Protein AF-A0A811NBC3-F1 (afdb_monomer)

Foldseek 3Di:
DDDDDDDPPPDPVVLVDDLVVVLVVLVVVVALVVQCVCCVVDVSSNCSSLAHLEHAADADDDLQVLLVSLVSRDAAHQYYHEHHEQDAAVSVQNNQQSNLVRYQEEYHYHYDYPPCPDDDDNPVPDPQGEEDEHDANLRYAEYADADLAHEYEYDPDAAVARHAYYHYENYEYDDDDAVQVCCECVRYVRHAEYHYENYEDRQEHAHHYAHHAEYEYYNYPNHEEEHAHYANHAYYADANNQVPYDYAYHHDYDRHQYYEDAAQADCVRHHDHHCVNHQEYEYEDEQFDDPDPRPDPNVLVVQVVAQAHAEYEYEYDYDLDRDVTDGCLVVNPAGHAYAYYEYEYAQQQFQCLVSVVSVVLRHQQYAEYEYHYDHPDLPDRPHQPDPDCRCPPVCSVPDAAANARHAYYEYEDEDDPSVVVSVVRVVVRDPNYNYYHYHYDDRDDDDDDDDDDDDDDDDDDDDDDDDDDDPPDPPVVLLLDDPVVLVVCCPVDVVSVVVVVVCVVPLNDLPPQQWDWDADSPDFLRTDTGGPPPDPDDPFDSSLVLQCVDPQFPGWDFLDDDPQKTKTWGDGPNAIWIKIARRSVSDIDTQGDPPQPLDPDPDDDDDDPDPKDKDKRKDKFDDPNVDPKIKIWIFIWTGDPWTFGPWIWMAIPVVSDIDTPRVLQQDDPNDAHFTDWDCQQPWEQAPQWIWTWTHTDDDDDDQQFIWIFTAHRVRHTDHIHTDPPGDPQKHWRHWYDDPRWIKTKIFGWDDDDPDTDGQWIWIWIWPPDDVVVRDTDIDTPDIGGD

Organism: NCBI:txid422564

Mean predicted aligned error: 20.36 Å

Structure (mmCIF, N/CA/C/O backbone):
data_AF-A0A811NBC3-F1
#
_entry.id   AF-A0A811NBC3-F1
#
loop_
_atom_site.group_PDB
_atom_site.id
_atom_site.type_symbol
_atom_site.label_atom_id
_atom_site.label_alt_id
_atom_site.label_comp_id
_atom_site.label_asym_id
_atom_site.label_entity_id
_atom_site.label_seq_id
_atom_site.pdbx_PDB_ins_code
_atom_site.Cartn_x
_atom_site.Cartn_y
_atom_site.Cartn_z
_atom_site.occupancy
_atom_site.B_iso_or_equiv
_atom_site.auth_seq_id
_atom_site.auth_comp_id
_atom_site.auth_asym_id
_atom_site.auth_atom_id
_atom_site.pdbx_PDB_model_num
ATOM 1 N N . MET A 1 1 ? 21.131 -58.913 -43.761 1.00 38.38 1 MET A N 1
ATOM 2 C CA . MET A 1 1 ? 21.156 -57.611 -44.458 1.00 38.38 1 MET A CA 1
ATOM 3 C C . MET A 1 1 ? 20.025 -56.812 -43.836 1.00 38.38 1 MET A C 1
ATOM 5 O O . MET A 1 1 ? 18.894 -56.912 -44.283 1.00 38.38 1 MET A O 1
ATOM 9 N N . GLU A 1 2 ? 20.303 -56.205 -42.682 1.00 32.19 2 GLU A N 1
ATOM 10 C CA . GLU A 1 2 ? 19.302 -55.528 -41.852 1.00 32.19 2 GLU A CA 1
ATOM 11 C C . GLU A 1 2 ? 19.390 -54.017 -42.053 1.00 32.19 2 GLU A C 1
ATOM 13 O O . GLU A 1 2 ? 20.475 -53.438 -42.104 1.00 32.19 2 GLU A O 1
ATOM 18 N N . LEU A 1 3 ? 18.212 -53.421 -42.216 1.00 38.56 3 LEU A N 1
ATOM 19 C CA . LEU A 1 3 ? 17.951 -51.996 -42.337 1.00 38.56 3 LEU A CA 1
ATOM 20 C C . LEU A 1 3 ? 18.289 -51.289 -41.018 1.00 38.56 3 LEU A C 1
ATOM 22 O O . LEU A 1 3 ? 17.684 -51.574 -39.987 1.00 38.56 3 LEU A O 1
ATOM 26 N N . GLY A 1 4 ? 19.218 -50.334 -41.065 1.00 33.38 4 GLY A N 1
ATOM 27 C CA . GLY A 1 4 ? 19.446 -49.384 -39.979 1.00 33.38 4 GLY A CA 1
ATOM 28 C C . GLY A 1 4 ? 18.312 -48.363 -39.932 1.00 33.38 4 GLY A C 1
ATOM 29 O O . GLY A 1 4 ? 18.333 -47.375 -40.662 1.00 33.38 4 GLY A O 1
ATOM 30 N N . ALA A 1 5 ? 17.310 -48.628 -39.097 1.00 38.19 5 ALA A N 1
ATOM 31 C CA . ALA A 1 5 ? 16.264 -47.677 -38.753 1.00 38.19 5 ALA A CA 1
ATOM 32 C C . ALA A 1 5 ? 16.864 -46.514 -37.945 1.00 38.19 5 ALA A C 1
ATOM 34 O O . ALA A 1 5 ? 17.457 -46.721 -36.886 1.00 38.19 5 ALA A O 1
ATOM 35 N N . ALA A 1 6 ? 16.699 -45.288 -38.445 1.00 42.53 6 ALA A N 1
ATOM 36 C CA . ALA A 1 6 ? 16.875 -44.084 -37.646 1.00 42.53 6 ALA A CA 1
ATOM 37 C C . ALA A 1 6 ? 15.822 -44.075 -36.524 1.00 42.53 6 ALA A C 1
ATOM 39 O O . ALA A 1 6 ? 14.646 -44.349 -36.765 1.00 42.53 6 ALA A O 1
ATOM 40 N N . ASN A 1 7 ? 16.260 -43.803 -35.298 1.00 37.16 7 ASN A N 1
ATOM 41 C CA . ASN A 1 7 ? 15.437 -43.842 -34.095 1.00 37.16 7 ASN A CA 1
ATOM 42 C C . ASN A 1 7 ? 14.442 -42.650 -34.094 1.00 37.16 7 ASN A C 1
ATOM 44 O O . ASN A 1 7 ? 14.893 -41.508 -34.079 1.00 37.16 7 ASN A O 1
ATOM 48 N N . PRO A 1 8 ? 13.111 -42.858 -34.097 1.00 42.28 8 PRO A N 1
ATOM 49 C CA . PRO A 1 8 ? 12.107 -41.789 -34.231 1.00 42.28 8 PRO A CA 1
ATOM 50 C C . PRO A 1 8 ? 11.791 -41.046 -32.913 1.00 42.28 8 PRO A C 1
ATOM 52 O O . PRO A 1 8 ? 10.756 -40.393 -32.796 1.00 42.28 8 PRO A O 1
ATOM 55 N N . PHE A 1 9 ? 12.661 -41.153 -31.904 1.00 42.50 9 PHE A N 1
ATOM 56 C CA . PHE A 1 9 ? 12.475 -40.552 -30.575 1.00 42.50 9 PHE A CA 1
ATOM 57 C C . PHE A 1 9 ? 13.292 -39.269 -30.337 1.00 42.50 9 PHE A C 1
ATOM 59 O O . PHE A 1 9 ? 13.205 -38.708 -29.251 1.00 42.50 9 PHE A O 1
ATOM 66 N N . ASP A 1 10 ? 14.023 -38.779 -31.344 1.00 45.56 10 ASP A N 1
ATOM 67 C CA . ASP A 1 10 ? 14.885 -37.582 -31.256 1.00 45.56 10 ASP A CA 1
ATOM 68 C C . ASP A 1 10 ? 14.312 -36.344 -31.986 1.00 45.56 10 ASP A C 1
ATOM 70 O O . ASP A 1 10 ? 15.016 -35.364 -32.234 1.00 45.56 10 ASP A O 1
ATOM 74 N N . GLU A 1 11 ? 13.029 -36.358 -32.366 1.00 48.78 11 GLU A N 1
ATOM 75 C CA . GLU A 1 11 ? 12.394 -35.180 -32.967 1.00 48.78 11 GLU A CA 1
ATOM 76 C C . GLU A 1 11 ? 12.100 -34.117 -31.900 1.00 48.78 11 GLU A C 1
ATOM 78 O O . GLU A 1 11 ? 11.229 -34.288 -31.044 1.00 48.78 11 GLU A O 1
ATOM 83 N N . ASP A 1 12 ? 12.797 -32.982 -31.983 1.00 57.25 12 ASP A N 1
ATOM 84 C CA . ASP A 1 12 ? 12.510 -31.763 -31.224 1.00 57.25 12 ASP A CA 1
ATOM 85 C C . ASP A 1 12 ? 11.149 -31.172 -31.647 1.00 57.25 12 ASP A C 1
ATOM 87 O O . ASP A 1 12 ? 11.041 -30.275 -32.488 1.00 57.25 12 ASP A O 1
ATOM 91 N N . ARG A 1 13 ? 10.078 -31.715 -31.057 1.00 57.81 13 ARG A N 1
ATOM 92 C CA . ARG A 1 13 ? 8.687 -31.304 -31.308 1.00 57.81 13 ARG A CA 1
ATOM 93 C C . ARG A 1 13 ? 8.370 -29.909 -30.777 1.00 57.81 13 ARG A C 1
ATOM 95 O O . ARG A 1 13 ? 7.418 -29.293 -31.247 1.00 57.81 13 ARG A O 1
ATOM 102 N N . LEU A 1 14 ? 9.152 -29.404 -29.821 1.00 58.62 14 LEU A N 1
ATOM 103 C CA . LEU A 1 14 ? 9.005 -28.050 -29.290 1.00 58.62 14 LEU A CA 1
ATOM 104 C C . LEU A 1 14 ? 9.500 -27.028 -30.315 1.00 58.62 14 LEU A C 1
ATOM 106 O O . LEU A 1 14 ? 8.771 -26.098 -30.646 1.00 58.62 14 LEU A O 1
ATOM 110 N N . SER A 1 15 ? 10.666 -27.251 -30.923 1.00 66.25 15 SER A N 1
ATOM 111 C CA . SER A 1 15 ? 11.156 -26.420 -32.031 1.00 66.25 15 SER A CA 1
ATOM 112 C C . SER A 1 15 ? 10.377 -26.596 -33.336 1.00 66.25 15 SER A C 1
ATOM 114 O O . SER A 1 15 ? 10.728 -25.934 -34.307 1.00 66.25 15 SER A O 1
ATOM 116 N N . ALA A 1 16 ? 9.344 -27.442 -33.395 1.00 67.44 16 ALA A N 1
ATOM 117 C CA . ALA A 1 16 ? 8.428 -27.545 -34.534 1.00 67.44 16 ALA A CA 1
ATOM 118 C C . ALA A 1 16 ? 7.187 -26.637 -34.398 1.00 67.44 16 ALA A C 1
ATOM 120 O O . ALA A 1 16 ? 6.504 -26.388 -35.391 1.00 67.44 16 ALA A O 1
ATOM 121 N N . LEU A 1 17 ? 6.903 -26.102 -33.202 1.00 73.19 17 LEU A N 1
ATOM 122 C CA . LEU A 1 17 ? 5.743 -25.235 -32.957 1.00 73.19 17 LEU A CA 1
ATOM 123 C C . LEU A 1 17 ? 5.877 -23.875 -33.665 1.00 73.19 17 LEU A C 1
ATOM 125 O O . LEU A 1 17 ? 6.995 -23.397 -33.832 1.00 73.19 17 LEU A O 1
ATOM 129 N N . PRO A 1 18 ? 4.780 -23.223 -34.083 1.00 78.00 18 PRO A N 1
ATOM 130 C CA . PRO A 1 18 ? 4.794 -21.849 -34.596 1.00 78.00 18 PRO A CA 1
ATOM 131 C C . PRO A 1 18 ? 5.356 -20.817 -33.595 1.00 78.00 18 PRO A C 1
ATOM 133 O O . PRO A 1 18 ? 5.233 -20.996 -32.382 1.00 78.00 18 PRO A O 1
ATOM 136 N N . ASP A 1 19 ? 5.978 -19.738 -34.090 1.00 78.62 19 ASP A N 1
ATOM 137 C CA . ASP A 1 19 ? 6.652 -18.738 -33.239 1.00 78.62 19 ASP A CA 1
ATOM 138 C C . ASP A 1 19 ? 5.687 -18.036 -32.269 1.00 78.62 19 ASP A C 1
ATOM 140 O O . ASP A 1 19 ? 6.076 -17.720 -31.151 1.00 78.62 19 ASP A O 1
ATOM 144 N N . ASP A 1 20 ? 4.419 -17.854 -32.638 1.00 76.75 20 ASP A N 1
ATOM 145 C CA . ASP A 1 20 ? 3.362 -17.315 -31.773 1.00 76.75 20 ASP A CA 1
ATOM 146 C C . ASP A 1 20 ? 3.082 -18.213 -30.558 1.00 76.75 20 ASP A C 1
ATOM 148 O O . ASP A 1 20 ? 2.911 -17.712 -29.444 1.00 76.75 20 ASP A O 1
ATOM 152 N N . VAL A 1 21 ? 3.113 -19.537 -30.738 1.00 71.94 21 VAL A N 1
ATOM 153 C CA . VAL A 1 21 ? 2.971 -20.505 -29.639 1.00 71.94 21 VAL A CA 1
ATOM 154 C C . VAL A 1 21 ? 4.211 -20.487 -28.748 1.00 71.94 21 VAL A C 1
ATOM 156 O O . VAL A 1 21 ? 4.092 -20.517 -27.524 1.00 71.94 21 VAL A O 1
ATOM 159 N N . LEU A 1 22 ? 5.404 -20.391 -29.337 1.00 72.25 22 LEU A N 1
ATOM 160 C CA . LEU A 1 22 ? 6.653 -20.327 -28.577 1.00 72.25 22 LEU A CA 1
ATOM 161 C C . LEU A 1 22 ? 6.776 -19.023 -27.779 1.00 72.25 22 LEU A C 1
ATOM 163 O O . LEU A 1 22 ? 7.134 -19.058 -26.605 1.00 72.25 22 LEU A O 1
ATOM 167 N N . VAL A 1 23 ? 6.398 -17.887 -28.366 1.00 77.00 23 VAL A N 1
ATOM 168 C CA . VAL A 1 23 ? 6.292 -16.593 -27.674 1.00 77.00 23 VAL A CA 1
ATOM 169 C C . VAL A 1 23 ? 5.286 -16.681 -26.524 1.00 77.00 23 VAL A C 1
ATOM 171 O O . VAL A 1 23 ? 5.568 -16.180 -25.437 1.00 77.00 23 VAL A O 1
ATOM 174 N N . HIS A 1 24 ? 4.154 -17.370 -26.708 1.00 72.25 24 HIS A N 1
ATOM 175 C CA . HIS A 1 24 ? 3.185 -17.586 -25.632 1.00 72.25 24 HIS A CA 1
ATOM 176 C C . HIS A 1 24 ? 3.758 -18.420 -24.477 1.00 72.25 24 HIS A C 1
ATOM 178 O O . HIS A 1 24 ? 3.547 -18.077 -23.317 1.00 72.25 24 HIS A O 1
ATOM 184 N N . ILE A 1 25 ? 4.531 -19.469 -24.775 1.00 67.88 25 ILE A N 1
ATOM 185 C CA . ILE A 1 25 ? 5.226 -20.274 -23.758 1.00 67.88 25 ILE A CA 1
ATOM 186 C C . ILE A 1 25 ? 6.257 -19.423 -23.005 1.00 67.88 25 ILE A C 1
ATOM 188 O O . ILE A 1 25 ? 6.341 -19.499 -21.782 1.00 67.88 25 ILE A O 1
ATOM 192 N N . LEU A 1 26 ? 7.019 -18.582 -23.709 1.00 69.81 26 LEU A N 1
ATOM 193 C CA . LEU A 1 26 ? 8.023 -17.710 -23.094 1.00 69.81 26 LEU A CA 1
ATOM 194 C C . LEU A 1 26 ? 7.409 -16.621 -22.205 1.00 69.81 26 LEU A C 1
ATOM 196 O O . LEU A 1 26 ? 8.007 -16.270 -21.189 1.00 69.81 26 LEU A O 1
ATOM 200 N N . LEU A 1 27 ? 6.209 -16.128 -22.529 1.00 68.75 27 LEU A N 1
ATOM 201 C CA . LEU A 1 27 ? 5.469 -15.195 -21.672 1.00 68.75 27 LEU A CA 1
ATOM 202 C C . LEU A 1 27 ? 5.097 -15.805 -20.308 1.00 68.75 27 LEU A C 1
ATOM 204 O O . LEU A 1 27 ? 4.950 -15.058 -19.347 1.00 68.75 27 LEU A O 1
ATOM 208 N N . LEU A 1 28 ? 4.999 -17.137 -20.196 1.00 66.00 28 LEU A N 1
ATOM 209 C CA . LEU A 1 28 ? 4.737 -17.831 -18.925 1.00 66.00 28 LEU A CA 1
ATOM 210 C C . LEU A 1 28 ? 5.968 -17.919 -18.010 1.00 66.00 28 LEU A C 1
ATOM 212 O O . LEU A 1 28 ? 5.840 -18.333 -16.862 1.00 66.00 28 LEU A O 1
ATOM 216 N N . LEU A 1 29 ? 7.164 -17.569 -18.497 1.00 62.44 29 LEU A N 1
ATOM 217 C CA . LEU A 1 29 ? 8.398 -17.623 -17.704 1.00 62.44 29 LEU A CA 1
ATOM 218 C C . LEU A 1 29 ? 8.605 -16.369 -16.837 1.00 62.44 29 LEU A C 1
ATOM 220 O O . LEU A 1 29 ? 9.567 -16.324 -16.072 1.00 62.44 29 LEU A O 1
ATOM 224 N N . ASP A 1 30 ? 7.731 -15.363 -16.960 1.00 62.25 30 ASP A N 1
ATOM 225 C CA . ASP A 1 30 ? 7.645 -14.121 -16.169 1.00 62.25 30 ASP A CA 1
ATOM 226 C C . ASP A 1 30 ? 8.921 -13.254 -16.070 1.00 62.25 30 ASP A C 1
ATOM 228 O O . ASP A 1 30 ? 8.882 -12.173 -15.482 1.00 62.25 30 ASP A O 1
ATOM 232 N N . ASN A 1 31 ? 10.049 -13.663 -16.663 1.00 68.62 31 ASN A N 1
ATOM 233 C CA . ASN A 1 31 ? 11.319 -12.945 -16.586 1.00 68.62 31 ASN A CA 1
ATOM 234 C C . ASN A 1 31 ? 12.151 -13.042 -17.882 1.00 68.62 31 ASN A C 1
ATOM 236 O O . ASN A 1 31 ? 12.269 -14.105 -18.501 1.00 68.62 31 ASN A O 1
ATOM 240 N N . ALA A 1 32 ? 12.760 -11.918 -18.280 1.00 72.19 32 ALA A N 1
ATOM 241 C CA . ALA A 1 32 ? 13.500 -11.802 -19.541 1.00 72.19 32 ALA A CA 1
ATOM 242 C C . ALA A 1 32 ? 14.747 -12.707 -19.582 1.00 72.19 32 ALA A C 1
ATOM 244 O O . ALA A 1 32 ? 15.067 -13.284 -20.621 1.00 72.19 32 ALA A O 1
ATOM 245 N N . ALA A 1 33 ? 15.419 -12.900 -18.443 1.00 70.31 33 ALA A N 1
ATOM 246 C CA . ALA A 1 33 ? 16.606 -13.749 -18.344 1.00 70.31 33 ALA A CA 1
ATOM 247 C C . ALA A 1 33 ? 16.296 -15.247 -18.540 1.00 70.31 33 ALA A C 1
ATOM 249 O O . ALA A 1 33 ? 17.071 -15.968 -19.162 1.00 70.31 33 ALA A O 1
ATOM 250 N N . ALA A 1 34 ? 15.169 -15.753 -18.035 1.00 69.19 34 ALA A N 1
ATOM 251 C CA . ALA A 1 34 ? 14.713 -17.127 -18.251 1.00 69.19 34 ALA A CA 1
ATOM 252 C C . ALA A 1 34 ? 14.294 -17.332 -19.699 1.00 69.19 34 ALA A C 1
ATOM 254 O O . ALA A 1 34 ? 14.696 -18.333 -20.288 1.00 69.19 34 ALA A O 1
ATOM 255 N N . ALA A 1 35 ? 13.588 -16.365 -20.294 1.00 74.50 35 ALA A N 1
ATOM 256 C CA . ALA A 1 35 ? 13.295 -16.404 -21.720 1.00 74.50 35 ALA A CA 1
ATOM 257 C C . ALA A 1 35 ? 14.589 -16.451 -22.549 1.00 74.50 35 ALA A C 1
ATOM 259 O O . ALA A 1 35 ? 14.733 -17.320 -23.406 1.00 74.50 35 ALA A O 1
ATOM 260 N N . GLY A 1 36 ? 15.585 -15.621 -22.223 1.00 74.88 36 GLY A N 1
ATOM 261 C CA . GLY A 1 36 ? 16.914 -15.677 -22.835 1.00 74.88 36 GLY A CA 1
ATOM 262 C C . GLY A 1 36 ? 17.619 -17.025 -22.638 1.00 74.88 36 GLY A C 1
ATOM 263 O O . GLY A 1 36 ? 18.206 -17.549 -23.582 1.00 74.88 36 GLY A O 1
ATOM 264 N N . ARG A 1 37 ? 17.518 -17.655 -21.459 1.00 72.88 37 ARG A N 1
ATOM 265 C CA . ARG A 1 37 ? 18.114 -18.980 -21.175 1.00 72.88 37 ARG A CA 1
ATOM 266 C C . ARG A 1 37 ? 17.528 -20.110 -22.027 1.00 72.88 37 ARG A C 1
ATOM 268 O O . ARG A 1 37 ? 18.243 -21.065 -22.325 1.00 72.88 37 ARG A O 1
ATOM 275 N N . THR A 1 38 ? 16.284 -19.988 -22.499 1.00 69.62 38 THR A N 1
ATOM 276 C CA . THR A 1 38 ? 15.699 -20.968 -23.437 1.00 69.62 38 THR A CA 1
ATOM 277 C C . THR A 1 38 ? 16.396 -20.998 -24.805 1.00 69.62 38 THR A C 1
ATOM 279 O O . THR A 1 38 ? 16.261 -21.975 -25.538 1.00 69.62 38 THR A O 1
ATOM 282 N N . SER A 1 39 ? 17.226 -19.998 -25.127 1.00 72.44 39 SER A N 1
ATOM 283 C CA . SER A 1 39 ? 18.050 -19.964 -26.347 1.00 72.44 39 SER A CA 1
ATOM 284 C C . SER A 1 39 ? 19.028 -21.140 -26.490 1.00 72.44 39 SER A C 1
ATOM 286 O O . SER A 1 39 ? 19.522 -21.401 -27.591 1.00 72.44 39 SER A O 1
ATOM 288 N N . VAL A 1 40 ? 19.309 -21.853 -25.392 1.00 66.62 40 VAL A N 1
ATOM 289 C CA . VAL A 1 40 ? 20.169 -23.048 -25.362 1.00 66.62 40 VAL A CA 1
ATOM 290 C C . VAL A 1 40 ? 19.448 -24.285 -25.914 1.00 66.62 40 VAL A C 1
ATOM 292 O O . VAL A 1 40 ? 20.118 -25.198 -26.390 1.00 66.62 40 VAL A O 1
ATOM 295 N N . LEU A 1 41 ? 18.107 -24.303 -25.913 1.00 63.97 41 LEU A N 1
ATOM 296 C CA . LEU A 1 41 ? 17.308 -25.460 -26.332 1.00 63.97 41 LEU A CA 1
ATOM 297 C C . LEU A 1 41 ? 17.518 -25.804 -27.811 1.00 63.97 41 LEU A C 1
ATOM 299 O O . LEU A 1 41 ? 17.728 -26.964 -28.151 1.00 63.97 41 LEU A O 1
ATOM 303 N N . SER A 1 42 ? 17.516 -24.806 -28.700 1.00 71.50 42 SER A N 1
ATOM 304 C CA . SER A 1 42 ? 17.886 -24.998 -30.105 1.00 71.50 42 SER A CA 1
ATOM 305 C C . SER A 1 42 ? 18.253 -23.675 -30.783 1.00 71.50 42 SER A C 1
ATOM 307 O O . SER A 1 42 ? 17.984 -22.588 -30.268 1.00 71.50 42 SER A O 1
ATOM 309 N N . ARG A 1 43 ? 18.844 -23.738 -31.988 1.00 73.06 43 ARG A N 1
ATOM 310 C CA . ARG A 1 43 ? 19.170 -22.530 -32.777 1.00 73.06 43 ARG A CA 1
ATOM 311 C C . ARG A 1 43 ? 17.941 -21.656 -33.050 1.00 73.06 43 ARG A C 1
ATOM 313 O O . ARG A 1 43 ? 18.102 -20.444 -33.146 1.00 73.06 43 ARG A O 1
ATOM 320 N N . ARG A 1 44 ? 16.745 -22.254 -33.140 1.00 76.00 44 ARG A N 1
ATOM 321 C CA . ARG A 1 44 ? 15.484 -21.540 -33.387 1.00 76.00 44 ARG A CA 1
ATOM 322 C C . ARG A 1 44 ? 15.087 -20.645 -32.209 1.00 76.00 44 ARG A C 1
ATOM 324 O O . ARG A 1 44 ? 14.552 -19.568 -32.425 1.00 76.00 44 ARG A O 1
ATOM 331 N N . TRP A 1 45 ? 15.416 -21.037 -30.978 1.00 70.94 45 TRP A N 1
ATOM 332 C CA . TRP A 1 45 ? 15.023 -20.304 -29.769 1.00 70.94 45 TRP A CA 1
ATOM 333 C C . TRP A 1 45 ? 15.899 -19.082 -29.469 1.00 70.94 45 TRP A C 1
ATOM 335 O O . TRP A 1 45 ? 15.531 -18.243 -28.650 1.00 70.94 45 TRP A O 1
ATOM 345 N N . ARG A 1 46 ? 17.043 -18.932 -30.153 1.00 76.56 46 ARG A N 1
ATOM 346 C CA . ARG A 1 46 ? 18.020 -17.861 -29.885 1.00 76.56 46 ARG A CA 1
ATOM 347 C C . ARG A 1 46 ? 17.492 -16.442 -30.093 1.00 76.56 46 ARG A C 1
ATOM 349 O O . ARG A 1 46 ? 17.982 -15.539 -29.424 1.00 76.56 46 ARG A O 1
ATOM 356 N N . GLY A 1 47 ? 16.515 -16.258 -30.981 1.00 74.81 47 GLY A N 1
ATOM 357 C CA . GLY A 1 47 ? 15.911 -14.953 -31.279 1.00 74.81 47 GLY A CA 1
ATOM 358 C C . GLY A 1 47 ? 14.502 -14.748 -30.717 1.00 74.81 47 GLY A C 1
ATOM 359 O O . GLY A 1 47 ? 13.989 -13.639 -30.779 1.00 74.81 47 GLY A O 1
ATOM 360 N N . LEU A 1 48 ? 13.861 -15.779 -30.152 1.00 79.50 48 LEU A N 1
ATOM 361 C CA . LEU A 1 48 ? 12.439 -15.701 -29.778 1.00 79.50 48 LEU A CA 1
ATOM 362 C C . LEU A 1 48 ? 12.172 -14.730 -28.625 1.00 79.50 48 LEU A C 1
ATOM 364 O O . LEU A 1 48 ? 11.140 -14.065 -28.600 1.00 79.50 48 LEU A O 1
ATOM 368 N N . TRP A 1 49 ? 13.116 -14.598 -27.693 1.00 80.31 49 TRP A N 1
ATOM 369 C CA . TRP A 1 49 ? 13.008 -13.634 -26.597 1.00 80.31 49 TRP A CA 1
ATOM 370 C C . TRP A 1 49 ? 13.004 -12.174 -27.099 1.00 80.31 49 TRP A C 1
ATOM 372 O O . TRP A 1 49 ? 12.375 -11.322 -26.475 1.00 80.31 49 TRP A O 1
ATOM 382 N N . ALA A 1 50 ? 13.637 -11.884 -28.244 1.00 83.38 50 ALA A N 1
ATOM 383 C CA . ALA A 1 50 ? 13.673 -10.548 -28.851 1.00 83.38 50 ALA A CA 1
ATOM 384 C C . ALA A 1 50 ? 12.332 -10.141 -29.495 1.00 83.38 50 ALA A C 1
ATOM 386 O O . ALA A 1 50 ? 12.127 -8.970 -29.819 1.00 83.38 50 ALA A O 1
ATOM 387 N N . LEU A 1 51 ? 11.411 -11.101 -29.651 1.00 84.00 51 LEU A N 1
ATOM 388 C CA . LEU A 1 51 ? 10.053 -10.895 -30.160 1.00 84.00 51 LEU A CA 1
ATOM 389 C C . LEU A 1 51 ? 9.020 -10.689 -29.042 1.00 84.00 51 LEU A C 1
ATOM 391 O O . LEU A 1 51 ? 7.845 -10.453 -29.327 1.00 84.00 51 LEU A O 1
ATOM 395 N N . LEU A 1 52 ? 9.425 -10.792 -27.771 1.00 84.31 52 LEU A N 1
ATOM 396 C CA . LEU A 1 52 ? 8.492 -10.719 -26.653 1.00 84.31 52 LEU A CA 1
ATOM 397 C C . LEU A 1 52 ? 7.877 -9.318 -26.528 1.00 84.31 52 LEU A C 1
ATOM 399 O O . LEU A 1 52 ? 8.614 -8.337 -26.428 1.00 84.31 52 LEU A O 1
ATOM 403 N N . PRO A 1 53 ? 6.540 -9.199 -26.448 1.00 84.62 53 PRO A N 1
ATOM 404 C CA . PRO A 1 53 ? 5.884 -7.913 -26.226 1.00 84.62 53 PRO A CA 1
ATOM 405 C C . PRO A 1 53 ? 6.004 -7.435 -24.770 1.00 84.62 53 PRO A C 1
ATOM 407 O O . PRO A 1 53 ? 5.682 -6.283 -24.475 1.00 84.62 53 PRO A O 1
ATOM 410 N N . GLU A 1 54 ? 6.429 -8.302 -23.849 1.00 86.44 54 GLU A N 1
ATOM 411 C CA . GLU A 1 54 ? 6.572 -7.994 -22.428 1.00 86.44 54 GLU A CA 1
ATOM 412 C C . GLU A 1 54 ? 7.953 -8.416 -21.929 1.00 86.44 54 GLU A C 1
ATOM 414 O O . GLU A 1 54 ? 8.344 -9.573 -22.077 1.00 86.44 54 GLU A O 1
ATOM 419 N N . LEU A 1 55 ? 8.681 -7.479 -21.320 1.00 86.56 55 LEU A N 1
ATOM 420 C CA . LEU A 1 55 ? 9.982 -7.731 -20.707 1.00 86.56 55 LEU A CA 1
ATOM 421 C C . LEU A 1 55 ? 9.958 -7.319 -19.237 1.00 86.56 55 LEU A C 1
ATOM 423 O O . LEU A 1 55 ? 9.522 -6.217 -18.893 1.00 86.56 55 LEU A O 1
ATOM 427 N N . ARG A 1 56 ? 10.444 -8.211 -18.371 1.00 83.69 56 ARG A N 1
ATOM 428 C CA . ARG A 1 56 ? 10.569 -7.973 -16.930 1.00 83.69 56 ARG A CA 1
ATOM 429 C C . ARG A 1 56 ? 11.984 -8.288 -16.462 1.00 83.69 56 ARG A C 1
ATOM 431 O O . ARG A 1 56 ? 12.484 -9.392 -16.698 1.00 83.69 56 ARG A O 1
ATOM 438 N N . PHE A 1 57 ? 12.583 -7.319 -15.785 1.00 84.00 57 PHE A N 1
ATOM 439 C CA . PHE A 1 57 ? 13.904 -7.377 -15.174 1.00 84.00 57 PHE A CA 1
ATOM 440 C C . PHE A 1 57 ? 13.735 -7.230 -13.648 1.00 84.00 57 PHE A C 1
ATOM 442 O O . PHE A 1 57 ? 13.149 -6.233 -13.214 1.00 84.00 57 PHE A O 1
ATOM 449 N N . PRO A 1 58 ? 14.143 -8.229 -12.839 1.00 78.25 58 PRO A N 1
ATOM 450 C CA . PRO A 1 58 ? 13.957 -8.227 -11.386 1.00 78.25 58 PRO A CA 1
ATOM 451 C C . PRO A 1 58 ? 14.783 -7.143 -10.679 1.00 78.25 58 PRO A C 1
ATOM 453 O O . PRO A 1 58 ? 15.691 -6.558 -11.266 1.00 78.25 58 PRO A O 1
ATOM 456 N N . VAL A 1 59 ? 14.427 -6.869 -9.420 1.00 68.94 59 VAL A N 1
ATOM 457 C CA . VAL A 1 59 ? 15.049 -5.852 -8.557 1.00 68.94 59 VAL A CA 1
ATOM 458 C C . VAL A 1 59 ? 16.444 -6.305 -8.136 1.00 68.94 59 VAL A C 1
ATOM 460 O O . VAL A 1 59 ? 16.552 -7.044 -7.165 1.00 68.94 59 VAL A O 1
ATOM 463 N N . ASP A 1 60 ? 17.452 -5.840 -8.883 1.00 77.88 60 ASP A N 1
ATOM 464 C CA . ASP A 1 60 ? 18.900 -6.158 -8.812 1.00 77.88 60 ASP A CA 1
ATOM 465 C C . ASP A 1 60 ? 19.541 -6.257 -10.209 1.00 77.88 60 ASP A C 1
ATOM 467 O O . ASP A 1 60 ? 20.749 -6.458 -10.331 1.00 77.88 60 ASP A O 1
ATOM 471 N N . SER A 1 61 ? 18.750 -6.102 -11.274 1.00 82.12 61 SER A N 1
ATOM 472 C CA . SER A 1 61 ? 19.252 -6.180 -12.643 1.00 82.12 61 SER A CA 1
ATOM 473 C C . SER A 1 61 ? 20.315 -5.117 -12.916 1.00 82.12 61 SER A C 1
ATOM 475 O O . SER A 1 61 ? 20.122 -3.941 -12.608 1.00 82.12 61 SER A O 1
ATOM 477 N N . ASP A 1 62 ? 21.410 -5.527 -13.558 1.00 84.50 62 ASP A N 1
ATOM 478 C CA . ASP A 1 62 ? 22.450 -4.611 -14.026 1.00 84.50 62 ASP A CA 1
ATOM 479 C C . ASP A 1 62 ? 21.866 -3.660 -15.094 1.00 84.50 62 ASP A C 1
ATOM 481 O O . ASP A 1 62 ? 21.443 -4.123 -16.163 1.00 84.50 62 ASP A O 1
ATOM 485 N N . PRO A 1 63 ? 21.852 -2.335 -14.853 1.00 84.56 63 PRO A N 1
ATOM 486 C CA . PRO A 1 63 ? 21.355 -1.347 -15.807 1.00 84.56 63 PRO A CA 1
ATOM 487 C C . PRO A 1 63 ? 22.006 -1.427 -17.201 1.00 84.56 63 PRO A C 1
ATOM 489 O O . PRO A 1 63 ? 21.333 -1.197 -18.209 1.00 84.56 63 PRO A O 1
ATOM 492 N N . HIS A 1 64 ? 23.287 -1.801 -17.296 1.00 84.19 64 HIS A N 1
ATOM 493 C CA . HIS A 1 64 ? 23.975 -1.977 -18.581 1.00 84.19 64 HIS A CA 1
ATOM 494 C C . HIS A 1 64 ? 23.514 -3.245 -19.313 1.00 84.19 64 HIS A C 1
ATOM 496 O O . HIS A 1 64 ? 23.401 -3.261 -20.547 1.00 84.19 64 HIS A O 1
ATOM 502 N N . LEU A 1 65 ? 23.193 -4.308 -18.570 1.00 83.62 65 LEU A N 1
ATOM 503 C CA . LEU A 1 65 ? 22.591 -5.511 -19.139 1.00 83.62 65 LEU A CA 1
ATOM 504 C C . LEU A 1 65 ? 21.183 -5.218 -19.666 1.00 83.62 65 LEU A C 1
ATOM 506 O O . LEU A 1 65 ? 20.825 -5.684 -20.746 1.00 83.62 65 LEU A O 1
ATOM 510 N N . VAL A 1 66 ? 20.398 -4.407 -18.952 1.00 86.75 66 VAL A N 1
ATOM 511 C CA . VAL A 1 66 ? 19.080 -3.957 -19.426 1.00 86.75 66 VAL A CA 1
ATOM 512 C C . VAL A 1 66 ? 19.228 -3.173 -20.729 1.00 86.75 66 VAL A C 1
ATOM 514 O O . VAL A 1 66 ? 18.557 -3.497 -21.708 1.00 86.75 66 VAL A O 1
ATOM 517 N N . ALA A 1 67 ? 20.150 -2.206 -20.783 1.00 86.06 67 ALA A N 1
ATOM 518 C CA . ALA A 1 67 ? 20.407 -1.411 -21.984 1.00 86.06 67 ALA A CA 1
ATOM 519 C C . ALA A 1 67 ? 20.793 -2.280 -23.193 1.00 86.06 67 ALA A C 1
ATOM 521 O O . ALA A 1 67 ? 20.211 -2.141 -24.268 1.00 86.06 67 ALA A O 1
ATOM 522 N N . SER A 1 68 ? 21.731 -3.213 -23.014 1.00 84.38 68 SER A N 1
ATOM 523 C CA . SER A 1 68 ? 22.168 -4.121 -24.086 1.00 84.38 68 SER A CA 1
ATOM 524 C C . SER A 1 68 ? 21.077 -5.108 -24.515 1.00 84.38 68 SER A C 1
ATOM 526 O O . SER A 1 68 ? 20.911 -5.358 -25.709 1.00 84.38 68 SER A O 1
ATOM 528 N N . THR A 1 69 ? 20.281 -5.616 -23.571 1.00 84.75 69 THR A N 1
ATOM 529 C CA . THR A 1 69 ? 19.147 -6.508 -23.860 1.00 84.75 69 THR A CA 1
ATOM 530 C C . THR A 1 69 ? 18.059 -5.777 -24.640 1.00 84.75 69 THR A C 1
ATOM 532 O O . THR A 1 69 ? 17.550 -6.310 -25.622 1.00 84.75 69 THR A O 1
ATOM 535 N N . LEU A 1 70 ? 17.725 -4.544 -24.246 1.00 86.75 70 LEU A N 1
ATOM 536 C CA . LEU A 1 70 ? 16.783 -3.716 -24.993 1.00 86.75 70 LEU A CA 1
ATOM 537 C C . LEU A 1 70 ? 17.340 -3.359 -26.370 1.00 86.75 70 LEU A C 1
ATOM 539 O O . LEU A 1 70 ? 16.601 -3.440 -27.339 1.00 86.75 70 LEU A O 1
ATOM 543 N N . ALA A 1 71 ? 18.630 -3.049 -26.506 1.00 85.88 71 ALA A N 1
ATOM 544 C CA . ALA A 1 71 ? 19.227 -2.777 -27.814 1.00 85.88 71 ALA A CA 1
ATOM 545 C C . ALA A 1 71 ? 19.088 -3.967 -28.786 1.00 85.88 71 ALA A C 1
ATOM 547 O O . ALA A 1 71 ? 18.799 -3.753 -29.962 1.00 85.88 71 ALA A O 1
ATOM 548 N N . ALA A 1 72 ? 19.237 -5.198 -28.285 1.00 82.69 72 ALA A N 1
ATOM 549 C CA . ALA A 1 72 ? 19.099 -6.437 -29.054 1.00 82.69 72 ALA A CA 1
ATOM 550 C C . ALA A 1 72 ? 17.648 -6.944 -29.205 1.00 82.69 72 ALA A C 1
ATOM 552 O O . ALA A 1 72 ? 17.401 -7.893 -29.946 1.00 82.69 72 ALA A O 1
ATOM 553 N N . HIS A 1 73 ? 16.688 -6.334 -28.511 1.00 85.06 73 HIS A N 1
ATOM 554 C CA . HIS A 1 73 ? 15.260 -6.581 -28.711 1.00 85.06 73 HIS A CA 1
ATOM 555 C C . HIS A 1 73 ? 14.774 -5.864 -29.982 1.00 85.06 73 HIS A C 1
ATOM 557 O O . HIS A 1 73 ? 15.298 -4.805 -30.317 1.00 85.06 73 HIS A O 1
ATOM 563 N N . GLU A 1 74 ? 13.797 -6.414 -30.707 1.00 78.44 74 GLU A N 1
ATOM 564 C CA . GLU A 1 74 ? 13.352 -5.848 -32.000 1.00 78.44 74 GLU A CA 1
ATOM 565 C C . GLU A 1 74 ? 11.850 -5.522 -32.049 1.00 78.44 74 GLU A C 1
ATOM 567 O O . GLU A 1 74 ? 11.415 -4.720 -32.877 1.00 78.44 74 GLU A O 1
ATOM 572 N N . ALA A 1 75 ? 11.040 -6.112 -31.166 1.00 82.69 75 ALA A N 1
ATOM 573 C CA . ALA A 1 75 ? 9.587 -5.969 -31.202 1.00 82.69 75 ALA A CA 1
ATOM 574 C C . ALA A 1 75 ? 9.059 -4.706 -30.493 1.00 82.69 75 ALA A C 1
ATOM 576 O O . ALA A 1 75 ? 9.726 -4.062 -29.683 1.00 82.69 75 ALA A O 1
ATOM 577 N N . ALA A 1 76 ? 7.796 -4.366 -30.765 1.00 86.44 76 ALA A N 1
ATOM 578 C CA . ALA A 1 76 ? 7.082 -3.350 -29.999 1.00 86.44 76 ALA A CA 1
ATOM 579 C C . ALA A 1 76 ? 6.817 -3.844 -28.566 1.00 86.44 76 ALA A C 1
ATOM 581 O O . ALA A 1 76 ? 6.303 -4.945 -28.358 1.00 86.44 76 ALA A O 1
ATOM 582 N N . LEU A 1 77 ? 7.119 -3.004 -27.576 1.00 89.81 77 LEU A N 1
ATOM 583 C CA . LEU A 1 77 ? 6.942 -3.321 -26.163 1.00 89.81 77 LEU A CA 1
ATOM 584 C C . LEU A 1 77 ? 5.559 -2.875 -25.691 1.00 89.81 77 LEU A C 1
ATOM 586 O O . LEU A 1 77 ? 5.222 -1.690 -25.694 1.00 89.81 77 LEU A O 1
ATOM 590 N N . ARG A 1 78 ? 4.744 -3.826 -25.245 1.00 89.69 78 ARG A N 1
ATOM 591 C CA . ARG A 1 78 ? 3.483 -3.571 -24.542 1.00 89.69 78 ARG A CA 1
ATOM 592 C C . ARG A 1 78 ? 3.716 -3.365 -23.046 1.00 89.69 78 ARG A C 1
ATOM 594 O O . ARG A 1 78 ? 3.004 -2.573 -22.432 1.00 89.69 78 ARG A O 1
ATOM 601 N N . CYS A 1 79 ? 4.686 -4.052 -22.452 1.00 89.88 79 CYS A N 1
ATOM 602 C CA . CYS A 1 79 ? 5.025 -3.874 -21.044 1.00 89.88 79 CYS A CA 1
ATOM 603 C C . CYS A 1 79 ? 6.536 -3.966 -20.830 1.00 89.88 79 CYS A C 1
ATOM 605 O O . CYS A 1 79 ? 7.169 -4.914 -21.287 1.00 89.88 79 CYS A O 1
ATOM 607 N N . LEU A 1 80 ? 7.093 -3.007 -20.097 1.00 92.38 80 LEU A N 1
ATOM 608 C CA . LEU A 1 80 ? 8.477 -3.028 -19.645 1.00 92.38 80 LEU A CA 1
ATOM 609 C C . LEU A 1 80 ? 8.507 -2.795 -18.135 1.00 92.38 80 LEU A C 1
ATOM 611 O O . LEU A 1 80 ? 8.031 -1.765 -17.658 1.00 92.38 80 LEU A O 1
ATOM 615 N N . HIS A 1 81 ? 9.043 -3.761 -17.394 1.00 90.44 81 HIS A N 1
ATOM 616 C CA . HIS A 1 81 ? 9.295 -3.641 -15.962 1.00 90.44 81 HIS A CA 1
ATOM 617 C C . HIS A 1 81 ? 10.790 -3.777 -15.693 1.00 90.44 81 HIS A C 1
ATOM 619 O O . HIS A 1 81 ? 11.383 -4.784 -16.079 1.00 90.44 81 HIS A O 1
ATOM 625 N N . VAL A 1 82 ? 11.386 -2.781 -15.044 1.00 91.56 82 VAL A N 1
ATOM 626 C CA . VAL A 1 82 ? 12.815 -2.755 -14.726 1.00 91.56 82 VAL A CA 1
ATOM 627 C C . VAL A 1 82 ? 13.001 -2.459 -13.244 1.00 91.56 82 VAL A C 1
ATOM 629 O O . VAL A 1 82 ? 12.561 -1.417 -12.766 1.00 91.56 82 VAL A O 1
ATOM 632 N N . GLY A 1 83 ? 13.651 -3.368 -12.520 1.00 88.88 83 GLY A N 1
ATOM 633 C CA . GLY A 1 83 ? 14.101 -3.151 -11.149 1.00 88.88 83 GLY A CA 1
ATOM 634 C C . GLY A 1 83 ? 15.621 -3.023 -11.080 1.00 88.88 83 GLY A C 1
ATOM 635 O O . GLY A 1 83 ? 16.336 -3.863 -11.617 1.00 88.88 83 GLY A O 1
ATOM 636 N N . THR A 1 84 ? 16.130 -2.002 -10.401 1.00 87.25 84 THR A N 1
ATOM 637 C CA . THR A 1 84 ? 17.569 -1.794 -10.191 1.00 87.25 84 THR A CA 1
ATOM 638 C C . THR A 1 84 ? 17.866 -1.504 -8.725 1.00 87.25 84 THR A C 1
ATOM 640 O O . THR A 1 84 ? 16.999 -1.040 -7.978 1.00 87.25 84 THR A O 1
ATOM 643 N N . LEU A 1 85 ? 19.101 -1.783 -8.310 1.00 85.94 85 LEU A N 1
ATOM 644 C CA . LEU A 1 85 ? 19.634 -1.392 -7.009 1.00 85.94 85 LEU A CA 1
ATOM 645 C C . LEU A 1 85 ? 20.617 -0.249 -7.223 1.00 85.94 85 LEU A C 1
ATOM 647 O O . LEU A 1 85 ? 21.645 -0.439 -7.864 1.00 85.94 85 LEU A O 1
ATOM 651 N N . ASP A 1 86 ? 20.266 0.920 -6.704 1.00 84.69 86 ASP A N 1
ATOM 652 C CA . ASP A 1 86 ? 21.094 2.121 -6.700 1.00 84.69 86 ASP A CA 1
ATOM 653 C C . ASP A 1 86 ? 21.749 2.463 -8.055 1.00 84.69 86 ASP A C 1
ATOM 655 O O . ASP A 1 86 ? 22.949 2.719 -8.159 1.00 84.69 86 ASP A O 1
ATOM 659 N N . ALA A 1 87 ? 20.959 2.420 -9.130 1.00 86.25 87 ALA A N 1
ATOM 660 C CA . ALA A 1 87 ? 21.460 2.639 -10.479 1.00 86.25 87 ALA A CA 1
ATOM 661 C C . ALA A 1 87 ? 21.953 4.076 -10.684 1.00 86.25 87 ALA A C 1
ATOM 663 O O . ALA A 1 87 ? 21.282 5.039 -10.312 1.00 86.25 87 ALA A O 1
ATOM 664 N N . ALA A 1 88 ? 23.094 4.209 -11.362 1.00 88.06 88 ALA A N 1
ATOM 665 C CA . ALA A 1 88 ? 23.595 5.484 -11.860 1.00 88.06 88 ALA A CA 1
ATOM 666 C C . ALA A 1 88 ? 22.673 6.059 -12.963 1.00 88.06 88 ALA A C 1
ATOM 668 O O . ALA A 1 88 ? 22.007 5.297 -13.669 1.00 88.06 88 ALA A O 1
ATOM 669 N N . PRO A 1 89 ? 22.651 7.390 -13.167 1.00 89.56 89 PRO A N 1
ATOM 670 C CA . PRO A 1 89 ? 21.778 8.036 -14.152 1.00 89.56 89 PRO A CA 1
ATOM 671 C C . PRO A 1 89 ? 22.109 7.659 -15.604 1.00 89.56 89 PRO A C 1
ATOM 673 O O . PRO A 1 89 ? 21.194 7.444 -16.391 1.00 89.56 89 PRO A O 1
ATOM 676 N N . GLU A 1 90 ? 23.391 7.524 -15.958 1.00 90.38 90 GLU A N 1
ATOM 677 C CA . GLU A 1 90 ? 23.837 7.248 -17.335 1.00 90.38 90 GLU A CA 1
ATOM 678 C C . GLU A 1 90 ? 23.253 5.953 -17.934 1.00 90.38 90 GLU A C 1
ATOM 680 O O . GLU A 1 90 ? 22.667 6.004 -19.020 1.00 90.38 90 GLU A O 1
ATOM 685 N N . PRO A 1 91 ? 23.347 4.776 -17.280 1.00 89.62 91 PRO A N 1
ATOM 686 C CA . PRO A 1 91 ? 22.750 3.575 -17.846 1.00 89.62 91 PRO A CA 1
ATOM 687 C C . PRO A 1 91 ? 21.221 3.623 -17.826 1.00 89.62 91 PRO A C 1
ATOM 689 O O . PRO A 1 91 ? 20.598 3.043 -18.716 1.00 89.62 91 PRO A O 1
ATOM 692 N N . VAL A 1 92 ? 20.618 4.323 -16.854 1.00 91.50 92 VAL A N 1
ATOM 693 C CA . VAL A 1 92 ? 19.165 4.528 -16.789 1.00 91.50 92 VAL A CA 1
ATOM 694 C C . VAL A 1 92 ? 18.673 5.318 -17.997 1.00 91.50 92 VAL A C 1
ATOM 696 O O . VAL A 1 92 ? 17.740 4.891 -18.676 1.00 91.50 92 VAL A O 1
ATOM 699 N N . GLU A 1 93 ? 19.350 6.416 -18.320 1.00 92.19 93 GLU A N 1
ATOM 700 C CA . GLU A 1 93 ? 19.083 7.218 -19.511 1.00 92.19 93 GLU A CA 1
ATOM 701 C C . GLU A 1 93 ? 19.219 6.391 -20.791 1.00 92.19 93 GLU A C 1
ATOM 703 O O . GLU A 1 93 ? 18.328 6.411 -21.644 1.00 92.19 93 GLU A O 1
ATOM 708 N N . ALA A 1 94 ? 20.298 5.610 -20.900 1.00 91.00 94 ALA A N 1
ATOM 709 C CA . ALA A 1 94 ? 20.588 4.817 -22.086 1.00 91.00 94 ALA A CA 1
ATOM 710 C C . ALA A 1 94 ? 19.466 3.820 -22.411 1.00 91.00 94 ALA A C 1
ATOM 712 O O . ALA A 1 94 ? 19.005 3.752 -23.553 1.00 91.00 94 ALA A O 1
ATOM 713 N N . TRP A 1 95 ? 18.992 3.051 -21.425 1.00 92.81 95 TRP A N 1
ATOM 714 C CA . TRP A 1 95 ? 17.947 2.058 -21.681 1.00 92.81 95 TRP A CA 1
ATOM 715 C C . TRP A 1 95 ? 16.557 2.699 -21.826 1.00 92.81 95 TRP A C 1
ATOM 717 O O . TRP A 1 95 ? 15.757 2.220 -22.635 1.00 92.81 95 TRP A O 1
ATOM 727 N N . LEU A 1 96 ? 16.274 3.804 -21.120 1.00 93.75 96 LEU A N 1
ATOM 728 C CA . LEU A 1 96 ? 15.029 4.566 -21.287 1.00 93.75 96 LEU A CA 1
ATOM 729 C C . LEU A 1 96 ? 14.914 5.147 -22.700 1.00 93.75 96 LEU A C 1
ATOM 731 O O . LEU A 1 96 ? 13.831 5.099 -23.286 1.00 93.75 96 LEU A O 1
ATOM 735 N N . ALA A 1 97 ? 16.015 5.656 -23.261 1.00 91.25 97 ALA A N 1
ATOM 736 C CA . ALA A 1 97 ? 16.054 6.174 -24.625 1.00 91.25 97 ALA A CA 1
ATOM 737 C C . ALA A 1 97 ? 15.704 5.086 -25.653 1.00 91.25 97 ALA A C 1
ATOM 739 O O . ALA A 1 97 ? 14.861 5.308 -26.517 1.00 91.25 97 ALA A O 1
ATOM 740 N N . VAL A 1 98 ? 16.267 3.878 -25.511 1.00 89.62 98 VAL A N 1
ATOM 741 C CA . VAL A 1 98 ? 15.939 2.733 -26.384 1.00 89.62 98 VAL A CA 1
ATOM 742 C C . VAL A 1 98 ? 14.478 2.298 -26.220 1.00 89.62 98 VAL A C 1
ATOM 744 O O . VAL A 1 98 ? 13.811 1.944 -27.194 1.00 89.62 98 VAL A O 1
ATOM 747 N N . ALA A 1 99 ? 13.954 2.326 -24.992 1.00 91.69 99 ALA A N 1
ATOM 748 C CA . ALA A 1 99 ? 12.570 1.956 -24.716 1.00 91.69 99 ALA A CA 1
ATOM 749 C C . ALA A 1 99 ? 11.557 2.957 -25.298 1.00 91.69 99 ALA A C 1
ATOM 751 O O . ALA A 1 99 ? 10.455 2.551 -25.674 1.00 91.69 99 ALA A O 1
ATOM 752 N N . ALA A 1 100 ? 11.908 4.244 -25.380 1.00 90.88 100 ALA A N 1
ATOM 753 C CA . ALA A 1 100 ? 10.994 5.319 -25.762 1.00 90.88 100 ALA A CA 1
ATOM 754 C C . ALA A 1 100 ? 10.349 5.126 -27.140 1.00 90.88 100 ALA A C 1
ATOM 756 O O . ALA A 1 100 ? 9.138 5.315 -27.279 1.00 90.88 100 ALA A O 1
ATOM 757 N N . ASP A 1 101 ? 11.127 4.666 -28.120 1.00 85.44 101 ASP A N 1
ATOM 758 C CA . ASP A 1 101 ? 10.652 4.459 -29.492 1.00 85.44 101 ASP A CA 1
ATOM 759 C C . ASP A 1 101 ? 9.753 3.223 -29.639 1.00 85.44 101 ASP A C 1
ATOM 761 O O . ASP A 1 101 ? 8.928 3.139 -30.551 1.00 85.44 101 ASP A O 1
ATOM 765 N N . ARG A 1 102 ? 9.897 2.246 -28.739 1.00 89.06 102 ARG A N 1
ATOM 766 C CA . ARG A 1 102 ? 9.289 0.912 -28.881 1.00 89.06 102 ARG A CA 1
ATOM 767 C C . ARG A 1 102 ? 8.116 0.680 -27.946 1.00 89.06 102 ARG A C 1
ATOM 769 O O . ARG A 1 102 ? 7.312 -0.225 -28.179 1.00 89.06 102 ARG A O 1
ATOM 776 N N . LEU A 1 103 ? 8.010 1.467 -26.882 1.00 92.44 103 LEU A N 1
ATOM 777 C CA . LEU A 1 103 ? 6.986 1.304 -25.866 1.00 92.44 103 LEU A CA 1
ATOM 778 C C . LEU A 1 103 ? 5.626 1.832 -26.341 1.00 92.44 103 LEU A C 1
ATOM 780 O O . LEU A 1 103 ? 5.438 3.019 -26.594 1.00 92.44 103 LEU A O 1
ATOM 784 N N . SER A 1 104 ? 4.645 0.935 -26.386 1.00 91.94 104 SER A N 1
ATOM 785 C CA . SER A 1 104 ? 3.249 1.204 -26.756 1.00 91.94 104 SER A CA 1
ATOM 786 C C . SER A 1 104 ? 2.255 1.025 -25.602 1.00 91.94 104 SER A C 1
ATOM 788 O O . SER A 1 104 ? 1.082 1.369 -25.735 1.00 91.94 104 SER A O 1
ATOM 790 N N . GLY A 1 105 ? 2.702 0.477 -24.466 1.00 91.88 105 GLY A N 1
ATOM 791 C CA . GLY A 1 105 ? 1.849 0.197 -23.310 1.00 91.88 105 GLY A CA 1
ATOM 792 C C . GLY A 1 105 ? 2.390 0.789 -22.013 1.00 91.88 105 GLY A C 1
ATOM 793 O O . GLY A 1 105 ? 2.349 2.010 -21.853 1.00 91.88 105 GLY A O 1
ATOM 794 N N . ARG A 1 106 ? 2.806 -0.056 -21.064 1.00 93.62 106 ARG A N 1
ATOM 795 C CA . ARG A 1 106 ? 3.159 0.350 -19.694 1.00 93.62 106 ARG A CA 1
ATOM 796 C C . ARG A 1 106 ? 4.656 0.223 -19.414 1.00 93.62 106 ARG A C 1
ATOM 798 O O . ARG A 1 106 ? 5.232 -0.833 -19.655 1.00 93.62 106 ARG A O 1
ATOM 805 N N . LEU A 1 107 ? 5.237 1.267 -18.831 1.00 95.88 107 LEU A N 1
ATOM 806 C CA . LEU A 1 107 ? 6.573 1.263 -18.237 1.00 95.88 107 LEU A CA 1
ATOM 807 C C . LEU A 1 107 ? 6.473 1.342 -16.718 1.00 95.88 107 LEU A C 1
ATOM 809 O O . LEU A 1 107 ? 5.778 2.211 -16.189 1.00 95.88 107 LEU A O 1
ATOM 813 N N . VAL A 1 108 ? 7.189 0.456 -16.035 1.00 93.62 108 VAL A N 1
ATOM 814 C CA . VAL A 1 108 ? 7.413 0.511 -14.592 1.00 93.62 108 VAL A CA 1
ATOM 815 C C . VAL A 1 108 ? 8.913 0.404 -14.338 1.00 93.62 108 VAL A C 1
ATOM 817 O O . VAL A 1 108 ? 9.540 -0.573 -14.742 1.00 93.62 108 VAL A O 1
ATOM 820 N N . PHE A 1 109 ? 9.479 1.402 -13.674 1.00 94.38 109 PHE A N 1
ATOM 821 C CA . PHE A 1 109 ? 10.872 1.417 -13.244 1.00 94.38 109 PHE A CA 1
ATOM 822 C C . PHE A 1 109 ? 10.942 1.584 -11.728 1.00 94.38 109 PHE A C 1
ATOM 824 O O . PHE A 1 109 ? 10.243 2.438 -11.185 1.00 94.38 109 PHE A O 1
ATOM 831 N N . GLN A 1 110 ? 11.753 0.758 -11.067 1.00 91.62 110 GLN A N 1
ATOM 832 C CA . GLN A 1 110 ? 11.985 0.796 -9.626 1.00 91.62 110 GLN A CA 1
ATOM 833 C C . GLN A 1 110 ? 13.480 0.810 -9.329 1.00 91.62 110 GLN A C 1
ATOM 835 O O . GLN A 1 110 ? 14.140 -0.218 -9.466 1.00 91.62 110 GLN A O 1
ATOM 840 N N . ASN A 1 111 ? 13.999 1.952 -8.885 1.00 88.94 111 ASN A N 1
ATOM 841 C CA . ASN A 1 111 ? 15.377 2.088 -8.436 1.00 88.94 111 ASN A CA 1
ATOM 842 C C . ASN A 1 111 ? 15.447 2.115 -6.906 1.00 88.94 111 ASN A C 1
ATOM 844 O O . ASN A 1 111 ? 15.227 3.152 -6.284 1.00 88.94 111 ASN A O 1
ATOM 848 N N . ARG A 1 112 ? 15.750 0.977 -6.279 1.00 81.69 112 ARG A N 1
ATOM 849 C CA . ARG A 1 112 ? 15.826 0.903 -4.814 1.00 81.69 112 ARG A CA 1
ATOM 850 C C . ARG A 1 112 ? 17.190 1.355 -4.316 1.00 81.69 112 ARG A C 1
ATOM 852 O O . ARG A 1 112 ? 18.208 0.819 -4.745 1.00 81.69 112 ARG A O 1
ATOM 859 N N . VAL A 1 113 ? 17.197 2.267 -3.351 1.00 75.88 113 VAL A N 1
ATOM 860 C CA . VAL A 1 113 ? 18.415 2.715 -2.666 1.00 75.88 113 VAL A CA 1
ATOM 861 C C . VAL A 1 113 ? 18.511 2.014 -1.307 1.00 75.88 113 VAL A C 1
ATOM 863 O O . VAL A 1 113 ? 17.592 2.152 -0.493 1.00 75.88 113 VAL A O 1
ATOM 866 N N . PRO A 1 114 ? 19.582 1.246 -1.030 1.00 58.88 114 PRO A N 1
ATOM 867 C CA . PRO A 1 114 ? 19.804 0.662 0.289 1.00 58.88 114 PRO A CA 1
ATOM 868 C C . PRO A 1 114 ? 19.853 1.759 1.364 1.00 58.88 114 PRO A C 1
ATOM 870 O O . PRO A 1 114 ? 20.647 2.687 1.260 1.00 58.88 114 PRO A O 1
ATOM 873 N N . GLY A 1 115 ? 19.000 1.661 2.387 1.00 56.12 115 GLY A N 1
ATOM 874 C CA . GLY A 1 115 ? 18.970 2.602 3.519 1.00 56.12 115 GLY A CA 1
ATOM 875 C C . GLY A 1 115 ? 17.910 3.711 3.458 1.00 56.12 115 GLY A C 1
ATOM 876 O O . GLY A 1 115 ? 17.641 4.312 4.489 1.00 56.12 115 GLY A O 1
ATOM 877 N N . ALA A 1 116 ? 17.223 3.928 2.330 1.00 50.84 116 ALA A N 1
ATOM 878 C CA . ALA A 1 116 ? 16.205 4.988 2.208 1.00 50.84 116 ALA A CA 1
ATOM 879 C C . ALA A 1 116 ? 14.867 4.697 2.936 1.00 50.84 116 ALA A C 1
ATOM 881 O O . ALA A 1 116 ? 13.997 5.557 2.993 1.00 50.84 116 ALA A O 1
ATOM 882 N N . ASN A 1 117 ? 14.697 3.496 3.507 1.00 36.28 117 ASN A N 1
ATOM 883 C CA . ASN A 1 117 ? 13.466 3.076 4.196 1.00 36.28 117 ASN A CA 1
ATOM 884 C C . ASN A 1 117 ? 13.515 3.227 5.733 1.00 36.28 117 ASN A C 1
ATOM 886 O O . ASN A 1 117 ? 12.596 2.762 6.409 1.00 36.28 117 ASN A O 1
ATOM 890 N N . ALA A 1 118 ? 14.561 3.839 6.300 1.00 34.06 118 ALA A N 1
ATOM 891 C CA . ALA A 1 118 ? 14.562 4.267 7.701 1.00 34.06 118 ALA A CA 1
ATOM 892 C C . ALA A 1 118 ? 13.958 5.681 7.777 1.00 34.06 118 ALA A C 1
ATOM 894 O O . ALA A 1 118 ? 14.281 6.532 6.957 1.00 34.06 118 ALA A O 1
ATOM 895 N N . GLY A 1 119 ? 13.002 5.889 8.681 1.00 34.12 119 GLY A N 1
ATOM 896 C CA . GLY A 1 119 ? 12.054 7.001 8.625 1.00 34.12 119 GLY A CA 1
ATOM 897 C C . GLY A 1 119 ? 12.649 8.414 8.585 1.00 34.12 119 GLY A C 1
ATOM 898 O O . GLY A 1 119 ? 13.730 8.672 9.096 1.00 34.12 119 GLY A O 1
ATOM 899 N N . GLY A 1 120 ? 11.853 9.331 8.030 1.00 38.66 120 GLY A N 1
ATOM 900 C CA . GLY A 1 120 ? 11.886 10.772 8.305 1.00 38.66 120 GLY A CA 1
ATOM 901 C C . GLY A 1 120 ? 13.003 11.585 7.659 1.00 38.66 120 GLY A C 1
ATOM 902 O O . GLY A 1 120 ? 12.697 12.595 7.041 1.00 38.66 120 GLY A O 1
ATOM 903 N N . ASP A 1 121 ? 14.252 11.131 7.733 1.00 37.78 121 ASP A N 1
ATOM 904 C CA . ASP A 1 121 ? 15.418 12.012 7.559 1.00 37.78 121 ASP A CA 1
ATOM 905 C C . ASP A 1 121 ? 16.374 11.510 6.453 1.00 37.78 121 ASP A C 1
ATOM 907 O O . ASP A 1 121 ? 17.598 11.578 6.555 1.00 37.78 121 ASP A O 1
ATOM 911 N N . GLY A 1 122 ? 15.814 10.975 5.362 1.00 39.47 122 GLY A N 1
ATOM 912 C CA . GLY A 1 122 ? 16.573 10.391 4.245 1.00 39.47 122 GLY A CA 1
ATOM 913 C C . GLY A 1 122 ? 17.361 11.384 3.375 1.00 39.47 122 GLY A C 1
ATOM 914 O O . GLY A 1 122 ? 18.106 10.950 2.493 1.00 39.47 122 GLY A O 1
ATOM 915 N N . GLU A 1 123 ? 17.228 12.697 3.592 1.00 45.12 123 GLU A N 1
ATOM 916 C CA . GLU A 1 123 ? 17.954 13.703 2.803 1.00 45.12 123 GLU A CA 1
ATOM 917 C C . GLU A 1 123 ? 19.439 13.824 3.185 1.00 45.12 123 GLU A C 1
ATOM 919 O O . GLU A 1 123 ? 20.254 14.153 2.323 1.00 45.12 123 GLU A O 1
ATOM 924 N N . GLU A 1 124 ? 19.843 13.494 4.418 1.00 41.50 124 GLU A N 1
ATOM 925 C CA . GLU A 1 124 ? 21.231 13.733 4.861 1.00 41.50 124 GLU A CA 1
ATOM 926 C C . GLU A 1 124 ? 22.263 12.744 4.277 1.00 41.50 124 GLU A C 1
ATOM 928 O O . GLU A 1 124 ? 23.469 12.985 4.356 1.00 41.50 124 GLU A O 1
ATOM 933 N N . GLY A 1 125 ? 21.820 11.656 3.632 1.00 41.34 125 GLY A N 1
ATOM 934 C CA . GLY A 1 125 ? 22.702 10.641 3.031 1.00 41.34 125 GLY A CA 1
ATOM 935 C C . GLY A 1 125 ? 22.777 10.644 1.499 1.00 41.34 125 GLY A C 1
ATOM 936 O O . GLY A 1 125 ? 23.677 10.025 0.922 1.00 41.34 125 GLY A O 1
ATOM 937 N N . ALA A 1 126 ? 21.855 11.319 0.806 1.00 47.97 126 ALA A N 1
ATOM 938 C CA . ALA A 1 126 ? 21.803 11.318 -0.653 1.00 47.97 126 ALA A CA 1
ATOM 939 C C . ALA A 1 126 ? 22.654 12.466 -1.219 1.00 47.97 126 ALA A C 1
ATOM 941 O O . ALA A 1 126 ? 22.139 13.512 -1.609 1.00 47.97 126 ALA A O 1
ATOM 942 N N . GLY A 1 127 ? 23.976 12.261 -1.290 1.00 50.44 127 GLY A N 1
ATOM 943 C CA . GLY A 1 127 ? 24.881 13.151 -2.033 1.00 50.44 127 GLY A CA 1
ATOM 944 C C . GLY A 1 127 ? 24.375 13.434 -3.456 1.00 50.44 127 GLY A C 1
ATOM 945 O O . GLY A 1 127 ? 23.514 12.715 -3.960 1.00 50.44 127 GLY A O 1
ATOM 946 N N . GLU A 1 128 ? 24.881 14.482 -4.115 1.00 56.78 128 GLU A N 1
ATOM 947 C CA . GLU A 1 128 ? 24.487 14.896 -5.473 1.00 56.78 128 GLU A CA 1
ATOM 948 C C . GLU A 1 128 ? 24.567 13.744 -6.501 1.00 56.78 128 GLU A C 1
ATOM 950 O O . GLU A 1 128 ? 25.542 13.579 -7.227 1.00 56.78 128 GLU A O 1
ATOM 955 N N . ARG A 1 129 ? 23.511 12.927 -6.590 1.00 67.81 129 ARG A N 1
ATOM 956 C CA . ARG A 1 129 ? 23.337 11.924 -7.643 1.00 67.81 129 ARG A CA 1
ATOM 957 C C . ARG A 1 129 ? 23.114 12.661 -8.961 1.00 67.81 129 ARG A C 1
ATOM 959 O O . ARG A 1 129 ? 22.373 13.647 -8.989 1.00 67.81 129 ARG A O 1
ATOM 966 N N . GLY A 1 130 ? 23.760 12.208 -10.032 1.00 77.94 130 GLY A N 1
ATOM 967 C CA . GLY A 1 130 ? 23.643 12.857 -11.337 1.00 77.94 130 GLY A CA 1
ATOM 968 C C . GLY A 1 130 ? 22.208 12.842 -11.883 1.00 77.94 130 GLY A C 1
ATOM 969 O O . GLY A 1 130 ? 21.321 12.163 -11.353 1.00 77.94 130 GLY A O 1
ATOM 970 N N . ALA A 1 131 ? 21.991 13.610 -12.948 1.00 86.69 131 ALA A N 1
ATOM 971 C CA . ALA A 1 131 ? 20.691 13.773 -13.583 1.00 86.69 131 ALA A CA 1
ATOM 972 C C . ALA A 1 131 ? 20.697 13.305 -15.034 1.00 86.69 131 ALA A C 1
ATOM 974 O O . ALA A 1 131 ? 21.736 13.327 -15.689 1.00 86.69 131 ALA A O 1
ATOM 975 N N . PHE A 1 132 ? 19.522 12.934 -15.531 1.00 90.00 132 PHE A N 1
ATOM 976 C CA . PHE A 1 132 ? 19.307 12.586 -16.932 1.00 90.00 132 PHE A CA 1
ATOM 977 C C . PHE A 1 132 ? 18.025 13.222 -17.470 1.00 90.00 132 PHE A C 1
ATOM 979 O O . PHE A 1 132 ? 17.154 13.647 -16.702 1.00 90.00 132 PHE A O 1
ATOM 986 N N . GLN A 1 133 ? 17.893 13.293 -18.796 1.00 90.75 133 GLN A N 1
ATOM 987 C CA . GLN A 1 133 ? 16.680 13.807 -19.424 1.00 90.75 133 GLN A CA 1
ATOM 988 C C . GLN A 1 133 ? 15.656 12.689 -19.645 1.00 90.75 133 GLN A C 1
ATOM 990 O O . GLN A 1 133 ? 15.958 11.649 -20.224 1.00 90.75 133 GLN A O 1
ATOM 995 N N . LEU A 1 134 ? 14.408 12.917 -19.231 1.00 91.19 134 LEU A N 1
ATOM 996 C CA . LEU A 1 134 ? 13.319 11.978 -19.489 1.00 91.19 134 LEU A CA 1
ATOM 997 C C . LEU A 1 134 ? 12.986 11.952 -20.996 1.00 91.19 134 LEU A C 1
ATOM 999 O O . LEU A 1 134 ? 12.604 12.990 -21.547 1.00 91.19 134 LEU A O 1
ATOM 1003 N N . PRO A 1 135 ? 13.057 10.794 -21.678 1.00 90.44 135 PRO A N 1
ATOM 1004 C CA . PRO A 1 135 ? 12.690 10.714 -23.084 1.00 90.44 135 PRO A CA 1
ATOM 1005 C C . PRO A 1 135 ? 11.170 10.804 -23.287 1.00 90.44 135 PRO A C 1
ATOM 1007 O O . PRO A 1 135 ? 10.363 10.526 -22.394 1.00 90.44 135 PRO A O 1
ATOM 1010 N N . CYS A 1 136 ? 10.754 11.205 -24.490 1.00 88.88 136 CYS A N 1
ATOM 1011 C CA . CYS A 1 136 ? 9.339 11.350 -24.816 1.00 88.88 136 CYS A CA 1
ATOM 1012 C C . CYS A 1 136 ? 8.727 10.012 -25.254 1.00 88.88 136 CYS A C 1
ATOM 1014 O O . CYS A 1 136 ? 8.899 9.570 -26.387 1.00 88.88 136 CYS A O 1
ATOM 1016 N N . PHE A 1 137 ? 7.953 9.390 -24.367 1.00 89.38 137 PHE A N 1
ATOM 1017 C CA . PHE A 1 137 ? 7.222 8.153 -24.643 1.00 89.38 137 PHE A CA 1
ATOM 1018 C C . PHE A 1 137 ? 5.920 8.423 -25.417 1.00 89.38 137 PHE A C 1
ATOM 1020 O O . PHE A 1 137 ? 4.823 8.334 -24.864 1.00 89.38 137 PHE A O 1
ATOM 1027 N N . ALA A 1 138 ? 6.024 8.770 -26.704 1.00 85.94 138 ALA A N 1
ATOM 1028 C CA . ALA A 1 138 ? 4.883 9.215 -27.515 1.00 85.94 138 ALA A CA 1
ATOM 1029 C C . ALA A 1 138 ? 3.729 8.192 -27.589 1.00 85.94 138 ALA A C 1
ATOM 1031 O O . ALA A 1 138 ? 2.552 8.570 -27.600 1.00 85.94 138 ALA A O 1
ATOM 1032 N N . ASN A 1 139 ? 4.067 6.898 -27.615 1.00 89.88 139 ASN A N 1
ATOM 1033 C CA . ASN A 1 139 ? 3.113 5.799 -27.768 1.00 89.88 139 ASN A CA 1
ATOM 1034 C C . ASN A 1 139 ? 2.720 5.118 -26.451 1.00 89.88 139 ASN A C 1
ATOM 1036 O O . ASN A 1 139 ? 1.794 4.305 -26.463 1.00 89.88 139 ASN A O 1
ATOM 1040 N N . ALA A 1 140 ? 3.378 5.436 -25.333 1.00 93.75 140 ALA A N 1
ATOM 1041 C CA . ALA A 1 140 ? 3.086 4.803 -24.054 1.00 93.75 140 ALA A CA 1
ATOM 1042 C C . ALA A 1 140 ? 1.758 5.289 -23.470 1.00 93.75 140 ALA A C 1
ATOM 1044 O O . ALA A 1 140 ? 1.358 6.438 -23.637 1.00 93.75 140 ALA A O 1
ATOM 1045 N N . THR A 1 141 ? 1.092 4.395 -22.742 1.00 94.12 141 THR A N 1
ATOM 1046 C CA . THR A 1 141 ? -0.195 4.661 -22.081 1.00 94.12 141 THR A CA 1
ATOM 1047 C C . THR A 1 141 ? -0.043 4.906 -20.586 1.00 94.12 141 THR A C 1
ATOM 1049 O O . THR A 1 141 ? -0.832 5.648 -20.007 1.00 94.12 141 THR A O 1
ATOM 1052 N N . ALA A 1 142 ? 0.974 4.317 -19.956 1.00 95.69 142 ALA A N 1
ATOM 1053 C CA . ALA A 1 142 ? 1.252 4.499 -18.539 1.00 95.69 142 ALA A CA 1
ATOM 1054 C C . ALA A 1 142 ? 2.759 4.456 -18.275 1.00 95.69 142 ALA A C 1
ATOM 1056 O O . ALA A 1 142 ? 3.433 3.524 -18.715 1.00 95.69 142 ALA A O 1
ATOM 1057 N N . VAL A 1 143 ? 3.270 5.434 -17.534 1.00 96.00 143 VAL A N 1
ATOM 1058 C CA . VAL A 1 143 ? 4.678 5.517 -17.131 1.00 96.00 143 VAL A CA 1
ATOM 1059 C C . VAL A 1 143 ? 4.740 5.697 -15.618 1.00 96.00 143 VAL A C 1
ATOM 1061 O O . VAL A 1 143 ? 4.190 6.658 -15.085 1.00 96.00 143 VAL A O 1
ATOM 1064 N N . SER A 1 144 ? 5.391 4.760 -14.930 1.00 96.25 144 SER A N 1
ATOM 1065 C CA . SER A 1 144 ? 5.638 4.806 -13.489 1.00 96.25 144 SER A CA 1
ATOM 1066 C C . SER A 1 144 ? 7.133 4.698 -13.231 1.00 96.25 144 SER A C 1
ATOM 1068 O O . SER A 1 144 ? 7.721 3.661 -13.530 1.00 96.25 144 SER A O 1
ATOM 1070 N N . LEU A 1 145 ? 7.737 5.749 -12.686 1.00 95.31 145 LEU A N 1
ATOM 1071 C CA . LEU A 1 145 ? 9.170 5.817 -12.415 1.00 95.31 145 LEU A CA 1
ATOM 1072 C C . LEU A 1 145 ? 9.392 6.098 -10.934 1.00 95.31 145 LEU A C 1
ATOM 1074 O O . LEU A 1 145 ? 9.047 7.176 -10.459 1.00 95.31 145 LEU A O 1
ATOM 1078 N N . ASP A 1 146 ? 9.978 5.132 -10.241 1.00 92.44 146 ASP A N 1
ATOM 1079 C CA . ASP A 1 146 ? 10.585 5.314 -8.930 1.00 92.44 146 ASP A CA 1
ATOM 1080 C C . ASP A 1 146 ? 12.097 5.431 -9.128 1.00 92.44 146 ASP A C 1
ATOM 1082 O O . ASP A 1 146 ? 12.755 4.476 -9.554 1.00 92.44 146 ASP A O 1
ATOM 1086 N N . LEU A 1 147 ? 12.620 6.639 -8.922 1.00 90.75 147 LEU A N 1
ATOM 1087 C CA . LEU A 1 147 ? 13.966 7.015 -9.339 1.00 90.75 147 LEU A CA 1
ATOM 1088 C C . LEU A 1 147 ? 15.011 6.913 -8.226 1.00 90.75 147 LEU A C 1
ATOM 1090 O O . LEU A 1 147 ? 16.187 7.136 -8.514 1.00 90.75 147 LEU A O 1
ATOM 1094 N N . GLY A 1 148 ? 14.647 6.558 -6.989 1.00 88.19 148 GLY A N 1
ATOM 1095 C CA . GLY A 1 148 ? 15.622 6.462 -5.894 1.00 88.19 148 GLY A CA 1
ATOM 1096 C C . GLY A 1 148 ? 16.419 7.761 -5.687 1.00 88.19 148 GLY A C 1
ATOM 1097 O O . GLY A 1 148 ? 17.641 7.746 -5.517 1.00 88.19 148 GLY A O 1
ATOM 1098 N N . PHE A 1 149 ? 15.729 8.894 -5.803 1.00 87.31 149 PHE A N 1
ATOM 1099 C CA . PHE A 1 149 ? 16.231 10.269 -5.729 1.00 87.31 149 PHE A CA 1
ATOM 1100 C C . PHE A 1 149 ? 17.254 10.659 -6.816 1.00 87.31 149 PHE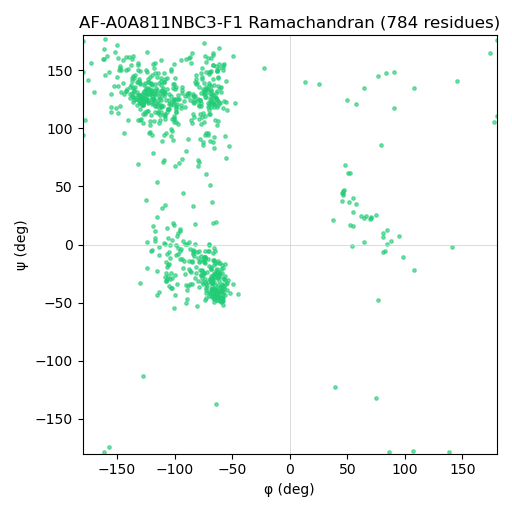 A C 1
ATOM 1102 O O . PHE A 1 149 ? 18.031 11.606 -6.639 1.00 87.31 149 PHE A O 1
ATOM 1109 N N . LEU A 1 150 ? 17.254 9.984 -7.975 1.00 89.44 150 LEU A N 1
ATOM 1110 C CA . LEU A 1 150 ? 18.006 10.446 -9.150 1.00 89.44 150 LEU A CA 1
ATOM 1111 C C . LEU A 1 150 ? 17.489 11.800 -9.657 1.00 89.44 150 LEU A C 1
ATOM 1113 O O . LEU A 1 150 ? 16.307 12.138 -9.526 1.00 89.44 150 LEU A O 1
ATOM 1117 N N . GLY A 1 151 ? 18.402 12.573 -10.252 1.00 90.06 151 GLY A N 1
ATOM 1118 C CA . GLY A 1 151 ? 18.060 13.830 -10.900 1.00 90.06 151 GLY A CA 1
ATOM 1119 C C . GLY A 1 151 ? 17.290 13.597 -12.203 1.00 90.06 151 GLY A C 1
ATOM 1120 O O . GLY A 1 151 ? 17.689 12.772 -13.025 1.00 90.06 151 GLY A O 1
ATOM 1121 N N . LEU A 1 152 ? 16.204 14.336 -12.416 1.00 91.31 152 LEU A N 1
ATOM 1122 C CA . LEU A 1 152 ? 15.375 14.234 -13.613 1.00 91.31 152 LEU A CA 1
ATOM 1123 C C . LEU A 1 152 ? 15.178 15.604 -14.255 1.00 91.31 152 LEU A C 1
ATOM 1125 O O . LEU A 1 152 ? 14.582 16.503 -13.659 1.00 91.31 152 LEU A O 1
ATOM 1129 N N . ALA A 1 153 ? 15.614 15.729 -15.505 1.00 90.94 153 ALA A N 1
ATOM 1130 C CA . ALA A 1 153 ? 15.275 16.848 -16.366 1.00 90.94 153 ALA A CA 1
ATOM 1131 C C . ALA A 1 153 ? 14.099 16.484 -17.273 1.00 90.94 153 ALA A C 1
ATOM 1133 O O . ALA A 1 153 ? 14.092 15.466 -17.967 1.00 90.94 153 ALA A O 1
ATOM 1134 N N . VAL A 1 154 ? 13.083 17.338 -17.285 1.00 88.19 154 VAL A N 1
ATOM 1135 C CA . VAL A 1 154 ? 11.879 17.131 -18.091 1.00 88.19 154 VAL A CA 1
ATOM 1136 C C . VAL A 1 154 ? 12.139 17.595 -19.538 1.00 88.19 154 VAL A C 1
ATOM 1138 O O . VAL A 1 154 ? 12.795 18.621 -19.741 1.00 88.19 154 VAL A O 1
ATOM 1141 N N . PRO A 1 155 ? 11.666 16.874 -20.574 1.00 84.06 155 PRO A N 1
ATOM 1142 C CA . PRO A 1 155 ? 11.984 17.191 -21.962 1.00 84.06 155 PRO A CA 1
ATOM 1143 C C . PRO A 1 155 ? 11.352 18.512 -22.410 1.00 84.06 155 PRO A C 1
ATOM 1145 O O . PRO A 1 155 ? 10.134 18.704 -22.332 1.00 84.06 155 PRO A O 1
ATOM 1148 N N . THR A 1 156 ? 12.164 19.393 -22.995 1.00 79.81 156 THR A N 1
ATOM 1149 C CA . THR A 1 156 ? 11.742 20.721 -23.482 1.00 79.81 156 THR A CA 1
ATOM 1150 C C . THR A 1 156 ? 10.839 20.659 -24.721 1.00 79.81 156 THR A C 1
ATOM 1152 O O . THR A 1 156 ? 10.101 21.605 -24.985 1.00 79.81 156 THR A O 1
ATOM 1155 N N . ALA A 1 157 ? 10.821 19.532 -25.444 1.00 79.69 157 ALA A N 1
ATOM 1156 C CA . ALA A 1 157 ? 9.967 19.286 -26.609 1.00 79.69 157 ALA A CA 1
ATOM 1157 C C . ALA A 1 157 ? 9.459 17.826 -26.667 1.00 79.69 157 ALA A C 1
ATOM 1159 O O . ALA A 1 157 ? 10.018 16.944 -26.019 1.00 79.69 157 ALA A O 1
ATOM 1160 N N . GLY A 1 158 ? 8.389 17.569 -27.434 1.00 83.31 158 GLY A N 1
ATOM 1161 C CA . GLY A 1 158 ? 7.835 16.223 -27.689 1.00 83.31 158 GLY A CA 1
ATOM 1162 C C . GLY A 1 158 ? 6.502 15.925 -26.986 1.00 83.31 158 GLY A C 1
ATOM 1163 O O . GLY A 1 158 ? 6.332 16.223 -25.810 1.00 83.31 158 GLY A O 1
ATOM 1164 N N . VAL A 1 159 ? 5.530 15.340 -27.687 1.00 87.81 159 VAL A N 1
ATOM 1165 C CA . VAL A 1 159 ? 4.164 15.133 -27.169 1.00 87.81 159 VAL A CA 1
ATOM 1166 C C . VAL A 1 159 ? 3.973 13.692 -26.689 1.00 87.81 159 VAL A C 1
ATOM 1168 O O . VAL A 1 159 ? 4.108 12.747 -27.464 1.00 87.81 159 VAL A O 1
ATOM 1171 N N . PHE A 1 160 ? 3.565 13.523 -25.433 1.00 88.19 160 PHE A N 1
ATOM 1172 C CA . PHE A 1 160 ? 3.130 12.252 -24.852 1.00 88.19 160 PHE A CA 1
ATOM 1173 C C . PHE A 1 160 ? 1.676 11.964 -25.263 1.00 88.19 160 PHE A C 1
ATOM 1175 O O . PHE A 1 160 ? 0.741 12.027 -24.462 1.00 88.19 160 PHE A O 1
ATOM 1182 N N . GLY A 1 161 ? 1.466 11.711 -26.557 1.00 87.12 161 GLY A N 1
ATOM 1183 C CA . GLY A 1 161 ? 0.138 11.742 -27.180 1.00 87.12 161 GLY A CA 1
ATOM 1184 C C . GLY A 1 161 ? -0.857 10.704 -26.655 1.00 87.12 161 GLY A C 1
ATOM 1185 O O . GLY A 1 161 ? -2.060 10.961 -26.673 1.00 87.12 161 GLY A O 1
ATOM 1186 N N . ARG A 1 162 ? -0.378 9.546 -26.182 1.00 93.44 162 ARG A N 1
ATOM 1187 C CA . ARG A 1 162 ? -1.218 8.439 -25.682 1.00 93.44 162 ARG A CA 1
ATOM 1188 C C . ARG A 1 162 ? -1.160 8.234 -24.171 1.00 93.44 162 ARG A C 1
ATOM 1190 O O . ARG A 1 162 ? -1.815 7.321 -23.670 1.00 93.44 162 ARG A O 1
ATOM 1197 N N . LEU A 1 163 ? -0.402 9.061 -23.455 1.00 95.56 163 LEU A N 1
ATOM 1198 C CA . LEU A 1 163 ? -0.159 8.874 -22.032 1.00 95.56 163 LEU A CA 1
ATOM 1199 C C . LEU A 1 163 ? -1.428 9.180 -21.232 1.00 95.56 163 LEU A C 1
ATOM 1201 O O . LEU A 1 163 ? -1.962 10.283 -21.307 1.00 95.56 163 LEU A O 1
ATOM 1205 N N . ILE A 1 164 ? -1.900 8.194 -20.470 1.00 95.94 164 ILE A N 1
ATOM 1206 C CA . ILE A 1 164 ? -3.096 8.260 -19.617 1.00 95.94 164 ILE A CA 1
ATOM 1207 C C . ILE A 1 164 ? -2.692 8.413 -18.149 1.00 95.94 164 ILE A C 1
ATOM 1209 O O . ILE A 1 164 ? -3.353 9.142 -17.406 1.00 95.94 164 ILE A O 1
ATOM 1213 N N . GLU A 1 165 ? -1.612 7.750 -17.731 1.00 96.38 165 GLU A N 1
ATOM 1214 C CA . GLU A 1 165 ? -1.124 7.751 -16.350 1.00 96.38 165 GLU A CA 1
ATOM 1215 C C . GLU A 1 165 ? 0.374 8.061 -16.284 1.00 96.38 165 GLU A C 1
ATOM 1217 O O . GLU A 1 165 ? 1.181 7.401 -16.939 1.00 96.38 165 GLU A O 1
ATOM 1222 N N . LEU A 1 166 ? 0.735 9.043 -15.459 1.00 96.38 166 LEU A N 1
ATOM 1223 C CA . LEU A 1 166 ? 2.116 9.368 -15.116 1.00 96.38 166 LEU A CA 1
ATOM 1224 C C . LEU A 1 166 ? 2.282 9.315 -13.597 1.00 96.38 166 LEU A C 1
ATOM 1226 O O . LEU A 1 166 ? 1.569 10.009 -12.870 1.00 96.38 166 LEU A O 1
ATOM 1230 N N . SER A 1 167 ? 3.224 8.502 -13.128 1.00 96.38 167 SER A N 1
ATOM 1231 C CA . SER A 1 167 ? 3.613 8.411 -11.722 1.00 96.38 167 SER A CA 1
ATOM 1232 C C . SER A 1 167 ? 5.117 8.610 -11.595 1.00 96.38 167 SER A C 1
ATOM 1234 O O . SER A 1 167 ? 5.882 7.868 -12.205 1.00 96.38 167 SER A O 1
ATOM 1236 N N . LEU A 1 168 ? 5.530 9.599 -10.810 1.00 94.75 168 LEU A N 1
ATOM 1237 C CA . LEU A 1 168 ? 6.928 9.894 -10.507 1.00 94.75 168 LEU A CA 1
ATOM 1238 C C . LEU A 1 168 ? 7.113 9.831 -8.989 1.00 94.75 168 LEU A C 1
ATOM 1240 O O . LEU A 1 168 ? 6.405 10.535 -8.268 1.00 94.75 168 LEU A O 1
ATOM 1244 N N . SER A 1 169 ? 8.020 8.987 -8.506 1.00 91.69 169 SER A N 1
ATOM 1245 C CA . SER A 1 169 ? 8.338 8.865 -7.083 1.00 91.69 169 SER A CA 1
ATOM 1246 C C . SER A 1 169 ? 9.837 8.943 -6.820 1.00 91.69 169 SER A C 1
ATOM 1248 O O . SER A 1 169 ? 10.626 8.547 -7.682 1.00 91.69 169 SER A O 1
ATOM 1250 N N . CYS A 1 170 ? 10.213 9.457 -5.645 1.00 90.06 170 CYS A N 1
ATOM 1251 C CA . CYS A 1 170 ? 11.603 9.563 -5.195 1.00 90.06 170 CYS A CA 1
ATOM 1252 C C . CYS A 1 170 ? 12.464 10.239 -6.279 1.00 90.06 170 CYS A C 1
ATOM 1254 O O . CYS A 1 170 ? 13.345 9.612 -6.863 1.00 90.06 170 CYS A O 1
ATOM 1256 N N . VAL A 1 171 ? 12.159 11.490 -6.641 1.00 90.12 171 VAL A N 1
ATOM 1257 C CA . VAL A 1 171 ? 12.755 12.188 -7.802 1.00 90.12 171 VAL A CA 1
ATOM 1258 C C . VAL A 1 171 ? 13.249 13.584 -7.438 1.00 90.12 171 VAL A C 1
ATOM 1260 O O . VAL A 1 171 ? 12.567 14.330 -6.744 1.00 90.12 171 VAL A O 1
ATOM 1263 N N . ARG A 1 172 ? 14.413 13.983 -7.964 1.00 90.69 172 ARG A N 1
ATOM 1264 C CA . ARG A 1 172 ? 14.917 15.358 -7.831 1.00 90.69 172 ARG A CA 1
ATOM 1265 C C . ARG A 1 172 ? 14.826 16.080 -9.167 1.00 90.69 172 ARG A C 1
ATOM 1267 O O . ARG A 1 172 ? 15.575 15.776 -10.091 1.00 90.69 172 ARG A O 1
ATOM 1274 N N . PHE A 1 173 ? 13.904 17.023 -9.299 1.00 89.25 173 PHE A N 1
ATOM 1275 C CA . PHE A 1 173 ? 13.736 17.768 -10.543 1.00 89.25 173 PHE A CA 1
ATOM 1276 C C . PHE A 1 173 ? 14.884 18.758 -10.742 1.00 89.25 173 PHE A C 1
ATOM 1278 O O . PHE A 1 173 ? 15.229 19.522 -9.843 1.00 89.25 173 PHE A O 1
ATOM 1285 N N . GLN A 1 174 ? 15.481 18.734 -11.933 1.00 83.31 174 GLN A N 1
ATOM 1286 C CA . GLN A 1 174 ? 16.578 19.620 -12.315 1.00 83.31 174 GLN A CA 1
ATOM 1287 C C . GLN A 1 174 ? 16.341 20.208 -13.709 1.00 83.31 174 GLN A C 1
ATOM 1289 O O . GLN A 1 174 ? 15.822 19.546 -14.605 1.00 83.31 174 GLN A O 1
ATOM 1294 N N . GLY A 1 175 ? 16.780 21.449 -13.916 1.00 67.94 175 GLY A N 1
ATOM 1295 C CA . GLY A 1 175 ? 16.780 22.096 -15.228 1.00 67.94 175 GLY A CA 1
ATOM 1296 C C . GLY A 1 175 ? 15.713 23.184 -15.417 1.00 67.94 175 GLY A C 1
ATOM 1297 O O . GLY A 1 175 ? 14.994 23.531 -14.485 1.00 67.94 175 GLY A O 1
ATOM 1298 N N . PRO A 1 176 ? 15.646 23.777 -16.625 1.00 55.06 176 PRO A N 1
ATOM 1299 C CA . PRO A 1 176 ? 14.898 25.011 -16.882 1.00 55.06 176 PRO A CA 1
ATOM 1300 C C . PRO A 1 176 ? 13.405 24.809 -17.183 1.00 55.06 176 PRO A C 1
ATOM 1302 O O . PRO A 1 176 ? 12.664 25.786 -17.209 1.00 55.06 176 PRO A O 1
ATOM 1305 N N . CYS A 1 177 ? 12.968 23.579 -17.477 1.00 58.94 177 CYS A N 1
ATOM 1306 C CA . CYS A 1 177 ? 11.576 23.275 -17.810 1.00 58.94 177 CYS A CA 1
ATOM 1307 C C . CYS A 1 177 ? 10.833 22.827 -16.553 1.00 58.94 177 CYS A C 1
ATOM 1309 O O . CYS A 1 177 ? 11.184 21.807 -15.959 1.00 58.94 177 CYS A O 1
ATOM 1311 N N . GLU A 1 178 ? 9.780 23.550 -16.180 1.00 78.38 178 GLU A N 1
ATOM 1312 C CA . GLU A 1 178 ? 8.922 23.156 -15.066 1.00 78.38 178 GLU A CA 1
ATOM 1313 C C . GLU A 1 178 ? 8.113 21.910 -15.463 1.00 78.38 178 GLU A C 1
ATOM 1315 O O . GLU A 1 178 ? 7.575 21.823 -16.571 1.00 78.38 178 GLU A O 1
ATOM 1320 N N . LEU A 1 179 ? 7.997 20.928 -14.559 1.00 88.00 179 LEU A N 1
ATOM 1321 C CA . LEU A 1 179 ? 7.197 19.710 -14.774 1.00 88.00 179 LEU A CA 1
ATOM 1322 C C . LEU A 1 179 ? 5.780 20.031 -15.278 1.00 88.00 179 LEU A C 1
ATOM 1324 O O . LEU A 1 179 ? 5.223 19.294 -16.094 1.00 88.00 179 LEU A O 1
ATOM 1328 N N . GLY A 1 180 ? 5.225 21.151 -14.810 1.00 86.62 180 GLY A N 1
ATOM 1329 C CA . GLY A 1 180 ? 3.911 21.658 -15.179 1.00 86.62 180 GLY A CA 1
ATOM 1330 C C . GLY A 1 180 ? 3.682 21.780 -16.687 1.00 86.62 180 GLY A C 1
ATOM 1331 O O . GLY A 1 180 ? 2.636 21.352 -17.186 1.00 86.62 180 GLY A O 1
ATOM 1332 N N . ASP A 1 181 ? 4.674 22.263 -17.434 1.00 86.75 181 ASP A N 1
ATOM 1333 C CA . ASP A 1 181 ? 4.572 22.432 -18.887 1.00 86.75 181 ASP A CA 1
ATOM 1334 C C . ASP A 1 181 ? 4.496 21.087 -19.614 1.00 86.75 181 ASP A C 1
ATOM 1336 O O . ASP A 1 181 ? 3.729 20.920 -20.567 1.00 86.75 181 ASP A O 1
ATOM 1340 N N . ALA A 1 182 ? 5.249 20.095 -19.140 1.00 87.81 182 ALA A N 1
ATOM 1341 C CA . ALA A 1 182 ? 5.292 18.777 -19.758 1.00 87.81 182 ALA A CA 1
ATOM 1342 C C . ALA A 1 182 ? 4.035 17.944 -19.507 1.00 87.81 182 ALA A C 1
ATOM 1344 O O . ALA A 1 182 ? 3.681 17.131 -20.357 1.00 87.81 182 ALA A O 1
ATOM 1345 N N . VAL A 1 183 ? 3.351 18.147 -18.377 1.00 91.25 183 VAL A N 1
ATOM 1346 C CA . VAL A 1 183 ? 2.120 17.412 -18.024 1.00 91.25 183 VAL A CA 1
ATOM 1347 C C . VAL A 1 183 ? 0.833 18.151 -18.414 1.00 91.25 183 VAL A C 1
ATOM 1349 O O . VAL A 1 183 ? -0.264 17.605 -18.288 1.00 91.25 183 VAL A O 1
ATOM 1352 N N . SER A 1 184 ? 0.944 19.385 -18.911 1.00 91.94 184 SER A N 1
ATOM 1353 C CA . SER A 1 184 ? -0.185 20.179 -19.407 1.00 91.94 184 SER A CA 1
ATOM 1354 C C . SER A 1 184 ? -0.705 19.679 -20.764 1.00 91.94 184 SER A C 1
ATOM 1356 O O . SER A 1 184 ? -0.008 18.980 -21.500 1.00 91.94 184 SER A O 1
ATOM 1358 N N . SER A 1 185 ? -1.930 20.073 -21.139 1.00 90.62 185 SER A N 1
ATOM 1359 C CA . SER A 1 185 ? -2.647 19.556 -22.331 1.00 90.62 185 SER A CA 1
ATOM 1360 C C . SER A 1 185 ? -1.858 19.661 -23.637 1.00 90.62 185 SER A C 1
ATOM 1362 O O . SER A 1 185 ? -2.050 18.849 -24.536 1.00 90.62 185 SER A O 1
ATOM 1364 N N . LEU A 1 186 ? -0.987 20.670 -23.753 1.00 88.38 186 LEU A N 1
ATOM 1365 C CA . LEU A 1 186 ? -0.164 20.899 -24.941 1.00 88.38 186 LEU A CA 1
ATOM 1366 C C . LEU A 1 186 ? 0.793 19.729 -25.213 1.00 88.38 186 LEU A C 1
ATOM 1368 O O . LEU A 1 186 ? 1.071 19.402 -26.363 1.00 88.38 186 LEU A O 1
ATOM 1372 N N . ARG A 1 187 ? 1.298 19.107 -24.146 1.00 90.62 187 ARG A N 1
ATOM 1373 C CA . ARG A 1 187 ? 2.304 18.042 -24.189 1.00 90.62 187 ARG A CA 1
ATOM 1374 C C . ARG A 1 187 ? 1.709 16.680 -23.828 1.00 90.62 187 ARG A C 1
ATOM 1376 O O . ARG A 1 187 ? 2.182 15.673 -24.341 1.00 90.62 187 ARG A O 1
ATOM 1383 N N . CYS A 1 188 ? 0.655 16.657 -23.016 1.00 93.00 188 CYS A N 1
ATOM 1384 C CA . CYS A 1 188 ? -0.036 15.465 -22.529 1.00 93.00 188 CYS A CA 1
ATOM 1385 C C . CYS A 1 188 ? -1.569 15.588 -22.707 1.00 93.00 188 CYS A C 1
ATOM 1387 O O . CYS A 1 188 ? -2.298 15.702 -21.719 1.00 93.00 188 CYS A O 1
ATOM 1389 N N . PRO A 1 189 ? -2.102 15.571 -23.945 1.00 93.44 189 PRO A N 1
ATOM 1390 C CA . PRO A 1 189 ? -3.529 15.816 -24.200 1.00 93.44 189 PRO A CA 1
ATOM 1391 C C . PRO A 1 189 ? -4.466 14.709 -23.684 1.00 93.44 189 PRO A C 1
ATOM 1393 O O . PRO A 1 189 ? -5.667 14.937 -23.557 1.00 93.44 189 PRO A O 1
ATOM 1396 N N . GLY A 1 190 ? -3.938 13.507 -23.431 1.00 94.00 190 GLY A N 1
ATOM 1397 C CA . GLY A 1 190 ? -4.695 12.340 -22.966 1.00 94.00 190 GLY A CA 1
ATOM 1398 C C . GLY A 1 190 ? -4.521 12.008 -21.483 1.00 94.00 190 GLY A C 1
ATOM 1399 O O . GLY A 1 190 ? -5.124 11.039 -21.020 1.00 94.00 190 GLY A O 1
ATOM 1400 N N . LEU A 1 191 ? -3.717 12.778 -20.738 1.00 96.81 191 LEU A N 1
ATOM 1401 C CA . LEU A 1 191 ? -3.339 12.435 -19.367 1.00 96.81 191 LEU A CA 1
ATOM 1402 C C . LEU A 1 191 ? -4.537 12.577 -18.433 1.00 96.81 191 LEU A C 1
ATOM 1404 O O . LEU A 1 191 ? -5.102 13.662 -18.298 1.00 96.81 191 LEU A O 1
ATOM 1408 N N . GLN A 1 192 ? -4.913 11.475 -17.787 1.00 97.19 192 GLN A N 1
ATOM 1409 C CA . GLN A 1 192 ? -6.049 11.393 -16.869 1.00 97.19 192 GLN A CA 1
ATOM 1410 C C . GLN A 1 192 ? -5.608 11.290 -15.412 1.00 97.19 192 GLN A C 1
ATOM 1412 O O . GLN A 1 192 ? -6.338 11.758 -14.540 1.00 97.19 192 GLN A O 1
ATOM 1417 N N . LYS A 1 193 ? -4.440 10.699 -15.135 1.00 97.31 193 LYS A N 1
ATOM 1418 C CA . LYS A 1 193 ? -3.944 10.486 -13.774 1.00 97.31 193 LYS A CA 1
ATOM 1419 C C . LYS A 1 193 ? -2.492 10.925 -13.634 1.00 97.31 193 LYS A C 1
ATOM 1421 O O . LYS A 1 193 ? -1.627 10.431 -14.352 1.00 97.31 193 LYS A O 1
ATOM 1426 N N . LEU A 1 194 ? -2.240 11.811 -12.676 1.00 97.50 194 LEU A N 1
ATOM 1427 C CA . LEU A 1 194 ? -0.904 12.275 -12.313 1.00 97.50 194 LEU A CA 1
ATOM 1428 C C . LEU A 1 194 ? -0.621 11.963 -10.841 1.00 97.50 194 LEU A C 1
ATOM 1430 O O . LEU A 1 194 ? -1.419 12.308 -9.967 1.00 97.50 194 LEU A O 1
ATOM 1434 N N . ARG A 1 195 ? 0.519 11.332 -10.563 1.00 96.44 195 ARG A N 1
ATOM 1435 C CA . ARG A 1 195 ? 1.048 11.133 -9.212 1.00 96.44 195 ARG A CA 1
ATOM 1436 C C . ARG A 1 195 ? 2.487 11.630 -9.145 1.00 96.44 195 ARG A C 1
ATOM 1438 O O . ARG A 1 195 ? 3.301 11.231 -9.970 1.00 96.44 195 ARG A O 1
ATOM 1445 N N . VAL A 1 196 ? 2.782 12.466 -8.158 1.00 94.75 196 VAL A N 1
ATOM 1446 C CA . VAL A 1 196 ? 4.148 12.873 -7.814 1.00 94.75 196 VAL A CA 1
ATOM 1447 C C . VAL A 1 196 ? 4.313 12.683 -6.311 1.00 94.75 196 VAL A C 1
ATOM 1449 O O . VAL A 1 196 ? 3.497 13.208 -5.552 1.00 94.75 196 VAL A O 1
ATOM 1452 N N . SER A 1 197 ? 5.297 11.892 -5.889 1.00 91.56 197 SER A N 1
ATOM 1453 C CA . SER A 1 197 ? 5.540 11.607 -4.471 1.00 91.56 197 SER A CA 1
ATOM 1454 C C . SER A 1 197 ? 7.020 11.644 -4.110 1.00 91.56 197 SER A C 1
ATOM 1456 O O . SER A 1 197 ? 7.822 11.156 -4.897 1.00 91.56 197 SER A O 1
ATOM 1458 N N . GLU A 1 198 ? 7.377 12.136 -2.923 1.00 87.12 198 GLU A N 1
ATOM 1459 C CA . GLU A 1 198 ? 8.777 12.188 -2.452 1.00 87.12 198 GLU A CA 1
ATOM 1460 C C . GLU A 1 198 ? 9.687 12.862 -3.483 1.00 87.12 198 GLU A C 1
ATOM 1462 O O . GLU A 1 198 ? 10.563 12.237 -4.087 1.00 87.12 198 GLU A O 1
ATOM 1467 N N . ALA A 1 199 ? 9.401 14.125 -3.780 1.00 89.56 199 ALA A N 1
ATOM 1468 C CA . ALA A 1 199 ? 10.112 14.846 -4.821 1.00 89.56 199 ALA A CA 1
ATOM 1469 C C . ALA A 1 199 ? 10.598 16.209 -4.356 1.00 89.56 199 ALA A C 1
ATOM 1471 O O . ALA A 1 199 ? 9.867 16.929 -3.689 1.00 89.56 199 ALA A O 1
ATOM 1472 N N . SER A 1 200 ? 11.786 16.602 -4.806 1.00 89.44 200 SER A N 1
ATOM 1473 C CA . SER A 1 200 ? 12.352 17.928 -4.546 1.00 89.44 200 SER A CA 1
ATOM 1474 C C . SER A 1 200 ? 12.710 18.653 -5.846 1.00 89.44 200 SER A C 1
ATOM 1476 O O . SER A 1 200 ? 12.707 18.069 -6.935 1.00 89.44 200 SER A O 1
ATOM 1478 N N . GLY A 1 201 ? 12.961 19.963 -5.761 1.00 86.06 201 GLY A N 1
ATOM 1479 C CA . GLY A 1 201 ? 13.290 20.800 -6.925 1.00 86.06 201 GLY A CA 1
ATOM 1480 C C . GLY A 1 201 ? 12.080 21.339 -7.704 1.00 86.06 201 GLY A C 1
ATOM 1481 O O . GLY A 1 201 ? 12.243 21.867 -8.801 1.00 86.06 201 GLY A O 1
ATOM 1482 N N . LEU A 1 202 ? 10.865 21.244 -7.148 1.00 87.06 202 LEU A N 1
ATOM 1483 C CA . LEU A 1 202 ? 9.631 21.797 -7.727 1.00 87.06 202 LEU A CA 1
ATOM 1484 C C . LEU A 1 202 ? 9.118 22.990 -6.915 1.00 87.06 202 LEU A C 1
ATOM 1486 O O . LEU A 1 202 ? 8.087 22.897 -6.260 1.00 87.06 202 LEU A O 1
ATOM 1490 N N . ALA A 1 203 ? 9.807 24.130 -6.971 1.00 88.19 203 ALA A N 1
ATOM 1491 C CA . ALA A 1 203 ? 9.356 25.325 -6.251 1.00 88.19 203 ALA A CA 1
ATOM 1492 C C . ALA A 1 203 ? 7.998 25.844 -6.766 1.00 88.19 203 ALA A C 1
ATOM 1494 O O . ALA A 1 203 ? 7.128 26.209 -5.976 1.00 88.19 203 ALA A O 1
ATOM 1495 N N . ASN A 1 204 ? 7.791 25.832 -8.085 1.00 89.31 204 ASN A N 1
ATOM 1496 C CA . ASN A 1 204 ? 6.551 26.263 -8.722 1.00 89.31 204 ASN A CA 1
ATOM 1497 C C . ASN A 1 204 ? 6.004 25.142 -9.604 1.00 89.31 204 ASN A C 1
ATOM 1499 O O . ASN A 1 204 ? 6.720 24.587 -10.437 1.00 89.31 204 ASN A O 1
ATOM 1503 N N . LEU A 1 205 ? 4.725 24.814 -9.430 1.00 92.06 205 LEU A N 1
ATOM 1504 C CA . LEU A 1 205 ? 4.046 23.805 -10.233 1.00 92.06 205 LEU A CA 1
ATOM 1505 C C . LEU A 1 205 ? 2.753 24.377 -10.814 1.00 92.06 205 LEU A C 1
ATOM 1507 O O . LEU A 1 205 ? 1.751 24.508 -10.111 1.00 92.06 205 LEU A O 1
ATOM 1511 N N . ALA A 1 206 ? 2.768 24.699 -12.108 1.00 93.44 206 ALA A N 1
ATOM 1512 C CA . ALA A 1 206 ? 1.608 25.195 -12.845 1.00 93.44 206 ALA A CA 1
ATOM 1513 C C . ALA A 1 206 ? 1.122 24.177 -13.890 1.00 93.44 206 ALA A C 1
ATOM 1515 O O . ALA A 1 206 ? 1.807 23.898 -14.867 1.00 93.44 206 ALA A O 1
ATOM 1516 N N . ILE A 1 207 ? -0.082 23.631 -13.717 1.00 94.50 207 ILE A N 1
ATOM 1517 C CA . ILE A 1 207 ? -0.653 22.604 -14.597 1.00 94.50 207 ILE A CA 1
ATOM 1518 C C . ILE A 1 207 ? -1.935 23.118 -15.241 1.00 94.50 207 ILE A C 1
ATOM 1520 O O . ILE A 1 207 ? -2.888 23.475 -14.549 1.00 94.50 207 ILE A O 1
ATOM 1524 N N . HIS A 1 208 ? -1.989 23.072 -16.570 1.00 95.31 208 HIS A N 1
ATOM 1525 C CA . HIS A 1 208 ? -3.158 23.431 -17.371 1.00 95.31 208 HIS A CA 1
ATOM 1526 C C . HIS A 1 208 ? -3.614 22.218 -18.189 1.00 95.31 208 HIS A C 1
ATOM 1528 O O . HIS A 1 208 ? -3.113 21.951 -19.288 1.00 95.31 208 HIS A O 1
ATOM 1534 N N . SER A 1 209 ? -4.572 21.453 -17.659 1.00 94.31 209 SER A N 1
ATOM 1535 C CA . SER A 1 209 ? -5.001 20.185 -18.260 1.00 94.31 209 SER A CA 1
ATOM 1536 C C . SER A 1 209 ? -6.512 20.088 -18.476 1.00 94.31 209 SER A C 1
ATOM 1538 O O . SER A 1 209 ? -7.296 20.180 -17.538 1.00 94.31 209 SER A O 1
ATOM 1540 N N . GLY A 1 210 ? -6.937 19.855 -19.720 1.00 93.56 210 GLY A N 1
ATOM 1541 C CA . GLY A 1 210 ? -8.337 19.590 -20.062 1.00 93.56 210 GLY A CA 1
ATOM 1542 C C . GLY A 1 210 ? -8.775 18.141 -19.819 1.00 93.56 210 GLY A C 1
ATOM 1543 O O . GLY A 1 210 ? -9.972 17.885 -19.712 1.00 93.56 210 GLY A O 1
ATOM 1544 N N . SER A 1 211 ? -7.827 17.204 -19.723 1.00 95.75 211 SER A N 1
ATOM 1545 C CA . SER A 1 211 ? -8.078 15.757 -19.635 1.00 95.75 211 SER A CA 1
ATOM 1546 C C . SER A 1 211 ? -7.884 15.170 -18.234 1.00 95.75 211 SER A C 1
ATOM 1548 O O . SER A 1 211 ? -8.352 14.060 -17.977 1.00 95.75 211 SER A O 1
ATOM 1550 N N . LEU A 1 212 ? -7.196 15.885 -17.336 1.00 97.31 212 LEU A N 1
ATOM 1551 C CA . LEU A 1 212 ? -6.804 15.370 -16.023 1.00 97.31 212 LEU A CA 1
ATOM 1552 C C . LEU A 1 212 ? -8.025 15.128 -15.124 1.00 97.31 212 LEU A C 1
ATOM 1554 O O . LEU A 1 212 ? -8.790 16.047 -14.835 1.00 97.31 212 LEU A O 1
ATOM 1558 N N . LEU A 1 213 ? -8.182 13.884 -14.665 1.00 96.88 213 LEU A N 1
ATOM 1559 C CA . LEU A 1 213 ? -9.280 13.419 -13.812 1.00 96.88 213 LEU A CA 1
ATOM 1560 C C . LEU A 1 213 ? -8.840 13.220 -12.360 1.00 96.88 213 LEU A C 1
ATOM 1562 O O . LEU A 1 213 ? -9.627 13.458 -11.440 1.00 96.88 213 LEU A O 1
ATOM 1566 N N . GLU A 1 214 ? -7.604 12.769 -12.152 1.00 97.25 214 GLU A N 1
ATOM 1567 C CA . GLU A 1 214 ? -7.052 12.442 -10.841 1.00 97.25 214 GLU A CA 1
ATOM 1568 C C . GLU A 1 214 ? -5.637 13.002 -10.683 1.00 97.25 214 GLU A C 1
ATOM 1570 O O . GLU A 1 214 ? -4.784 12.825 -11.553 1.00 97.25 214 GLU A O 1
ATOM 1575 N N . MET A 1 215 ? -5.374 13.646 -9.550 1.00 97.00 215 MET A N 1
ATOM 1576 C CA . MET A 1 215 ? -4.064 14.204 -9.237 1.00 97.00 215 MET A CA 1
ATOM 1577 C C . MET A 1 215 ? -3.709 13.953 -7.772 1.00 97.00 215 MET A C 1
ATOM 1579 O O . MET A 1 215 ? -4.509 14.233 -6.877 1.00 97.00 215 MET A O 1
ATOM 1583 N N . PHE A 1 216 ? -2.514 13.410 -7.541 1.00 95.06 216 PHE A N 1
ATOM 1584 C CA . PHE A 1 216 ? -1.999 13.064 -6.219 1.00 95.06 216 PHE A CA 1
ATOM 1585 C C . PHE A 1 216 ? -0.593 13.635 -6.045 1.00 95.06 216 PHE A C 1
ATOM 1587 O O . PHE A 1 216 ? 0.319 13.231 -6.763 1.00 95.06 216 PHE A O 1
ATOM 1594 N N . LEU A 1 217 ? -0.435 14.549 -5.095 1.00 94.19 217 LEU A N 1
ATOM 1595 C CA . LEU A 1 217 ? 0.843 15.120 -4.686 1.00 94.19 217 LEU A CA 1
ATOM 1596 C C . LEU A 1 217 ? 1.113 14.742 -3.223 1.00 94.19 217 LEU A C 1
ATOM 1598 O O . LEU A 1 217 ? 0.218 14.879 -2.384 1.00 94.19 217 LEU A O 1
ATOM 1602 N N . ASP A 1 218 ? 2.307 14.232 -2.938 1.00 89.94 218 ASP A N 1
ATOM 1603 C CA . ASP A 1 218 ? 2.710 13.739 -1.615 1.00 89.94 218 ASP A CA 1
ATOM 1604 C C . ASP A 1 218 ? 4.190 14.061 -1.347 1.00 89.94 218 ASP A C 1
ATOM 1606 O O . ASP A 1 218 ? 5.018 13.733 -2.187 1.00 89.94 218 ASP A O 1
ATOM 1610 N N . ARG A 1 219 ? 4.539 14.669 -0.205 1.00 85.62 219 ARG A N 1
ATOM 1611 C CA . ARG A 1 219 ? 5.934 14.979 0.190 1.00 85.62 219 ARG A CA 1
ATOM 1612 C C . ARG A 1 219 ? 6.732 15.662 -0.933 1.00 85.62 219 ARG A C 1
ATOM 1614 O O . ARG A 1 219 ? 7.594 15.048 -1.561 1.00 85.62 219 ARG A O 1
ATOM 1621 N N . LEU A 1 220 ? 6.353 16.903 -1.253 1.00 89.25 220 LEU A N 1
ATOM 1622 C CA . LEU A 1 220 ? 7.036 17.730 -2.254 1.00 89.25 220 LEU A CA 1
ATOM 1623 C C . LEU A 1 220 ? 7.902 18.789 -1.574 1.00 89.25 220 LEU A C 1
ATOM 1625 O O . LEU A 1 220 ? 7.421 19.878 -1.258 1.00 89.25 220 LEU A O 1
ATOM 1629 N N . ASP A 1 221 ? 9.173 18.477 -1.371 1.00 85.94 221 ASP A N 1
ATOM 1630 C CA . ASP A 1 221 ? 10.075 19.305 -0.581 1.00 85.94 221 ASP A CA 1
ATOM 1631 C C . ASP A 1 221 ? 10.468 20.576 -1.351 1.00 85.94 221 ASP A C 1
ATOM 1633 O O . ASP A 1 221 ? 10.895 20.550 -2.515 1.00 85.94 221 ASP A O 1
ATOM 1637 N N . GLY A 1 222 ? 10.277 21.726 -0.700 1.00 84.19 222 GLY A N 1
ATOM 1638 C CA . GLY A 1 222 ? 10.555 23.045 -1.268 1.00 84.19 222 GLY A CA 1
ATOM 1639 C C . GLY A 1 222 ? 9.474 23.626 -2.193 1.00 84.19 222 GLY A C 1
ATOM 1640 O O . GLY A 1 222 ? 9.732 24.656 -2.822 1.00 84.19 222 GLY A O 1
ATOM 1641 N N . LEU A 1 223 ? 8.273 23.034 -2.284 1.00 89.19 223 LEU A N 1
ATOM 1642 C CA . LEU A 1 223 ? 7.160 23.616 -3.050 1.00 89.19 223 LEU A CA 1
ATOM 1643 C C . LEU A 1 223 ? 6.714 24.955 -2.437 1.00 89.19 223 LEU A C 1
ATOM 1645 O O . LEU A 1 223 ? 6.447 25.055 -1.242 1.00 89.19 223 LEU A O 1
ATOM 1649 N N . GLN A 1 224 ? 6.597 25.994 -3.262 1.00 88.69 224 GLN A N 1
ATOM 1650 C CA . GLN A 1 224 ? 6.184 27.345 -2.860 1.00 88.69 224 GLN A CA 1
ATOM 1651 C C . GLN A 1 224 ? 4.836 27.733 -3.467 1.00 88.69 224 GLN A C 1
ATOM 1653 O O . GLN A 1 224 ? 3.996 28.318 -2.783 1.00 88.69 224 GLN A O 1
ATOM 1658 N N . GLN A 1 225 ? 4.608 27.391 -4.740 1.00 91.12 225 GLN A N 1
ATOM 1659 C CA . GLN A 1 225 ? 3.383 27.745 -5.448 1.00 91.12 225 GLN A CA 1
ATOM 1660 C C . GLN A 1 225 ? 2.812 26.578 -6.255 1.00 91.12 225 GLN A C 1
ATOM 1662 O O . GLN A 1 225 ? 3.494 25.968 -7.077 1.00 91.12 225 GLN A O 1
ATOM 1667 N N . LEU A 1 226 ? 1.509 26.339 -6.097 1.00 94.69 226 LEU A N 1
ATOM 1668 C CA . LEU A 1 226 ? 0.751 25.351 -6.862 1.00 94.69 226 LEU A CA 1
ATOM 1669 C C . LEU A 1 226 ? -0.387 26.018 -7.642 1.00 94.69 226 LEU A C 1
ATOM 1671 O O . LEU A 1 226 ? -1.291 26.611 -7.063 1.00 94.69 226 LEU A O 1
ATOM 1675 N N . THR A 1 227 ? -0.402 25.889 -8.963 1.00 95.44 227 THR A N 1
ATOM 1676 C CA . THR A 1 227 ? -1.518 26.338 -9.807 1.00 95.44 227 THR A CA 1
ATOM 1677 C C . THR A 1 227 ? -2.038 25.166 -10.623 1.00 95.44 227 THR A C 1
ATOM 1679 O O . THR A 1 227 ? -1.298 24.569 -11.393 1.00 95.44 227 THR A O 1
ATOM 1682 N N . VAL A 1 228 ? -3.317 24.830 -10.479 1.00 95.81 228 VAL A N 1
ATOM 1683 C CA . VAL A 1 228 ? -3.949 23.731 -11.217 1.00 95.81 228 VAL A CA 1
ATOM 1684 C C . VAL A 1 228 ? -5.204 24.253 -11.894 1.00 95.81 228 VAL A C 1
ATOM 1686 O O . VAL A 1 228 ? -6.187 24.582 -11.237 1.00 95.81 228 VAL A O 1
ATOM 1689 N N . VAL A 1 229 ? -5.192 24.307 -13.220 1.00 96.00 229 VAL A N 1
ATOM 1690 C CA . VAL A 1 229 ? -6.353 24.623 -14.052 1.00 96.00 229 VAL A CA 1
ATOM 1691 C C . VAL A 1 229 ? -6.774 23.343 -14.761 1.00 96.00 229 VAL A C 1
ATOM 1693 O O . VAL A 1 229 ? -6.232 22.989 -15.809 1.00 96.00 229 VAL A O 1
ATOM 1696 N N . ALA A 1 230 ? -7.732 22.631 -14.165 1.00 95.00 230 ALA A N 1
ATOM 1697 C CA . ALA A 1 230 ? -8.200 21.346 -14.669 1.00 95.00 230 ALA A CA 1
ATOM 1698 C C . ALA A 1 230 ? -9.705 21.160 -14.446 1.00 95.00 230 ALA A C 1
ATOM 1700 O O . ALA A 1 230 ? -10.158 20.736 -13.386 1.00 95.00 230 ALA A O 1
ATOM 1701 N N . GLN A 1 231 ? -10.504 21.466 -15.472 1.00 93.00 231 GLN A N 1
ATOM 1702 C CA . GLN A 1 231 ? -11.970 21.495 -15.362 1.00 93.00 231 GLN A CA 1
ATOM 1703 C C . GLN A 1 231 ? -12.611 20.104 -15.236 1.00 93.00 231 GLN A C 1
ATOM 1705 O O . GLN A 1 231 ? -13.710 19.989 -14.696 1.00 93.00 231 GLN A O 1
ATOM 1710 N N . ALA A 1 232 ? -11.925 19.059 -15.710 1.00 93.56 232 ALA A N 1
ATOM 1711 C CA . ALA A 1 232 ? -12.364 17.667 -15.617 1.00 93.56 232 ALA A CA 1
ATOM 1712 C C . ALA A 1 232 ? -11.902 16.964 -14.322 1.00 93.56 232 ALA A C 1
ATOM 1714 O O . ALA A 1 232 ? -12.209 15.786 -14.122 1.00 93.56 232 ALA A O 1
ATOM 1715 N N . LEU A 1 233 ? -11.174 17.667 -13.441 1.00 96.31 233 LEU A N 1
ATOM 1716 C CA . LEU A 1 233 ? -10.558 17.080 -12.254 1.00 96.31 233 LEU A CA 1
ATOM 1717 C C . LEU A 1 233 ? -11.621 16.650 -11.240 1.00 96.31 233 LEU A C 1
ATOM 1719 O O . LEU A 1 233 ? -12.356 17.480 -10.703 1.00 96.31 233 LEU A O 1
ATOM 1723 N N . LYS A 1 234 ? -11.655 15.346 -10.952 1.00 95.38 234 LYS A N 1
ATOM 1724 C CA . LYS A 1 234 ? -12.607 14.687 -10.047 1.00 95.38 234 LYS A CA 1
ATOM 1725 C C . LYS A 1 234 ? -12.000 14.367 -8.688 1.00 95.38 234 LYS A C 1
ATOM 1727 O O . LYS A 1 234 ? -12.701 14.464 -7.679 1.00 95.38 234 LYS A O 1
ATOM 1732 N N . LYS A 1 235 ? -10.725 13.971 -8.653 1.00 95.56 235 LYS A N 1
ATOM 1733 C CA . LYS A 1 235 ? -10.016 13.594 -7.424 1.00 95.56 235 LYS A CA 1
ATOM 1734 C C . LYS A 1 235 ? -8.727 14.390 -7.283 1.00 95.56 235 LYS A C 1
ATOM 1736 O O . LYS A 1 235 ? -7.893 14.356 -8.183 1.00 95.56 235 LYS A O 1
ATOM 1741 N N . PHE A 1 236 ? -8.556 15.046 -6.143 1.00 96.38 236 PHE A N 1
ATOM 1742 C CA . PHE A 1 236 ? -7.340 15.785 -5.822 1.00 96.38 236 PHE A CA 1
ATOM 1743 C C . PHE A 1 236 ? -6.843 15.423 -4.421 1.00 96.38 236 PHE A C 1
ATOM 1745 O O . PHE A 1 236 ? -7.625 15.459 -3.470 1.00 96.38 236 PHE A O 1
ATOM 1752 N N . SER A 1 237 ? -5.563 15.068 -4.305 1.00 93.62 237 SER A N 1
ATOM 1753 C CA . SER A 1 237 ? -4.877 14.816 -3.035 1.00 93.62 237 SER A CA 1
ATOM 1754 C C . SER A 1 237 ? -3.616 15.659 -2.937 1.00 93.62 237 SER A C 1
ATOM 1756 O O . SER A 1 237 ? -2.803 15.634 -3.859 1.00 93.62 237 SER A O 1
ATOM 1758 N N . LEU A 1 238 ? -3.443 16.315 -1.796 1.00 91.56 238 LEU A N 1
ATOM 1759 C CA . LEU A 1 238 ? -2.240 17.035 -1.396 1.00 91.56 238 LEU A CA 1
ATOM 1760 C C . LEU A 1 238 ? -1.865 16.590 0.025 1.00 91.56 238 LEU A C 1
ATOM 1762 O O . LEU A 1 238 ? -2.713 16.649 0.921 1.00 91.56 238 LEU A O 1
ATOM 1766 N N . LEU A 1 239 ? -0.638 16.106 0.215 1.00 87.50 239 LEU A N 1
ATOM 1767 C CA . LEU A 1 239 ? -0.122 15.612 1.495 1.00 87.50 239 LEU A CA 1
ATOM 1768 C C . LEU A 1 239 ? 1.304 16.130 1.714 1.00 87.50 239 LEU A C 1
ATOM 1770 O O . LEU A 1 239 ? 2.167 15.868 0.884 1.00 87.50 239 LEU A O 1
ATOM 1774 N N . ASN A 1 240 ? 1.543 16.837 2.823 1.00 84.12 240 ASN A N 1
ATOM 1775 C CA . ASN A 1 240 ? 2.873 17.289 3.262 1.00 84.12 240 ASN A CA 1
ATOM 1776 C C . ASN A 1 240 ? 3.734 17.930 2.148 1.00 84.12 240 ASN A C 1
ATOM 1778 O O . ASN A 1 240 ? 4.893 17.578 1.977 1.00 84.12 240 ASN A O 1
ATOM 1782 N N . CYS A 1 241 ? 3.170 18.827 1.345 1.00 85.69 241 CYS A N 1
ATOM 1783 C CA . CYS A 1 241 ? 3.866 19.527 0.262 1.00 85.69 241 CYS A CA 1
ATOM 1784 C C . CYS A 1 241 ? 4.301 20.953 0.652 1.00 85.69 241 CYS A C 1
ATOM 1786 O O . CYS A 1 241 ? 5.260 21.460 0.091 1.00 85.69 241 CYS A O 1
ATOM 1788 N N . PHE A 1 242 ? 3.627 21.620 1.595 1.00 84.56 242 PHE A N 1
ATOM 1789 C CA . PHE A 1 242 ? 3.966 22.982 2.046 1.00 84.56 242 PHE A CA 1
ATOM 1790 C C . PHE A 1 242 ? 4.576 23.006 3.460 1.00 84.56 242 PHE A C 1
ATOM 1792 O O . PHE A 1 242 ? 4.329 23.933 4.228 1.00 84.56 242 PHE A O 1
ATOM 1799 N N . VAL A 1 243 ? 5.353 21.982 3.836 1.00 72.50 243 VAL A N 1
ATOM 1800 C CA . VAL A 1 243 ? 5.876 21.824 5.210 1.00 72.50 243 VAL A CA 1
ATOM 1801 C C . VAL A 1 243 ? 6.777 22.998 5.627 1.00 72.50 243 VAL A C 1
ATOM 1803 O O . VAL A 1 243 ? 6.620 23.508 6.736 1.00 72.50 243 VAL A O 1
ATOM 1806 N N . ASP A 1 244 ? 7.632 23.487 4.722 1.00 70.06 244 ASP A N 1
ATOM 1807 C CA . ASP A 1 2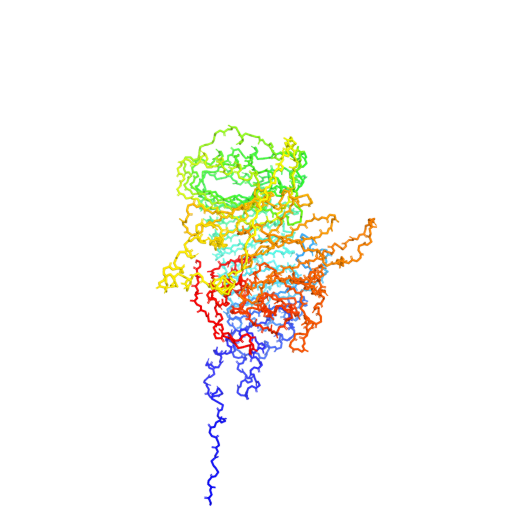44 ? 8.622 24.544 5.001 1.00 70.06 244 ASP A CA 1
ATOM 1808 C C . ASP A 1 244 ? 8.266 25.920 4.415 1.00 70.06 244 ASP A C 1
ATOM 1810 O O . ASP A 1 244 ? 9.060 26.864 4.467 1.00 70.06 244 ASP A O 1
ATOM 1814 N N . SER A 1 245 ? 7.080 26.067 3.824 1.00 75.31 245 SER A N 1
ATOM 1815 C CA . SER A 1 245 ? 6.709 27.260 3.061 1.00 75.31 245 SER A CA 1
ATOM 1816 C C . SER A 1 245 ? 5.288 27.728 3.374 1.00 75.31 245 SER A C 1
ATOM 1818 O O . SER A 1 245 ? 4.441 27.001 3.890 1.00 75.31 245 SER A O 1
ATOM 1820 N N . ARG A 1 246 ? 4.996 28.999 3.077 1.00 81.12 246 ARG A N 1
ATOM 1821 C CA . ARG A 1 246 ? 3.620 29.496 3.170 1.00 81.12 246 ARG A CA 1
ATOM 1822 C C . ARG A 1 246 ? 2.815 28.916 1.998 1.00 81.12 246 ARG A C 1
ATOM 1824 O O . ARG A 1 246 ? 3.225 29.136 0.859 1.00 81.12 246 ARG A O 1
ATOM 1831 N N . PRO A 1 247 ? 1.656 28.269 2.226 1.00 83.44 247 PRO A N 1
ATOM 1832 C CA . PRO A 1 247 ? 0.928 27.606 1.152 1.00 83.44 247 PRO A CA 1
ATOM 1833 C C . PRO A 1 247 ? 0.318 28.631 0.193 1.00 83.44 247 PRO A C 1
ATOM 1835 O O . PRO A 1 247 ? -0.611 29.355 0.556 1.00 83.44 247 PRO A O 1
ATOM 1838 N N . VAL A 1 248 ? 0.809 28.691 -1.045 1.00 90.50 248 VAL A N 1
ATOM 1839 C CA . VAL A 1 248 ? 0.197 29.473 -2.128 1.00 90.50 248 VAL A CA 1
ATOM 1840 C C . VAL A 1 248 ? -0.344 28.504 -3.167 1.00 90.50 248 VAL A C 1
ATOM 1842 O O . VAL A 1 248 ? 0.412 27.889 -3.916 1.00 90.50 248 VAL A O 1
ATOM 1845 N N . ALA A 1 249 ? -1.667 28.357 -3.223 1.00 92.94 249 ALA A N 1
ATOM 1846 C CA . ALA A 1 249 ? -2.295 27.404 -4.129 1.00 92.94 249 ALA A CA 1
ATOM 1847 C C . ALA A 1 249 ? -3.538 27.978 -4.815 1.00 92.94 249 ALA A C 1
ATOM 1849 O O . ALA A 1 249 ? -4.378 28.610 -4.181 1.00 92.94 249 ALA A O 1
ATOM 1850 N N . ASN A 1 250 ? -3.687 27.731 -6.114 1.00 94.50 250 ASN A N 1
ATOM 1851 C CA . ASN A 1 250 ? -4.864 28.104 -6.891 1.00 94.50 250 ASN A CA 1
ATOM 1852 C C . ASN A 1 250 ? -5.345 26.917 -7.729 1.00 94.50 250 ASN A C 1
ATOM 1854 O O . ASN A 1 250 ? -4.721 26.558 -8.726 1.00 94.50 250 ASN A O 1
ATOM 1858 N N . ILE A 1 251 ? -6.461 26.316 -7.325 1.00 94.06 251 ILE A N 1
ATOM 1859 C CA . ILE A 1 251 ? -7.034 25.126 -7.953 1.00 94.06 251 ILE A CA 1
ATOM 1860 C C . ILE A 1 251 ? -8.364 25.498 -8.602 1.00 94.06 251 ILE A C 1
ATOM 1862 O O . ILE A 1 251 ? -9.384 25.639 -7.933 1.00 94.06 251 ILE A O 1
ATOM 1866 N N . SER A 1 252 ? -8.373 25.620 -9.924 1.00 93.56 252 SER A N 1
ATOM 1867 C CA . SER A 1 252 ? -9.565 25.871 -10.729 1.00 93.56 252 SER A CA 1
ATOM 1868 C C . SER A 1 252 ? -10.111 24.564 -11.308 1.00 93.56 252 SER A C 1
ATOM 1870 O O . SER A 1 252 ? -9.582 24.017 -12.278 1.00 93.56 252 SER A O 1
ATOM 1872 N N . THR A 1 253 ? -11.196 24.076 -10.706 1.00 91.75 253 THR A N 1
ATOM 1873 C CA . THR A 1 253 ? -11.988 22.924 -11.160 1.00 91.75 253 THR A CA 1
ATOM 1874 C C . THR A 1 253 ? -13.462 23.127 -10.796 1.00 91.75 253 THR A C 1
ATOM 1876 O O . THR A 1 253 ? -13.769 23.831 -9.831 1.00 91.75 253 THR A O 1
ATOM 1879 N N . ASN A 1 254 ? -14.361 22.500 -11.562 1.00 86.44 254 ASN A N 1
ATOM 1880 C CA . ASN A 1 254 ? -15.813 22.527 -11.354 1.00 86.44 254 ASN A CA 1
ATOM 1881 C C . ASN A 1 254 ? -16.427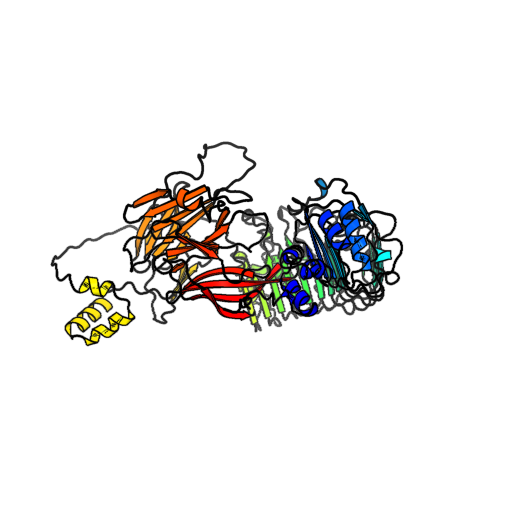 21.133 -11.117 1.00 86.44 254 ASN A C 1
ATOM 1883 O O . ASN A 1 254 ? -17.632 21.034 -10.885 1.00 86.44 254 ASN A O 1
ATOM 1887 N N . GLN A 1 255 ? -15.632 20.061 -11.214 1.00 90.94 255 GLN A N 1
ATOM 1888 C CA . GLN A 1 255 ? -16.108 18.667 -11.172 1.00 90.94 255 GLN A CA 1
ATOM 1889 C C . GLN A 1 255 ? -15.525 17.863 -10.002 1.00 90.94 255 GLN A C 1
ATOM 1891 O O . GLN A 1 255 ? -15.578 16.629 -9.998 1.00 90.94 255 GLN A O 1
ATOM 1896 N N . LEU A 1 256 ? -14.952 18.547 -9.007 1.00 94.38 256 LEU A N 1
ATOM 1897 C CA . LEU A 1 256 ? -14.268 17.893 -7.900 1.00 94.38 256 LEU A CA 1
ATOM 1898 C C . LEU A 1 256 ? -15.273 17.175 -6.992 1.00 94.38 256 LEU A C 1
ATOM 1900 O O . LEU A 1 256 ? -16.107 17.804 -6.346 1.00 94.38 256 LEU A O 1
ATOM 1904 N N . ILE A 1 257 ? -15.166 15.847 -6.928 1.00 94.12 257 ILE A N 1
ATOM 1905 C CA . ILE A 1 257 ? -16.017 14.979 -6.097 1.00 94.12 257 ILE A CA 1
ATOM 1906 C C . ILE A 1 257 ? -15.297 14.503 -4.835 1.00 94.12 257 ILE A C 1
ATOM 1908 O O . ILE A 1 257 ? -15.947 14.168 -3.842 1.00 94.12 257 ILE A O 1
ATOM 1912 N N . TRP A 1 258 ? -13.964 14.466 -4.870 1.00 94.50 258 TRP A N 1
ATOM 1913 C CA . TRP A 1 258 ? -13.123 13.976 -3.789 1.00 94.50 258 TRP A CA 1
ATOM 1914 C C . TRP A 1 258 ? -11.904 14.880 -3.607 1.00 94.50 258 TRP A C 1
ATOM 1916 O O . TRP A 1 258 ? -11.151 15.112 -4.555 1.00 94.50 258 TRP A O 1
ATOM 1926 N N . LEU A 1 259 ? -11.717 15.356 -2.380 1.00 94.56 259 LEU A N 1
ATOM 1927 C CA . LEU A 1 259 ? -10.618 16.224 -1.979 1.00 94.56 259 LEU A CA 1
ATOM 1928 C C . LEU A 1 259 ? -9.946 15.643 -0.736 1.00 94.56 259 LEU A C 1
ATOM 1930 O O . LEU A 1 259 ? -10.612 15.405 0.271 1.00 94.56 259 LEU A O 1
ATOM 1934 N N . GLN A 1 260 ? -8.636 15.441 -0.801 1.00 91.75 260 GLN A N 1
ATOM 1935 C CA . GLN A 1 260 ? -7.788 15.152 0.347 1.00 91.75 260 GLN A CA 1
ATOM 1936 C C . GLN A 1 260 ? -6.783 16.285 0.511 1.00 91.75 260 GLN A C 1
ATOM 1938 O O . GLN A 1 260 ? -5.944 16.497 -0.357 1.00 91.75 260 GLN A O 1
ATOM 1943 N N . TRP A 1 261 ? -6.908 17.024 1.611 1.00 90.19 261 TRP A N 1
ATOM 1944 C CA . TRP A 1 261 ? -6.031 18.141 1.943 1.00 90.19 261 TRP A CA 1
ATOM 1945 C C . TRP A 1 261 ? -5.394 17.883 3.303 1.00 90.19 261 TRP A C 1
ATOM 1947 O O . TRP A 1 261 ? -6.010 18.117 4.344 1.00 90.19 261 TRP A O 1
ATOM 1957 N N . LEU A 1 262 ? -4.183 17.338 3.283 1.00 84.25 262 LEU A N 1
ATOM 1958 C CA . LEU A 1 262 ? -3.398 16.972 4.461 1.00 84.25 262 LEU A CA 1
ATOM 1959 C C . LEU A 1 262 ? -2.140 17.835 4.523 1.00 84.25 262 LEU A C 1
ATOM 1961 O O . LEU A 1 262 ? -1.020 17.336 4.532 1.00 84.25 262 LEU A O 1
ATOM 1965 N N . ASP A 1 263 ? -2.356 19.142 4.467 1.00 81.94 263 ASP A N 1
ATOM 1966 C CA . ASP A 1 263 ? -1.307 20.145 4.388 1.00 81.94 263 ASP A CA 1
ATOM 1967 C C . ASP A 1 263 ? -1.769 21.438 5.066 1.00 81.94 263 ASP A C 1
ATOM 1969 O O . ASP A 1 263 ? -2.955 21.587 5.398 1.00 81.94 263 ASP A O 1
ATOM 1973 N N . VAL A 1 264 ? -0.857 22.393 5.234 1.00 79.12 264 VAL A N 1
ATOM 1974 C CA . VAL A 1 264 ? -1.183 23.718 5.766 1.00 79.12 264 VAL A CA 1
ATOM 1975 C C . VAL A 1 264 ? -2.219 24.392 4.857 1.00 79.12 264 VAL A C 1
ATOM 1977 O O . VAL A 1 264 ? -2.139 24.342 3.628 1.00 79.12 264 VAL A O 1
ATOM 1980 N N . TYR A 1 265 ? -3.236 25.011 5.458 1.00 83.19 265 TYR A N 1
ATOM 1981 C CA . TYR A 1 265 ? -4.306 25.697 4.733 1.00 83.19 265 TYR A CA 1
ATOM 1982 C C . TYR A 1 265 ? -4.473 27.127 5.247 1.00 83.19 265 TYR A C 1
ATOM 1984 O O . TYR A 1 265 ? -4.772 27.337 6.420 1.00 83.19 265 TYR A O 1
ATOM 1992 N N . ASP A 1 266 ? -4.325 28.102 4.354 1.00 84.50 266 ASP A N 1
ATOM 1993 C CA . ASP A 1 266 ? -4.598 29.519 4.607 1.00 84.50 266 ASP A CA 1
ATOM 1994 C C . ASP A 1 266 ? -5.583 30.010 3.530 1.00 84.50 266 ASP A C 1
ATOM 1996 O O . ASP A 1 266 ? -5.210 30.075 2.359 1.00 84.50 266 ASP A O 1
ATOM 2000 N N . PRO A 1 267 ? -6.839 30.361 3.865 1.00 84.62 267 PRO A N 1
ATOM 2001 C CA . PRO A 1 267 ? -7.837 30.771 2.875 1.00 84.62 267 PRO A CA 1
ATOM 2002 C C . PRO A 1 267 ? -7.498 32.099 2.183 1.00 84.62 267 PRO A C 1
ATOM 2004 O O . PRO A 1 267 ? -8.120 32.436 1.175 1.00 84.62 267 PRO A O 1
ATOM 2007 N N . THR A 1 268 ? -6.539 32.878 2.701 1.00 85.62 268 THR A N 1
ATOM 2008 C CA . THR A 1 268 ? -6.097 34.119 2.048 1.00 85.62 268 THR A CA 1
ATOM 2009 C C . THR A 1 268 ? -5.199 33.846 0.840 1.00 85.62 268 THR A C 1
ATOM 2011 O O . THR A 1 268 ? -5.212 34.620 -0.121 1.00 85.62 268 THR A O 1
ATOM 2014 N N . THR A 1 269 ? -4.464 32.730 0.851 1.00 88.25 269 THR A N 1
ATOM 2015 C CA . THR A 1 269 ? -3.490 32.349 -0.186 1.00 88.25 269 THR A CA 1
ATOM 2016 C C . THR A 1 269 ? -3.872 31.081 -0.948 1.00 88.25 269 THR A C 1
ATOM 2018 O O . THR A 1 269 ? -3.437 30.906 -2.086 1.00 88.25 269 THR A O 1
ATOM 2021 N N . VAL A 1 270 ? -4.711 30.222 -0.365 1.00 90.69 270 VAL A N 1
ATOM 2022 C CA . VAL A 1 270 ? -5.210 28.982 -0.963 1.00 90.69 270 VAL A CA 1
ATOM 2023 C C . VAL A 1 270 ? -6.621 29.189 -1.505 1.00 90.69 270 VAL A C 1
ATOM 2025 O O . VAL A 1 270 ? -7.604 29.259 -0.768 1.00 90.69 270 VAL A O 1
ATOM 2028 N N . LYS A 1 271 ? -6.729 29.227 -2.832 1.00 90.81 271 LYS A N 1
ATOM 2029 C CA . LYS A 1 271 ? -7.991 29.306 -3.567 1.00 90.81 271 LYS A CA 1
ATOM 2030 C C . LYS A 1 271 ? -8.336 27.937 -4.127 1.00 90.81 271 LYS A C 1
ATOM 2032 O O . LYS A 1 271 ? -7.724 27.464 -5.079 1.00 90.81 271 LYS A O 1
ATOM 2037 N N . LEU A 1 272 ? -9.348 27.317 -3.542 1.00 86.56 272 LEU A N 1
ATOM 2038 C CA . LEU A 1 272 ? -9.988 26.127 -4.083 1.00 86.56 272 LEU A CA 1
ATOM 2039 C C . LEU A 1 272 ? -11.220 26.617 -4.841 1.00 86.56 272 LEU A C 1
ATOM 2041 O O . LEU A 1 272 ? -11.986 27.391 -4.281 1.00 86.56 272 LEU A O 1
ATOM 2045 N N . GLY A 1 273 ? -11.353 26.262 -6.118 1.00 82.69 273 GLY A N 1
ATOM 2046 C CA . GLY A 1 273 ? -12.388 26.758 -7.027 1.00 82.69 273 GLY A CA 1
ATOM 2047 C C . GLY A 1 273 ? -13.815 26.376 -6.617 1.00 82.69 273 GLY A C 1
ATOM 2048 O O . GLY A 1 273 ? -14.212 26.468 -5.461 1.00 82.69 273 GLY A O 1
ATOM 2049 N N . ASN A 1 274 ? -14.652 25.957 -7.565 1.00 84.38 274 ASN A N 1
ATOM 2050 C CA . ASN A 1 274 ? -16.027 25.613 -7.220 1.00 84.38 274 ASN A CA 1
ATOM 2051 C C . ASN A 1 274 ? -16.106 24.213 -6.583 1.00 84.38 274 ASN A C 1
ATOM 2053 O O . ASN A 1 274 ? -16.000 23.199 -7.271 1.00 84.38 274 ASN A O 1
ATOM 2057 N N . LEU A 1 275 ? -16.351 24.161 -5.271 1.00 87.56 275 LEU A N 1
ATOM 2058 C CA . LEU A 1 275 ? -16.470 22.918 -4.497 1.00 87.56 275 LEU A CA 1
ATOM 2059 C C . LEU A 1 275 ? -17.921 22.431 -4.321 1.00 87.56 275 LEU A C 1
ATOM 2061 O O . LEU A 1 275 ? -18.173 21.534 -3.519 1.00 87.56 275 LEU A O 1
ATOM 2065 N N . ALA A 1 276 ? -18.891 22.977 -5.065 1.00 86.19 276 ALA A N 1
ATOM 2066 C CA . ALA A 1 276 ? -20.309 22.633 -4.908 1.00 86.19 276 ALA A CA 1
ATOM 2067 C C . ALA A 1 276 ? -20.638 21.147 -5.164 1.00 86.19 276 ALA A C 1
ATOM 2069 O O . ALA A 1 276 ? -21.626 20.641 -4.637 1.00 86.19 276 ALA A O 1
ATOM 2070 N N . GLN A 1 277 ? -19.830 20.443 -5.967 1.00 89.31 277 GLN A N 1
ATOM 2071 C CA . GLN A 1 277 ? -20.012 19.014 -6.264 1.00 89.31 277 GLN A CA 1
ATOM 2072 C C . GLN A 1 277 ? -19.269 18.079 -5.297 1.00 89.31 277 GLN A C 1
ATOM 2074 O O . GLN A 1 277 ? -19.346 16.857 -5.454 1.00 89.31 277 GLN A O 1
ATOM 2079 N N . LEU A 1 278 ? -18.561 18.622 -4.300 1.00 93.06 278 LEU A N 1
ATOM 2080 C CA . LEU A 1 278 ? -17.714 17.827 -3.423 1.00 93.06 278 LEU A CA 1
ATOM 2081 C C . LEU A 1 278 ? -18.553 16.866 -2.570 1.00 93.06 278 LEU A C 1
ATOM 2083 O O . LEU A 1 278 ? -19.375 17.272 -1.750 1.00 93.06 278 LEU A O 1
ATOM 2087 N N . GLN A 1 279 ? -18.319 15.565 -2.740 1.00 92.12 279 GLN A N 1
ATOM 2088 C CA . GLN A 1 279 ? -19.013 14.518 -1.985 1.00 92.12 279 GLN A CA 1
ATOM 2089 C C . GLN A 1 279 ? -18.182 14.018 -0.809 1.00 92.12 279 GLN A C 1
ATOM 2091 O O . GLN A 1 279 ? -18.740 13.642 0.228 1.00 92.12 279 GLN A O 1
ATOM 2096 N N . GLN A 1 280 ? -16.857 13.987 -0.975 1.00 92.12 280 GLN A N 1
ATOM 2097 C CA . GLN A 1 280 ? -15.943 13.487 0.035 1.00 92.12 280 GLN A CA 1
ATOM 2098 C C . GLN A 1 280 ? -14.781 14.447 0.293 1.00 92.12 280 GLN A C 1
ATOM 2100 O O . GLN A 1 280 ? -14.050 14.803 -0.627 1.00 92.12 280 GLN A O 1
ATOM 2105 N N . LEU A 1 281 ? -14.576 14.769 1.569 1.00 93.56 281 LEU A N 1
ATOM 2106 C CA . LEU A 1 281 ? -13.437 15.539 2.064 1.00 93.56 281 LEU A CA 1
ATOM 2107 C C . LEU A 1 281 ? -12.618 14.671 3.018 1.00 93.56 281 LEU A C 1
ATOM 2109 O O . LEU A 1 281 ? -13.179 13.921 3.824 1.00 93.56 281 LEU A O 1
ATOM 2113 N N . VAL A 1 282 ? -11.300 14.758 2.903 1.00 88.69 282 VAL A N 1
ATOM 2114 C CA . VAL A 1 282 ? -10.329 14.115 3.786 1.00 88.69 282 VAL A CA 1
ATOM 2115 C C . VAL A 1 282 ? -9.406 15.194 4.338 1.00 88.69 282 VAL A C 1
ATOM 2117 O O . VAL A 1 282 ? -8.863 15.977 3.560 1.00 88.69 282 VAL A O 1
ATOM 2120 N N . GLY A 1 283 ? -9.242 15.230 5.656 1.00 86.12 283 GLY A N 1
ATOM 2121 C CA . GLY A 1 283 ? -8.400 16.211 6.335 1.00 86.12 283 GLY A CA 1
ATOM 2122 C C . GLY A 1 283 ? -7.826 15.692 7.642 1.00 86.12 283 GLY A C 1
ATOM 2123 O O . GLY A 1 283 ? -8.315 14.693 8.181 1.00 86.12 283 GLY A O 1
ATOM 2124 N N . THR A 1 284 ? -6.826 16.400 8.157 1.00 84.38 284 THR A N 1
ATOM 2125 C CA . THR A 1 284 ? -6.228 16.145 9.472 1.00 84.38 284 THR A CA 1
ATOM 2126 C C . THR A 1 284 ? -6.659 17.216 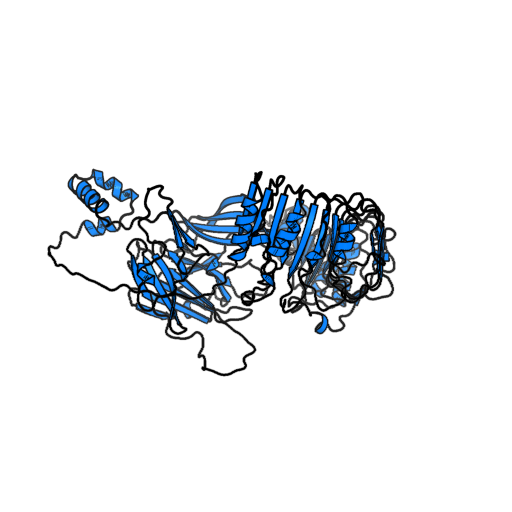10.465 1.00 84.38 284 THR A C 1
ATOM 2128 O O . THR A 1 284 ? -6.783 18.390 10.118 1.00 84.38 284 THR A O 1
ATOM 2131 N N . ILE A 1 285 ? -6.878 16.807 11.712 1.00 82.69 285 ILE A N 1
ATOM 2132 C CA . ILE A 1 285 ? -7.022 17.697 12.860 1.00 82.69 285 ILE A CA 1
ATOM 2133 C C . ILE A 1 285 ? -6.004 17.251 13.905 1.00 82.69 285 ILE A C 1
ATOM 2135 O O . ILE A 1 285 ? -5.986 16.086 14.316 1.00 82.69 285 ILE A O 1
ATOM 2139 N N . HIS A 1 286 ? -5.165 18.184 14.342 1.00 80.19 286 HIS A N 1
ATOM 2140 C CA . HIS A 1 286 ? -4.295 17.965 15.488 1.00 80.19 286 HIS A CA 1
ATOM 2141 C C . HIS A 1 286 ? -5.123 18.157 16.755 1.00 80.19 286 HIS A C 1
ATOM 2143 O O . HIS A 1 286 ? -5.777 19.186 16.916 1.00 80.19 286 HIS A O 1
ATOM 2149 N N . VAL A 1 287 ? -5.127 17.162 17.643 1.00 82.44 287 VAL A N 1
ATOM 2150 C CA . VAL A 1 287 ? -5.934 17.215 18.876 1.00 82.44 287 VAL A CA 1
ATOM 2151 C C . VAL A 1 287 ? -5.330 18.181 19.898 1.00 82.44 287 VAL A C 1
ATOM 2153 O O . VAL A 1 287 ? -6.058 18.855 20.632 1.00 82.44 287 VAL A O 1
ATOM 2156 N N . TYR A 1 288 ? -4.002 18.288 19.897 1.00 79.38 288 TYR A N 1
ATOM 2157 C CA . TYR A 1 288 ? -3.225 19.195 20.735 1.00 79.38 288 TYR A CA 1
ATOM 2158 C C . TYR A 1 288 ? -2.388 20.131 19.865 1.00 79.38 288 TYR A C 1
ATOM 2160 O O . TYR A 1 288 ? -1.886 19.729 18.813 1.00 79.38 288 TYR A O 1
ATOM 2168 N N . ARG A 1 289 ? -2.237 21.385 20.305 1.00 72.31 289 ARG A N 1
ATOM 2169 C CA . ARG A 1 289 ? -1.439 22.396 19.601 1.00 72.31 289 ARG A CA 1
ATOM 2170 C C . ARG A 1 289 ? 0.034 21.981 19.567 1.00 72.31 289 ARG A C 1
ATOM 2172 O O . ARG A 1 289 ? 0.628 21.741 20.614 1.00 72.31 289 ARG A O 1
ATOM 2179 N N . LEU A 1 290 ? 0.622 21.944 18.375 1.00 64.88 290 LEU A N 1
ATOM 2180 C CA . LEU A 1 290 ? 2.065 21.782 18.193 1.00 64.88 290 LEU A CA 1
ATOM 2181 C C . LEU A 1 290 ? 2.762 23.138 18.383 1.00 64.88 290 LEU A C 1
ATOM 2183 O O . LEU A 1 290 ? 2.215 24.176 18.012 1.00 64.88 290 LEU A O 1
ATOM 2187 N N . HIS A 1 291 ? 3.979 23.141 18.931 1.00 55.72 291 HIS A N 1
ATOM 2188 C CA . HIS A 1 291 ? 4.775 24.364 19.117 1.00 55.72 291 HIS A CA 1
ATOM 2189 C C . HIS A 1 291 ? 5.225 25.018 17.795 1.00 55.72 291 HIS A C 1
ATOM 2191 O O . HIS A 1 291 ? 5.739 26.136 17.820 1.00 55.72 291 HIS A O 1
ATOM 2197 N N . HIS A 1 292 ? 5.003 24.370 16.645 1.00 52.34 292 HIS A N 1
ATOM 2198 C CA . HIS A 1 292 ? 5.315 24.939 15.338 1.00 52.34 292 HIS A CA 1
ATOM 2199 C C . HIS A 1 292 ? 4.153 25.802 14.799 1.00 52.34 292 HIS A C 1
ATOM 2201 O O . HIS A 1 292 ? 3.041 25.295 14.629 1.00 52.34 292 HIS A O 1
ATOM 2207 N N . PRO A 1 293 ? 4.391 27.084 14.460 1.00 44.41 293 PRO A N 1
ATOM 2208 C CA . PRO A 1 293 ? 3.353 28.024 14.017 1.00 44.41 293 PRO A CA 1
ATOM 2209 C C . PRO A 1 293 ? 2.697 27.673 12.669 1.00 44.41 293 PRO A C 1
ATOM 2211 O O . PRO A 1 293 ? 1.648 28.228 12.347 1.00 44.41 293 PRO A O 1
ATOM 2214 N N . LEU A 1 294 ? 3.279 26.751 11.892 1.00 46.12 294 LEU A N 1
ATOM 2215 C CA . LEU A 1 294 ? 2.765 26.329 10.583 1.00 46.12 294 LEU A CA 1
ATOM 2216 C C . LEU A 1 294 ? 1.583 25.345 10.683 1.00 46.12 294 LEU A C 1
ATOM 2218 O O . LEU A 1 294 ? 0.748 25.311 9.787 1.00 46.12 294 LEU A O 1
ATOM 2222 N N . PHE A 1 295 ? 1.416 24.634 11.804 1.00 51.69 295 PHE A N 1
ATOM 2223 C CA . PHE A 1 295 ? 0.302 23.694 12.021 1.00 51.69 295 PHE A CA 1
ATOM 2224 C C . PHE A 1 295 ? -0.891 24.350 12.724 1.00 51.69 295 PHE A C 1
ATOM 2226 O O . PHE A 1 295 ? -1.481 23.802 13.658 1.00 51.69 295 PHE A O 1
ATOM 2233 N N . SER A 1 296 ? -1.260 25.558 12.294 1.00 53.84 296 SER A N 1
ATOM 2234 C CA . SER A 1 296 ? -2.586 26.074 12.637 1.00 53.84 296 SER A CA 1
ATOM 2235 C C . SER A 1 296 ? -3.645 25.151 12.018 1.00 53.84 296 SER A C 1
ATOM 2237 O O . SER A 1 296 ? -3.445 24.624 10.924 1.00 53.84 296 SER A O 1
ATOM 2239 N N . ASN A 1 297 ? -4.764 24.922 12.711 1.00 62.88 297 ASN A N 1
ATOM 2240 C CA . ASN A 1 297 ? -5.870 24.071 12.256 1.00 62.88 297 ASN A CA 1
ATOM 2241 C C . ASN A 1 297 ? -6.628 24.703 11.056 1.00 62.88 297 ASN A C 1
ATOM 2243 O O . ASN A 1 297 ? -7.850 24.837 11.077 1.00 62.88 297 ASN A O 1
ATOM 2247 N N . GLY A 1 298 ? -5.925 25.112 9.996 1.00 69.19 298 GLY A N 1
ATOM 2248 C CA . GLY A 1 298 ? -6.480 25.717 8.785 1.00 69.19 298 GLY A CA 1
ATOM 2249 C C . GLY A 1 298 ? -7.536 24.839 8.115 1.00 69.19 298 GLY A C 1
ATOM 2250 O O . GLY A 1 298 ? -8.495 25.346 7.538 1.00 69.19 298 GLY A O 1
ATOM 2251 N N . PHE A 1 299 ? -7.454 23.519 8.298 1.00 80.94 299 PHE A N 1
ATOM 2252 C CA . PHE A 1 299 ? -8.500 22.594 7.871 1.00 80.94 299 PHE A CA 1
ATOM 2253 C C . PHE A 1 299 ? -9.888 22.915 8.466 1.00 80.94 299 PHE A C 1
ATOM 2255 O O . PHE A 1 299 ? -10.897 22.705 7.794 1.00 80.94 299 PHE A O 1
ATOM 2262 N N . LEU A 1 300 ? -9.975 23.490 9.674 1.00 83.62 300 LEU A N 1
ATOM 2263 C CA . LEU A 1 300 ? -11.249 23.952 10.246 1.00 83.62 300 LEU A CA 1
ATOM 2264 C C . LEU A 1 300 ? -11.871 25.073 9.402 1.00 83.62 300 LEU A C 1
ATOM 2266 O O . LEU A 1 300 ? -13.072 25.067 9.150 1.00 83.62 300 LEU A O 1
ATOM 2270 N N . GLN A 1 301 ? -11.052 25.995 8.891 1.00 84.88 301 GLN A N 1
ATOM 2271 C CA . GLN A 1 301 ? -11.519 27.077 8.018 1.00 84.88 301 GLN A CA 1
ATOM 2272 C C . GLN A 1 301 ? -11.972 26.552 6.650 1.00 84.88 301 GLN A C 1
ATOM 2274 O O . GLN A 1 301 ? -12.874 27.120 6.035 1.00 84.88 301 GLN A O 1
ATOM 2279 N N . LEU A 1 302 ? -11.381 25.449 6.179 1.00 87.06 302 LEU A N 1
ATOM 2280 C CA . LEU A 1 302 ? -11.854 24.744 4.990 1.00 87.06 302 LEU A CA 1
ATOM 2281 C C . LEU A 1 302 ? -13.197 24.042 5.249 1.00 87.06 302 LEU A C 1
ATOM 2283 O O . LEU A 1 302 ? -14.108 24.147 4.430 1.00 87.06 302 LEU A O 1
ATOM 2287 N N . LEU A 1 303 ? -13.350 23.360 6.390 1.00 87.81 303 LEU A N 1
ATOM 2288 C CA . LEU A 1 303 ? -14.612 22.723 6.789 1.00 87.81 303 LEU A CA 1
ATOM 2289 C C . LEU A 1 303 ? -15.770 23.725 6.859 1.00 87.81 303 LEU A C 1
ATOM 2291 O O . LEU A 1 303 ? -16.879 23.408 6.427 1.00 87.81 303 LEU A O 1
ATOM 2295 N N . ASP A 1 304 ? -15.498 24.935 7.344 1.00 85.50 304 ASP A N 1
ATOM 2296 C CA . ASP A 1 304 ? -16.461 26.028 7.486 1.00 85.50 304 ASP A CA 1
ATOM 2297 C C . ASP A 1 304 ? -17.118 26.475 6.171 1.00 85.50 304 ASP A C 1
ATOM 2299 O O . ASP A 1 304 ? -18.208 27.055 6.197 1.00 85.50 304 ASP A O 1
ATOM 2303 N N . GLN A 1 305 ? -16.495 26.185 5.025 1.00 85.94 305 GLN A N 1
ATOM 2304 C CA . GLN A 1 305 ? -17.034 26.506 3.699 1.00 85.94 305 GLN A CA 1
ATOM 2305 C C . GLN A 1 305 ? -18.181 25.575 3.285 1.00 85.94 305 GLN A C 1
ATOM 2307 O O . GLN A 1 305 ? -18.933 25.888 2.360 1.00 85.94 305 GLN A O 1
ATOM 2312 N N . PHE A 1 306 ? -18.354 24.441 3.971 1.00 87.31 306 PHE A N 1
ATOM 2313 C CA . PHE A 1 306 ? -19.349 23.434 3.627 1.00 87.31 306 PHE A CA 1
ATOM 2314 C C . PHE A 1 306 ? -20.538 23.460 4.586 1.00 87.31 306 PHE A C 1
ATOM 2316 O O . PHE A 1 306 ? -20.398 23.367 5.801 1.00 87.31 306 PHE A O 1
ATOM 2323 N N . GLN A 1 307 ? -21.747 23.503 4.026 1.00 86.88 307 GLN A N 1
ATOM 2324 C CA . GLN A 1 307 ? -22.985 23.305 4.792 1.00 86.88 307 GLN A CA 1
ATOM 2325 C C . GLN A 1 307 ? -23.382 21.824 4.862 1.00 86.88 307 GLN A C 1
ATOM 2327 O O . GLN A 1 307 ? -23.896 21.346 5.876 1.00 86.88 307 GLN A O 1
ATOM 2332 N N . VAL A 1 308 ? -23.137 21.084 3.777 1.00 88.81 308 VAL A N 1
ATOM 2333 C CA . VAL A 1 308 ? -23.478 19.666 3.628 1.00 88.81 308 VAL A CA 1
ATOM 2334 C C . VAL A 1 308 ? -22.322 18.954 2.941 1.00 88.81 308 VAL A C 1
ATOM 2336 O O . VAL A 1 308 ? -21.810 19.442 1.938 1.00 88.81 308 VAL A O 1
ATOM 2339 N N . ILE A 1 309 ? -21.945 17.783 3.451 1.00 91.81 309 ILE A N 1
ATOM 2340 C CA . ILE A 1 309 ? -20.995 16.884 2.801 1.00 91.81 309 ILE A CA 1
ATOM 2341 C C . ILE A 1 309 ? -21.427 15.434 2.991 1.00 91.81 309 ILE A C 1
ATOM 2343 O O . ILE A 1 309 ? -21.779 15.016 4.088 1.00 91.81 309 ILE A O 1
ATOM 2347 N N . GLN A 1 310 ? -21.416 14.621 1.936 1.00 92.06 310 GLN A N 1
ATOM 2348 C CA . GLN A 1 310 ? -21.914 13.249 2.056 1.00 92.06 310 GLN A CA 1
ATOM 2349 C C . GLN A 1 310 ? -21.031 12.407 2.984 1.00 92.06 310 GLN A C 1
ATOM 2351 O O . GLN A 1 310 ? -21.551 11.691 3.854 1.00 92.06 310 GLN A O 1
ATOM 2356 N N . LYS A 1 311 ? -19.710 12.488 2.784 1.00 92.62 311 LYS A N 1
ATOM 2357 C CA . LYS A 1 311 ? -18.712 11.684 3.482 1.00 92.62 311 LYS A CA 1
ATOM 2358 C C . LYS A 1 311 ? -17.533 12.530 3.945 1.00 92.62 311 LYS A C 1
ATOM 2360 O O . LYS A 1 311 ? -16.839 13.131 3.136 1.00 92.62 311 LYS A O 1
ATOM 2365 N N . LEU A 1 312 ? -17.246 12.486 5.235 1.00 94.12 312 LEU A N 1
ATOM 2366 C CA . LEU A 1 312 ? -16.071 13.125 5.813 1.00 94.12 312 LEU A CA 1
ATOM 2367 C C . LEU A 1 312 ? -15.113 12.047 6.321 1.00 94.12 312 LEU A C 1
ATOM 2369 O O . LEU A 1 312 ? -15.532 11.113 7.010 1.00 94.12 312 LEU A O 1
ATOM 2373 N N . LYS A 1 313 ? -13.836 12.148 5.951 1.00 91.19 313 LYS A N 1
ATOM 2374 C CA . LYS A 1 313 ? -12.762 11.369 6.564 1.00 91.19 313 LYS A CA 1
ATOM 2375 C C . LYS A 1 313 ? -11.879 12.313 7.379 1.00 91.19 313 LYS A C 1
ATOM 2377 O O . LYS A 1 313 ? -11.300 13.232 6.813 1.00 91.19 313 LYS A O 1
ATOM 2382 N N . LEU A 1 314 ? -11.782 12.084 8.680 1.00 89.88 314 LEU A N 1
ATOM 2383 C CA . LEU A 1 314 ? -10.929 12.858 9.575 1.00 89.88 314 LEU A CA 1
ATOM 2384 C C . LEU A 1 314 ? -9.769 11.994 10.036 1.00 89.88 314 LEU A C 1
ATOM 2386 O O . LEU A 1 314 ? -9.976 10.845 10.419 1.00 89.88 314 LEU A O 1
ATOM 2390 N N . MET A 1 315 ? -8.570 12.549 10.012 1.00 85.44 315 MET A N 1
ATOM 2391 C CA . MET A 1 315 ? -7.409 11.966 10.664 1.00 85.44 315 MET A CA 1
ATOM 2392 C C . MET A 1 315 ? -7.137 12.774 11.925 1.00 85.44 315 MET A C 1
ATOM 2394 O O . MET A 1 315 ? -6.911 13.978 11.854 1.00 85.44 315 MET A O 1
ATOM 2398 N N . LEU A 1 316 ? -7.253 12.134 13.080 1.00 85.94 316 LEU A N 1
ATOM 2399 C CA . LEU A 1 316 ? -6.994 12.748 14.373 1.00 85.94 316 LEU A CA 1
ATOM 2400 C C . LEU A 1 316 ? -5.584 12.360 14.801 1.00 85.94 316 LEU A C 1
ATOM 2402 O O . LEU A 1 316 ? -5.308 11.179 15.024 1.00 85.94 316 LEU A O 1
ATOM 2406 N N . PHE A 1 317 ? -4.712 13.361 14.881 1.00 80.69 317 PHE A N 1
ATOM 2407 C CA . PHE A 1 317 ? -3.305 13.177 15.208 1.00 80.69 317 PHE A CA 1
ATOM 2408 C C . PHE A 1 317 ? -3.021 13.611 16.647 1.00 80.69 317 PHE A C 1
ATOM 2410 O O . PHE A 1 317 ? -3.289 14.758 17.027 1.00 80.69 317 PHE A O 1
ATOM 2417 N N . TYR A 1 318 ? -2.452 12.694 17.426 1.00 80.06 318 TYR A N 1
ATOM 2418 C CA . TYR A 1 318 ? -1.923 12.943 18.762 1.00 80.06 318 TYR A CA 1
ATOM 2419 C C . TYR A 1 318 ? -0.396 12.978 18.674 1.00 80.06 318 TYR A C 1
ATOM 2421 O O . TYR A 1 318 ? 0.192 11.987 18.248 1.00 80.06 318 TYR A O 1
ATOM 2429 N N . PRO A 1 319 ? 0.277 14.074 19.056 1.00 73.19 319 PRO A N 1
ATOM 2430 C CA . PRO A 1 319 ? 1.735 14.071 19.118 1.00 73.19 319 PRO A CA 1
ATOM 2431 C C . PRO A 1 319 ? 2.237 13.077 20.172 1.00 73.19 319 PRO A C 1
ATOM 2433 O O . PRO A 1 319 ? 1.525 12.786 21.133 1.00 73.19 319 PRO A O 1
ATOM 2436 N N . LYS A 1 320 ? 3.463 12.566 19.995 1.00 72.62 320 LYS A N 1
ATOM 2437 C CA . LYS A 1 320 ? 4.094 11.652 20.964 1.00 72.62 320 LYS A CA 1
ATOM 2438 C C . LYS A 1 320 ? 4.203 12.318 22.343 1.00 72.62 320 LYS A C 1
ATOM 2440 O O . LYS A 1 320 ? 3.707 11.775 23.328 1.00 72.62 320 LYS A O 1
ATOM 2445 N N . ASP A 1 321 ? 4.701 13.555 22.375 1.00 70.12 321 ASP A N 1
ATOM 2446 C CA . ASP A 1 321 ? 4.783 14.382 23.580 1.00 70.12 321 ASP A CA 1
ATOM 2447 C C . ASP A 1 321 ? 3.629 15.390 23.658 1.00 70.12 321 ASP A C 1
ATOM 2449 O O . ASP A 1 321 ? 3.603 16.404 22.958 1.00 70.12 321 ASP A O 1
ATOM 2453 N N . ILE A 1 322 ? 2.658 15.113 24.535 1.00 69.38 322 ILE A N 1
ATOM 2454 C CA . ILE A 1 322 ? 1.506 16.001 24.773 1.00 69.38 322 ILE A CA 1
ATOM 2455 C C . ILE A 1 322 ? 1.772 17.011 25.902 1.00 69.38 322 ILE A C 1
ATOM 2457 O O . ILE A 1 322 ? 1.193 18.090 25.878 1.00 69.38 322 ILE A O 1
ATOM 2461 N N . GLY A 1 323 ? 2.666 16.723 26.857 1.00 65.25 323 GLY A N 1
ATOM 2462 C CA . GLY A 1 323 ? 3.135 17.681 27.876 1.00 65.25 323 GLY A CA 1
ATOM 2463 C C . GLY A 1 323 ? 2.054 18.619 28.453 1.00 65.25 323 GLY A C 1
ATOM 2464 O O . GLY A 1 323 ? 1.047 18.161 28.990 1.00 65.25 323 GLY A O 1
ATOM 2465 N N . ILE A 1 324 ? 2.283 19.937 28.329 1.00 64.19 324 ILE A N 1
ATOM 2466 C CA . ILE A 1 324 ? 1.355 21.038 28.690 1.00 64.19 324 ILE A CA 1
ATOM 2467 C C . ILE A 1 324 ? 0.670 21.599 27.419 1.00 64.19 324 ILE A C 1
ATOM 2469 O O . ILE A 1 324 ? 0.179 22.727 27.396 1.00 64.19 324 ILE A O 1
ATOM 2473 N N . SER A 1 325 ? 0.670 20.851 26.313 1.00 69.81 325 SER A N 1
ATOM 2474 C CA . SER A 1 325 ? 0.093 21.313 25.053 1.00 69.81 325 SER A CA 1
ATOM 2475 C C . SER A 1 325 ? -1.402 21.571 25.210 1.00 69.81 325 SER A C 1
ATOM 2477 O O . SER A 1 325 ? -2.143 20.797 25.818 1.00 69.81 325 SER A O 1
ATOM 2479 N N . GLN A 1 326 ? -1.858 22.686 24.646 1.00 75.62 326 GLN A N 1
ATOM 2480 C CA . GLN A 1 326 ? -3.255 23.091 24.717 1.00 75.62 326 GLN A CA 1
ATOM 2481 C C . GLN A 1 326 ? -4.127 22.137 23.888 1.00 75.62 326 GLN A C 1
ATOM 2483 O O . GLN A 1 326 ? -3.830 21.886 22.718 1.00 75.62 326 GLN A O 1
ATOM 2488 N N . TYR A 1 327 ? -5.211 21.637 24.482 1.00 80.12 327 TYR A N 1
ATOM 2489 C CA . TYR A 1 327 ? -6.260 20.901 23.775 1.00 80.12 327 TYR A CA 1
ATOM 2490 C C . TYR A 1 327 ? -7.015 21.854 22.838 1.00 80.12 327 TYR A C 1
ATOM 2492 O O . TYR A 1 327 ? -7.505 22.889 23.284 1.00 80.12 327 TYR A O 1
ATOM 2500 N N . VAL A 1 328 ? -7.089 21.531 21.544 1.00 81.19 328 VAL A N 1
ATOM 2501 C CA . VAL A 1 328 ? -7.629 22.439 20.504 1.00 81.19 328 VAL A CA 1
ATOM 2502 C C . VAL A 1 328 ? -8.882 21.907 19.816 1.00 81.19 328 VAL A C 1
ATOM 2504 O O . VAL A 1 328 ? -9.423 22.552 18.924 1.00 81.19 328 VAL A O 1
ATOM 2507 N N . MET A 1 329 ? -9.402 20.748 20.230 1.00 84.12 329 MET A N 1
ATOM 2508 C CA . MET A 1 329 ? -10.655 20.246 19.655 1.00 84.12 329 MET A CA 1
ATOM 2509 C C . MET A 1 329 ? -11.838 21.174 19.945 1.00 84.12 329 MET A C 1
ATOM 2511 O O . MET A 1 329 ? -12.790 21.172 19.176 1.00 84.12 329 MET A O 1
ATOM 2515 N N . GLU A 1 330 ? -11.788 21.993 20.999 1.00 81.81 330 GLU A N 1
ATOM 2516 C CA . GLU A 1 330 ? -12.826 22.994 21.290 1.00 81.81 330 GLU A CA 1
ATOM 2517 C C . GLU A 1 330 ? -12.966 24.056 20.187 1.00 81.81 330 GLU A C 1
ATOM 2519 O O . GLU A 1 330 ? -14.072 24.554 19.969 1.00 81.81 330 GLU A O 1
ATOM 2524 N N . ASP A 1 331 ? -11.898 24.321 19.423 1.00 81.12 331 ASP A N 1
ATOM 2525 C CA . ASP A 1 331 ? -11.930 25.221 18.262 1.00 81.12 331 ASP A CA 1
ATOM 2526 C C . ASP A 1 331 ? -12.836 24.670 17.143 1.00 81.12 331 ASP A C 1
ATOM 2528 O O . ASP A 1 331 ? -13.401 25.426 16.346 1.00 81.12 331 ASP A O 1
ATOM 2532 N N . LEU A 1 332 ? -13.032 23.344 17.093 1.00 84.69 332 LEU A N 1
ATOM 2533 C CA . LEU A 1 332 ? -14.010 22.703 16.218 1.00 84.69 332 LEU A CA 1
ATOM 2534 C C . LEU A 1 332 ? -15.417 22.908 16.797 1.00 84.69 332 LEU A C 1
ATOM 2536 O O . LEU A 1 332 ? -15.948 22.074 17.529 1.00 84.69 332 LEU A O 1
ATOM 2540 N N . THR A 1 333 ? -16.028 24.040 16.460 1.00 84.31 333 THR A N 1
ATOM 2541 C CA . THR A 1 333 ? -17.351 24.438 16.974 1.00 84.31 333 THR A CA 1
ATOM 2542 C C . THR A 1 333 ? -18.522 23.894 16.154 1.00 84.31 333 THR A C 1
ATOM 2544 O O . THR A 1 333 ? -19.637 23.774 16.668 1.00 84.31 333 THR A O 1
ATOM 2547 N N . LYS A 1 334 ? -18.295 23.560 14.879 1.00 85.88 334 LYS A N 1
ATOM 2548 C CA . LYS A 1 334 ? -19.318 23.051 13.958 1.00 85.88 334 LYS A CA 1
ATOM 2549 C C . LYS A 1 334 ? -18.723 22.064 12.952 1.00 85.88 334 LYS A C 1
ATOM 2551 O O . LYS A 1 334 ? -17.563 22.171 12.569 1.00 85.88 334 LYS A O 1
ATOM 2556 N N . LEU A 1 335 ? -19.552 21.131 12.488 1.00 89.06 335 LEU A N 1
ATOM 2557 C CA . LEU A 1 335 ? -19.265 20.260 11.348 1.00 89.06 335 LEU A CA 1
ATOM 2558 C C . LEU A 1 335 ? -20.378 20.393 10.300 1.00 89.06 335 LEU A C 1
ATOM 2560 O O . LEU A 1 335 ? -21.538 20.601 10.677 1.00 89.06 335 LEU A O 1
ATOM 2564 N N . PRO A 1 336 ? -20.064 20.242 8.999 1.00 89.31 336 PRO A N 1
ATOM 2565 C CA . PRO A 1 336 ? -21.081 20.177 7.956 1.00 89.31 336 PRO A CA 1
ATOM 2566 C C . PRO A 1 336 ? -22.049 19.020 8.218 1.00 89.31 336 PRO A C 1
ATOM 2568 O O . PRO A 1 336 ? -21.683 17.997 8.805 1.00 89.31 336 PRO A O 1
ATOM 2571 N N . ARG A 1 337 ? -23.292 19.128 7.735 1.00 90.94 337 ARG A N 1
ATOM 2572 C CA . ARG A 1 337 ? -24.219 17.991 7.803 1.00 90.94 337 ARG A CA 1
ATOM 2573 C C . ARG A 1 337 ? -23.667 16.837 6.976 1.00 90.94 337 ARG A C 1
ATOM 2575 O O . ARG A 1 337 ? -23.411 17.010 5.786 1.00 90.94 337 ARG A O 1
ATOM 2582 N N . LEU A 1 338 ? -23.516 15.669 7.597 1.00 94.00 338 LEU A N 1
ATOM 2583 C CA . LEU A 1 338 ? -22.894 14.508 6.968 1.00 94.00 338 LEU A CA 1
ATOM 2584 C C . LEU A 1 338 ? -23.559 13.187 7.338 1.00 94.00 338 LEU A C 1
ATOM 2586 O O . LEU A 1 338 ? -24.105 13.023 8.425 1.00 94.00 338 LEU A O 1
ATOM 2590 N N . THR A 1 339 ? -23.490 12.227 6.411 1.00 93.31 339 THR A N 1
ATOM 2591 C CA . THR A 1 339 ? -24.122 10.903 6.572 1.00 93.31 339 THR A CA 1
ATOM 2592 C C . THR A 1 339 ? -23.116 9.785 6.826 1.00 93.31 339 THR A C 1
ATOM 2594 O O . THR A 1 339 ? -23.473 8.761 7.418 1.00 93.31 339 THR A O 1
ATOM 2597 N N . ILE A 1 340 ? -21.866 9.962 6.393 1.00 90.81 340 ILE A N 1
ATOM 2598 C CA . ILE A 1 340 ? -20.789 8.986 6.555 1.00 90.81 340 ILE A CA 1
ATOM 2599 C C . ILE A 1 340 ? -19.581 9.684 7.173 1.00 90.81 340 ILE A C 1
ATOM 2601 O O . ILE A 1 340 ? -19.041 10.618 6.586 1.00 90.81 340 ILE A O 1
ATOM 2605 N N . LEU A 1 341 ? -19.121 9.180 8.313 1.00 94.69 341 LEU A N 1
ATOM 2606 C CA . LEU A 1 341 ? -17.906 9.635 8.977 1.00 94.69 341 LEU A CA 1
ATOM 2607 C C . LEU A 1 341 ? -16.909 8.482 9.047 1.00 94.69 341 LEU A C 1
ATOM 2609 O O . LEU A 1 341 ? -17.253 7.373 9.457 1.00 94.69 341 LEU A O 1
ATOM 2613 N N . THR A 1 342 ? -15.680 8.726 8.613 1.00 90.50 342 THR A N 1
ATOM 2614 C CA . THR A 1 342 ? -14.544 7.831 8.861 1.00 90.50 342 THR A CA 1
ATOM 2615 C C . THR A 1 342 ? -13.525 8.587 9.690 1.00 90.50 342 THR A C 1
ATOM 2617 O O . THR A 1 342 ? -13.166 9.696 9.316 1.00 90.50 342 THR A O 1
ATOM 2620 N N . ILE A 1 343 ? -13.068 8.007 10.790 1.00 89.94 343 ILE A N 1
ATOM 2621 C CA . ILE A 1 343 ? -12.041 8.599 11.636 1.00 89.94 343 ILE A CA 1
ATOM 2622 C C . ILE A 1 343 ? -10.854 7.647 11.657 1.00 89.94 343 ILE A C 1
ATOM 2624 O O . ILE A 1 343 ? -11.008 6.485 12.028 1.00 89.94 343 ILE A O 1
ATOM 2628 N N . PHE A 1 344 ? -9.701 8.148 11.233 1.00 83.12 344 PHE A N 1
ATOM 2629 C CA . PHE A 1 344 ? -8.404 7.519 11.434 1.00 83.12 344 PHE A CA 1
ATOM 2630 C C . PHE A 1 344 ? -7.788 8.155 12.673 1.00 83.12 344 PHE A C 1
ATOM 2632 O O . PHE A 1 344 ? -7.713 9.378 12.760 1.00 83.12 344 PHE A O 1
ATOM 2639 N N . LEU A 1 345 ? -7.407 7.342 13.645 1.00 81.62 345 LEU A N 1
ATOM 2640 C CA . LEU A 1 345 ? -6.849 7.795 14.910 1.00 81.62 345 LEU A CA 1
ATOM 2641 C C . LEU A 1 345 ? -5.407 7.334 15.004 1.00 81.62 345 LEU A C 1
ATOM 2643 O O . LEU A 1 345 ? -5.163 6.138 15.135 1.00 81.62 345 LEU A O 1
ATOM 2647 N N . GLN A 1 346 ? -4.490 8.295 14.976 1.00 76.75 346 GLN A N 1
ATOM 2648 C CA . GLN A 1 346 ? -3.091 8.087 15.315 1.00 76.75 346 GLN A CA 1
ATOM 2649 C C . GLN A 1 346 ? -2.888 8.617 16.731 1.00 76.75 346 GLN A C 1
ATOM 2651 O O . GLN A 1 346 ? -2.674 9.813 16.933 1.00 76.75 346 GLN A O 1
ATOM 2656 N N . HIS A 1 347 ? -3.082 7.740 17.716 1.00 73.81 347 HIS A N 1
ATOM 2657 C CA . HIS A 1 347 ? -3.193 8.152 19.115 1.00 73.81 347 HIS A CA 1
ATOM 2658 C C . HIS A 1 347 ? -1.878 8.064 19.902 1.00 73.81 347 HIS A C 1
ATOM 2660 O O . HIS A 1 347 ? -1.820 8.625 20.990 1.00 73.81 347 HIS A O 1
ATOM 2666 N N . ASN A 1 348 ? -0.835 7.403 19.378 1.00 72.94 348 ASN A N 1
ATOM 2667 C CA . ASN A 1 348 ? 0.500 7.323 19.998 1.00 72.94 348 ASN A CA 1
ATOM 2668 C C . ASN A 1 348 ? 0.457 6.997 21.510 1.00 72.94 348 ASN A C 1
ATOM 2670 O O . ASN A 1 348 ? 1.101 7.657 22.316 1.00 72.94 348 ASN A O 1
ATOM 2674 N N . GLY A 1 349 ? -0.382 6.031 21.911 1.00 69.25 349 GLY A N 1
ATOM 2675 C CA . GLY A 1 349 ? -0.546 5.628 23.320 1.00 69.25 349 GLY A CA 1
ATOM 2676 C C . GLY A 1 349 ? -1.466 6.499 24.197 1.00 69.25 349 GLY A C 1
ATOM 2677 O O . GLY A 1 349 ? -1.782 6.111 25.325 1.00 69.25 349 GLY A O 1
ATOM 2678 N N . HIS A 1 350 ? -1.966 7.632 23.690 1.00 77.44 350 HIS A N 1
ATOM 2679 C CA . HIS A 1 350 ? -2.838 8.564 24.421 1.00 77.44 350 HIS A CA 1
ATOM 2680 C C . HIS A 1 350 ? -4.326 8.197 24.354 1.00 77.44 350 HIS A C 1
ATOM 2682 O O . HIS A 1 350 ? -4.796 7.550 23.415 1.00 77.44 350 HIS A O 1
ATOM 2688 N N . THR A 1 351 ? -5.111 8.648 25.340 1.00 78.44 351 THR A N 1
ATOM 2689 C CA . THR A 1 351 ? -6.570 8.466 25.334 1.00 78.44 351 THR A CA 1
ATOM 2690 C C . THR A 1 351 ? -7.249 9.402 24.335 1.00 78.44 351 THR A C 1
ATOM 2692 O O . THR A 1 351 ? -7.027 10.609 24.338 1.00 78.44 351 THR A O 1
ATOM 2695 N N . PHE A 1 352 ? -8.147 8.854 23.512 1.00 83.12 352 PHE A N 1
ATOM 2696 C CA . PHE A 1 352 ? -8.783 9.591 22.410 1.00 83.12 352 PHE A CA 1
ATOM 2697 C C . PHE A 1 352 ? -10.295 9.827 22.553 1.00 83.12 352 PHE A C 1
ATOM 2699 O O . PHE A 1 352 ? -10.931 10.455 21.703 1.00 83.12 352 PHE A O 1
ATOM 2706 N N . ALA A 1 353 ? -10.896 9.308 23.624 1.00 83.00 353 ALA A N 1
ATOM 2707 C CA . ALA A 1 353 ? -12.345 9.285 23.809 1.00 83.00 353 ALA A CA 1
ATOM 2708 C C . ALA A 1 353 ? -12.980 10.689 23.834 1.00 83.00 353 ALA A C 1
ATOM 2710 O O . ALA A 1 353 ? -14.058 10.878 23.270 1.00 83.00 353 ALA A O 1
ATOM 2711 N N . ALA A 1 354 ? -12.294 11.675 24.420 1.00 84.12 354 ALA A N 1
ATOM 2712 C CA . ALA A 1 354 ? -12.754 13.060 24.485 1.00 84.12 354 ALA A CA 1
ATOM 2713 C C . ALA A 1 354 ? -12.887 13.704 23.093 1.00 84.12 354 ALA A C 1
ATOM 2715 O O . ALA A 1 354 ? -13.937 14.256 22.759 1.00 84.12 354 ALA A O 1
ATOM 2716 N N . ALA A 1 355 ? -11.864 13.561 22.243 1.00 86.25 355 ALA A N 1
ATOM 2717 C CA . ALA A 1 355 ? -11.879 14.107 20.887 1.00 86.25 355 ALA A CA 1
ATOM 2718 C C . ALA A 1 355 ? -12.955 13.436 20.023 1.00 86.25 355 ALA A C 1
ATOM 2720 O O . ALA A 1 355 ? -13.696 14.115 19.309 1.00 86.25 355 ALA A O 1
ATOM 2721 N N . LEU A 1 356 ? -13.097 12.108 20.126 1.00 88.69 356 LEU A N 1
ATOM 2722 C CA . LEU A 1 356 ? -14.158 11.381 19.430 1.00 88.69 356 LEU A CA 1
ATOM 2723 C C . LEU A 1 356 ? -15.552 11.816 19.879 1.00 88.69 356 LEU A C 1
ATOM 2725 O O . LEU A 1 356 ? -16.422 12.031 19.037 1.00 88.69 356 LEU A O 1
ATOM 2729 N N . PHE A 1 357 ? -15.774 11.951 21.187 1.00 88.62 357 PHE A N 1
ATOM 2730 C CA . PHE A 1 357 ? -17.047 12.418 21.728 1.00 88.62 357 PHE A CA 1
ATOM 2731 C C . PHE A 1 357 ? -17.394 13.812 21.206 1.00 88.62 357 PHE A C 1
ATOM 2733 O O . PHE A 1 357 ? -18.499 14.029 20.705 1.00 88.62 357 PHE A O 1
ATOM 2740 N N . HIS A 1 358 ? -16.422 14.726 21.231 1.00 88.56 358 HIS A N 1
ATOM 2741 C CA . HIS A 1 358 ? -16.588 16.079 20.713 1.00 88.56 358 HIS A CA 1
ATOM 2742 C C . HIS A 1 358 ? -16.941 16.101 19.224 1.00 88.56 358 HIS A C 1
ATOM 2744 O O . HIS A 1 358 ? -17.822 16.852 18.821 1.00 88.56 358 HIS A O 1
ATOM 2750 N N . VAL A 1 359 ? -16.327 15.249 18.399 1.00 90.56 359 VAL A N 1
ATOM 2751 C CA . VAL A 1 359 ? -16.686 15.120 16.976 1.00 90.56 359 VAL A CA 1
ATOM 2752 C C . VAL A 1 359 ? -18.103 14.560 16.814 1.00 90.56 359 VAL A C 1
ATOM 2754 O O . VAL A 1 359 ? -18.924 15.129 16.092 1.00 90.56 359 VAL A O 1
ATOM 2757 N N . LEU A 1 360 ? -18.422 13.463 17.505 1.00 90.88 360 LEU A N 1
ATOM 2758 C CA . LEU A 1 360 ? -19.703 12.769 17.362 1.00 90.88 360 LEU A CA 1
ATOM 2759 C C . LEU A 1 360 ? -20.893 13.608 17.841 1.00 90.88 360 LEU A C 1
ATOM 2761 O O . LEU A 1 360 ? -21.960 13.520 17.230 1.00 90.88 360 LEU A O 1
ATOM 2765 N N . ARG A 1 361 ? -20.722 14.463 18.861 1.00 90.31 361 ARG A N 1
ATOM 2766 C CA . ARG A 1 361 ? -21.803 15.335 19.364 1.00 90.31 361 ARG A CA 1
ATOM 2767 C C . ARG A 1 361 ? -22.325 16.320 18.315 1.00 90.31 361 ARG A C 1
ATOM 2769 O O . ARG A 1 361 ? -23.475 16.750 18.382 1.00 90.31 361 ARG A O 1
ATOM 2776 N N . MET A 1 362 ? -21.506 16.647 17.314 1.00 90.19 362 MET A N 1
ATOM 2777 C CA . MET A 1 362 ? -21.883 17.526 16.204 1.00 90.19 362 MET A CA 1
ATOM 2778 C C . MET A 1 362 ? -22.540 16.770 15.033 1.00 90.19 362 MET A C 1
ATOM 2780 O O . MET A 1 362 ? -23.168 17.387 14.173 1.00 90.19 362 MET A O 1
ATOM 2784 N N . CYS A 1 363 ? -22.453 15.437 14.984 1.00 90.12 363 CYS A N 1
ATOM 2785 C CA . CYS A 1 363 ? -22.890 14.621 13.847 1.00 90.12 363 CYS A CA 1
ATOM 2786 C C . CYS A 1 363 ? -24.311 14.041 14.019 1.00 90.12 363 CYS A C 1
ATOM 2788 O O . CYS A 1 363 ? -24.492 12.831 14.156 1.00 90.12 363 CYS A O 1
ATOM 2790 N N . ARG A 1 364 ? -25.343 14.894 13.958 1.00 84.94 364 ARG A N 1
ATOM 2791 C CA . ARG A 1 364 ? -26.747 14.493 14.218 1.00 84.94 364 ARG A CA 1
ATOM 2792 C C . ARG A 1 364 ? -27.364 13.545 13.174 1.00 84.94 364 ARG A C 1
ATOM 2794 O O . ARG A 1 364 ? -28.123 12.648 13.534 1.00 84.94 364 ARG A O 1
ATOM 2801 N N . ASP A 1 365 ? -27.015 13.713 11.897 1.00 90.00 365 ASP A N 1
ATOM 2802 C CA . ASP A 1 365 ? -27.586 12.951 10.766 1.00 90.00 365 ASP A CA 1
ATOM 2803 C C . ASP A 1 365 ? -26.737 11.725 10.362 1.00 90.00 365 ASP A C 1
ATOM 2805 O O . ASP A 1 365 ? -26.948 11.111 9.308 1.00 90.00 365 ASP A O 1
ATOM 2809 N N . LEU A 1 366 ? -25.756 11.359 11.193 1.00 92.94 366 LEU A N 1
ATOM 2810 C CA . LEU A 1 366 ? -24.777 10.321 10.897 1.00 92.94 366 LEU A CA 1
ATOM 2811 C C . LEU A 1 366 ? -25.441 8.949 10.741 1.00 92.94 366 LEU A C 1
ATOM 2813 O O . LEU A 1 366 ? -26.097 8.465 11.657 1.00 92.94 366 LEU A O 1
ATOM 2817 N N . ARG A 1 367 ? -25.222 8.283 9.600 1.00 92.19 367 ARG A N 1
ATOM 2818 C CA . ARG A 1 367 ? -25.769 6.945 9.300 1.00 92.19 367 ARG A CA 1
ATOM 2819 C C . ARG A 1 367 ? -24.727 5.840 9.340 1.00 92.19 367 ARG A C 1
ATOM 2821 O O . ARG A 1 367 ? -25.065 4.696 9.660 1.00 92.19 367 ARG A O 1
ATOM 2828 N N . LYS A 1 368 ? -23.480 6.154 8.989 1.00 91.44 368 LYS A N 1
ATOM 2829 C CA . LYS A 1 368 ? -22.361 5.209 9.005 1.00 91.44 368 LYS A CA 1
ATOM 2830 C C . LYS A 1 368 ? -21.141 5.832 9.672 1.00 91.44 368 LYS A C 1
ATOM 2832 O O . LYS A 1 368 ? -20.658 6.857 9.203 1.00 91.44 368 LYS A O 1
ATOM 2837 N N . LEU A 1 369 ? -20.612 5.149 10.680 1.00 92.00 369 LEU A N 1
ATOM 2838 C CA . LEU A 1 369 ? -19.347 5.471 11.330 1.00 92.00 369 LEU A CA 1
ATOM 2839 C C . LEU A 1 369 ? -18.314 4.384 11.016 1.00 92.00 369 LEU A C 1
ATOM 2841 O O . LEU A 1 369 ? -18.626 3.191 11.012 1.00 92.00 369 LEU A O 1
ATOM 2845 N N . THR A 1 370 ? -17.087 4.786 10.715 1.00 88.50 370 THR A N 1
ATOM 2846 C CA . THR A 1 370 ? -15.938 3.886 10.601 1.00 88.50 370 THR A CA 1
ATOM 2847 C C . THR A 1 370 ? -14.793 4.447 11.432 1.00 88.50 370 THR A C 1
ATOM 2849 O O . THR A 1 370 ? -14.404 5.585 11.206 1.00 88.50 370 THR A O 1
ATOM 2852 N N . LEU A 1 371 ? -14.299 3.680 12.397 1.00 85.25 371 LEU A N 1
ATOM 2853 C CA . LEU A 1 371 ? -13.181 4.044 13.264 1.00 85.25 371 LEU A CA 1
ATOM 2854 C C . LEU A 1 371 ? -12.011 3.121 12.941 1.00 85.25 371 LEU A C 1
ATOM 2856 O O . LEU A 1 371 ? -12.190 1.906 12.929 1.00 85.25 371 LEU A O 1
ATOM 2860 N N . LEU A 1 372 ? -10.856 3.701 12.646 1.00 80.31 372 LEU A N 1
ATOM 2861 C CA . LEU A 1 372 ? -9.618 2.988 12.365 1.00 80.31 372 LEU A CA 1
ATOM 2862 C C . LEU A 1 372 ? -8.598 3.467 13.392 1.00 80.31 372 LEU A C 1
ATOM 2864 O O . LEU A 1 372 ? -8.144 4.609 13.316 1.00 80.31 372 LEU A O 1
ATOM 2868 N N . LEU A 1 373 ? -8.342 2.636 14.399 1.00 73.38 373 LEU A N 1
ATOM 2869 C CA . LEU A 1 373 ? -7.423 2.931 15.493 1.00 73.38 373 LEU A CA 1
ATOM 2870 C C . LEU A 1 373 ? -6.065 2.334 15.125 1.00 73.38 373 LEU A C 1
ATOM 2872 O O . LEU A 1 373 ? -5.977 1.126 14.933 1.00 73.38 373 LEU A O 1
ATOM 2876 N N . HIS A 1 374 ? -5.045 3.175 14.973 1.00 62.66 374 HIS A N 1
ATOM 2877 C CA . HIS A 1 374 ? -3.702 2.734 14.614 1.00 62.66 374 HIS A CA 1
ATOM 2878 C C . HIS A 1 374 ? -2.685 3.302 15.602 1.00 62.66 374 HIS A C 1
ATOM 2880 O O . HIS A 1 374 ? -2.668 4.515 15.849 1.00 62.66 374 HIS A O 1
ATOM 2886 N N . ASN A 1 375 ? -1.829 2.439 16.147 1.00 57.38 375 ASN A N 1
ATOM 2887 C CA . ASN A 1 375 ? -0.666 2.861 16.912 1.00 57.38 375 ASN A CA 1
ATOM 2888 C C . ASN A 1 375 ? 0.585 2.824 16.020 1.00 57.38 375 ASN A C 1
ATOM 2890 O O . ASN A 1 375 ? 0.952 1.775 15.500 1.00 57.38 375 ASN A O 1
ATOM 2894 N N . SER A 1 376 ? 1.221 3.979 15.806 1.00 45.06 376 SER A N 1
ATOM 2895 C CA . SER A 1 376 ? 2.348 4.118 14.868 1.00 45.06 376 SER A CA 1
ATOM 2896 C C . SER A 1 376 ? 3.698 3.630 15.402 1.00 45.06 376 SER A C 1
ATOM 2898 O O . SER A 1 376 ? 4.602 3.432 14.597 1.00 45.06 376 SER A O 1
ATOM 2900 N N . ASP A 1 377 ? 3.845 3.412 16.712 1.00 45.03 377 ASP A N 1
ATOM 2901 C CA . ASP A 1 377 ? 5.106 2.957 17.307 1.00 45.03 377 ASP A CA 1
ATOM 2902 C C . ASP A 1 377 ? 4.994 1.496 17.773 1.00 45.03 377 ASP A C 1
ATOM 2904 O O . ASP A 1 377 ? 4.288 1.172 18.728 1.00 45.03 377 ASP A O 1
ATOM 2908 N N . LEU A 1 378 ? 5.706 0.611 17.068 1.00 43.16 378 LEU A N 1
ATOM 2909 C CA . LEU A 1 378 ? 5.904 -0.802 17.424 1.00 43.16 378 LEU A CA 1
ATOM 2910 C C . LEU A 1 378 ? 7.051 -0.999 18.437 1.00 43.16 378 LEU A C 1
ATOM 2912 O O . LEU A 1 378 ? 7.254 -2.114 18.918 1.00 43.16 378 LEU A O 1
ATOM 2916 N N . GLU A 1 379 ? 7.780 0.066 18.784 1.00 39.03 379 GLU A N 1
ATOM 2917 C CA . GLU A 1 379 ? 8.822 0.056 19.812 1.00 39.03 379 GLU A CA 1
ATOM 2918 C C . GLU A 1 379 ? 8.290 0.650 21.118 1.00 39.03 379 GLU A C 1
ATOM 2920 O O . GLU A 1 379 ? 8.036 1.845 21.210 1.00 39.03 379 GLU A O 1
ATOM 2925 N N . ALA A 1 380 ? 8.136 -0.218 22.122 1.00 38.81 380 ALA A N 1
ATOM 2926 C CA . ALA A 1 380 ? 7.653 0.067 23.472 1.00 38.81 380 ALA A CA 1
ATOM 2927 C C . ALA A 1 380 ? 6.253 0.714 23.550 1.00 38.81 380 ALA A C 1
ATOM 2929 O O . ALA A 1 380 ? 5.988 1.816 23.087 1.00 38.81 380 ALA A O 1
ATOM 2930 N N . SER A 1 381 ? 5.342 0.033 24.246 1.00 43.44 381 SER A N 1
ATOM 2931 C CA . SER A 1 381 ? 4.061 0.594 24.678 1.00 43.44 381 SER A CA 1
ATOM 2932 C C . SER A 1 381 ? 4.301 1.859 25.516 1.00 43.44 381 SER A C 1
ATOM 2934 O O . SER A 1 381 ? 4.522 1.785 26.726 1.00 43.44 381 SER A O 1
ATOM 2936 N N . TYR A 1 382 ? 4.288 3.033 24.881 1.00 48.28 382 TYR A N 1
ATOM 2937 C CA . TYR A 1 382 ? 4.157 4.307 25.575 1.00 48.28 382 TYR A CA 1
ATOM 2938 C C . TYR A 1 382 ? 2.753 4.339 26.186 1.00 48.28 382 TYR A C 1
ATOM 2940 O O . TYR A 1 382 ? 1.783 4.770 25.568 1.00 48.28 382 TYR A O 1
ATOM 2948 N N . MET A 1 383 ? 2.610 3.826 27.407 1.00 55.25 383 MET A N 1
ATOM 2949 C CA . MET A 1 383 ? 1.403 4.052 28.196 1.00 55.25 383 MET A CA 1
ATOM 2950 C C . MET A 1 383 ? 1.315 5.554 28.503 1.00 55.25 383 MET A C 1
ATOM 2952 O O . MET A 1 383 ? 2.284 6.112 29.025 1.00 55.25 383 MET A O 1
ATOM 2956 N N . CYS A 1 384 ? 0.176 6.202 28.195 1.00 63.94 384 CYS A N 1
ATOM 2957 C CA . CYS A 1 384 ? -0.054 7.616 28.541 1.00 63.94 384 CYS A CA 1
ATOM 2958 C C . CYS A 1 384 ? 0.344 7.835 30.023 1.00 63.94 384 CYS A C 1
ATOM 2960 O O . CYS A 1 384 ? -0.200 7.140 30.891 1.00 63.94 384 CYS A O 1
ATOM 2962 N N . PRO A 1 385 ? 1.295 8.738 30.344 1.00 63.72 385 PRO A N 1
ATOM 2963 C CA . PRO A 1 385 ? 1.777 8.925 31.711 1.00 63.72 385 PRO A CA 1
ATOM 2964 C C . PRO A 1 385 ? 0.626 9.221 32.679 1.00 63.72 385 PRO A C 1
ATOM 2966 O O . PRO A 1 385 ? -0.296 9.972 32.351 1.00 63.72 385 PRO A O 1
ATOM 2969 N N . SER A 1 386 ? 0.673 8.671 33.896 1.00 60.56 386 SER A N 1
ATOM 2970 C CA . SER A 1 386 ? -0.334 8.959 34.924 1.00 60.56 386 SER A CA 1
ATOM 2971 C C . SER A 1 386 ? -0.381 10.465 35.215 1.00 60.56 386 SER A C 1
ATOM 2973 O O . SER A 1 386 ? 0.613 11.026 35.672 1.00 60.56 386 SER A O 1
ATOM 2975 N N . GLY A 1 387 ? -1.525 11.110 34.959 1.00 61.41 387 GLY A N 1
ATOM 2976 C CA . GLY A 1 387 ? -1.686 12.566 35.080 1.00 61.41 387 GLY A CA 1
ATOM 2977 C C . GLY A 1 387 ? -1.496 13.349 33.776 1.00 61.41 387 GLY A C 1
ATOM 2978 O O . GLY A 1 387 ? -1.497 14.577 33.808 1.00 61.41 387 GLY A O 1
ATOM 2979 N N . CYS A 1 388 ? -1.352 12.675 32.633 1.00 71.38 388 CYS A N 1
ATOM 2980 C CA . CYS A 1 388 ? -1.369 13.338 31.336 1.00 71.38 388 CYS A CA 1
ATOM 2981 C C . CYS A 1 388 ? -2.719 14.028 31.081 1.00 71.38 388 CYS A C 1
ATOM 2983 O O . CYS A 1 388 ? -3.785 13.496 31.402 1.00 71.38 388 CYS A O 1
ATOM 2985 N N . VAL A 1 389 ? -2.673 15.185 30.420 1.00 71.56 389 VAL A N 1
ATOM 2986 C CA . VAL A 1 389 ? -3.866 15.924 29.985 1.00 71.56 389 VAL A CA 1
ATOM 2987 C C . VAL A 1 389 ? -4.701 15.171 28.935 1.00 71.56 389 VAL A C 1
ATOM 2989 O O . VAL A 1 389 ? -5.796 15.620 28.616 1.00 71.56 389 VAL A O 1
ATOM 2992 N N . CYS A 1 390 ? -4.225 14.017 28.436 1.00 73.75 390 CYS A N 1
ATOM 2993 C CA . CYS A 1 390 ? -4.920 13.138 27.485 1.00 73.75 390 CYS A CA 1
ATOM 2994 C C . CYS A 1 390 ? -6.322 12.698 27.970 1.00 73.75 390 CYS A C 1
ATOM 2996 O O . CYS A 1 390 ? -7.231 12.537 27.151 1.00 73.75 390 CYS A O 1
ATOM 2998 N N . ASP A 1 391 ? -6.521 12.509 29.286 1.00 69.56 391 ASP A N 1
ATOM 2999 C CA . ASP A 1 391 ? -7.795 12.027 29.864 1.00 69.56 391 ASP A CA 1
ATOM 3000 C C . ASP A 1 391 ? -8.807 13.159 30.146 1.00 69.56 391 ASP A C 1
ATOM 3002 O O . ASP A 1 391 ? -9.942 12.891 30.543 1.00 69.56 391 ASP A O 1
ATOM 3006 N N . GLN A 1 392 ? -8.426 14.423 29.928 1.00 68.56 392 GLN A N 1
ATOM 3007 C CA . GLN A 1 392 ? -9.322 15.578 30.015 1.00 68.56 392 GLN A CA 1
ATOM 3008 C C . GLN A 1 392 ? -9.592 16.156 28.615 1.00 68.56 392 GLN A C 1
ATOM 3010 O O . GLN A 1 392 ? -8.665 16.253 27.811 1.00 68.56 392 GLN A O 1
ATOM 3015 N N . PRO A 1 393 ? -10.833 16.579 28.301 1.00 71.19 393 PRO A N 1
ATOM 3016 C CA . PRO A 1 393 ? -12.026 16.613 29.157 1.00 71.19 393 PRO A CA 1
ATOM 3017 C C . PRO A 1 393 ? -12.695 15.240 29.370 1.00 71.19 393 PRO A C 1
ATOM 3019 O O . PRO A 1 393 ? -12.651 14.353 28.518 1.00 71.19 393 PRO A O 1
ATOM 3022 N N . THR A 1 394 ? -13.361 15.070 30.520 1.00 75.94 394 THR A N 1
ATOM 3023 C CA . THR A 1 394 ? -14.027 13.807 30.908 1.00 75.94 394 THR A CA 1
ATOM 3024 C C . THR A 1 394 ? -15.525 13.779 30.601 1.00 75.94 394 THR A C 1
ATOM 3026 O O . THR A 1 394 ? -16.195 12.835 31.003 1.00 75.94 394 THR A O 1
ATOM 3029 N N . ASP A 1 395 ? -16.059 14.749 29.858 1.00 76.88 395 ASP A N 1
ATOM 3030 C CA . ASP A 1 395 ? -17.502 14.885 29.578 1.00 76.88 395 ASP A CA 1
ATOM 3031 C C . ASP A 1 395 ? -18.072 13.652 28.879 1.00 76.88 395 ASP A C 1
ATOM 3033 O O . ASP A 1 395 ? -19.166 13.181 29.185 1.00 76.88 395 ASP A O 1
ATOM 3037 N N . TRP A 1 396 ? -17.260 13.022 28.028 1.00 78.38 396 TRP A N 1
ATOM 3038 C CA . TRP A 1 396 ? -17.602 11.748 27.411 1.00 78.38 396 TRP A CA 1
ATOM 3039 C C . TRP A 1 396 ? -17.890 10.650 28.441 1.00 78.38 396 TRP A C 1
ATOM 3041 O O . TRP A 1 396 ? -18.516 9.666 28.071 1.00 78.38 396 TRP A O 1
ATOM 3051 N N . LYS A 1 397 ? -17.427 10.777 29.699 1.00 79.50 397 LYS A N 1
ATOM 3052 C CA . LYS A 1 397 ? -17.642 9.838 30.810 1.00 79.50 397 LYS A CA 1
ATOM 3053 C C . LYS A 1 397 ? -18.962 10.057 31.560 1.00 79.50 397 LYS A C 1
ATOM 3055 O O . LYS A 1 397 ? -19.396 9.136 32.262 1.00 79.50 397 LYS A O 1
ATOM 3060 N N . THR A 1 398 ? -19.646 11.182 31.391 1.00 76.38 398 THR A N 1
ATOM 3061 C CA . THR A 1 398 ? -20.856 11.531 32.161 1.00 76.38 398 THR A CA 1
ATOM 3062 C C . THR A 1 398 ? -22.027 11.963 31.286 1.00 76.38 398 THR A C 1
ATOM 3064 O O . THR A 1 398 ? -23.162 11.634 31.614 1.00 76.38 398 THR A O 1
ATOM 3067 N N . GLU A 1 399 ? -21.773 12.623 30.159 1.00 80.62 399 GLU A N 1
ATOM 3068 C CA . GLU A 1 399 ? -22.817 13.135 29.278 1.00 80.62 399 GLU A CA 1
ATOM 3069 C C . GLU A 1 399 ? -23.470 12.030 28.434 1.00 80.62 399 GLU A C 1
ATOM 3071 O O . GLU A 1 399 ? -22.831 11.065 27.985 1.00 80.62 399 GLU A O 1
ATOM 3076 N N . GLU A 1 400 ? -24.776 12.184 28.210 1.00 77.19 400 GLU A N 1
ATOM 3077 C CA . GLU A 1 400 ? -25.546 11.338 27.305 1.00 77.19 400 GLU A CA 1
ATOM 3078 C C . GLU A 1 400 ? -25.559 11.940 25.898 1.00 77.19 400 GLU A C 1
ATOM 3080 O O . GLU A 1 400 ? -25.917 13.099 25.690 1.00 77.19 400 GLU A O 1
ATOM 3085 N N . LEU A 1 401 ? -25.193 11.122 24.911 1.00 85.56 401 LEU A N 1
ATOM 3086 C CA . LEU A 1 401 ? -25.279 11.451 23.494 1.00 85.56 401 LEU A CA 1
ATOM 3087 C C . LEU A 1 401 ? -26.291 10.519 22.826 1.00 85.56 401 LEU A C 1
ATOM 3089 O O . LEU A 1 401 ? -26.375 9.337 23.153 1.00 85.56 401 LEU A O 1
ATOM 3093 N N . THR A 1 402 ? -27.043 11.023 21.849 1.00 84.69 402 THR A N 1
ATOM 3094 C CA . THR A 1 402 ? -27.970 10.188 21.076 1.00 84.69 402 THR A CA 1
ATOM 3095 C C . THR A 1 402 ? -27.700 10.312 19.581 1.00 84.69 402 THR A C 1
ATOM 3097 O O . THR A 1 402 ? -27.910 11.360 18.972 1.00 84.69 402 THR A O 1
ATOM 3100 N N . LEU A 1 403 ? -27.263 9.211 18.966 1.00 86.75 403 LEU A N 1
ATOM 3101 C CA . LEU A 1 403 ? -26.988 9.092 17.533 1.00 86.75 403 LEU A CA 1
ATOM 3102 C C . LEU A 1 403 ? -28.171 8.406 16.832 1.00 86.75 403 LEU A C 1
ATOM 3104 O O . LEU A 1 403 ? -28.071 7.284 16.332 1.00 86.75 403 LEU A O 1
ATOM 3108 N N . ASN A 1 404 ? -29.309 9.106 16.794 1.00 86.56 404 ASN A N 1
ATOM 3109 C CA . ASN A 1 404 ? -30.617 8.594 16.346 1.00 86.56 404 ASN A CA 1
ATOM 3110 C C . ASN A 1 404 ? -30.673 8.094 14.895 1.00 86.56 404 ASN A C 1
ATOM 3112 O O . ASN A 1 404 ? -31.619 7.406 14.523 1.00 86.56 404 ASN A O 1
ATOM 3116 N N . CYS A 1 405 ? -29.689 8.442 14.066 1.00 89.88 405 CYS A N 1
ATOM 3117 C CA . CYS A 1 405 ? -29.627 8.031 12.665 1.00 89.88 405 CYS A CA 1
ATOM 3118 C C . CYS A 1 405 ? -28.589 6.929 12.395 1.00 89.88 405 CYS A C 1
ATOM 3120 O O . CYS A 1 405 ? -28.532 6.427 11.266 1.00 89.88 405 CYS A O 1
ATOM 3122 N N . LEU A 1 406 ? -27.772 6.547 13.386 1.00 92.12 406 LEU A N 1
ATOM 3123 C CA . LEU A 1 406 ? -26.598 5.700 13.177 1.00 92.12 406 LEU A CA 1
ATOM 3124 C C . LEU A 1 406 ? -26.997 4.236 12.976 1.00 92.12 406 LEU A C 1
ATOM 3126 O O . LEU A 1 406 ? -27.419 3.551 13.900 1.00 92.12 406 LEU A O 1
ATOM 3130 N N . GLN A 1 407 ? -26.829 3.738 11.750 1.00 87.38 407 GLN A N 1
ATOM 3131 C CA . GLN A 1 407 ? -27.254 2.393 11.348 1.00 87.38 407 GLN A CA 1
ATOM 3132 C C . GLN A 1 407 ? -26.093 1.412 11.194 1.00 87.38 407 GLN A C 1
ATOM 3134 O O . GLN A 1 407 ? -26.301 0.202 11.290 1.00 87.38 407 GLN A O 1
ATOM 3139 N N . LYS A 1 408 ? -24.889 1.900 10.879 1.00 89.00 408 LYS A N 1
ATOM 3140 C CA . LYS A 1 408 ? -23.729 1.053 10.576 1.00 89.00 408 LYS A CA 1
ATOM 3141 C C . LYS A 1 408 ? -22.495 1.556 11.310 1.00 89.00 408 LYS A C 1
ATOM 3143 O O . LYS A 1 408 ? -22.111 2.708 11.129 1.00 89.00 408 LYS A O 1
ATOM 3148 N N . VAL A 1 409 ? -21.843 0.672 12.052 1.00 85.25 409 VAL A N 1
ATOM 3149 C CA . VAL A 1 409 ? -20.571 0.950 12.724 1.00 85.25 409 VAL A CA 1
ATOM 3150 C C . VAL A 1 409 ? -19.548 -0.086 12.277 1.00 85.25 409 VAL A C 1
ATOM 3152 O O . VAL A 1 409 ? -19.827 -1.284 12.273 1.00 85.25 409 VAL A O 1
ATOM 3155 N N . ALA A 1 410 ? -18.383 0.384 11.848 1.00 83.25 410 ALA A N 1
ATOM 3156 C CA . ALA A 1 410 ? -17.209 -0.442 11.614 1.00 83.25 410 ALA A CA 1
ATOM 3157 C C . ALA A 1 410 ? -16.074 0.080 12.495 1.00 83.25 410 ALA A C 1
ATOM 3159 O O . ALA A 1 410 ? -15.828 1.283 12.495 1.00 83.25 410 ALA A O 1
ATOM 3160 N N . ILE A 1 411 ? -15.422 -0.792 13.248 1.00 79.44 411 ILE A N 1
ATOM 3161 C CA . ILE A 1 411 ? -14.322 -0.426 14.139 1.00 79.44 411 ILE A CA 1
ATOM 3162 C C . ILE A 1 411 ? -13.177 -1.391 13.868 1.00 79.44 411 ILE A C 1
ATOM 3164 O O . ILE A 1 411 ? -13.403 -2.599 13.835 1.00 79.44 411 ILE A O 1
ATOM 3168 N N . ASP A 1 412 ? -11.994 -0.850 13.640 1.00 74.69 412 ASP A N 1
ATOM 3169 C CA . ASP A 1 412 ? -10.733 -1.581 13.591 1.00 74.69 412 ASP A CA 1
ATOM 3170 C C . ASP A 1 412 ? -9.916 -1.145 14.808 1.00 74.69 412 ASP A C 1
ATOM 3172 O O . ASP A 1 412 ? -9.726 0.060 14.998 1.00 74.69 412 ASP A O 1
ATOM 3176 N N . MET A 1 413 ? -9.578 -2.088 15.687 1.00 64.31 413 MET A N 1
ATOM 3177 C CA . MET A 1 413 ? -9.017 -1.813 17.015 1.00 64.31 413 MET A CA 1
ATOM 3178 C C . MET A 1 413 ? -7.780 -2.653 17.311 1.00 64.31 413 MET A C 1
ATOM 3180 O O . MET A 1 413 ? -7.663 -3.783 16.842 1.00 64.31 413 MET A O 1
ATOM 3184 N N . GLU A 1 414 ? -6.939 -2.128 18.195 1.00 57.72 414 GLU A N 1
ATOM 3185 C CA . GLU A 1 414 ? -5.863 -2.845 18.887 1.00 57.72 414 GLU A CA 1
ATOM 3186 C C . GLU A 1 414 ? -6.328 -3.129 20.341 1.00 57.72 414 GLU A C 1
ATOM 3188 O O . GLU A 1 414 ? -7.181 -2.412 20.867 1.00 57.72 414 GLU A O 1
ATOM 3193 N N . GLU A 1 415 ? -5.869 -4.195 21.010 1.00 50.62 415 GLU A N 1
ATOM 3194 C CA . GLU A 1 415 ? -6.370 -4.568 22.354 1.00 50.62 415 GLU A CA 1
ATOM 3195 C C . GLU A 1 415 ? -5.936 -3.569 23.452 1.00 50.62 415 GLU A C 1
ATOM 3197 O O . GLU A 1 415 ? -4.915 -3.755 24.108 1.00 50.62 415 GLU A O 1
ATOM 3202 N N . ALA A 1 416 ? -6.727 -2.513 23.702 1.00 53.34 416 ALA A N 1
ATOM 3203 C CA . ALA A 1 416 ? -6.529 -1.619 24.851 1.00 53.34 416 ALA A CA 1
ATOM 3204 C C . ALA A 1 416 ? -7.833 -1.247 25.599 1.00 53.34 416 ALA A C 1
ATOM 3206 O O . ALA A 1 416 ? -8.847 -0.866 25.005 1.00 53.34 416 ALA A O 1
ATOM 3207 N N . ASP A 1 417 ? -7.800 -1.298 26.938 1.00 52.41 417 ASP A N 1
ATOM 3208 C CA . ASP A 1 417 ? -8.968 -1.156 27.835 1.00 52.41 417 ASP A CA 1
ATOM 3209 C C . ASP A 1 417 ? -9.764 0.150 27.658 1.00 52.41 417 ASP A C 1
ATOM 3211 O O . ASP A 1 417 ? -10.999 0.172 27.739 1.00 52.41 417 ASP A O 1
ATOM 3215 N N . HIS A 1 418 ? -9.072 1.257 27.374 1.00 57.44 418 HIS A N 1
ATOM 3216 C CA . HIS A 1 418 ? -9.698 2.563 27.153 1.00 57.44 418 HIS A CA 1
ATOM 3217 C C . HIS A 1 418 ? -10.538 2.596 25.863 1.00 57.44 418 HIS A C 1
ATOM 3219 O O . HIS A 1 418 ? -11.542 3.312 25.793 1.00 57.44 418 HIS A O 1
ATOM 3225 N N . GLN A 1 419 ? -10.188 1.775 24.868 1.00 64.44 419 GLN A N 1
ATOM 3226 C CA . GLN A 1 419 ? -10.930 1.645 23.612 1.00 64.44 419 GLN A CA 1
ATOM 3227 C C . GLN A 1 419 ? -12.249 0.899 23.846 1.00 64.44 419 GLN A C 1
ATOM 3229 O O . GLN A 1 419 ? -13.309 1.332 23.388 1.00 64.44 419 GLN A O 1
ATOM 3234 N N . VAL A 1 420 ? -12.221 -0.161 24.662 1.00 67.31 420 VAL A N 1
ATOM 3235 C CA . VAL A 1 420 ? -13.410 -0.949 25.027 1.00 67.31 420 VAL A CA 1
ATOM 3236 C C . VAL A 1 420 ? -14.430 -0.105 25.797 1.00 67.31 420 VAL A C 1
ATOM 3238 O O . VAL A 1 420 ? -15.633 -0.201 25.537 1.00 67.31 420 VAL A O 1
ATOM 3241 N N . ALA A 1 421 ? -13.977 0.742 26.727 1.00 73.06 421 ALA A N 1
ATOM 3242 C CA . ALA A 1 421 ? -14.853 1.636 27.487 1.00 73.06 421 ALA A CA 1
ATOM 3243 C C . ALA A 1 421 ? -15.599 2.629 26.578 1.00 73.06 421 ALA A C 1
ATOM 3245 O O . ALA A 1 421 ? -16.813 2.804 26.715 1.00 73.06 421 ALA A O 1
ATOM 3246 N N . PHE A 1 422 ? -14.897 3.228 25.612 1.00 77.69 422 PHE A N 1
ATOM 3247 C CA . PHE A 1 422 ? -15.513 4.118 24.632 1.00 77.69 422 PHE A CA 1
ATOM 3248 C C . PHE A 1 422 ? -16.497 3.375 23.719 1.00 77.69 422 PHE A C 1
ATOM 3250 O O . PHE A 1 422 ? -17.618 3.836 23.518 1.00 77.69 422 PHE A O 1
ATOM 3257 N N . VAL A 1 423 ? -16.128 2.196 23.209 1.00 79.00 423 VAL A N 1
ATOM 3258 C CA . VAL A 1 423 ? -16.996 1.397 22.328 1.00 79.00 423 VAL A CA 1
ATOM 3259 C C . VAL A 1 423 ? -18.284 0.959 23.030 1.00 79.00 423 VAL A C 1
ATOM 3261 O O . VAL A 1 423 ? -19.361 1.053 22.439 1.00 79.00 423 VAL A O 1
ATOM 3264 N N . LYS A 1 424 ? -18.218 0.561 24.309 1.00 79.38 424 LYS A N 1
ATOM 3265 C CA . LYS A 1 424 ? -19.418 0.279 25.121 1.00 79.38 424 LYS A CA 1
ATOM 3266 C C . LYS A 1 424 ? -20.358 1.482 25.155 1.00 79.38 424 LYS A C 1
ATOM 3268 O O . LYS A 1 424 ? -21.564 1.334 24.969 1.00 79.38 424 LYS A O 1
ATOM 3273 N N . ARG A 1 425 ? -19.795 2.675 25.331 1.00 81.81 425 ARG A N 1
ATOM 3274 C CA . ARG A 1 425 ? -20.544 3.928 25.317 1.00 81.81 425 ARG A CA 1
ATOM 3275 C C . ARG A 1 425 ? -21.137 4.263 23.958 1.00 81.81 425 ARG A C 1
ATOM 3277 O O . ARG A 1 425 ? -22.315 4.596 23.874 1.00 81.81 425 ARG A O 1
ATOM 3284 N N . LEU A 1 426 ? -20.370 4.093 22.888 1.00 84.12 426 LEU A N 1
ATOM 3285 C CA . LEU A 1 426 ? -20.848 4.293 21.524 1.00 84.12 426 LEU A CA 1
ATOM 3286 C C . LEU A 1 426 ? -22.102 3.452 21.242 1.00 84.12 426 LEU A C 1
ATOM 3288 O O . LEU A 1 426 ? -23.043 3.943 20.620 1.00 84.12 426 LEU A O 1
ATOM 3292 N N . PHE A 1 427 ? -22.150 2.214 21.745 1.00 81.06 427 PHE A N 1
ATOM 3293 C CA . PHE A 1 427 ? -23.337 1.369 21.622 1.00 81.06 427 PHE A CA 1
ATOM 3294 C C . PHE A 1 427 ? -24.535 1.871 22.430 1.00 81.06 427 PHE A C 1
ATOM 3296 O O . PHE A 1 427 ? -25.658 1.734 21.955 1.00 81.06 427 PHE A O 1
ATOM 3303 N N . THR A 1 428 ? -24.326 2.505 23.588 1.00 83.56 428 THR A N 1
ATOM 3304 C CA . THR A 1 428 ? -25.431 3.153 24.320 1.00 83.56 428 THR A CA 1
ATOM 3305 C C . THR A 1 428 ? -26.005 4.364 23.582 1.00 83.56 428 THR A C 1
ATOM 3307 O O . THR A 1 428 ? -27.200 4.623 23.675 1.00 83.56 428 THR A O 1
ATOM 3310 N N . TRP A 1 429 ? -25.194 5.067 22.785 1.00 86.31 429 TRP A N 1
ATOM 3311 C CA . TRP A 1 429 ? -25.642 6.232 22.013 1.00 86.31 429 TRP A CA 1
ATOM 3312 C C . TRP A 1 429 ? -26.359 5.855 20.704 1.00 86.31 429 TRP A C 1
ATOM 3314 O O . TRP A 1 429 ? -27.145 6.640 20.171 1.00 86.31 429 TRP A O 1
ATOM 3324 N N . ALA A 1 430 ? -26.085 4.667 20.155 1.00 85.88 430 ALA A N 1
ATOM 3325 C CA . ALA A 1 430 ? -26.534 4.223 18.835 1.00 85.88 430 ALA A CA 1
ATOM 3326 C C . ALA A 1 430 ? -27.848 3.416 18.883 1.00 85.88 430 ALA A C 1
ATOM 3328 O O . ALA A 1 430 ? -27.867 2.203 18.677 1.00 85.88 430 ALA A O 1
ATOM 3329 N N . VAL A 1 431 ? -28.972 4.098 19.106 1.00 82.38 431 VAL A N 1
ATOM 3330 C CA . VAL A 1 431 ? -30.282 3.464 19.371 1.00 82.38 431 VAL A CA 1
ATOM 3331 C C . VAL A 1 431 ? -30.922 2.707 18.190 1.00 82.38 431 VAL A C 1
ATOM 3333 O O . VAL A 1 431 ? -31.759 1.837 18.411 1.00 82.38 431 VAL A O 1
ATOM 3336 N N . VAL A 1 432 ? -30.545 2.992 16.935 1.00 86.94 432 VAL A N 1
ATOM 3337 C CA . VAL A 1 432 ? -31.128 2.373 15.713 1.00 86.94 432 VAL A CA 1
ATOM 3338 C C . VAL A 1 432 ? -30.127 1.527 14.911 1.00 86.94 432 VAL A C 1
ATOM 3340 O O . VAL A 1 432 ? -30.270 1.336 13.695 1.00 86.94 432 VAL A O 1
ATOM 3343 N N . LEU A 1 433 ? -29.077 1.047 15.576 1.00 86.69 433 LEU A N 1
ATOM 3344 C CA . LEU A 1 433 ? -27.956 0.349 14.956 1.00 86.69 433 LEU A CA 1
ATOM 3345 C C . LEU A 1 433 ? -28.393 -0.978 14.308 1.00 86.69 433 LEU A C 1
ATOM 3347 O O . LEU A 1 433 ? -29.004 -1.828 14.945 1.00 86.69 433 LEU A O 1
ATOM 3351 N N . LYS A 1 434 ? -28.069 -1.168 13.021 1.00 86.12 434 LYS A N 1
ATOM 3352 C CA . LYS A 1 434 ? -28.456 -2.353 12.226 1.00 86.12 434 LYS A CA 1
ATOM 3353 C C . LYS A 1 434 ? -27.298 -3.301 11.935 1.00 86.12 434 LYS A C 1
ATOM 3355 O O . LYS A 1 434 ? -27.515 -4.490 11.732 1.00 86.12 434 LYS A O 1
ATOM 3360 N N . LYS A 1 435 ? -26.077 -2.774 11.810 1.00 74.31 435 LYS A N 1
ATOM 3361 C CA . LYS A 1 435 ? -24.890 -3.561 11.453 1.00 74.31 435 LYS A CA 1
ATOM 3362 C C . LYS A 1 435 ? -23.665 -3.074 12.211 1.00 74.31 435 LYS A C 1
ATOM 3364 O O . LYS A 1 435 ? -23.360 -1.882 12.190 1.00 74.31 435 LYS A O 1
ATOM 3369 N N . ILE A 1 436 ? -22.938 -4.025 12.783 1.00 76.81 436 ILE A N 1
ATOM 3370 C CA . ILE A 1 436 ? -21.664 -3.809 13.464 1.00 76.81 436 ILE A CA 1
ATOM 3371 C C . ILE A 1 436 ? -20.617 -4.697 12.795 1.00 76.81 436 ILE A C 1
ATOM 3373 O O . ILE A 1 436 ? -20.880 -5.866 12.516 1.00 76.81 436 ILE A O 1
ATOM 3377 N N . LYS A 1 437 ? -19.445 -4.133 12.515 1.00 74.19 437 LYS A N 1
ATOM 3378 C CA . LYS A 1 437 ? -18.233 -4.876 12.167 1.00 74.19 437 LYS A CA 1
ATOM 3379 C C . LYS A 1 437 ? -17.141 -4.447 13.140 1.00 74.19 437 LYS A C 1
ATOM 3381 O O . LYS A 1 437 ? -16.868 -3.255 13.227 1.00 74.19 437 LYS A O 1
ATOM 3386 N N . ILE A 1 438 ? -16.540 -5.397 13.843 1.00 71.56 438 ILE A N 1
ATOM 3387 C CA . ILE A 1 438 ? -15.352 -5.163 14.666 1.00 71.56 438 ILE A CA 1
ATOM 3388 C C . ILE A 1 438 ? -14.241 -6.028 14.080 1.00 71.56 438 ILE A C 1
ATOM 3390 O O . ILE A 1 438 ? -14.454 -7.222 13.864 1.00 71.56 438 ILE A O 1
ATOM 3394 N N . ALA A 1 439 ? -13.118 -5.408 13.752 1.00 62.88 439 ALA A N 1
ATOM 3395 C CA . ALA A 1 439 ? -11.875 -6.064 13.386 1.00 62.88 439 ALA A CA 1
ATOM 3396 C C . ALA A 1 439 ? -10.856 -5.800 14.501 1.00 62.88 439 ALA A C 1
ATOM 3398 O O . ALA A 1 439 ? -10.859 -4.719 15.090 1.00 62.88 439 ALA A O 1
ATOM 3399 N N . PHE A 1 440 ? -10.055 -6.813 14.818 1.00 57.00 440 PHE A N 1
ATOM 3400 C CA . PHE A 1 440 ? -8.979 -6.718 15.796 1.00 57.00 440 PHE A CA 1
ATOM 3401 C C . PHE A 1 440 ? -7.657 -6.900 15.061 1.00 57.00 440 PHE A C 1
ATOM 3403 O O . PHE A 1 440 ? -7.471 -7.910 14.376 1.00 57.00 440 PHE A O 1
ATOM 3410 N N . HIS A 1 441 ? -6.761 -5.933 15.209 1.00 47.50 441 HIS A N 1
ATOM 3411 C CA . HIS A 1 441 ? -5.371 -6.067 14.817 1.00 47.50 441 HIS A CA 1
ATOM 3412 C C . HIS A 1 441 ? -4.626 -6.762 15.967 1.00 47.50 441 HIS A C 1
ATOM 3414 O O . HIS A 1 441 ? -4.678 -6.315 17.110 1.00 47.50 441 HIS A O 1
ATOM 3420 N N . LEU A 1 442 ? -3.982 -7.899 15.688 1.00 34.59 442 LEU A N 1
ATOM 3421 C CA . LEU A 1 442 ? -3.190 -8.642 16.674 1.00 34.59 442 LEU A CA 1
ATOM 3422 C C . LEU A 1 442 ? -1.852 -7.915 16.903 1.00 34.59 442 LEU A C 1
ATOM 3424 O O . LEU A 1 442 ? -0.873 -8.203 16.216 1.00 34.59 442 LEU A O 1
ATOM 3428 N N . SER A 1 443 ? -1.808 -6.972 17.844 1.00 30.94 443 SER A N 1
ATOM 3429 C CA . SER A 1 443 ? -0.575 -6.367 18.366 1.00 30.94 443 SER A CA 1
ATOM 3430 C C . SER A 1 443 ? -0.385 -6.771 19.836 1.00 30.94 443 SER A C 1
ATOM 3432 O O . SER A 1 443 ? -1.158 -6.406 20.715 1.00 30.94 443 SER A O 1
ATOM 3434 N N . ILE A 1 444 ? 0.637 -7.592 20.099 1.00 30.92 444 ILE A N 1
ATOM 3435 C CA . ILE A 1 444 ? 0.999 -8.078 21.438 1.00 30.92 444 ILE A CA 1
ATOM 3436 C C . ILE A 1 444 ? 1.731 -6.956 22.177 1.00 30.92 444 ILE A C 1
ATOM 3438 O O . ILE A 1 444 ? 2.792 -6.528 21.732 1.00 30.92 444 ILE A O 1
ATOM 3442 N N . SER A 1 445 ? 1.230 -6.525 23.335 1.00 25.56 445 SER A N 1
ATOM 3443 C CA . SER A 1 445 ? 2.086 -5.894 24.346 1.00 25.56 445 SER A CA 1
ATOM 3444 C C . SER A 1 445 ? 1.575 -6.166 25.765 1.00 25.56 445 SER A C 1
ATOM 3446 O O . SER A 1 445 ? 0.507 -5.719 26.172 1.00 25.56 445 SER A O 1
ATOM 3448 N N . GLU A 1 446 ? 2.357 -6.938 26.528 1.00 33.38 446 GLU A N 1
ATOM 3449 C CA . GLU A 1 446 ? 2.185 -7.119 27.970 1.00 33.38 446 GLU A CA 1
ATOM 3450 C C . GLU A 1 446 ? 2.634 -5.855 28.715 1.00 33.38 446 GLU A C 1
ATOM 3452 O O . GLU A 1 446 ? 3.766 -5.408 28.537 1.00 33.38 446 GLU A O 1
ATOM 3457 N N . SER A 1 447 ? 1.840 -5.354 29.667 1.00 27.44 447 SER A N 1
ATOM 3458 C CA . SER A 1 447 ? 2.424 -4.856 30.918 1.00 27.44 447 SER A CA 1
ATOM 3459 C C . SER A 1 447 ? 1.436 -4.837 32.089 1.00 27.44 447 SER A C 1
ATOM 3461 O O . SER A 1 447 ? 0.222 -4.737 31.956 1.00 27.44 447 SER A O 1
ATOM 3463 N N . LYS A 1 448 ? 2.044 -5.042 33.258 1.00 27.53 448 LYS A N 1
ATOM 3464 C CA . LYS A 1 448 ? 1.513 -5.301 34.601 1.00 27.53 448 LYS A CA 1
ATOM 3465 C C . LYS A 1 448 ? 0.746 -4.108 35.179 1.00 27.53 448 LYS A C 1
ATOM 3467 O O . LYS A 1 448 ? 1.073 -2.986 34.830 1.00 27.53 448 LYS A O 1
ATOM 3472 N N . VAL A 1 449 ? -0.062 -4.347 36.227 1.00 24.30 449 VAL A N 1
ATOM 3473 C CA . VAL A 1 449 ? 0.076 -3.644 37.527 1.00 24.30 449 VAL A CA 1
ATOM 3474 C C . VAL A 1 449 ? -0.793 -4.246 38.661 1.00 24.30 449 VAL A C 1
ATOM 3476 O O . VAL A 1 449 ? -1.983 -4.484 38.521 1.00 24.30 449 VAL A O 1
ATOM 3479 N N . LEU A 1 450 ? -0.098 -4.462 39.789 1.00 25.41 450 LEU A N 1
ATOM 3480 C CA . LEU A 1 450 ? -0.446 -4.408 41.225 1.00 25.41 450 LEU A CA 1
ATOM 3481 C C . LEU A 1 450 ? -1.687 -5.122 41.816 1.00 25.41 450 LEU A C 1
ATOM 3483 O O . LEU A 1 450 ? -2.844 -4.851 41.524 1.00 25.41 450 LEU A O 1
ATOM 3487 N N . ARG A 1 451 ? -1.368 -5.960 42.816 1.00 24.34 451 ARG A N 1
ATOM 3488 C CA . ARG A 1 451 ? -2.250 -6.577 43.824 1.00 24.34 451 ARG A CA 1
ATOM 3489 C C . ARG A 1 451 ? -2.806 -5.545 44.819 1.00 24.34 451 ARG A C 1
ATOM 3491 O O . ARG A 1 451 ? -2.107 -4.585 45.140 1.00 24.34 451 ARG A O 1
ATOM 3498 N N . PRO A 1 452 ? -3.908 -5.896 45.507 1.00 23.19 452 PRO A N 1
ATOM 3499 C CA . PRO A 1 452 ? -3.853 -5.968 46.971 1.00 23.19 452 PRO A CA 1
ATOM 3500 C C . PRO A 1 452 ? -4.129 -7.378 47.519 1.00 23.19 452 PRO A C 1
ATOM 3502 O O . PRO A 1 452 ? -4.789 -8.212 46.907 1.00 23.19 452 PRO A O 1
ATOM 3505 N N . GLN A 1 453 ? -3.544 -7.628 48.688 1.00 26.16 453 GLN A N 1
ATOM 3506 C CA . GLN A 1 453 ? -3.587 -8.846 49.498 1.00 26.16 453 GLN A CA 1
ATOM 3507 C C . GLN A 1 453 ? -4.988 -9.137 50.065 1.00 26.16 453 GLN A C 1
ATOM 3509 O O . GLN A 1 453 ? -5.729 -8.201 50.342 1.00 26.16 453 GLN A O 1
ATOM 3514 N N . CYS A 1 454 ? -5.285 -10.413 50.359 1.00 22.22 454 CYS A N 1
ATOM 3515 C CA . CYS A 1 454 ? -5.666 -10.861 51.711 1.00 22.22 454 CYS A CA 1
ATOM 3516 C C . CYS A 1 454 ? -5.786 -12.396 51.823 1.00 22.22 454 CYS A C 1
ATOM 3518 O O . CYS A 1 454 ? -5.910 -13.113 50.837 1.00 22.22 454 CYS A O 1
ATOM 3520 N N . HIS A 1 455 ? -5.628 -12.863 53.061 1.00 23.94 455 HIS A N 1
ATOM 3521 C CA . HIS A 1 455 ? -5.243 -14.195 53.536 1.00 23.94 455 HIS A CA 1
ATOM 3522 C C . HIS A 1 455 ? -6.263 -15.340 53.387 1.00 23.94 455 HIS A C 1
ATOM 3524 O O . HIS A 1 455 ? -7.468 -15.118 53.405 1.00 23.94 455 HIS A O 1
ATOM 3530 N N . GLY A 1 456 ? -5.766 -16.585 53.442 1.00 22.70 456 GLY A N 1
ATOM 3531 C CA . GLY A 1 456 ? -6.567 -17.758 53.817 1.00 22.70 456 GLY A CA 1
ATOM 3532 C C . GLY A 1 456 ? -5.778 -19.071 53.800 1.00 22.70 456 GLY A C 1
ATOM 3533 O O . GLY A 1 456 ? -5.370 -19.529 52.743 1.00 22.70 456 GLY A O 1
ATOM 3534 N N . ARG A 1 457 ? -5.535 -19.641 54.984 1.00 23.42 457 ARG A N 1
ATOM 3535 C CA . ARG A 1 457 ? -4.743 -20.849 55.281 1.00 23.42 457 ARG A CA 1
ATOM 3536 C C . ARG A 1 457 ? -5.386 -22.162 54.796 1.00 23.42 457 ARG A C 1
ATOM 3538 O O . ARG A 1 457 ? -6.600 -22.289 54.832 1.00 23.42 457 ARG A O 1
ATOM 3545 N N . ALA A 1 458 ? -4.498 -23.100 54.440 1.00 23.03 458 ALA A N 1
ATOM 3546 C CA . ALA A 1 458 ? -4.436 -24.542 54.749 1.00 23.03 458 ALA A CA 1
ATOM 3547 C C . ALA A 1 458 ? -5.735 -25.311 55.080 1.00 23.03 458 ALA A C 1
ATOM 3549 O O . ALA A 1 458 ? -6.479 -24.893 55.954 1.00 23.03 458 ALA A O 1
ATOM 3550 N N . GLN A 1 459 ? -5.894 -26.533 54.550 1.00 23.56 459 GLN A N 1
ATOM 3551 C CA . GLN A 1 459 ? -5.390 -27.744 55.223 1.00 23.56 459 GLN A CA 1
ATOM 3552 C C . GLN A 1 459 ? -5.585 -29.008 54.369 1.00 23.56 459 GLN A C 1
ATOM 3554 O O . GLN A 1 459 ? -6.586 -29.171 53.676 1.00 23.56 459 GLN A O 1
ATOM 3559 N N . GLU A 1 460 ? -4.580 -29.876 54.441 1.00 25.19 460 GLU A N 1
ATOM 3560 C CA . GLU A 1 460 ? -4.582 -31.275 54.020 1.00 25.19 460 GLU A CA 1
ATOM 3561 C C . GLU A 1 460 ? -5.617 -32.088 54.808 1.00 25.19 460 GLU A C 1
ATOM 3563 O O . GLU A 1 460 ? -5.851 -31.792 55.979 1.00 25.19 460 GLU A O 1
ATOM 3568 N N . ASP A 1 461 ? -6.102 -33.194 54.235 1.00 23.06 461 ASP A N 1
ATOM 3569 C CA . ASP A 1 461 ? -6.055 -34.439 55.004 1.00 23.06 461 ASP A CA 1
ATOM 3570 C C . ASP A 1 461 ? -5.923 -35.693 54.128 1.00 23.06 461 ASP A C 1
ATOM 3572 O O . ASP A 1 461 ? -6.438 -35.793 53.011 1.00 23.06 461 ASP A O 1
ATOM 3576 N N . GLN A 1 462 ? -5.161 -36.632 54.677 1.00 25.16 462 GLN A N 1
ATOM 3577 C CA . GLN A 1 462 ? -4.731 -37.909 54.129 1.00 25.16 462 GLN A CA 1
ATOM 3578 C C . GLN A 1 462 ? -5.762 -39.014 54.400 1.00 25.16 462 GLN A C 1
ATOM 3580 O O . GLN A 1 462 ? -6.525 -38.961 55.359 1.00 25.16 462 GLN A O 1
ATOM 3585 N N . GLY A 1 463 ? -5.702 -40.116 53.641 1.00 24.19 463 GLY A N 1
ATOM 3586 C CA . GLY A 1 463 ? -6.415 -41.333 54.041 1.00 24.19 463 GLY A CA 1
ATOM 3587 C C . GLY A 1 463 ? -6.279 -42.538 53.113 1.00 24.19 463 GLY A C 1
ATOM 3588 O O . GLY A 1 463 ? -7.048 -42.691 52.175 1.00 24.19 463 GLY A O 1
ATOM 3589 N N . ARG A 1 464 ? -5.300 -43.398 53.437 1.00 25.92 464 ARG A N 1
ATOM 3590 C CA . ARG A 1 464 ? -5.056 -44.821 53.069 1.00 25.92 464 ARG A CA 1
ATOM 3591 C C . ARG A 1 464 ? -6.303 -45.617 52.624 1.00 25.92 464 ARG A C 1
ATOM 3593 O O . ARG A 1 464 ? -7.380 -45.419 53.154 1.00 25.92 464 ARG A O 1
ATOM 3600 N N . GLY A 1 465 ? -6.260 -46.647 51.780 1.00 25.12 465 GLY A N 1
ATOM 3601 C CA . GLY A 1 465 ? -5.200 -47.534 51.297 1.00 25.12 465 GLY A CA 1
ATOM 3602 C C . GLY A 1 465 ? -5.819 -48.933 51.087 1.00 25.12 465 GLY A C 1
ATOM 3603 O O . GLY A 1 465 ? -6.645 -49.362 51.884 1.00 25.12 465 GLY A O 1
ATOM 3604 N N . GLY A 1 466 ? -5.450 -49.654 50.022 1.00 23.47 466 GLY A N 1
ATOM 3605 C CA . GLY A 1 466 ? -5.914 -51.032 49.797 1.00 23.47 466 GLY A CA 1
ATOM 3606 C C . GLY A 1 466 ? -5.409 -51.633 48.483 1.00 23.47 466 GLY A C 1
ATOM 3607 O O . GLY A 1 466 ? -5.875 -51.276 47.406 1.00 23.47 466 GLY A O 1
ATOM 3608 N N . ARG A 1 467 ? -4.428 -52.540 48.572 1.00 26.42 467 ARG A N 1
ATOM 3609 C CA . ARG A 1 467 ? -3.792 -53.244 47.444 1.00 26.42 467 ARG A CA 1
ATOM 3610 C C . ARG A 1 467 ? -4.654 -54.410 46.932 1.00 26.42 467 ARG A C 1
ATOM 3612 O O . ARG A 1 467 ? -5.049 -55.259 47.722 1.00 26.42 467 ARG A O 1
ATOM 3619 N N . ARG A 1 468 ? -4.785 -54.536 45.603 1.00 24.70 468 ARG A N 1
ATOM 3620 C CA . ARG A 1 468 ? -4.793 -55.815 44.853 1.00 24.70 468 ARG A CA 1
ATOM 3621 C C . ARG A 1 468 ? -4.343 -55.565 43.401 1.00 24.70 468 ARG A C 1
ATOM 3623 O O . ARG A 1 468 ? -4.866 -54.683 42.733 1.00 24.70 468 ARG A O 1
ATOM 3630 N N . LEU A 1 469 ? -3.377 -56.348 42.926 1.00 26.70 469 LEU A N 1
ATOM 3631 C CA . LEU A 1 469 ? -2.912 -56.483 41.532 1.00 26.70 469 LEU A CA 1
ATOM 3632 C C . LEU A 1 469 ? -2.645 -57.987 41.291 1.00 26.70 469 LEU A C 1
ATOM 3634 O O . LEU A 1 469 ? -2.432 -58.678 42.289 1.00 26.70 469 LEU A O 1
ATOM 3638 N N . PRO A 1 470 ? -2.565 -58.514 40.047 1.00 34.97 470 PRO A N 1
ATOM 3639 C CA . PRO A 1 470 ? -2.789 -57.884 38.740 1.00 34.97 470 PRO A CA 1
ATOM 3640 C C . PRO A 1 470 ? -3.747 -58.689 37.818 1.00 34.97 470 PRO A C 1
ATOM 3642 O O . PRO A 1 470 ? -3.632 -59.897 37.668 1.00 34.97 470 PRO A O 1
ATOM 3645 N N . GLN A 1 471 ? -4.644 -58.010 37.101 1.00 32.06 471 GLN A N 1
ATOM 3646 C CA . GLN A 1 471 ? -5.272 -58.517 35.866 1.00 32.06 471 GLN A CA 1
ATOM 3647 C C . GLN A 1 471 ? -4.860 -57.541 34.758 1.00 32.06 471 GLN A C 1
ATOM 3649 O O . GLN A 1 471 ? -5.569 -56.580 34.469 1.00 32.06 471 GLN A O 1
ATOM 3654 N N . ARG A 1 472 ? -3.624 -57.681 34.266 1.00 44.53 472 ARG A N 1
ATOM 3655 C CA . ARG A 1 472 ? -2.951 -56.684 33.413 1.00 44.53 472 ARG A CA 1
ATOM 3656 C C . ARG A 1 472 ? -2.749 -57.004 31.921 1.00 44.53 472 ARG A C 1
ATOM 3658 O O . ARG A 1 472 ? -2.268 -56.098 31.262 1.00 44.53 472 ARG A O 1
ATOM 3665 N N . PRO A 1 473 ? -3.162 -58.138 31.323 1.00 39.56 473 PRO A N 1
ATOM 3666 C CA . PRO A 1 473 ? -3.027 -58.251 29.861 1.00 39.56 473 PRO A CA 1
ATOM 3667 C C . PRO A 1 473 ? -4.093 -57.521 29.000 1.00 39.56 473 PRO A C 1
ATOM 3669 O O . PRO A 1 473 ? -3.718 -56.973 27.970 1.00 39.56 473 PRO A O 1
ATOM 3672 N N . PRO A 1 474 ? -5.398 -57.427 29.358 1.00 45.31 474 PRO A N 1
ATOM 3673 C CA . PRO A 1 474 ? -6.389 -56.811 28.450 1.00 45.31 474 PRO A CA 1
ATOM 3674 C C . PRO A 1 474 ? -6.507 -55.279 28.559 1.00 45.31 474 PRO A C 1
ATOM 3676 O O . PRO A 1 474 ? -6.973 -54.618 27.633 1.00 45.31 474 PRO A O 1
ATOM 3679 N N . LEU A 1 475 ? -6.120 -54.702 29.704 1.00 42.06 475 LEU A N 1
ATOM 3680 C CA . LEU A 1 475 ? -6.325 -53.281 30.031 1.00 42.06 475 LEU A CA 1
ATOM 3681 C C . LEU A 1 475 ? -5.359 -52.345 29.293 1.00 42.06 475 LEU A C 1
ATOM 3683 O O . LEU A 1 475 ? -5.754 -51.241 28.927 1.00 42.06 475 LEU A O 1
ATOM 3687 N N . GLU A 1 476 ? -4.127 -52.799 29.065 1.00 41.69 476 GLU A N 1
ATOM 3688 C CA . GLU A 1 476 ? -3.088 -52.049 28.348 1.00 41.69 476 GLU A CA 1
ATOM 3689 C C . GLU A 1 476 ? -3.377 -51.977 26.844 1.00 41.69 476 GLU A C 1
ATOM 3691 O O . GLU A 1 476 ? -3.211 -50.927 26.224 1.00 41.69 476 GLU A O 1
ATOM 3696 N N . ILE A 1 477 ? -3.906 -53.066 26.280 1.00 41.44 477 ILE A N 1
ATOM 3697 C CA . ILE A 1 477 ? -4.311 -53.147 24.873 1.00 41.44 477 ILE A CA 1
ATOM 3698 C C . ILE A 1 477 ? -5.499 -52.211 24.619 1.00 41.44 477 ILE A C 1
ATOM 3700 O O . ILE A 1 477 ? -5.477 -51.414 23.688 1.00 41.44 477 ILE A O 1
ATOM 3704 N N . LEU A 1 478 ? -6.508 -52.228 25.498 1.00 44.91 478 LEU A N 1
ATOM 3705 C CA . LEU A 1 478 ? -7.682 -51.358 25.384 1.00 44.91 478 LEU A CA 1
ATOM 3706 C C . LEU A 1 478 ? -7.369 -49.864 25.575 1.00 44.91 478 LEU A C 1
ATOM 3708 O O . LEU A 1 478 ? -8.059 -49.031 24.997 1.00 44.91 478 LEU A O 1
ATOM 3712 N N . SER A 1 479 ? -6.352 -49.498 26.365 1.00 43.53 479 SER A N 1
ATOM 3713 C CA . SER A 1 479 ? -5.938 -48.093 26.533 1.00 43.53 479 SER A CA 1
ATOM 3714 C C . SER A 1 479 ? -5.203 -47.498 25.334 1.00 43.53 479 SER A C 1
ATOM 3716 O O . SER A 1 479 ? -5.086 -46.281 25.264 1.00 43.53 479 SER A O 1
ATOM 3718 N N . ARG A 1 480 ? -4.717 -48.339 24.415 1.00 43.72 480 ARG A N 1
ATOM 3719 C CA . ARG A 1 480 ? -3.968 -47.924 23.220 1.00 43.72 480 ARG A CA 1
ATOM 3720 C C . ARG A 1 480 ? -4.837 -47.867 21.959 1.00 43.72 480 ARG A C 1
ATOM 3722 O O . ARG A 1 480 ? -4.339 -47.547 20.888 1.00 43.72 480 ARG A O 1
ATOM 3729 N N . LEU A 1 481 ? -6.130 -48.192 22.065 1.00 42.53 481 LEU A N 1
ATOM 3730 C CA . LEU A 1 481 ? -7.049 -48.205 20.928 1.00 42.53 481 LEU A CA 1
ATOM 3731 C C . LEU A 1 481 ? -7.799 -46.866 20.789 1.00 42.53 481 LEU A C 1
ATOM 3733 O O . LEU A 1 481 ? -8.339 -46.367 21.781 1.00 42.53 481 LEU A O 1
ATOM 3737 N N . PRO A 1 482 ? -7.922 -46.313 19.566 1.00 43.06 482 PRO A N 1
ATOM 3738 C CA . PRO A 1 482 ? -8.732 -45.125 19.300 1.00 43.06 482 PRO A CA 1
ATOM 3739 C C . PRO A 1 482 ? -10.208 -45.315 19.693 1.00 43.06 482 PRO A C 1
ATOM 3741 O O . PRO A 1 482 ? -10.743 -46.427 19.673 1.00 43.06 482 PRO A O 1
ATOM 3744 N N . ALA A 1 483 ? -10.915 -44.218 19.990 1.00 46.66 483 ALA A N 1
ATOM 3745 C CA . ALA A 1 483 ? -12.285 -44.268 20.513 1.00 46.66 483 ALA A CA 1
ATOM 3746 C C . ALA A 1 483 ? -13.274 -45.021 19.593 1.00 46.66 483 ALA A C 1
ATOM 3748 O O . ALA A 1 483 ? -14.067 -45.831 20.071 1.00 46.66 483 ALA A O 1
ATOM 3749 N N . LYS A 1 484 ? -13.212 -44.816 18.269 1.00 41.69 484 LYS A N 1
ATOM 3750 C CA . LYS A 1 484 ? -14.143 -45.425 17.294 1.00 41.69 484 LYS A CA 1
ATOM 3751 C C . LYS A 1 484 ? -14.133 -46.974 17.285 1.00 41.69 484 LYS A C 1
ATOM 3753 O O . LYS A 1 484 ? -15.218 -47.551 17.375 1.00 41.69 484 LYS A O 1
ATOM 3758 N N . PRO A 1 485 ? -12.985 -47.679 17.209 1.00 45.94 485 PRO A N 1
ATOM 3759 C CA . PRO A 1 485 ? -12.951 -49.142 17.320 1.00 45.94 485 PRO A CA 1
ATOM 3760 C C . PRO A 1 485 ? -13.298 -49.656 18.728 1.00 45.94 485 PRO A C 1
ATOM 3762 O O . PRO A 1 485 ? -13.956 -50.689 18.844 1.00 45.94 485 PRO A O 1
ATOM 3765 N N . LEU A 1 486 ? -12.968 -48.914 19.793 1.00 49.41 486 LEU A N 1
ATOM 3766 C CA . LEU A 1 486 ? -13.263 -49.292 21.183 1.00 49.41 486 LEU A CA 1
ATOM 3767 C C . LEU A 1 486 ? -14.772 -49.475 21.461 1.00 49.41 486 LEU A C 1
ATOM 3769 O O . LEU A 1 486 ? -15.172 -50.383 22.191 1.00 49.41 486 LEU A O 1
ATOM 3773 N N . PHE A 1 487 ? -15.630 -48.653 20.845 1.00 51.19 487 PHE A N 1
ATOM 3774 C CA . PHE A 1 487 ? -17.089 -48.774 20.978 1.00 51.19 487 PHE A CA 1
ATOM 3775 C C . PHE A 1 487 ? -17.663 -50.040 20.323 1.00 51.19 487 PHE A C 1
ATOM 3777 O O . PHE A 1 487 ? -18.680 -50.545 20.799 1.00 51.19 487 PHE A O 1
ATOM 3784 N N . ARG A 1 488 ? -17.010 -50.591 19.289 1.00 47.03 488 ARG A N 1
ATOM 3785 C CA . ARG A 1 488 ? -17.447 -51.828 18.614 1.00 47.03 488 ARG A CA 1
ATOM 3786 C C . ARG A 1 488 ? -17.161 -53.083 19.449 1.00 47.03 488 ARG A C 1
ATOM 3788 O O . ARG A 1 488 ? -17.894 -54.063 19.347 1.00 47.03 488 ARG A O 1
ATOM 3795 N N . PHE A 1 489 ? -16.174 -53.034 20.349 1.00 47.72 489 PHE A N 1
ATOM 3796 C CA . PHE A 1 489 ? -15.833 -54.146 21.249 1.00 47.72 489 PHE A CA 1
ATOM 3797 C C . PHE A 1 489 ? -16.832 -54.363 22.398 1.00 47.72 489 PHE A C 1
ATOM 3799 O O . PHE A 1 489 ? -16.809 -55.413 23.041 1.00 47.72 489 PHE A O 1
ATOM 3806 N N . LYS A 1 490 ? -17.773 -53.431 22.623 1.00 48.84 490 LYS A N 1
ATOM 3807 C CA . LYS A 1 490 ? -18.887 -53.621 23.574 1.00 48.84 490 LYS A CA 1
ATOM 3808 C C . LYS A 1 490 ? -19.765 -54.828 23.224 1.00 48.84 490 LYS A C 1
ATOM 3810 O O . LYS A 1 490 ? -20.386 -55.407 24.108 1.00 48.84 490 LYS A O 1
ATOM 3815 N N . CYS A 1 491 ? -19.778 -55.224 21.953 1.00 45.44 491 CYS A N 1
ATOM 3816 C CA . CYS A 1 491 ? -20.594 -56.317 21.436 1.00 45.44 491 CYS A CA 1
ATOM 3817 C C . CYS A 1 491 ? -19.951 -57.706 21.618 1.00 45.44 491 CYS A C 1
ATOM 3819 O O . CYS A 1 491 ? -20.591 -58.706 21.315 1.00 45.44 491 CYS A O 1
ATOM 3821 N N . VAL A 1 492 ? -18.698 -57.784 22.094 1.00 41.25 492 VAL A N 1
ATOM 3822 C CA . VAL A 1 492 ? -17.900 -59.028 22.088 1.00 41.25 492 VAL A CA 1
ATOM 3823 C C . VAL A 1 492 ? -18.146 -59.906 23.321 1.00 41.25 492 VAL A C 1
ATOM 3825 O O . VAL A 1 492 ? -18.153 -61.127 23.212 1.00 41.25 492 VAL A O 1
ATOM 3828 N N . SER A 1 493 ? -18.401 -59.326 24.500 1.00 44.34 493 SER A N 1
ATOM 3829 C CA . SER A 1 493 ? -18.984 -60.063 25.634 1.00 44.34 493 SER A CA 1
ATOM 3830 C C . SER A 1 493 ? -19.570 -59.121 26.689 1.00 44.34 493 SER A C 1
ATOM 3832 O O . SER A 1 493 ? -19.166 -57.960 26.807 1.00 44.34 493 SER A O 1
ATOM 3834 N N . LYS A 1 494 ? -20.468 -59.646 27.534 1.00 42.00 494 LYS A N 1
ATOM 3835 C CA . LYS A 1 494 ? -21.053 -58.894 28.660 1.00 42.00 494 LYS A CA 1
ATOM 3836 C C . LYS A 1 494 ? -19.984 -58.381 29.639 1.00 42.00 494 LYS A C 1
ATOM 3838 O O . LYS A 1 494 ? -20.112 -57.269 30.142 1.00 42.00 494 LYS A O 1
ATOM 3843 N N . GLY A 1 495 ? -18.900 -59.137 29.845 1.00 42.25 495 GLY A N 1
ATOM 3844 C CA . GLY A 1 495 ? -17.774 -58.725 30.691 1.00 42.25 495 GLY A CA 1
ATOM 3845 C C . GLY A 1 495 ? -17.023 -57.508 30.142 1.00 42.25 495 GLY A C 1
ATOM 3846 O O . GLY A 1 495 ? -16.715 -56.591 30.895 1.00 42.25 495 GLY A O 1
ATOM 3847 N N . TRP A 1 496 ? -16.808 -57.446 28.824 1.00 51.19 496 TRP A N 1
ATOM 3848 C CA . TRP A 1 496 ? -16.150 -56.309 28.163 1.00 51.19 496 TRP A CA 1
ATOM 3849 C C . TRP A 1 496 ? -17.050 -55.071 28.130 1.00 51.19 496 TRP A C 1
ATOM 3851 O O . TRP A 1 496 ? -16.576 -53.955 28.338 1.00 51.19 496 TRP A O 1
ATOM 3861 N N . CYS A 1 497 ? -18.361 -55.259 27.959 1.00 50.91 497 CYS A N 1
ATOM 3862 C CA . CYS A 1 497 ? -19.326 -54.166 28.022 1.00 50.91 497 CYS A CA 1
ATOM 3863 C C . CYS A 1 497 ? -19.360 -53.508 29.416 1.00 50.91 497 CYS A C 1
ATOM 3865 O O . CYS A 1 497 ? -19.324 -52.280 29.504 1.00 50.91 497 CYS A O 1
ATOM 3867 N N . HIS A 1 498 ? -19.350 -54.302 30.497 1.00 48.31 498 HIS A N 1
ATOM 3868 C CA . HIS A 1 498 ? -19.272 -53.780 31.868 1.00 48.31 498 HIS A CA 1
ATOM 3869 C C . HIS A 1 498 ? -17.935 -53.082 32.159 1.00 48.31 498 HIS A C 1
ATOM 3871 O O . HIS A 1 498 ? -17.938 -52.012 32.761 1.00 48.31 498 HIS A O 1
ATOM 3877 N N . LEU A 1 499 ? -16.807 -53.617 31.677 1.00 50.09 499 LEU A N 1
ATOM 3878 C CA . LEU A 1 499 ? -15.474 -53.025 31.876 1.00 50.09 499 LEU A CA 1
ATOM 3879 C C . LEU A 1 499 ? -15.314 -51.669 31.164 1.00 50.09 499 LEU A C 1
ATOM 3881 O O . LEU A 1 499 ? -14.718 -50.743 31.711 1.00 50.09 499 LEU A O 1
ATOM 3885 N N . ILE A 1 500 ? -15.881 -51.530 29.960 1.00 55.12 500 ILE A N 1
ATOM 3886 C CA . ILE A 1 500 ? -15.890 -50.267 29.205 1.00 55.12 500 ILE A CA 1
ATOM 3887 C C . ILE A 1 500 ? -16.864 -49.261 29.846 1.00 55.12 500 ILE A C 1
ATOM 3889 O O . ILE A 1 500 ? -16.546 -48.076 29.931 1.00 55.12 500 ILE A O 1
ATOM 3893 N N . ALA A 1 501 ? -18.027 -49.711 30.334 1.00 51.81 501 ALA A N 1
ATOM 3894 C CA . ALA A 1 501 ? -19.013 -48.852 30.996 1.00 51.81 501 ALA A CA 1
ATOM 3895 C C . ALA A 1 501 ? -18.529 -48.314 32.359 1.00 51.81 501 ALA A C 1
ATOM 3897 O O . ALA A 1 501 ? -18.643 -47.115 32.611 1.00 51.81 501 ALA A O 1
ATOM 3898 N N . ASP A 1 502 ? -17.926 -49.159 33.203 1.00 46.66 502 ASP A N 1
ATOM 3899 C CA . ASP A 1 502 ? -17.417 -48.777 34.532 1.00 46.66 502 ASP A CA 1
ATOM 3900 C C . ASP A 1 502 ? -16.215 -47.805 34.430 1.00 46.66 502 ASP A C 1
ATOM 3902 O O . ASP A 1 502 ? -16.042 -46.907 35.257 1.00 46.66 502 ASP A O 1
ATOM 3906 N N . ARG A 1 503 ? -15.421 -47.892 33.347 1.00 44.75 503 ARG A N 1
ATOM 3907 C CA . ARG A 1 503 ? -14.310 -46.959 33.063 1.00 44.75 503 ARG A CA 1
ATOM 3908 C C . ARG A 1 503 ? -14.761 -45.622 32.453 1.00 44.75 503 ARG A C 1
ATOM 3910 O O . ARG A 1 503 ? -14.130 -44.603 32.728 1.00 44.75 503 ARG A O 1
ATOM 3917 N N . LEU A 1 504 ? -15.846 -45.605 31.668 1.00 44.28 504 LEU A N 1
ATOM 3918 C CA . LEU A 1 504 ? -16.468 -44.373 31.151 1.00 44.28 504 LEU A CA 1
ATOM 3919 C C . LEU A 1 504 ? -17.177 -43.574 32.260 1.00 44.28 504 LEU A C 1
ATOM 3921 O O . LEU A 1 504 ? -17.178 -42.348 32.213 1.00 44.28 504 LEU A O 1
ATOM 3925 N N . GLY A 1 505 ? -17.732 -44.251 33.274 1.00 42.47 505 GLY A N 1
ATOM 3926 C CA . GLY A 1 505 ? -18.371 -43.610 34.432 1.00 42.47 505 GLY A CA 1
ATOM 3927 C C . GLY A 1 505 ? -17.390 -43.046 35.472 1.00 42.47 505 GLY A C 1
ATOM 3928 O O . GLY A 1 505 ? -17.714 -42.083 36.164 1.00 42.47 505 GLY A O 1
ATOM 3929 N N . ARG A 1 506 ? -16.169 -43.593 35.574 1.00 43.75 506 ARG A N 1
ATOM 3930 C CA . ARG A 1 506 ? -15.144 -43.159 36.541 1.00 43.75 506 ARG A CA 1
ATOM 3931 C C . ARG A 1 506 ? -13.970 -42.438 35.877 1.00 43.75 506 ARG A C 1
ATOM 3933 O O . ARG A 1 506 ? -12.903 -43.029 35.825 1.00 43.75 506 ARG A O 1
ATOM 3940 N N . ARG A 1 507 ? -14.134 -41.192 35.401 1.00 41.38 507 ARG A N 1
ATOM 3941 C CA . ARG A 1 507 ? -13.072 -40.173 35.120 1.00 41.38 507 ARG A CA 1
ATOM 3942 C C . ARG A 1 507 ? -11.710 -40.653 34.528 1.00 41.38 507 ARG A C 1
ATOM 3944 O O . ARG A 1 507 ? -10.711 -39.963 34.674 1.00 41.38 507 ARG A O 1
ATOM 3951 N N . LYS A 1 508 ? -11.620 -41.828 33.891 1.00 39.22 508 LYS A N 1
ATOM 3952 C CA . LYS A 1 508 ? -10.358 -42.505 33.508 1.00 39.22 508 LYS A CA 1
ATOM 3953 C C . LYS A 1 508 ? -10.191 -42.659 31.999 1.00 39.22 508 LYS A C 1
ATOM 3955 O O . LYS A 1 508 ? -9.299 -43.378 31.554 1.00 39.22 508 LYS A O 1
ATOM 3960 N N . PHE A 1 509 ? -11.030 -41.984 31.222 1.00 42.00 509 PHE A N 1
ATOM 3961 C CA . PHE A 1 509 ? -10.616 -41.539 29.902 1.00 42.00 509 PHE A CA 1
ATOM 3962 C C . PHE A 1 509 ? -10.093 -40.111 30.045 1.00 42.00 509 PHE A C 1
ATOM 3964 O O . PHE A 1 509 ? -10.800 -39.309 30.663 1.00 42.00 509 PHE A O 1
ATOM 3971 N N . PRO A 1 510 ? -8.922 -39.766 29.478 1.00 44.06 510 PRO A N 1
ATOM 3972 C CA . PRO A 1 510 ? -8.715 -38.383 29.088 1.00 44.06 510 PRO A CA 1
ATOM 3973 C C . PRO A 1 510 ? -9.894 -38.045 28.173 1.00 44.06 510 PRO A C 1
ATOM 3975 O O . PRO A 1 510 ? -10.113 -38.717 27.161 1.00 44.06 510 PRO A O 1
ATOM 3978 N N . GLN A 1 511 ? -10.747 -37.108 28.592 1.00 50.09 511 GLN A N 1
ATOM 3979 C CA . GLN A 1 511 ? -11.740 -36.574 27.672 1.00 50.09 511 GLN A CA 1
ATOM 3980 C C . GLN A 1 511 ? -10.953 -36.058 26.472 1.00 50.09 511 GLN A C 1
ATOM 3982 O O . GLN A 1 511 ? -10.034 -35.262 26.646 1.00 50.09 511 GLN A O 1
ATOM 3987 N N . THR A 1 512 ? -11.252 -36.555 25.272 1.00 52.16 512 THR A N 1
ATOM 3988 C CA . THR A 1 512 ? -10.712 -35.948 24.059 1.00 52.16 512 THR A CA 1
ATOM 3989 C C . THR A 1 512 ? -11.273 -34.534 24.029 1.00 52.16 512 THR A C 1
ATOM 3991 O O . THR A 1 512 ? -12.483 -34.348 23.883 1.00 52.16 512 THR A O 1
ATOM 3994 N N . LEU A 1 513 ? -10.417 -33.557 24.318 1.00 61.28 513 LEU A N 1
ATOM 3995 C CA . LEU A 1 513 ? -10.791 -32.155 24.336 1.00 61.28 513 LEU A CA 1
ATOM 3996 C C . LEU A 1 513 ? -10.988 -31.717 22.895 1.00 61.28 513 LEU A C 1
ATOM 3998 O O . LEU A 1 513 ? -10.042 -31.408 22.184 1.00 61.28 513 LEU A O 1
ATOM 4002 N N . GLU A 1 514 ? -12.238 -31.754 22.456 1.00 64.56 514 GLU A N 1
ATOM 4003 C CA . GLU A 1 514 ? -12.652 -31.229 21.163 1.00 64.56 514 GLU A CA 1
ATOM 4004 C C . GLU A 1 514 ? -12.988 -29.754 21.359 1.00 64.56 514 GLU A C 1
ATOM 4006 O O . GLU A 1 514 ? -14.106 -29.399 21.741 1.00 64.56 514 GLU A O 1
ATOM 4011 N N . GLY A 1 515 ? -11.992 -28.891 21.179 1.00 69.12 515 GLY A N 1
ATOM 4012 C CA . GLY A 1 515 ? -12.166 -27.467 21.399 1.00 69.12 515 GLY A CA 1
ATOM 4013 C C . GLY A 1 515 ? -10.926 -26.630 21.147 1.00 69.12 515 GLY A C 1
ATOM 4014 O O . GLY A 1 515 ? -9.854 -27.155 20.861 1.00 69.12 515 GLY A O 1
ATOM 4015 N N . PHE A 1 516 ? -11.093 -25.318 21.267 1.00 70.19 516 PHE A N 1
ATOM 4016 C CA . PHE A 1 516 ? -10.024 -24.340 21.081 1.00 70.19 516 PHE A CA 1
ATOM 4017 C C . PHE A 1 516 ? -9.689 -23.666 22.405 1.00 70.19 516 PHE A C 1
ATOM 4019 O O . PHE A 1 516 ? -10.594 -23.192 23.091 1.00 70.19 516 PHE A O 1
ATOM 4026 N N . PHE A 1 517 ? -8.403 -23.577 22.741 1.00 68.69 517 PHE A N 1
ATOM 4027 C CA . PHE A 1 517 ? -7.934 -22.622 23.741 1.00 68.69 517 PHE A CA 1
ATOM 4028 C C . PHE A 1 517 ? -7.739 -21.271 23.057 1.00 68.69 517 PHE A C 1
ATOM 4030 O O . PHE A 1 517 ? -7.038 -21.177 22.053 1.00 68.69 517 PHE A O 1
ATOM 4037 N N . VAL A 1 518 ? -8.392 -20.242 23.580 1.00 63.19 518 VAL A N 1
ATOM 4038 C CA . VAL A 1 518 ? -8.346 -18.876 23.060 1.00 63.19 518 VAL A CA 1
ATOM 4039 C C . VAL A 1 518 ? -7.896 -17.965 24.189 1.00 63.19 518 VAL A C 1
ATOM 4041 O O . VAL A 1 518 ? -8.507 -17.975 25.257 1.00 63.19 518 VAL A O 1
ATOM 4044 N N . GLY A 1 519 ? -6.835 -17.193 23.969 1.00 59.41 519 GLY A N 1
ATOM 4045 C CA . GLY A 1 519 ? -6.438 -16.135 24.896 1.00 59.41 519 GLY A CA 1
ATOM 4046 C C . GLY A 1 519 ? -7.462 -15.007 24.860 1.00 59.41 519 GLY A C 1
ATOM 4047 O O . GLY A 1 519 ? -7.798 -14.509 23.790 1.00 59.41 519 GLY A O 1
ATOM 4048 N N . GLY A 1 520 ? -8.007 -14.644 26.015 1.00 42.47 520 GLY A N 1
ATOM 4049 C CA . GLY A 1 520 ? -8.686 -13.375 26.213 1.00 42.47 520 GLY A CA 1
ATOM 4050 C C . GLY A 1 520 ? -7.628 -12.323 26.511 1.00 42.47 520 GLY A C 1
ATOM 4051 O O . GLY A 1 520 ? -6.877 -12.472 27.470 1.00 42.47 520 GLY A O 1
ATOM 4052 N N . GLY A 1 521 ? -7.553 -11.261 25.709 1.00 42.06 521 GLY A N 1
ATOM 4053 C CA . GLY A 1 521 ? -6.631 -10.137 25.915 1.00 42.06 521 GLY A CA 1
ATOM 4054 C C . GLY A 1 521 ? -6.935 -9.276 27.149 1.00 42.06 521 GLY A C 1
ATOM 4055 O O . GLY A 1 521 ? -6.817 -8.060 27.088 1.00 42.06 521 GLY A O 1
ATOM 4056 N N . GLY A 1 522 ? -7.395 -9.879 28.255 1.00 35.66 522 GLY A N 1
ATOM 4057 C CA . GLY A 1 522 ? -7.887 -9.199 29.457 1.00 35.66 522 GLY A CA 1
ATOM 4058 C C . GLY A 1 522 ? -7.196 -9.569 30.777 1.00 35.66 522 GLY A C 1
ATOM 4059 O O . GLY A 1 522 ? -7.587 -9.042 31.817 1.00 35.66 522 GLY A O 1
ATOM 4060 N N . GLY A 1 523 ? -6.177 -10.438 30.800 1.00 41.34 523 GLY A N 1
ATOM 4061 C CA . GLY A 1 523 ? -5.430 -10.717 32.035 1.00 41.34 523 GLY A CA 1
ATOM 4062 C C . GLY A 1 523 ? -4.391 -11.839 31.952 1.00 41.34 523 GLY A C 1
ATOM 4063 O O . GLY A 1 523 ? -4.399 -12.666 31.046 1.00 41.34 523 GLY A O 1
ATOM 4064 N N . VAL A 1 524 ? -3.496 -11.894 32.949 1.00 49.94 524 VAL A N 1
ATOM 4065 C CA . VAL A 1 524 ? -2.521 -12.989 33.112 1.00 49.94 524 VAL A CA 1
ATOM 4066 C C . VAL A 1 524 ? -3.283 -14.301 33.342 1.00 49.94 524 VAL A C 1
ATOM 4068 O O . VAL A 1 524 ? -3.998 -14.428 34.336 1.00 49.94 524 VAL A O 1
ATOM 4071 N N . ASN A 1 525 ? -3.086 -15.285 32.458 1.00 55.12 525 ASN A N 1
ATOM 4072 C CA . ASN A 1 525 ? -3.779 -16.585 32.444 1.00 55.12 525 ASN A CA 1
ATOM 4073 C C . ASN A 1 525 ? -5.276 -16.533 32.063 1.00 55.12 525 ASN A C 1
ATOM 4075 O O . ASN A 1 525 ? -6.019 -17.459 32.401 1.00 55.12 525 ASN A O 1
ATOM 4079 N N . ASP A 1 526 ? -5.734 -15.484 31.368 1.00 61.62 526 ASP A N 1
ATOM 4080 C CA . ASP A 1 526 ? -7.110 -15.398 30.853 1.00 61.62 526 ASP A CA 1
ATOM 4081 C C . ASP A 1 526 ? -7.263 -16.225 29.567 1.00 61.62 526 ASP A C 1
ATOM 4083 O O . ASP A 1 526 ? -7.375 -15.693 28.468 1.00 61.62 526 ASP A O 1
ATOM 4087 N N . TRP A 1 527 ? -7.239 -17.554 29.683 1.00 68.38 527 TRP A N 1
ATOM 4088 C CA . TRP A 1 527 ? -7.571 -18.436 28.564 1.00 68.38 527 TRP A CA 1
ATOM 4089 C C . TRP A 1 527 ? -9.002 -18.940 28.691 1.00 68.38 527 TRP A C 1
ATOM 4091 O O . TRP A 1 527 ? -9.499 -19.249 29.776 1.00 68.38 527 TRP A O 1
ATOM 4101 N N . ARG A 1 528 ? -9.669 -19.073 27.549 1.00 69.94 528 ARG A N 1
ATOM 4102 C CA . ARG A 1 528 ? -11.002 -19.658 27.429 1.00 69.94 528 ARG A CA 1
ATOM 4103 C C . ARG A 1 528 ? -10.919 -20.913 26.587 1.00 69.94 528 ARG A C 1
ATOM 4105 O O . ARG A 1 528 ? -10.306 -20.911 25.526 1.00 69.94 528 ARG A O 1
ATOM 4112 N N . PHE A 1 529 ? -11.577 -21.974 27.036 1.00 71.88 529 PHE A N 1
ATOM 4113 C CA . PHE A 1 529 ? -11.737 -23.185 26.243 1.00 71.88 529 PHE A CA 1
ATOM 4114 C C . PHE A 1 529 ? -13.114 -23.191 25.574 1.00 71.88 529 PHE A C 1
ATOM 4116 O O . PHE A 1 529 ? -14.148 -23.272 26.242 1.00 71.88 529 PHE A O 1
ATOM 4123 N N . ILE A 1 530 ? -13.135 -23.104 24.247 1.00 71.12 530 ILE A N 1
ATOM 4124 C CA . ILE A 1 530 ? -14.346 -23.221 23.436 1.00 71.12 530 ILE A CA 1
ATOM 4125 C C . ILE A 1 530 ? -14.591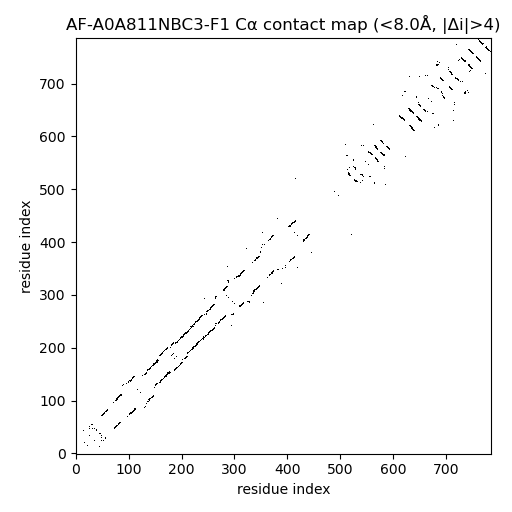 -24.702 23.166 1.00 71.12 530 ILE A C 1
ATOM 4127 O O . ILE A 1 530 ? -13.887 -25.313 22.369 1.00 71.12 530 ILE A O 1
ATOM 4131 N N . ASN A 1 531 ? -15.605 -25.273 23.813 1.00 69.75 531 ASN A N 1
ATOM 4132 C CA . ASN A 1 531 ? -15.991 -26.670 23.629 1.00 69.75 531 ASN A CA 1
ATOM 4133 C C . ASN A 1 531 ? -16.811 -26.860 22.340 1.00 69.75 531 ASN A C 1
ATOM 4135 O O . ASN A 1 531 ? -17.909 -26.319 22.218 1.00 69.75 531 ASN A O 1
ATOM 4139 N N . LEU A 1 532 ? -16.314 -27.679 21.415 1.00 64.88 532 LEU A N 1
ATOM 4140 C CA . LEU A 1 532 ? -16.979 -28.009 20.149 1.00 64.88 532 LEU A CA 1
ATOM 4141 C C . LEU A 1 532 ? -17.827 -29.283 20.227 1.00 64.88 532 LEU A C 1
ATOM 4143 O O . LEU A 1 532 ? -18.636 -29.535 19.339 1.00 64.88 532 LEU A O 1
ATOM 4147 N N . SER A 1 533 ? -17.694 -30.077 21.293 1.00 61.94 533 SER A N 1
ATOM 4148 C CA . SER A 1 533 ? -18.399 -31.362 21.427 1.00 61.94 533 SER A CA 1
ATOM 4149 C C . SER A 1 533 ? -19.913 -31.232 21.669 1.00 61.94 533 SER A C 1
ATOM 4151 O O . SER A 1 533 ? -20.608 -32.246 21.758 1.00 61.94 533 SER A O 1
ATOM 4153 N N . GLY A 1 534 ? -20.433 -30.009 21.851 1.00 54.69 534 GLY A N 1
ATOM 4154 C CA . GLY A 1 534 ? -21.850 -29.731 22.135 1.00 54.69 534 GLY A CA 1
ATOM 4155 C C . GLY A 1 534 ? -22.358 -30.281 23.477 1.00 54.69 534 GLY A C 1
ATOM 4156 O O . GLY A 1 534 ? -23.539 -30.155 23.796 1.00 54.69 534 GLY A O 1
ATOM 4157 N N . LYS A 1 535 ? -21.483 -30.902 24.279 1.00 55.66 535 LYS A N 1
ATOM 4158 C CA . LYS A 1 535 ? -21.795 -31.425 25.613 1.00 55.66 535 LYS A CA 1
ATOM 4159 C C . LYS A 1 535 ? -21.736 -30.295 26.637 1.00 55.66 535 LYS A C 1
ATOM 4161 O O . LYS A 1 535 ? -20.859 -29.439 26.578 1.00 55.66 535 LYS A O 1
ATOM 4166 N N . SER A 1 536 ? -22.649 -30.324 27.604 1.00 49.59 536 SER A N 1
ATOM 4167 C CA . SER A 1 536 ? -22.946 -29.211 28.516 1.00 49.59 536 SER A CA 1
ATOM 4168 C C . SER A 1 536 ? -21.831 -28.804 29.489 1.00 49.59 536 SER A C 1
ATOM 4170 O O . SER A 1 536 ? -22.026 -27.842 30.225 1.00 49.59 536 SER A O 1
ATOM 4172 N N . VAL A 1 537 ? -20.675 -29.479 29.523 1.00 53.16 537 VAL A N 1
ATOM 4173 C CA . VAL A 1 537 ? -19.578 -29.127 30.439 1.00 53.16 537 VAL A CA 1
ATOM 4174 C C . VAL A 1 537 ? -18.216 -29.505 29.839 1.00 53.16 537 VAL A C 1
ATOM 4176 O O . VAL A 1 537 ? -17.965 -30.699 29.657 1.00 53.16 537 VAL A O 1
ATOM 4179 N N . PRO A 1 538 ? -17.300 -28.558 29.569 1.00 53.22 538 PRO A N 1
ATOM 4180 C CA . PRO A 1 538 ? -15.879 -28.883 29.515 1.00 53.22 538 PRO A CA 1
ATOM 4181 C C . PRO A 1 538 ? -15.320 -29.015 30.946 1.00 53.22 538 PRO A C 1
ATOM 4183 O O . PRO A 1 538 ? -15.457 -28.101 31.752 1.00 53.22 538 PRO A O 1
ATOM 4186 N N . LEU A 1 539 ? -14.701 -30.156 31.277 1.00 61.75 539 LEU A N 1
ATOM 4187 C CA . LEU A 1 539 ? -14.041 -30.423 32.573 1.00 61.75 539 LEU A CA 1
ATOM 4188 C C . LEU A 1 539 ? -12.597 -29.876 32.629 1.00 61.75 539 LEU A C 1
ATOM 4190 O O . LEU A 1 539 ? -11.735 -30.511 33.228 1.00 61.75 539 LEU A O 1
ATOM 4194 N N . VAL A 1 540 ? -12.303 -28.752 31.969 1.00 67.44 540 VAL A N 1
ATOM 4195 C CA . VAL A 1 540 ? -10.941 -28.194 31.912 1.00 67.44 540 VAL A CA 1
ATOM 4196 C C . VAL A 1 540 ? -10.922 -26.800 32.495 1.00 67.44 540 VAL A C 1
ATOM 4198 O O . VAL A 1 540 ? -11.662 -25.922 32.051 1.00 67.44 540 VAL A O 1
ATOM 4201 N N . ASP A 1 541 ? -10.042 -26.607 33.473 1.00 71.25 541 ASP A N 1
ATOM 4202 C CA . ASP A 1 541 ? -9.686 -25.294 33.985 1.00 71.25 541 ASP A CA 1
ATOM 4203 C C . ASP A 1 541 ? -8.854 -24.549 32.936 1.00 71.25 541 ASP A C 1
ATOM 4205 O O . ASP A 1 541 ? -7.638 -24.716 32.844 1.00 71.25 541 ASP A O 1
ATOM 4209 N N . ALA A 1 542 ? -9.529 -23.740 32.119 1.00 70.69 542 ALA A N 1
ATOM 4210 C CA . ALA A 1 542 ? -8.877 -22.939 31.092 1.00 70.69 542 ALA A CA 1
ATOM 4211 C C . ALA A 1 542 ? -7.903 -21.907 31.694 1.00 70.69 542 ALA A C 1
ATOM 4213 O O . ALA A 1 542 ? -6.957 -21.510 31.033 1.00 70.69 542 ALA A O 1
ATOM 4214 N N . SER A 1 543 ? -8.049 -21.534 32.967 1.00 69.88 543 SER A N 1
ATOM 4215 C CA . SER A 1 543 ? -7.115 -20.632 33.651 1.00 69.88 543 SER A CA 1
ATOM 4216 C C . SER A 1 543 ? -5.866 -21.344 34.191 1.00 69.88 543 SER A C 1
ATOM 4218 O O . SER A 1 543 ? -5.021 -20.699 34.817 1.00 69.88 543 SER A O 1
ATOM 4220 N N . PHE A 1 544 ? -5.750 -22.665 33.990 1.00 77.12 544 PHE A N 1
ATOM 4221 C CA . PHE A 1 544 ? -4.633 -23.506 34.434 1.00 77.12 544 PHE A CA 1
ATOM 4222 C C . PHE A 1 544 ? -4.233 -23.249 35.893 1.00 77.12 544 PHE A C 1
ATOM 4224 O O . PHE A 1 544 ? -3.051 -23.168 36.240 1.00 77.12 544 PHE A O 1
ATOM 4231 N N . SER A 1 545 ? -5.219 -23.102 36.783 1.00 74.25 545 SER A N 1
ATOM 4232 C CA . SER A 1 545 ? -4.973 -22.695 38.166 1.00 74.25 545 SER A CA 1
ATOM 4233 C C . SER A 1 545 ? -4.143 -23.709 38.954 1.00 74.25 545 SER A C 1
ATOM 4235 O O . SER A 1 545 ? -3.481 -23.339 39.921 1.00 74.25 545 SER A O 1
ATOM 4237 N N . PHE A 1 546 ? -4.120 -24.971 38.519 1.00 75.94 546 PHE A N 1
ATOM 4238 C CA . PHE A 1 546 ? -3.243 -26.009 39.062 1.00 75.94 546 PHE A CA 1
ATOM 4239 C C . PHE A 1 546 ? -1.745 -25.730 38.827 1.00 75.94 546 PHE A C 1
ATOM 4241 O O . PHE A 1 546 ? -0.927 -26.185 39.622 1.00 75.94 546 PHE A O 1
ATOM 4248 N N . LEU A 1 547 ? -1.383 -24.952 37.796 1.00 77.19 547 LEU A N 1
ATOM 4249 C CA . LEU A 1 547 ? -0.009 -24.488 37.553 1.00 77.19 547 LEU A CA 1
ATOM 4250 C C . LEU A 1 547 ? 0.273 -23.163 38.261 1.00 77.19 547 LEU A C 1
ATOM 4252 O O . LEU A 1 547 ? 1.281 -23.020 38.946 1.00 77.19 547 LEU A O 1
ATOM 4256 N N . THR A 1 548 ? -0.635 -22.195 38.139 1.00 72.56 548 THR A N 1
ATOM 4257 C CA . THR A 1 548 ? -0.416 -20.809 38.597 1.00 72.56 548 THR A CA 1
ATOM 4258 C C . THR A 1 548 ? -0.485 -20.645 40.121 1.00 72.56 548 THR A C 1
ATOM 4260 O O . THR A 1 548 ? -0.055 -19.627 40.666 1.00 72.56 548 THR A O 1
ATOM 4263 N N . LYS A 1 549 ? -1.004 -21.652 40.838 1.00 74.19 549 LYS A N 1
ATOM 4264 C CA . LYS A 1 549 ? -0.980 -21.728 42.311 1.00 74.19 549 LYS A CA 1
ATOM 4265 C C . LYS A 1 549 ? 0.333 -22.287 42.876 1.00 74.19 549 LYS A C 1
ATOM 4267 O O . LYS A 1 549 ? 0.520 -22.230 44.092 1.00 74.19 549 LYS A O 1
ATOM 4272 N N . LEU A 1 550 ? 1.228 -22.832 42.046 1.00 72.44 550 LEU A N 1
ATOM 4273 C CA . LEU A 1 550 ? 2.498 -23.398 42.508 1.00 72.44 550 LEU A CA 1
ATOM 4274 C C . LEU A 1 550 ? 3.515 -22.293 42.853 1.00 72.44 550 LEU A C 1
ATOM 4276 O O . LEU A 1 550 ? 3.595 -21.273 42.163 1.00 72.44 550 LEU A O 1
ATOM 4280 N N . PRO A 1 551 ? 4.327 -22.469 43.912 1.00 62.28 551 PRO A N 1
ATOM 4281 C CA . PRO A 1 551 ? 5.359 -21.501 44.267 1.00 62.28 551 PRO A CA 1
ATOM 4282 C C . PRO A 1 551 ? 6.421 -21.424 43.157 1.00 62.28 551 PRO A C 1
ATOM 4284 O O . PRO A 1 551 ? 7.053 -22.422 42.837 1.00 62.28 551 PRO A O 1
ATOM 4287 N N . GLY A 1 552 ? 6.609 -20.234 42.577 1.00 64.75 552 GLY A N 1
ATOM 4288 C CA . GLY A 1 552 ? 7.592 -19.970 41.511 1.00 64.75 552 GLY A CA 1
ATOM 4289 C C . GLY A 1 552 ? 6.990 -19.741 40.118 1.00 64.75 552 GLY A C 1
ATOM 4290 O O . GLY A 1 552 ? 7.592 -19.036 39.316 1.00 64.75 552 GLY A O 1
ATOM 4291 N N . ILE A 1 553 ? 5.767 -20.219 39.854 1.00 68.44 553 ILE A N 1
ATOM 4292 C CA . ILE A 1 553 ? 5.099 -20.102 38.545 1.00 68.44 553 ILE A CA 1
ATOM 4293 C C . ILE A 1 553 ? 3.980 -19.061 38.655 1.00 68.44 553 ILE A C 1
ATOM 4295 O O . ILE A 1 553 ? 2.886 -19.351 39.129 1.00 68.44 553 ILE A O 1
ATOM 4299 N N . LYS A 1 554 ? 4.264 -17.809 38.271 1.00 60.62 554 LYS A N 1
ATOM 4300 C CA . LYS A 1 554 ? 3.292 -16.696 38.374 1.00 60.62 554 LYS A CA 1
ATOM 4301 C C . LYS A 1 554 ? 2.660 -16.299 37.041 1.00 60.62 554 LYS A C 1
ATOM 4303 O O . LYS A 1 554 ? 1.535 -15.805 37.040 1.00 60.62 554 LYS A O 1
ATOM 4308 N N . GLN A 1 555 ? 3.382 -16.475 35.940 1.00 68.31 555 GLN A N 1
ATOM 4309 C CA . GLN A 1 555 ? 2.955 -16.114 34.589 1.00 68.31 555 GLN A CA 1
ATOM 4310 C C . GLN A 1 555 ? 3.344 -17.260 33.660 1.00 68.31 555 GLN A C 1
ATOM 4312 O O . GLN A 1 555 ? 4.482 -17.716 33.731 1.00 68.31 555 GLN A O 1
ATOM 4317 N N . ILE A 1 556 ? 2.401 -17.733 32.847 1.00 72.56 556 ILE A N 1
ATOM 4318 C CA . ILE A 1 556 ? 2.633 -18.775 31.845 1.00 72.56 556 ILE A CA 1
ATOM 4319 C C . ILE A 1 556 ? 2.145 -18.279 30.483 1.00 72.56 556 ILE A C 1
ATOM 4321 O O . ILE A 1 556 ? 1.026 -17.781 30.365 1.00 72.56 556 ILE A O 1
ATOM 4325 N N . ASN A 1 557 ? 2.982 -18.425 29.461 1.00 72.38 557 ASN A N 1
ATOM 4326 C CA . ASN A 1 557 ? 2.662 -18.106 28.075 1.00 72.38 557 ASN A CA 1
ATOM 4327 C C . ASN A 1 557 ? 2.502 -19.405 27.279 1.00 72.38 557 ASN A C 1
ATOM 4329 O O . ASN A 1 557 ? 3.402 -20.240 27.300 1.00 72.38 557 ASN A O 1
ATOM 4333 N N . LEU A 1 558 ? 1.362 -19.613 26.618 1.00 75.44 558 LEU A N 1
ATOM 4334 C CA . LEU A 1 558 ? 1.118 -20.822 25.828 1.00 75.44 558 LEU A CA 1
ATOM 4335 C C . LEU A 1 558 ? 1.855 -20.716 24.486 1.00 75.44 558 LEU A C 1
ATOM 4337 O O . LEU A 1 558 ? 1.475 -19.916 23.637 1.00 75.44 558 LEU A O 1
ATOM 4341 N N . LEU A 1 559 ? 2.877 -21.547 24.280 1.00 71.19 559 LEU A N 1
ATOM 4342 C CA . LEU A 1 559 ? 3.670 -21.560 23.048 1.00 71.19 559 LEU A CA 1
ATOM 4343 C C . LEU A 1 559 ? 3.093 -22.494 21.981 1.00 71.19 559 LEU A C 1
ATOM 4345 O O . LEU A 1 559 ? 3.147 -22.183 20.795 1.00 71.19 559 LEU A O 1
ATOM 4349 N N . SER A 1 560 ? 2.585 -23.664 22.380 1.00 72.44 560 SER A N 1
ATOM 4350 C CA . SER A 1 560 ? 2.105 -24.674 21.431 1.00 72.44 560 SER A CA 1
ATOM 4351 C C . SER A 1 560 ? 1.171 -25.707 22.076 1.00 72.44 560 SER A C 1
ATOM 4353 O O . SER A 1 560 ? 1.185 -25.905 23.293 1.00 72.44 560 SER A O 1
ATOM 4355 N N . ALA A 1 561 ? 0.371 -26.385 21.249 1.00 74.50 561 ALA A N 1
ATOM 4356 C CA . ALA A 1 561 ? -0.517 -27.478 21.625 1.00 74.50 561 ALA A CA 1
ATOM 4357 C C . ALA A 1 561 ? -0.364 -28.658 20.646 1.00 74.50 561 ALA A C 1
ATOM 4359 O O . ALA A 1 561 ? -0.656 -28.513 19.462 1.00 74.50 561 ALA A O 1
ATOM 4360 N N . HIS A 1 562 ? 0.032 -29.839 21.135 1.00 70.56 562 HIS A N 1
ATOM 4361 C CA . HIS A 1 562 ? 0.211 -31.048 20.316 1.00 70.56 562 HIS A CA 1
ATOM 4362 C C . HIS A 1 562 ? -0.350 -32.296 20.993 1.00 70.56 562 HIS A C 1
ATOM 4364 O O . HIS A 1 562 ? -0.008 -32.596 22.133 1.00 70.56 562 HIS A O 1
ATOM 4370 N N . ASN A 1 563 ? -1.205 -33.042 20.279 1.00 70.19 563 ASN A N 1
ATOM 4371 C CA . ASN A 1 563 ? -1.745 -34.349 20.690 1.00 70.19 563 ASN A CA 1
ATOM 4372 C C . ASN A 1 563 ? -2.244 -34.415 22.152 1.00 70.19 563 ASN A C 1
ATOM 4374 O O . ASN A 1 563 ? -2.110 -35.428 22.838 1.00 70.19 563 ASN A O 1
ATOM 4378 N N . GLY A 1 564 ? -2.862 -33.327 22.624 1.00 71.56 564 GLY A N 1
ATOM 4379 C CA . GLY A 1 564 ? -3.428 -33.220 23.972 1.00 71.56 564 GLY A CA 1
ATOM 4380 C C . GLY A 1 564 ? -2.459 -32.731 25.052 1.00 71.56 564 GLY A C 1
ATOM 4381 O O . GLY A 1 564 ? -2.869 -32.648 26.207 1.00 71.56 564 GLY A O 1
ATOM 4382 N N . LEU A 1 565 ? -1.220 -32.385 24.694 1.00 81.19 565 LEU A N 1
ATOM 4383 C CA . LEU A 1 565 ? -0.261 -31.680 25.543 1.00 81.19 565 LEU A CA 1
ATOM 4384 C C . LEU A 1 565 ? -0.156 -30.205 25.144 1.00 81.19 565 LEU A C 1
ATOM 4386 O O . LEU A 1 565 ? -0.301 -29.851 23.975 1.00 81.19 565 LEU A O 1
ATOM 4390 N N . LEU A 1 566 ? 0.124 -29.357 26.126 1.00 83.81 566 LEU A N 1
ATOM 4391 C CA . LEU A 1 566 ? 0.346 -27.924 25.991 1.00 83.81 566 LEU A CA 1
ATOM 4392 C C . LEU A 1 566 ? 1.756 -27.585 26.468 1.00 83.81 566 LEU A C 1
ATOM 4394 O O . LEU A 1 566 ? 2.188 -28.085 27.507 1.00 83.81 566 LEU A O 1
ATOM 4398 N N . LEU A 1 567 ? 2.450 -26.729 25.724 1.00 83.31 567 LEU A N 1
ATOM 4399 C CA . LEU A 1 567 ? 3.750 -26.178 26.086 1.00 83.31 567 LEU A CA 1
ATOM 4400 C C . LEU A 1 567 ? 3.573 -24.744 26.576 1.00 83.31 567 LEU A C 1
ATOM 4402 O O . LEU A 1 567 ? 3.131 -23.883 25.820 1.00 83.31 567 LEU A O 1
ATOM 4406 N N . PHE A 1 568 ? 3.972 -24.494 27.815 1.00 80.88 568 PHE A N 1
ATOM 4407 C CA . PHE A 1 568 ? 4.031 -23.173 28.414 1.00 80.88 568 PHE A CA 1
ATOM 4408 C C . PHE A 1 568 ? 5.471 -22.714 28.604 1.00 80.88 568 PHE A C 1
ATOM 4410 O O . PHE A 1 568 ? 6.349 -23.516 28.915 1.00 80.88 568 PHE A O 1
ATOM 4417 N N . GLU A 1 569 ? 5.685 -21.414 28.488 1.00 78.25 569 GLU A N 1
ATOM 4418 C CA . GLU A 1 569 ? 6.907 -20.722 28.881 1.00 78.25 569 GLU A CA 1
ATOM 4419 C C . GLU A 1 569 ? 6.637 -19.863 30.118 1.00 78.25 569 GLU A C 1
ATOM 4421 O O . GLU A 1 569 ? 5.581 -19.238 30.231 1.00 78.25 569 GLU A O 1
ATOM 4426 N N . HIS A 1 570 ? 7.577 -19.839 31.060 1.00 71.25 570 HIS A N 1
ATOM 4427 C CA . HIS A 1 570 ? 7.542 -18.944 32.212 1.00 71.25 570 HIS A CA 1
ATOM 4428 C C . HIS A 1 570 ? 8.933 -18.398 32.532 1.00 71.25 570 HIS A C 1
ATOM 4430 O O . HIS A 1 570 ? 9.951 -19.035 32.276 1.00 71.25 570 HIS A O 1
ATOM 4436 N N . LEU A 1 571 ? 8.971 -17.198 33.112 1.00 62.72 571 LEU A N 1
ATOM 4437 C CA . LEU A 1 571 ? 10.209 -16.498 33.448 1.00 62.72 571 LEU A CA 1
ATOM 4438 C C . LEU A 1 571 ? 10.530 -16.645 34.945 1.00 62.72 571 LEU A C 1
ATOM 4440 O O . LEU A 1 571 ? 9.733 -16.231 35.792 1.00 62.72 571 LEU A O 1
ATOM 4444 N N . ILE A 1 572 ? 11.711 -17.177 35.274 1.00 62.88 572 ILE A N 1
ATOM 4445 C CA . ILE A 1 572 ? 12.259 -17.248 36.641 1.00 62.88 572 ILE A CA 1
ATOM 4446 C C . ILE A 1 572 ? 13.670 -16.662 36.636 1.00 62.88 572 ILE A C 1
ATOM 4448 O O . ILE A 1 572 ? 14.501 -17.089 35.845 1.00 62.88 572 ILE A O 1
ATOM 4452 N N . ASP A 1 573 ? 13.955 -15.687 37.509 1.00 57.78 573 ASP A N 1
ATOM 4453 C CA . ASP A 1 573 ? 15.300 -15.115 37.710 1.00 57.78 573 ASP A CA 1
ATOM 4454 C C . ASP A 1 573 ? 16.047 -14.785 36.397 1.00 57.78 573 ASP A C 1
ATOM 4456 O O . ASP A 1 573 ? 17.229 -15.090 36.222 1.00 57.78 573 ASP A O 1
ATOM 4460 N N . CYS A 1 574 ? 15.329 -14.164 35.450 1.00 51.62 574 CYS A N 1
ATOM 4461 C CA . CYS A 1 574 ? 15.811 -13.798 34.110 1.00 51.62 574 CYS A CA 1
ATOM 4462 C C . CYS A 1 574 ? 16.190 -14.987 33.198 1.00 51.62 574 CYS A C 1
ATOM 4464 O O . CYS A 1 574 ? 16.963 -14.811 32.254 1.00 51.62 574 CYS A O 1
ATOM 4466 N N . ARG A 1 575 ? 15.642 -16.182 33.453 1.00 58.28 575 ARG A N 1
ATOM 4467 C CA . ARG A 1 575 ? 15.751 -17.386 32.616 1.00 58.28 575 ARG A CA 1
ATOM 4468 C C . ARG A 1 575 ? 14.366 -17.848 32.168 1.00 58.28 575 ARG A C 1
ATOM 4470 O O . ARG A 1 575 ? 13.425 -17.843 32.960 1.00 58.28 575 ARG A O 1
ATOM 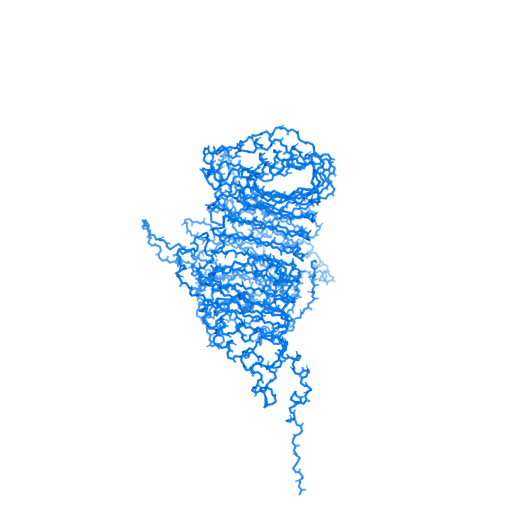4477 N N . TYR A 1 576 ? 14.263 -18.248 30.904 1.00 65.31 576 TYR A N 1
ATOM 4478 C CA . TYR A 1 576 ? 13.074 -18.911 30.376 1.00 65.31 576 TYR A CA 1
ATOM 4479 C C . TYR A 1 576 ? 13.105 -20.388 30.771 1.00 65.31 576 TYR A C 1
ATOM 4481 O O . TYR A 1 576 ? 14.070 -21.102 30.488 1.00 65.31 576 TYR A O 1
ATOM 4489 N N . GLU A 1 577 ? 12.054 -20.828 31.450 1.00 74.50 577 GLU A N 1
ATOM 4490 C CA . GLU A 1 577 ? 11.785 -22.225 31.766 1.00 74.50 577 GLU A CA 1
ATOM 4491 C C . GLU A 1 577 ? 10.483 -22.658 31.091 1.00 74.50 577 GLU A C 1
ATOM 4493 O O . GLU A 1 577 ? 9.622 -21.837 30.759 1.00 74.50 577 GLU A O 1
ATOM 4498 N N . TYR A 1 578 ? 10.346 -23.962 30.861 1.00 83.44 578 TYR A N 1
ATOM 4499 C CA . TYR A 1 578 ? 9.237 -24.517 30.099 1.00 83.44 578 TYR A CA 1
ATOM 4500 C C . TYR A 1 578 ? 8.431 -25.485 30.955 1.00 83.44 578 TYR A C 1
ATOM 4502 O O . TYR A 1 578 ? 8.966 -26.211 31.788 1.00 83.44 578 TYR A O 1
ATOM 4510 N N . ILE A 1 579 ? 7.122 -25.527 30.739 1.00 85.50 579 ILE A N 1
ATOM 4511 C CA . ILE A 1 579 ? 6.219 -26.462 31.405 1.00 85.50 579 ILE A CA 1
ATOM 4512 C C . ILE A 1 579 ? 5.416 -27.168 30.327 1.00 85.50 579 ILE A C 1
ATOM 4514 O O . ILE A 1 579 ? 4.708 -26.526 29.556 1.00 85.50 579 ILE A O 1
ATOM 4518 N N . VAL A 1 580 ? 5.476 -28.495 30.296 1.00 85.88 580 VAL A N 1
ATOM 4519 C CA . VAL A 1 580 ? 4.584 -29.295 29.451 1.00 85.88 580 VAL A CA 1
ATOM 4520 C C . VAL A 1 580 ? 3.463 -29.835 30.319 1.00 85.88 580 VAL A C 1
ATOM 4522 O O . VAL A 1 580 ? 3.733 -30.468 31.340 1.00 85.88 580 VAL A O 1
ATOM 4525 N N . CYS A 1 581 ? 2.209 -29.589 29.944 1.00 85.44 581 CYS A N 1
ATOM 4526 C CA . CYS A 1 581 ? 1.055 -30.057 30.705 1.00 85.44 581 CYS A CA 1
ATOM 4527 C C . CYS A 1 581 ? -0.008 -30.733 29.837 1.00 85.44 581 CYS A C 1
ATOM 4529 O O . CYS A 1 581 ? -0.204 -30.409 28.671 1.00 85.44 581 CYS A O 1
ATOM 4531 N N . SER A 1 582 ? -0.720 -31.680 30.437 1.00 81.75 582 SER A N 1
ATOM 4532 C CA . SER A 1 582 ? -1.919 -32.291 29.880 1.00 81.75 582 SER A CA 1
ATOM 4533 C C . SER A 1 582 ? -3.142 -31.644 30.540 1.00 81.75 582 SER A C 1
ATOM 4535 O O . SER A 1 582 ? -3.449 -31.975 31.690 1.00 81.75 582 SER A O 1
ATOM 4537 N N . PRO A 1 583 ? -3.884 -30.754 29.854 1.00 74.88 583 PRO A N 1
ATOM 4538 C CA . PRO A 1 583 ? -5.101 -30.142 30.396 1.00 74.88 583 PRO A CA 1
ATOM 4539 C C . PRO A 1 583 ? -6.170 -31.166 30.796 1.00 74.88 583 PRO A C 1
ATOM 4541 O O . PRO A 1 583 ? -6.960 -30.910 31.696 1.00 74.88 583 PRO A O 1
ATOM 4544 N N . ALA A 1 584 ? -6.204 -32.332 30.144 1.00 68.19 584 ALA A N 1
ATOM 4545 C CA . ALA A 1 584 ? -7.199 -33.368 30.420 1.00 68.19 584 ALA A CA 1
ATOM 4546 C C . ALA A 1 584 ? -6.916 -34.161 31.708 1.00 68.19 584 ALA A C 1
ATOM 4548 O O . ALA A 1 584 ? -7.824 -34.794 32.248 1.00 68.19 584 ALA A O 1
ATOM 4549 N N . THR A 1 585 ? -5.663 -34.183 32.173 1.00 69.38 585 THR A N 1
ATOM 4550 C CA . THR A 1 585 ? -5.246 -34.946 33.363 1.00 69.38 585 THR A CA 1
ATOM 4551 C C . THR A 1 585 ? -4.657 -34.076 34.470 1.00 69.38 585 THR A C 1
ATOM 4553 O O . THR A 1 585 ? -4.355 -34.614 35.532 1.00 69.38 585 THR A O 1
ATOM 4556 N N . GLU A 1 586 ? -4.469 -32.774 34.223 1.00 76.19 586 GLU A N 1
ATOM 4557 C CA . GLU A 1 586 ? -3.763 -31.816 35.092 1.00 76.19 586 GLU A CA 1
ATOM 4558 C C . GLU A 1 586 ? -2.332 -32.260 35.461 1.00 76.19 586 GLU A C 1
ATOM 4560 O O . GLU A 1 586 ? -1.704 -31.729 36.377 1.00 76.19 586 GLU A O 1
ATOM 4565 N N . GLN A 1 587 ? -1.785 -33.239 34.733 1.00 78.69 587 GLN A N 1
ATOM 4566 C CA . GLN A 1 587 ? -0.401 -33.673 34.882 1.00 78.69 587 GLN A CA 1
ATOM 4567 C C . GLN A 1 587 ? 0.512 -32.710 34.138 1.00 78.69 587 GLN A C 1
ATOM 4569 O O . GLN A 1 587 ? 0.209 -32.301 33.018 1.00 78.69 587 GLN A O 1
ATOM 4574 N N . TRP A 1 588 ? 1.644 -32.377 34.744 1.00 85.25 588 TRP A N 1
ATOM 4575 C CA . TRP A 1 588 ? 2.614 -31.459 34.169 1.00 85.25 588 TRP A CA 1
ATOM 4576 C C . TRP A 1 588 ? 4.040 -31.871 34.526 1.00 85.25 588 TRP A C 1
ATOM 4578 O O . TRP A 1 588 ? 4.265 -32.615 35.483 1.00 85.25 588 TRP A O 1
ATOM 4588 N N . MET A 1 589 ? 4.994 -31.398 33.732 1.00 82.81 589 MET A N 1
ATOM 4589 C CA . MET A 1 589 ? 6.421 -31.624 33.918 1.00 82.81 589 MET A CA 1
ATOM 4590 C C . MET A 1 589 ? 7.170 -30.305 33.686 1.00 82.81 589 MET A C 1
ATOM 4592 O O . MET A 1 589 ? 6.969 -29.693 32.632 1.00 82.81 589 MET A O 1
ATOM 4596 N N . PRO A 1 590 ? 8.019 -29.860 34.633 1.00 82.50 590 PRO A N 1
ATOM 4597 C CA . PRO A 1 590 ? 8.927 -28.753 34.392 1.00 82.50 590 PRO A CA 1
ATOM 4598 C C . PRO A 1 590 ? 10.066 -29.229 33.494 1.00 82.50 590 PRO A C 1
ATOM 4600 O O . PRO A 1 590 ? 10.605 -30.325 33.664 1.00 82.50 590 PRO A O 1
ATOM 4603 N N . VAL A 1 591 ? 10.442 -28.386 32.549 1.00 82.50 591 VAL A N 1
ATOM 4604 C CA . VAL A 1 591 ? 11.561 -28.597 31.649 1.00 82.50 591 VAL A CA 1
ATOM 4605 C C . VAL A 1 591 ? 12.523 -27.429 31.862 1.00 82.50 591 VAL A C 1
ATOM 4607 O O . VAL A 1 591 ? 12.183 -26.289 31.532 1.00 82.50 591 VAL A O 1
ATOM 4610 N N . PRO A 1 592 ? 13.715 -27.683 32.433 1.00 74.19 592 PRO A N 1
ATOM 4611 C CA . PRO A 1 592 ? 14.693 -26.624 32.643 1.00 74.19 592 PRO A CA 1
ATOM 4612 C C . PRO A 1 592 ? 15.137 -26.070 31.289 1.00 74.19 592 PRO A C 1
ATOM 4614 O O . PRO A 1 592 ? 15.194 -26.821 30.318 1.00 74.19 592 PRO A O 1
ATOM 4617 N N . GLY A 1 593 ? 15.498 -24.790 31.206 1.00 69.62 593 GLY A N 1
ATOM 4618 C CA . GLY A 1 593 ? 16.183 -24.278 30.016 1.00 69.62 593 GLY A CA 1
ATOM 4619 C C . GLY A 1 593 ? 17.527 -24.999 29.802 1.00 69.62 593 GLY A C 1
ATOM 4620 O O . GLY A 1 593 ? 18.136 -25.463 30.777 1.00 69.62 593 GLY A O 1
ATOM 4621 N N . PRO A 1 594 ? 18.028 -25.121 28.560 1.00 64.81 594 PRO A N 1
ATOM 4622 C CA . PRO A 1 594 ? 19.384 -25.610 28.340 1.00 64.81 594 PRO A CA 1
ATOM 4623 C C . PRO A 1 594 ? 20.334 -24.623 29.036 1.00 64.81 594 PRO A C 1
ATOM 4625 O O . PRO A 1 594 ? 20.263 -23.421 28.807 1.00 64.81 594 PRO A O 1
ATOM 4628 N N . GLY A 1 595 ? 21.168 -25.096 29.966 1.00 56.28 595 GLY A N 1
ATOM 4629 C CA . GLY A 1 595 ? 21.939 -24.267 30.913 1.00 56.28 595 GLY A CA 1
ATOM 4630 C C . GLY A 1 595 ? 23.005 -23.327 30.319 1.00 56.28 595 GLY A C 1
ATOM 4631 O O . GLY A 1 595 ? 23.906 -22.909 31.043 1.00 56.28 595 GLY A O 1
ATOM 4632 N N . VAL A 1 596 ? 22.927 -23.006 29.028 1.00 54.94 596 VAL A N 1
ATOM 4633 C CA . VAL A 1 596 ? 23.806 -22.102 28.288 1.00 54.94 596 VAL A CA 1
ATOM 4634 C C . VAL A 1 596 ? 23.001 -20.838 27.965 1.00 54.94 596 VAL A C 1
ATOM 4636 O O . VAL A 1 596 ? 22.062 -20.926 27.187 1.00 54.94 596 VAL A O 1
ATOM 4639 N N . PRO A 1 597 ? 23.287 -19.662 28.549 1.00 48.62 597 PRO A N 1
ATOM 4640 C CA . PRO A 1 597 ? 22.619 -18.433 28.131 1.00 48.62 597 PRO A CA 1
ATOM 4641 C C . PRO A 1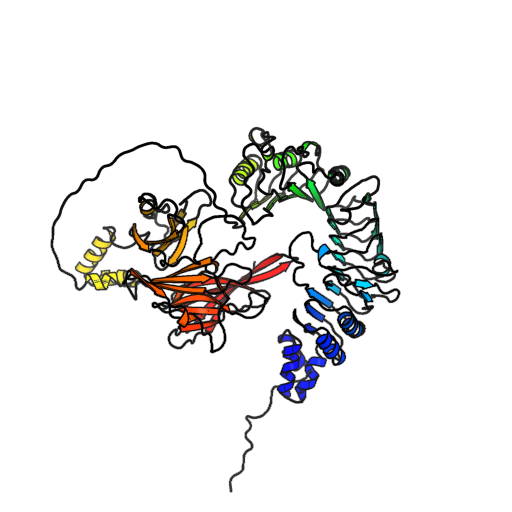 597 ? 22.969 -18.112 26.666 1.00 48.62 597 PRO A C 1
ATOM 4643 O O . PRO A 1 597 ? 24.084 -18.422 26.240 1.00 48.62 597 PRO A O 1
ATOM 4646 N N . PRO A 1 598 ? 22.069 -17.460 25.903 1.00 44.25 598 PRO A N 1
ATOM 4647 C CA . PRO A 1 598 ? 22.263 -17.200 24.472 1.00 44.25 598 PRO A CA 1
ATOM 4648 C C . PRO A 1 598 ? 23.545 -16.432 24.120 1.00 44.25 598 PRO A C 1
ATOM 4650 O O . PRO A 1 598 ? 24.005 -16.540 22.995 1.00 44.25 598 PRO A O 1
ATOM 4653 N N . HIS A 1 599 ? 24.190 -15.770 25.083 1.00 37.31 599 HIS A N 1
ATOM 4654 C CA . HIS A 1 599 ? 25.605 -15.389 25.081 1.00 37.31 599 HIS A CA 1
ATOM 4655 C C . HIS A 1 599 ? 26.061 -15.150 26.535 1.00 37.31 599 HIS A C 1
ATOM 4657 O O . HIS A 1 599 ? 25.211 -14.956 27.416 1.00 37.31 599 HIS A O 1
ATOM 4663 N N . PRO A 1 600 ? 27.376 -15.145 26.840 1.00 34.41 600 PRO A N 1
ATOM 4664 C CA . PRO A 1 600 ? 27.872 -14.748 28.153 1.00 34.41 600 PRO A CA 1
ATOM 4665 C C . PRO A 1 600 ? 27.584 -13.257 28.386 1.00 34.41 600 PRO A C 1
ATOM 4667 O O . PRO A 1 600 ? 28.376 -12.391 28.026 1.00 34.41 600 PRO A O 1
ATOM 4670 N N . ARG A 1 601 ? 26.441 -12.940 29.007 1.00 34.31 601 ARG A N 1
ATOM 4671 C CA . ARG A 1 601 ? 26.172 -11.606 29.557 1.00 34.31 601 ARG A CA 1
ATOM 4672 C C . ARG A 1 601 ? 27.181 -11.338 30.672 1.00 34.31 601 ARG A C 1
ATOM 4674 O O . ARG A 1 601 ? 27.030 -11.852 31.781 1.00 34.31 601 ARG A O 1
ATOM 4681 N N . LYS A 1 602 ? 28.204 -10.525 30.394 1.00 26.94 602 LYS A N 1
ATOM 4682 C CA . LYS A 1 602 ? 28.853 -9.751 31.456 1.00 26.94 602 LYS A CA 1
ATOM 4683 C C . LYS A 1 602 ? 27.783 -8.839 32.052 1.00 26.94 602 LYS A C 1
ATOM 4685 O O . LYS A 1 602 ? 27.110 -8.101 31.342 1.00 26.94 602 LYS A O 1
ATOM 4690 N N . LEU A 1 603 ? 27.576 -8.996 33.350 1.00 29.86 603 LEU A N 1
ATOM 4691 C CA . LEU A 1 603 ? 26.696 -8.166 34.150 1.00 29.86 603 LEU A CA 1
ATOM 4692 C C . LEU A 1 603 ? 27.271 -6.748 34.271 1.00 29.86 603 LEU A C 1
ATOM 4694 O O . LEU A 1 603 ? 28.417 -6.598 34.681 1.00 29.86 603 LEU A O 1
ATOM 4698 N N . MET A 1 604 ? 26.380 -5.782 34.040 1.00 27.86 604 MET A N 1
ATOM 4699 C CA . MET A 1 604 ? 26.415 -4.367 34.427 1.00 27.86 604 MET A CA 1
ATOM 4700 C C . MET A 1 604 ? 27.318 -3.406 33.640 1.00 27.86 604 MET A C 1
ATOM 4702 O O . MET A 1 604 ? 28.434 -3.727 33.257 1.00 27.86 604 MET A O 1
ATOM 4706 N N . GLU A 1 605 ? 26.761 -2.194 33.544 1.00 24.67 605 GLU A N 1
ATOM 4707 C CA . GLU A 1 605 ? 27.310 -0.910 33.094 1.00 24.67 605 GLU A CA 1
ATOM 4708 C C . GLU A 1 605 ? 27.172 -0.588 31.598 1.00 24.67 605 GLU A C 1
ATOM 4710 O O . GLU A 1 605 ? 27.636 -1.319 30.736 1.00 24.67 605 GLU A O 1
ATOM 4715 N N . PHE A 1 606 ? 26.417 0.499 31.381 1.00 29.61 606 PHE A N 1
ATOM 4716 C CA . PHE A 1 606 ? 26.395 1.484 30.298 1.00 29.61 606 PHE A CA 1
ATOM 4717 C C . PHE A 1 606 ? 27.160 1.184 28.991 1.00 29.61 606 PHE A C 1
ATOM 4719 O O . PHE A 1 606 ? 28.308 0.757 28.994 1.00 29.61 606 PHE A O 1
ATOM 4726 N N . ASP A 1 607 ? 26.500 1.553 27.889 1.00 27.59 607 ASP A N 1
ATOM 4727 C CA . ASP A 1 607 ? 27.007 1.685 26.516 1.00 27.59 607 ASP A CA 1
ATOM 4728 C C . ASP A 1 607 ? 27.165 0.390 25.702 1.00 27.59 607 ASP A C 1
ATOM 4730 O O . ASP A 1 607 ? 28.244 -0.180 25.570 1.00 27.59 607 ASP A O 1
ATOM 4734 N N . CYS A 1 608 ? 26.069 -0.025 25.059 1.00 24.19 608 CYS A N 1
ATOM 4735 C CA . CYS A 1 608 ? 26.089 -0.748 23.784 1.00 24.19 608 CYS A CA 1
ATOM 4736 C C . CYS A 1 608 ? 24.928 -0.206 22.932 1.00 24.19 608 CYS A C 1
ATOM 4738 O O . CYS A 1 608 ? 23.772 -0.500 23.229 1.00 24.19 608 CYS A O 1
ATOM 4740 N N . GLU A 1 609 ? 25.228 0.583 21.898 1.00 29.80 609 GLU A N 1
ATOM 4741 C CA . GLU A 1 609 ? 24.252 1.085 20.910 1.00 29.80 609 GLU A CA 1
ATOM 4742 C C . GLU A 1 609 ? 23.705 -0.009 19.968 1.00 29.80 609 GLU A C 1
ATOM 4744 O O . GLU A 1 609 ? 22.819 0.261 19.169 1.00 29.80 609 GLU A O 1
ATOM 4749 N N . ASP A 1 610 ? 24.136 -1.267 20.111 1.00 29.17 610 ASP A N 1
ATOM 4750 C CA . ASP A 1 610 ? 23.635 -2.400 19.326 1.00 29.17 610 ASP A CA 1
ATOM 4751 C C . ASP A 1 610 ? 22.812 -3.360 20.204 1.00 29.17 610 ASP A C 1
ATOM 4753 O O . ASP A 1 610 ? 23.319 -4.314 20.803 1.00 29.17 610 ASP A O 1
ATOM 4757 N N . GLY A 1 611 ? 21.506 -3.108 20.298 1.00 31.11 611 GLY A N 1
ATOM 4758 C CA . GLY A 1 611 ? 20.533 -3.926 21.030 1.00 31.11 611 GLY A CA 1
ATOM 4759 C C . GLY A 1 611 ? 20.196 -5.267 20.360 1.00 31.11 611 GLY A C 1
ATOM 4760 O O . GLY A 1 611 ? 19.041 -5.516 20.031 1.00 31.11 611 GLY A O 1
ATOM 4761 N N . LEU A 1 612 ? 21.171 -6.159 20.162 1.00 34.66 612 LEU A N 1
ATOM 4762 C CA . LEU A 1 612 ? 20.936 -7.476 19.547 1.00 34.66 612 LEU A CA 1
ATOM 4763 C C . LEU A 1 612 ? 20.292 -8.455 20.556 1.00 34.66 612 LEU A C 1
ATOM 4765 O O . LEU A 1 612 ? 20.955 -9.001 21.442 1.00 34.66 612 LEU A O 1
ATOM 4769 N N . THR A 1 613 ? 18.985 -8.702 20.431 1.00 40.25 613 THR A N 1
ATOM 4770 C CA . THR A 1 613 ? 18.225 -9.688 21.224 1.00 40.25 613 THR A CA 1
ATOM 4771 C C . THR A 1 613 ? 18.171 -11.054 20.523 1.00 40.25 613 THR A C 1
ATOM 4773 O O . THR A 1 613 ? 17.717 -11.168 19.396 1.00 40.25 613 THR A O 1
ATOM 4776 N N . SER A 1 614 ? 18.620 -12.130 21.176 1.00 49.41 614 SER A N 1
ATOM 4777 C CA . SER A 1 614 ? 18.510 -13.500 20.638 1.00 49.41 614 SER A CA 1
ATOM 4778 C C . SER A 1 614 ? 17.071 -14.033 20.716 1.00 49.41 614 SER A C 1
ATOM 4780 O O . SER A 1 614 ? 16.489 -14.014 21.806 1.00 49.41 614 SER A O 1
ATOM 4782 N N . GLU A 1 615 ? 16.533 -14.583 19.625 1.00 62.53 615 GLU A N 1
ATOM 4783 C CA . GLU A 1 615 ? 15.198 -15.205 19.583 1.00 62.53 615 GLU A CA 1
ATOM 4784 C C . GLU A 1 615 ? 15.269 -16.741 19.702 1.00 62.53 615 GLU A C 1
ATOM 4786 O O . GLU A 1 615 ? 16.077 -17.397 19.039 1.00 62.53 615 GLU A O 1
ATOM 4791 N N . VAL A 1 616 ? 14.401 -17.338 20.532 1.00 69.88 616 VAL A N 1
ATOM 4792 C CA . VAL A 1 616 ? 14.308 -18.798 20.730 1.00 69.88 616 VAL A CA 1
ATOM 4793 C C . VAL A 1 616 ? 12.935 -19.298 20.286 1.00 69.88 616 VAL A C 1
ATOM 4795 O O . VAL A 1 616 ? 11.917 -18.920 20.858 1.00 69.88 616 VAL A O 1
ATOM 4798 N N . ASN A 1 617 ? 12.902 -20.196 19.299 1.00 76.25 617 ASN A N 1
ATOM 4799 C CA . ASN A 1 617 ? 11.673 -20.846 18.834 1.00 76.25 617 ASN A CA 1
ATOM 4800 C C . ASN A 1 617 ? 11.603 -22.287 19.355 1.00 76.25 617 ASN A C 1
ATOM 4802 O O . ASN A 1 617 ? 12.502 -23.081 19.082 1.00 76.25 617 ASN A O 1
ATOM 4806 N N . SER A 1 618 ? 10.539 -22.624 20.096 1.00 80.75 618 SER A N 1
ATOM 4807 C CA . SER A 1 618 ? 10.362 -23.928 20.757 1.00 80.75 618 SER A CA 1
ATOM 4808 C C . SER A 1 618 ? 9.171 -24.708 20.192 1.00 80.75 618 SER A C 1
ATOM 4810 O O . SER A 1 618 ? 8.070 -24.171 20.085 1.00 80.75 618 SER A O 1
ATOM 4812 N N . PHE A 1 619 ? 9.371 -25.993 19.898 1.00 82.38 619 PHE A N 1
ATOM 4813 C CA . PHE A 1 619 ? 8.368 -26.893 19.324 1.00 82.38 619 PHE A CA 1
ATOM 4814 C C . PHE A 1 619 ? 8.218 -28.164 20.166 1.00 82.38 619 PHE A C 1
ATOM 4816 O O . PHE A 1 619 ? 9.211 -28.750 20.599 1.00 82.38 619 PHE A O 1
ATOM 4823 N N . LEU A 1 620 ? 6.975 -28.601 20.390 1.00 83.75 620 LEU A N 1
ATOM 4824 C CA . LEU A 1 620 ? 6.644 -29.810 21.148 1.00 83.75 620 LEU A CA 1
ATOM 4825 C C . LEU A 1 620 ? 6.361 -30.973 20.195 1.00 83.75 620 LEU A C 1
ATOM 4827 O O . LEU A 1 620 ? 5.474 -30.882 19.355 1.00 83.75 620 LEU A O 1
ATOM 4831 N N . ILE A 1 621 ? 7.080 -32.079 20.377 1.00 81.88 621 ILE A N 1
ATOM 4832 C CA . ILE A 1 621 ? 6.911 -33.313 19.608 1.00 81.88 621 ILE A CA 1
ATOM 4833 C C . ILE A 1 621 ? 6.349 -34.382 20.538 1.00 81.88 621 ILE A C 1
ATOM 4835 O O . ILE A 1 621 ? 6.974 -34.747 21.540 1.00 81.88 621 ILE A O 1
ATOM 4839 N N . PHE A 1 622 ? 5.160 -34.886 20.224 1.00 77.31 622 PHE A N 1
ATOM 4840 C CA . PHE A 1 622 ? 4.510 -35.911 21.029 1.00 77.31 622 PHE A CA 1
ATOM 4841 C C . PHE A 1 622 ? 3.527 -36.717 20.188 1.00 77.31 622 PHE A C 1
ATOM 4843 O O . PHE A 1 622 ? 2.486 -36.195 19.800 1.00 77.31 622 PHE A O 1
ATOM 4850 N N . ASP A 1 623 ? 3.813 -38.004 19.994 1.00 72.06 623 ASP A N 1
ATOM 4851 C CA . ASP A 1 623 ? 2.864 -38.968 19.441 1.00 72.06 623 ASP A CA 1
ATOM 4852 C C . ASP A 1 623 ? 2.583 -40.074 20.476 1.00 72.06 623 ASP A C 1
ATOM 4854 O O . ASP A 1 623 ? 3.427 -40.957 20.682 1.00 72.06 623 ASP A O 1
ATOM 4858 N N . PRO A 1 624 ? 1.397 -40.069 21.119 1.00 68.12 624 PRO A N 1
ATOM 4859 C CA . PRO A 1 624 ? 1.036 -41.069 22.119 1.00 68.12 624 PRO A CA 1
ATOM 4860 C C . PRO A 1 624 ? 0.904 -42.492 21.551 1.00 68.12 624 PRO A C 1
ATOM 4862 O O . PRO A 1 624 ? 0.874 -43.448 22.330 1.00 68.12 624 PRO A O 1
ATOM 4865 N N . ALA A 1 625 ? 0.791 -42.663 20.227 1.00 63.50 625 ALA A N 1
ATOM 4866 C CA . ALA A 1 625 ? 0.780 -43.977 19.588 1.00 63.50 625 ALA A CA 1
ATOM 4867 C C . ALA A 1 625 ? 2.187 -44.588 19.483 1.00 63.50 625 ALA A C 1
ATOM 4869 O O . ALA A 1 625 ? 2.315 -45.815 19.468 1.00 63.50 625 ALA A O 1
ATOM 4870 N N . VAL A 1 626 ? 3.226 -43.747 19.445 1.00 65.75 626 VAL A N 1
ATOM 4871 C CA . VAL A 1 626 ? 4.629 -44.152 19.262 1.00 65.75 626 VAL A CA 1
ATOM 4872 C C . VAL A 1 626 ? 5.379 -44.201 20.593 1.00 65.75 626 VAL A C 1
ATOM 4874 O O . VAL A 1 626 ? 6.105 -45.161 20.849 1.00 65.75 626 VAL A O 1
ATOM 4877 N N . SER A 1 627 ? 5.201 -43.201 21.464 1.00 68.81 627 SER A N 1
ATOM 4878 C CA . SER A 1 627 ? 5.920 -43.099 22.739 1.00 68.81 627 SER A CA 1
ATOM 4879 C C . SER A 1 627 ? 5.074 -42.459 23.841 1.00 68.81 627 SER A C 1
ATOM 4881 O O . SER A 1 627 ? 4.238 -41.595 23.596 1.00 68.81 627 SER A O 1
ATOM 4883 N N . SER A 1 628 ? 5.323 -42.847 25.096 1.00 71.88 628 SER A N 1
ATOM 4884 C CA . SER A 1 628 ? 4.794 -42.138 26.272 1.00 71.88 628 SER A CA 1
ATOM 4885 C C . SER A 1 628 ? 5.580 -40.871 26.621 1.00 71.88 628 SER A C 1
ATOM 4887 O O . SER A 1 628 ? 5.190 -40.150 27.537 1.00 71.88 628 SER A O 1
ATOM 4889 N N . HIS A 1 629 ? 6.690 -40.622 25.926 1.00 81.62 629 HIS A N 1
ATOM 4890 C CA . HIS A 1 629 ? 7.600 -39.511 26.167 1.00 81.62 629 HIS A CA 1
ATOM 4891 C C . HIS A 1 629 ? 7.458 -38.453 25.072 1.00 81.62 629 HIS A C 1
ATOM 4893 O O . HIS A 1 629 ? 7.450 -38.768 23.883 1.00 81.62 629 HIS A O 1
ATOM 4899 N N . PHE A 1 630 ? 7.374 -37.190 25.484 1.00 84.56 630 PHE A N 1
ATOM 4900 C CA . PHE A 1 630 ? 7.471 -36.038 24.595 1.00 84.56 630 PHE A CA 1
ATOM 4901 C C . PHE A 1 630 ? 8.924 -35.573 24.448 1.00 84.56 630 PHE A C 1
ATOM 4903 O O . PHE A 1 630 ? 9.767 -35.830 25.319 1.00 84.56 630 PHE A O 1
ATOM 4910 N N . HIS A 1 631 ? 9.177 -34.842 23.368 1.00 85.81 631 HIS A N 1
ATOM 4911 C CA . HIS A 1 631 ? 10.432 -34.152 23.103 1.00 85.81 631 HIS A CA 1
ATOM 4912 C C . HIS A 1 631 ? 10.171 -32.663 22.859 1.00 85.81 631 HIS A C 1
ATOM 4914 O O . HIS A 1 631 ? 9.097 -32.290 22.388 1.00 85.81 631 HIS A O 1
ATOM 4920 N N . LEU A 1 632 ? 11.138 -31.808 23.190 1.00 86.25 632 LEU A N 1
ATOM 4921 C CA . LEU A 1 632 ? 11.091 -30.380 22.861 1.00 86.25 632 LEU A CA 1
ATOM 4922 C C . LEU A 1 632 ? 12.273 -30.026 21.980 1.00 86.25 632 LEU A C 1
ATOM 4924 O O . LEU A 1 632 ? 13.405 -30.316 22.349 1.00 86.25 632 LEU A O 1
ATOM 4928 N N . LEU A 1 633 ? 12.005 -29.388 20.848 1.00 85.56 633 LEU A N 1
ATOM 4929 C CA . LEU A 1 633 ? 13.010 -28.940 19.895 1.00 85.56 633 LEU A CA 1
ATOM 4930 C C . LEU A 1 633 ? 13.103 -27.415 19.938 1.00 85.56 633 LEU A C 1
ATOM 4932 O O . LEU A 1 633 ? 12.086 -26.734 19.823 1.00 85.56 633 LEU A O 1
ATOM 4936 N N . GLN A 1 634 ? 14.310 -26.883 20.104 1.00 83.00 634 GLN A N 1
ATOM 4937 C CA . GLN A 1 634 ? 14.569 -25.451 20.194 1.00 83.00 634 GLN A CA 1
ATOM 4938 C C . GLN A 1 634 ? 15.538 -24.985 19.124 1.00 83.00 634 GLN A C 1
ATOM 4940 O O . GLN A 1 634 ? 16.609 -25.568 18.966 1.00 83.00 634 GLN A O 1
ATOM 4945 N N . PHE A 1 635 ? 15.189 -23.878 18.478 1.00 79.38 635 PHE A N 1
ATOM 4946 C CA . PHE A 1 635 ? 16.010 -23.184 17.496 1.00 79.38 635 PHE A CA 1
ATOM 4947 C C . PHE A 1 635 ? 16.408 -21.822 18.047 1.00 79.38 635 PHE A C 1
ATOM 4949 O O . PHE A 1 635 ? 15.551 -20.987 18.345 1.00 79.38 635 PHE A O 1
ATOM 4956 N N . TRP A 1 636 ? 17.709 -21.627 18.215 1.00 74.81 636 TRP A N 1
ATOM 4957 C CA . TRP A 1 636 ? 18.294 -20.430 18.800 1.00 74.81 636 TRP A CA 1
ATOM 4958 C C . TRP A 1 636 ? 18.816 -19.559 17.675 1.00 74.81 636 TRP A C 1
ATOM 4960 O O . TRP A 1 636 ? 19.629 -20.038 16.891 1.00 74.81 636 TRP A O 1
ATOM 4970 N N . HIS A 1 637 ? 18.383 -18.304 17.606 1.00 70.75 637 HIS A N 1
ATOM 4971 C CA . HIS A 1 637 ? 18.759 -17.388 16.534 1.00 70.75 637 HIS A CA 1
ATOM 4972 C C . HIS A 1 637 ? 19.541 -16.181 17.068 1.00 70.75 637 HIS A C 1
ATOM 4974 O O . HIS A 1 637 ? 19.308 -15.728 18.194 1.00 70.75 637 HIS A O 1
ATOM 4980 N N . SER A 1 638 ? 20.468 -15.646 16.270 1.00 59.41 638 SER A N 1
ATOM 4981 C CA . SER A 1 638 ? 21.114 -14.358 16.553 1.00 59.41 638 SER A CA 1
ATOM 4982 C C . SER A 1 638 ? 20.124 -13.210 16.363 1.00 59.41 638 SER A C 1
ATOM 4984 O O . SER A 1 638 ? 19.367 -13.211 15.395 1.00 59.41 638 SER A O 1
ATOM 4986 N N . GLY A 1 639 ? 20.144 -12.219 17.256 1.00 50.41 639 GLY A N 1
ATOM 4987 C CA . GLY A 1 639 ? 19.408 -10.966 17.049 1.00 50.41 639 GLY A CA 1
ATOM 4988 C C . GLY A 1 639 ? 20.028 -10.118 15.943 1.00 50.41 639 GLY A C 1
ATOM 4989 O O . GLY A 1 639 ? 21.248 -10.145 15.796 1.00 50.41 639 GLY A O 1
ATOM 4990 N N . GLY A 1 640 ? 19.207 -9.378 15.187 1.00 48.53 640 GLY A N 1
ATOM 4991 C CA . GLY A 1 640 ? 19.626 -8.454 14.119 1.00 48.53 640 GLY A CA 1
ATOM 4992 C C . GLY A 1 640 ? 18.739 -8.512 12.861 1.00 48.53 640 GLY A C 1
ATOM 4993 O O . GLY A 1 640 ? 17.783 -9.279 12.807 1.00 48.53 640 GLY A O 1
ATOM 4994 N N . ASN A 1 641 ? 19.075 -7.728 11.824 1.00 40.78 641 ASN A N 1
ATOM 4995 C CA . ASN A 1 641 ? 18.354 -7.690 10.531 1.00 40.78 641 ASN A CA 1
ATOM 4996 C C . ASN A 1 641 ? 18.376 -9.022 9.751 1.00 40.78 641 ASN A C 1
ATOM 4998 O O . ASN A 1 641 ? 17.607 -9.199 8.808 1.00 40.78 641 ASN A O 1
ATOM 5002 N N . ILE A 1 642 ? 19.268 -9.942 10.125 1.00 52.84 642 ILE A N 1
ATOM 5003 C CA . ILE A 1 642 ? 19.356 -11.307 9.604 1.00 52.84 642 ILE A CA 1
ATOM 5004 C C . ILE A 1 642 ? 19.416 -12.218 10.830 1.00 52.84 642 ILE A C 1
ATOM 5006 O O . ILE A 1 642 ? 20.422 -12.235 11.544 1.00 52.84 642 ILE A O 1
ATOM 5010 N N . SER A 1 643 ? 18.332 -12.940 11.107 1.00 57.78 643 SER A N 1
ATOM 5011 C CA . SER A 1 643 ? 18.352 -14.016 12.095 1.00 57.78 643 SER A CA 1
ATOM 5012 C C . SER A 1 643 ? 19.207 -15.149 11.534 1.00 57.78 643 SER A C 1
ATOM 5014 O O . SER A 1 643 ? 19.036 -15.546 10.388 1.00 57.78 643 SER A O 1
ATOM 5016 N N . LEU A 1 644 ? 20.193 -15.621 12.297 1.00 61.00 644 LEU A N 1
ATOM 5017 C CA . LEU A 1 644 ? 21.016 -16.773 11.927 1.00 61.00 644 LEU A CA 1
ATOM 5018 C C . LEU A 1 644 ? 20.787 -17.870 12.952 1.00 61.00 644 LEU A C 1
ATOM 5020 O O . LEU A 1 644 ? 20.872 -17.605 14.152 1.00 61.00 644 LEU A O 1
ATOM 5024 N N . LEU A 1 645 ? 20.546 -19.101 12.500 1.00 69.06 645 LEU A N 1
ATOM 5025 C CA . LEU A 1 645 ? 20.445 -20.255 13.389 1.00 69.06 645 LEU A CA 1
ATOM 5026 C C . LEU A 1 645 ? 21.797 -20.517 14.075 1.00 69.06 645 LEU A C 1
ATOM 5028 O O . LEU A 1 645 ? 22.738 -21.014 13.460 1.00 69.06 645 LEU A O 1
ATOM 5032 N N . LEU A 1 646 ? 21.878 -20.201 15.365 1.00 68.31 646 LEU A N 1
ATOM 5033 C CA . LEU A 1 646 ? 23.054 -20.385 16.210 1.00 68.31 646 LEU A CA 1
ATOM 5034 C C . LEU A 1 646 ? 23.174 -21.827 16.693 1.00 68.31 646 LEU A C 1
ATOM 5036 O O . LEU A 1 646 ? 24.226 -22.438 16.548 1.00 68.31 646 LEU A O 1
ATOM 5040 N N . ASN A 1 647 ? 22.103 -22.359 17.288 1.00 72.25 647 ASN A N 1
ATOM 5041 C CA . ASN A 1 647 ? 22.098 -23.683 17.903 1.00 72.25 647 ASN A CA 1
ATOM 5042 C C . ASN A 1 647 ? 20.731 -24.354 17.794 1.00 72.25 647 ASN A C 1
ATOM 5044 O O . ASN A 1 647 ? 19.689 -23.695 17.824 1.00 72.25 647 ASN A O 1
ATOM 5048 N N . VAL A 1 648 ? 20.751 -25.686 17.735 1.00 78.62 648 VAL A N 1
ATOM 5049 C CA . VAL A 1 648 ? 19.552 -26.517 17.862 1.00 78.62 648 VAL A CA 1
ATOM 5050 C C . VAL A 1 648 ? 19.701 -27.428 19.068 1.00 78.62 648 VAL A C 1
ATOM 5052 O O . VAL A 1 648 ? 20.663 -28.195 19.160 1.00 78.62 648 VAL A O 1
ATOM 5055 N N . HIS A 1 649 ? 18.736 -27.373 19.981 1.00 82.44 649 HIS A N 1
ATOM 5056 C CA . HIS A 1 649 ? 18.707 -28.210 21.176 1.00 82.44 649 HIS A CA 1
ATOM 5057 C C . HIS A 1 649 ? 17.449 -29.072 21.210 1.00 82.44 649 HIS A C 1
ATOM 5059 O O . HIS A 1 649 ? 16.358 -28.597 20.910 1.00 82.44 649 HIS A O 1
ATOM 5065 N N . ILE A 1 650 ? 17.597 -30.332 21.619 1.00 86.19 650 ILE A N 1
ATOM 5066 C CA . ILE A 1 650 ? 16.483 -31.245 21.858 1.00 86.19 650 ILE A CA 1
ATOM 5067 C C . ILE A 1 650 ? 16.463 -31.737 23.303 1.00 86.19 650 ILE A C 1
ATOM 5069 O O . ILE A 1 650 ? 17.464 -32.226 23.820 1.00 86.19 650 ILE A O 1
ATOM 5073 N N . PHE A 1 651 ? 15.306 -31.649 23.945 1.00 86.62 651 PHE A N 1
ATOM 5074 C CA . PHE A 1 651 ? 15.022 -32.257 25.238 1.00 86.62 651 PHE A CA 1
ATOM 5075 C C . PHE A 1 651 ? 14.224 -33.544 25.052 1.00 86.62 651 PHE A C 1
ATOM 5077 O O . PHE A 1 651 ? 13.267 -33.566 24.279 1.00 86.62 651 PHE A O 1
ATOM 5084 N N . SER A 1 652 ? 14.559 -34.587 25.810 1.00 86.25 652 SER A N 1
ATOM 5085 C CA . SER A 1 652 ? 13.739 -35.797 25.926 1.00 86.25 652 SER A CA 1
ATOM 5086 C C . SER A 1 652 ? 13.181 -35.930 27.337 1.00 86.25 652 SER A C 1
ATOM 5088 O O . SER A 1 652 ? 13.940 -35.928 28.307 1.00 86.25 652 SER A O 1
ATOM 5090 N N . SER A 1 653 ? 11.865 -36.112 27.456 1.00 86.81 653 SER A N 1
ATOM 5091 C CA . SER A 1 653 ? 11.218 -36.392 28.748 1.00 86.81 653 SER A CA 1
ATOM 5092 C C . SER A 1 653 ? 11.516 -37.793 29.297 1.00 86.81 653 SER A C 1
ATOM 5094 O O . SER A 1 653 ? 11.236 -38.054 30.465 1.00 86.81 653 SER A O 1
ATOM 5096 N N . GLU A 1 654 ? 12.083 -38.696 28.491 1.00 85.69 654 GLU A N 1
ATOM 5097 C CA . GLU A 1 654 ? 12.556 -40.006 28.957 1.00 85.69 654 GLU A CA 1
ATOM 5098 C C . GLU A 1 654 ? 13.849 -39.867 29.760 1.00 85.69 654 GLU A C 1
ATOM 5100 O O . GLU A 1 654 ? 13.973 -40.406 30.859 1.00 85.69 654 GLU A O 1
ATOM 5105 N N . THR A 1 655 ? 14.812 -39.114 29.222 1.00 83.44 655 THR A N 1
ATOM 5106 C CA . THR A 1 655 ? 16.130 -38.953 29.846 1.00 83.44 655 THR A CA 1
ATOM 5107 C C . THR A 1 655 ? 16.211 -37.737 30.762 1.00 83.44 655 THR A C 1
ATOM 5109 O O . THR A 1 655 ? 17.117 -37.670 31.585 1.00 83.44 655 THR A O 1
ATOM 5112 N N . GLY A 1 656 ? 15.313 -36.759 30.604 1.00 82.56 656 GLY A N 1
ATOM 5113 C CA . GLY A 1 656 ? 15.331 -35.487 31.329 1.00 82.56 656 GLY A CA 1
ATOM 5114 C C . GLY A 1 656 ? 16.526 -34.593 30.978 1.00 82.56 656 GLY A C 1
ATOM 5115 O O . GLY A 1 656 ? 16.952 -33.790 31.803 1.00 82.56 656 GLY A O 1
ATOM 5116 N N . VAL A 1 657 ? 17.109 -34.757 29.785 1.00 81.94 657 VAL A N 1
ATOM 5117 C CA . VAL A 1 657 ? 18.388 -34.135 29.394 1.00 81.94 657 VAL A CA 1
ATOM 5118 C C . VAL A 1 657 ? 18.256 -33.454 28.035 1.00 81.94 657 VAL A C 1
ATOM 5120 O O . VAL A 1 657 ? 17.634 -34.003 27.124 1.00 81.94 657 VAL A O 1
ATOM 5123 N N . TRP A 1 658 ? 18.883 -32.281 27.907 1.00 83.19 658 TRP A N 1
ATOM 5124 C CA . TRP A 1 658 ? 19.080 -31.580 26.639 1.00 83.19 658 TRP A CA 1
ATOM 5125 C C . TRP A 1 658 ? 20.281 -32.135 25.873 1.00 83.19 658 TRP A C 1
ATOM 5127 O O . TRP A 1 658 ? 21.343 -32.375 26.448 1.00 83.19 658 TRP A O 1
ATOM 5137 N N . ARG A 1 659 ? 20.132 -32.287 24.560 1.00 83.69 659 ARG A N 1
ATOM 5138 C CA . ARG A 1 659 ? 21.203 -32.632 23.625 1.00 83.69 659 ARG A CA 1
ATOM 5139 C C . ARG A 1 659 ? 21.298 -31.564 22.549 1.00 83.69 659 ARG A C 1
ATOM 5141 O O . ARG A 1 659 ? 20.288 -31.026 22.113 1.00 83.69 659 ARG A O 1
ATOM 5148 N N . GLU A 1 660 ? 22.511 -31.252 22.127 1.00 80.81 660 GLU A N 1
ATOM 5149 C CA . GLU A 1 660 ? 22.754 -30.367 20.992 1.00 80.81 660 GLU A CA 1
ATOM 5150 C C . GLU A 1 660 ? 22.665 -31.173 19.685 1.00 80.81 660 GLU A C 1
ATOM 5152 O O . GLU A 1 660 ? 23.311 -32.213 19.552 1.00 80.81 660 GLU A O 1
ATOM 5157 N N . SER A 1 661 ? 21.855 -30.704 18.736 1.00 78.12 661 SER A N 1
ATOM 5158 C CA . SER A 1 661 ? 21.625 -31.322 17.418 1.00 78.12 661 SER A CA 1
ATOM 5159 C C . SER A 1 661 ? 22.087 -30.407 16.267 1.00 78.12 661 SER A C 1
ATOM 5161 O O . SER A 1 661 ? 21.974 -30.771 15.103 1.00 78.12 661 SER A O 1
ATOM 5163 N N . THR A 1 662 ? 22.720 -29.257 16.544 1.00 74.69 662 THR A N 1
ATOM 5164 C CA . THR A 1 662 ? 23.119 -28.241 15.544 1.00 74.69 662 THR A CA 1
ATOM 5165 C C . THR A 1 662 ? 23.776 -28.824 14.279 1.00 74.69 662 THR A C 1
ATOM 5167 O O . THR A 1 662 ? 23.415 -28.457 13.165 1.00 74.69 662 THR A O 1
ATOM 5170 N N . LYS A 1 663 ? 24.681 -29.807 14.411 1.00 71.94 663 LYS A N 1
ATOM 5171 C CA . LYS A 1 663 ? 25.379 -30.451 13.272 1.00 71.94 663 LYS A CA 1
ATOM 5172 C C . LYS A 1 663 ? 24.465 -31.175 12.279 1.00 71.94 663 LYS A C 1
ATOM 5174 O O . LYS A 1 663 ? 24.844 -31.351 11.125 1.00 71.94 663 LYS A O 1
ATOM 5179 N N . GLU A 1 664 ? 23.295 -31.625 12.714 1.00 70.88 664 GLU A N 1
ATOM 5180 C CA . GLU A 1 664 ? 22.309 -32.287 11.851 1.00 70.88 664 GLU A CA 1
ATOM 5181 C C . GLU A 1 664 ? 21.532 -31.274 10.993 1.00 70.88 664 GLU A C 1
ATOM 5183 O O . GLU A 1 664 ? 20.909 -31.636 9.992 1.00 70.88 664 GLU A O 1
ATOM 5188 N N . TRP A 1 665 ? 21.640 -29.990 11.345 1.00 70.69 665 TRP A N 1
ATOM 5189 C CA . TRP A 1 665 ? 20.947 -28.870 10.722 1.00 70.69 665 TRP A CA 1
ATOM 5190 C C . TRP A 1 665 ? 21.852 -28.006 9.828 1.00 70.69 665 TRP A C 1
ATOM 5192 O O . TRP A 1 665 ? 21.341 -27.328 8.941 1.00 70.69 665 TRP A O 1
ATOM 5202 N N . THR A 1 666 ? 23.182 -28.094 9.958 1.00 60.72 666 THR A N 1
ATOM 5203 C CA . THR A 1 666 ? 24.149 -27.269 9.196 1.00 60.72 666 THR A CA 1
ATOM 5204 C C . THR A 1 666 ? 24.321 -27.636 7.716 1.00 60.72 666 THR A C 1
ATOM 5206 O O . THR A 1 666 ? 24.955 -26.889 6.977 1.00 60.72 666 THR A O 1
ATOM 5209 N N . LYS A 1 667 ? 23.794 -28.776 7.244 1.00 57.28 667 LYS A N 1
ATOM 5210 C CA . LYS A 1 667 ? 23.907 -29.202 5.833 1.00 57.28 667 LYS A CA 1
ATOM 5211 C C . LYS A 1 667 ? 22.542 -29.398 5.192 1.00 57.28 667 LYS A C 1
ATOM 5213 O O . LYS A 1 667 ? 21.893 -30.415 5.444 1.00 57.28 667 LYS A O 1
ATOM 5218 N N . TRP A 1 668 ? 22.124 -28.491 4.314 1.00 59.38 668 TRP A N 1
ATOM 5219 C CA . TRP A 1 668 ? 20.982 -28.699 3.419 1.00 59.38 668 TRP A CA 1
ATOM 5220 C C . TRP A 1 668 ? 21.450 -29.015 2.005 1.00 59.38 668 TRP A C 1
ATOM 5222 O O . TRP A 1 668 ? 22.297 -28.308 1.482 1.00 59.38 668 TRP A O 1
ATOM 5232 N N . GLY A 1 669 ? 20.971 -30.104 1.395 1.00 47.34 669 GLY A N 1
ATOM 5233 C CA . GLY A 1 669 ? 21.212 -30.387 -0.031 1.00 47.34 669 GLY A CA 1
ATOM 5234 C C . GLY A 1 669 ? 22.675 -30.368 -0.523 1.00 47.34 669 GLY A C 1
ATOM 5235 O O . GLY A 1 669 ? 22.899 -30.258 -1.720 1.00 47.34 669 GLY A O 1
ATOM 5236 N N . GLY A 1 670 ? 23.677 -30.445 0.362 1.00 45.78 670 GLY A N 1
ATOM 5237 C CA . GLY A 1 670 ? 25.094 -30.289 0.006 1.00 45.78 670 GLY A CA 1
ATOM 5238 C C . GLY A 1 670 ? 25.606 -28.842 -0.107 1.00 45.78 670 GLY A C 1
ATOM 5239 O O . GLY A 1 670 ? 26.815 -28.671 -0.225 1.00 45.78 670 GLY A O 1
ATOM 5240 N N . LEU A 1 671 ? 24.747 -27.821 0.004 1.00 39.56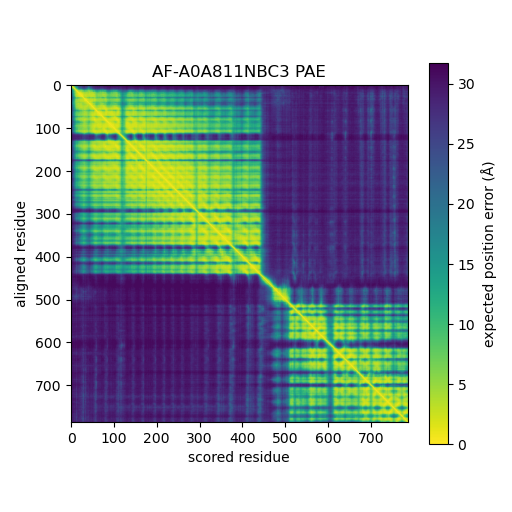 671 LEU A N 1
ATOM 5241 C CA . LEU A 1 671 ? 25.089 -26.392 -0.004 1.00 39.56 671 LEU A CA 1
ATOM 5242 C C . LEU A 1 671 ? 24.105 -25.601 0.894 1.00 39.56 671 LEU A C 1
ATOM 5244 O O . LEU A 1 671 ? 22.919 -25.534 0.595 1.00 39.56 671 LEU A O 1
ATOM 5248 N N . MET A 1 672 ? 24.662 -24.948 1.926 1.00 47.56 672 MET A N 1
ATOM 5249 C CA . MET A 1 672 ? 24.121 -23.834 2.743 1.00 47.56 672 MET A CA 1
ATOM 5250 C C . MET A 1 672 ? 23.315 -24.096 4.030 1.00 47.56 672 MET A C 1
ATOM 5252 O O . MET A 1 672 ? 22.647 -25.115 4.210 1.00 47.56 672 MET A O 1
ATOM 5256 N N . GLU A 1 673 ? 23.490 -23.124 4.939 1.00 51.31 673 GLU A N 1
ATOM 5257 C CA . GLU A 1 673 ? 22.899 -22.929 6.273 1.00 51.31 673 GLU A CA 1
ATOM 5258 C C . GLU A 1 673 ? 21.544 -22.184 6.181 1.00 51.31 673 GLU A C 1
ATOM 5260 O O . GLU A 1 673 ? 21.272 -21.535 5.174 1.00 51.31 673 GLU A O 1
ATOM 5265 N N . PHE A 1 674 ? 20.698 -22.260 7.219 1.00 56.41 674 PHE A N 1
ATOM 5266 C CA . PHE A 1 674 ? 19.420 -21.524 7.328 1.00 56.41 674 PHE A CA 1
ATOM 5267 C C . PHE A 1 674 ? 19.565 -20.206 8.085 1.00 56.41 674 PHE A C 1
ATOM 5269 O O . PHE A 1 674 ? 20.480 -20.065 8.902 1.00 56.41 674 PHE A O 1
ATOM 5276 N N . ASP A 1 675 ? 18.613 -19.300 7.857 1.00 55.16 675 ASP A N 1
ATOM 5277 C CA . ASP A 1 675 ? 18.515 -18.022 8.566 1.00 55.16 675 ASP A CA 1
ATOM 5278 C C . ASP A 1 675 ? 17.451 -18.093 9.682 1.00 55.16 675 ASP A C 1
ATOM 5280 O O . ASP A 1 675 ? 17.785 -17.928 10.853 1.00 55.16 675 ASP A O 1
ATOM 5284 N N . GLU A 1 676 ? 16.201 -18.482 9.384 1.00 61.78 676 GLU A N 1
ATOM 5285 C CA . GLU A 1 676 ? 15.101 -18.389 10.364 1.00 61.78 676 GLU A CA 1
ATOM 5286 C C . GLU A 1 676 ? 14.175 -19.622 10.403 1.00 61.78 676 GLU A C 1
ATOM 5288 O O . GLU A 1 676 ? 13.787 -20.176 9.371 1.00 61.78 676 GLU A O 1
ATOM 5293 N N . VAL A 1 677 ? 13.746 -20.014 11.609 1.00 62.00 677 VAL A N 1
ATOM 5294 C CA . VAL A 1 677 ? 12.634 -20.950 11.855 1.00 62.00 677 VAL A CA 1
ATOM 5295 C C . VAL A 1 677 ? 11.507 -20.202 12.561 1.00 62.00 677 VAL A C 1
ATOM 5297 O O . VAL A 1 677 ? 11.674 -19.800 13.709 1.00 62.00 677 VAL A O 1
ATOM 5300 N N . ARG A 1 678 ? 10.342 -20.038 11.918 1.00 61.75 678 ARG A N 1
ATOM 5301 C CA . ARG A 1 678 ? 9.216 -19.270 12.488 1.00 61.75 678 ARG A CA 1
ATOM 5302 C C . ARG A 1 678 ? 8.164 -20.163 13.132 1.00 61.75 678 ARG A C 1
ATOM 5304 O O . ARG A 1 678 ? 7.472 -20.908 12.447 1.00 61.75 678 ARG A O 1
ATOM 5311 N N . SER A 1 679 ? 7.941 -19.986 14.432 1.00 59.28 679 SER A N 1
ATOM 5312 C CA . SER A 1 679 ? 6.853 -20.649 15.174 1.00 59.28 679 SER A CA 1
ATOM 5313 C C . SER A 1 679 ? 5.443 -20.200 14.745 1.00 59.28 679 SER A C 1
ATOM 5315 O O . SER A 1 679 ? 4.489 -20.970 14.835 1.00 59.28 679 SER A O 1
ATOM 5317 N N . LYS A 1 680 ? 5.303 -18.974 14.217 1.00 60.12 680 LYS A N 1
ATOM 5318 C CA . LYS A 1 680 ? 4.009 -18.323 13.917 1.00 60.12 680 LYS A CA 1
ATOM 5319 C C . LYS A 1 680 ? 3.173 -18.995 12.819 1.00 60.12 680 LYS A C 1
ATOM 5321 O O . LYS A 1 680 ? 1.960 -18.823 12.808 1.00 60.12 680 LYS A O 1
ATOM 5326 N N . LEU A 1 681 ? 3.795 -19.739 11.902 1.00 64.44 681 LEU A N 1
ATOM 5327 C CA . LEU A 1 681 ? 3.087 -20.458 10.830 1.00 64.44 681 LEU A CA 1
ATOM 5328 C C . LEU A 1 681 ? 2.477 -21.787 11.310 1.00 64.44 681 LEU A C 1
ATOM 5330 O O . LEU A 1 681 ? 1.730 -22.420 10.564 1.00 64.44 681 LEU A O 1
ATOM 5334 N N . GLY A 1 682 ? 2.763 -22.187 12.552 1.00 72.75 682 GLY A N 1
ATOM 5335 C CA . GLY A 1 682 ? 2.404 -23.484 13.107 1.00 72.75 682 GLY A CA 1
ATOM 5336 C C . GLY A 1 682 ? 3.442 -24.562 12.793 1.00 72.75 682 GLY A C 1
ATOM 5337 O O . GLY A 1 682 ? 4.471 -24.321 12.162 1.00 72.75 682 GLY A O 1
ATOM 5338 N N . CYS A 1 683 ? 3.160 -25.774 13.253 1.00 78.50 683 CYS A N 1
ATOM 5339 C CA . CYS A 1 683 ? 3.889 -26.985 12.891 1.00 78.50 683 CYS A CA 1
ATOM 5340 C C . CYS A 1 683 ? 2.925 -28.173 12.943 1.00 78.50 683 CYS A C 1
ATOM 5342 O O . CYS A 1 683 ? 1.857 -28.098 13.560 1.00 78.50 683 CYS A O 1
ATOM 5344 N N . ALA A 1 684 ? 3.282 -29.268 12.281 1.00 81.25 684 ALA A N 1
ATOM 5345 C CA . ALA A 1 684 ? 2.412 -30.432 12.179 1.00 81.25 684 ALA A CA 1
ATOM 5346 C C . ALA A 1 684 ? 3.181 -31.723 12.437 1.00 81.25 684 ALA A C 1
ATOM 5348 O O . ALA A 1 684 ? 4.266 -31.921 11.899 1.00 81.25 684 ALA A O 1
ATOM 5349 N N . ASP A 1 685 ? 2.594 -32.617 13.226 1.00 76.44 685 ASP A N 1
ATOM 5350 C CA . ASP A 1 685 ? 3.101 -33.976 13.396 1.00 76.44 685 ASP A CA 1
ATOM 5351 C C . ASP A 1 685 ? 2.301 -34.914 12.489 1.00 76.44 685 ASP A C 1
ATOM 5353 O O . ASP A 1 685 ? 1.080 -35.039 12.630 1.00 76.44 685 ASP A O 1
ATOM 5357 N N . VAL A 1 686 ? 2.979 -35.522 11.518 1.00 76.19 686 VAL A N 1
ATOM 5358 C CA . VAL A 1 686 ? 2.392 -36.492 10.592 1.00 76.19 686 VAL A CA 1
ATOM 5359 C C . VAL A 1 686 ? 3.292 -37.717 10.573 1.00 76.19 686 VAL A C 1
ATOM 5361 O O . VAL A 1 686 ? 4.468 -37.613 10.240 1.00 76.19 686 VAL A O 1
ATOM 5364 N N . ASN A 1 687 ? 2.727 -38.880 10.906 1.00 73.56 687 ASN A N 1
ATOM 5365 C CA . ASN A 1 687 ? 3.435 -40.164 10.962 1.00 73.56 687 ASN A CA 1
ATOM 5366 C C . ASN A 1 687 ? 4.648 -40.178 11.920 1.00 73.56 687 ASN A C 1
ATOM 5368 O O . ASN A 1 687 ? 5.640 -40.850 11.640 1.00 73.56 687 ASN A O 1
ATOM 5372 N N . GLY A 1 688 ? 4.571 -39.458 13.046 1.00 72.25 688 GLY A N 1
ATOM 5373 C CA . GLY A 1 688 ? 5.642 -39.400 14.046 1.00 72.25 688 GLY A CA 1
ATOM 5374 C C . GLY A 1 688 ? 6.830 -38.542 13.608 1.00 72.25 688 GLY A C 1
ATOM 5375 O O . GLY A 1 688 ? 7.961 -38.791 14.028 1.00 72.25 688 GLY A O 1
ATOM 5376 N N . MET A 1 689 ? 6.588 -37.576 12.721 1.00 81.00 689 MET A N 1
ATOM 5377 C CA . MET A 1 689 ? 7.590 -36.637 12.228 1.00 81.00 689 MET A CA 1
ATOM 5378 C C . MET A 1 689 ? 7.044 -35.218 12.285 1.00 81.00 689 MET A C 1
ATOM 5380 O O . MET A 1 689 ? 5.943 -34.931 11.802 1.00 81.00 689 MET A O 1
ATOM 5384 N N . LEU A 1 690 ? 7.842 -34.317 12.850 1.00 84.06 690 LEU A N 1
ATOM 5385 C CA . LEU A 1 690 ? 7.513 -32.907 12.965 1.00 84.06 690 LEU A CA 1
ATOM 5386 C C . LEU A 1 690 ? 7.850 -32.187 11.656 1.00 84.06 690 LEU A C 1
ATOM 5388 O O . LEU A 1 690 ? 8.974 -32.250 11.168 1.00 84.06 690 LEU A O 1
ATOM 5392 N N . HIS A 1 691 ? 6.877 -31.463 11.122 1.00 85.62 691 HIS A N 1
ATOM 5393 C CA . HIS A 1 691 ? 7.005 -30.627 9.938 1.00 85.62 691 HIS A CA 1
ATOM 5394 C C . HIS A 1 691 ? 7.040 -29.170 10.391 1.00 85.62 691 HIS A C 1
ATOM 5396 O O . HIS A 1 691 ? 6.068 -28.678 10.975 1.00 85.62 691 HIS A O 1
ATOM 5402 N N . VAL A 1 692 ? 8.164 -28.497 10.142 1.00 84.19 692 VAL A N 1
ATOM 5403 C CA . VAL A 1 692 ? 8.420 -27.117 10.580 1.00 84.19 692 VAL A CA 1
ATOM 5404 C C . VAL A 1 692 ? 8.790 -26.253 9.374 1.00 84.19 692 VAL A C 1
ATOM 5406 O O . VAL A 1 692 ? 9.630 -26.676 8.581 1.00 84.19 692 VAL A O 1
ATOM 5409 N N . PRO A 1 693 ? 8.205 -25.055 9.212 1.00 81.81 693 PRO A N 1
ATOM 5410 C CA . PRO A 1 693 ? 8.593 -24.128 8.155 1.00 81.81 693 PRO A CA 1
ATOM 5411 C C . PRO A 1 693 ? 9.960 -23.488 8.441 1.00 81.81 693 PRO A C 1
ATOM 5413 O O . PRO A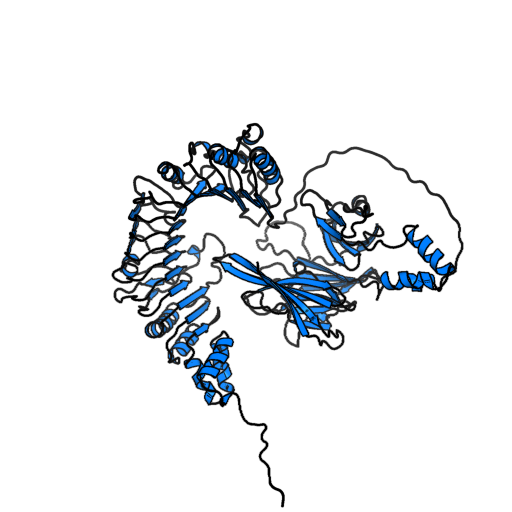 1 693 ? 10.226 -23.020 9.550 1.00 81.81 693 PRO A O 1
ATOM 5416 N N . VAL A 1 694 ? 10.815 -23.452 7.422 1.00 77.12 694 VAL A N 1
ATOM 5417 C CA . VAL A 1 694 ? 12.205 -22.987 7.471 1.00 77.12 694 VAL A CA 1
ATOM 5418 C C . VAL A 1 694 ? 12.504 -22.090 6.263 1.00 77.12 694 VAL A C 1
ATOM 5420 O O . VAL A 1 694 ? 12.010 -22.336 5.161 1.00 77.12 694 VAL A O 1
ATOM 5423 N N . TYR A 1 695 ? 13.320 -21.057 6.481 1.00 72.81 695 TYR A N 1
ATOM 5424 C CA . TYR A 1 695 ? 13.728 -20.077 5.473 1.00 72.81 695 TYR A CA 1
ATOM 5425 C C . TYR A 1 695 ? 15.210 -20.267 5.071 1.00 72.81 695 TYR A C 1
ATOM 5427 O O . TYR A 1 695 ? 16.090 -20.059 5.915 1.00 72.81 695 TYR A O 1
ATOM 5435 N N . PRO A 1 696 ? 15.515 -20.688 3.825 1.00 61.91 696 PRO A N 1
ATOM 5436 C CA . PRO A 1 696 ? 16.879 -20.904 3.338 1.00 61.91 696 PRO A CA 1
ATOM 5437 C C . PRO A 1 696 ? 17.655 -19.590 3.161 1.00 61.91 696 PRO A C 1
ATOM 5439 O O . PRO A 1 696 ? 17.083 -18.562 2.803 1.00 61.91 696 PRO A O 1
ATOM 5442 N N . ARG A 1 697 ? 18.979 -19.641 3.373 1.00 57.56 697 ARG A N 1
ATOM 5443 C CA . ARG A 1 697 ? 19.884 -18.493 3.220 1.00 57.56 697 ARG A CA 1
ATOM 5444 C C . ARG A 1 697 ? 20.197 -18.240 1.749 1.00 57.56 697 ARG A C 1
ATOM 5446 O O . ARG A 1 697 ? 21.180 -18.761 1.229 1.00 57.56 697 ARG A O 1
ATOM 5453 N N . HIS A 1 698 ? 19.401 -17.402 1.092 1.00 50.97 698 HIS A N 1
ATOM 5454 C CA . HIS A 1 698 ? 19.839 -16.667 -0.093 1.00 50.97 698 HIS A CA 1
ATOM 5455 C C . HIS A 1 698 ? 19.043 -15.378 -0.318 1.00 50.97 698 HIS A C 1
ATOM 5457 O O . HIS A 1 698 ? 17.863 -15.420 -0.632 1.00 50.97 698 HIS A O 1
ATOM 5463 N N . LEU A 1 699 ? 19.788 -14.264 -0.270 1.00 39.78 699 LEU A N 1
ATOM 5464 C CA . LEU A 1 699 ? 19.490 -12.929 -0.797 1.00 39.78 699 LEU A CA 1
ATOM 5465 C C . LEU A 1 699 ? 18.301 -12.202 -0.149 1.00 39.78 699 LEU A C 1
ATOM 5467 O O . LEU A 1 699 ? 17.217 -12.727 0.058 1.00 39.78 699 LEU A O 1
ATOM 5471 N N . LEU A 1 700 ? 18.534 -10.928 0.148 1.00 43.53 700 LEU A N 1
ATOM 5472 C CA . LEU A 1 700 ? 17.581 -9.935 0.635 1.00 43.53 700 LEU A CA 1
ATOM 5473 C C . LEU A 1 700 ? 16.361 -9.806 -0.307 1.00 43.53 700 LEU A C 1
ATOM 5475 O O . LEU A 1 700 ? 16.291 -8.844 -1.063 1.00 43.53 700 LEU A O 1
ATOM 5479 N N . SER A 1 701 ? 15.413 -10.755 -0.330 1.00 41.31 701 SER A N 1
ATOM 5480 C CA . SER A 1 701 ? 14.203 -10.663 -1.164 1.00 41.31 701 SER A CA 1
ATOM 5481 C C . SER A 1 701 ? 13.221 -11.844 -0.982 1.00 41.31 701 SER A C 1
ATOM 5483 O O . SER A 1 701 ? 13.369 -12.886 -1.606 1.00 41.31 701 SER A O 1
ATOM 5485 N N . GLN A 1 702 ? 12.096 -11.565 -0.306 1.00 50.06 702 GLN A N 1
ATOM 5486 C CA . GLN A 1 702 ? 10.754 -12.160 -0.509 1.00 50.06 702 GLN A CA 1
ATOM 5487 C C . GLN A 1 702 ? 10.414 -13.518 0.151 1.00 50.06 702 GLN A C 1
ATOM 5489 O O . GLN A 1 702 ? 11.222 -14.420 0.298 1.00 50.06 702 GLN A O 1
ATOM 5494 N N . THR A 1 703 ? 9.129 -13.672 0.507 1.00 50.75 703 THR A N 1
ATOM 5495 C CA . THR A 1 703 ? 8.475 -14.844 1.137 1.00 50.75 703 THR A CA 1
ATOM 5496 C C . THR A 1 703 ? 8.401 -16.099 0.248 1.00 50.75 703 THR A C 1
ATOM 5498 O O . THR A 1 703 ? 7.546 -16.955 0.479 1.00 50.75 703 THR A O 1
ATOM 5501 N N . LYS A 1 704 ? 9.223 -16.184 -0.804 1.00 52.94 704 LYS A N 1
ATOM 5502 C CA . LYS A 1 704 ? 9.063 -17.128 -1.921 1.00 52.94 704 LYS A CA 1
ATOM 5503 C C . LYS A 1 704 ? 9.716 -18.496 -1.695 1.00 52.94 704 LYS A C 1
ATOM 5505 O O . LYS A 1 704 ? 9.242 -19.459 -2.283 1.00 52.94 704 LYS A O 1
ATOM 5510 N N . ASP A 1 705 ? 10.684 -18.604 -0.787 1.00 62.66 705 ASP A N 1
ATOM 5511 C CA . ASP A 1 705 ? 11.494 -19.823 -0.632 1.00 62.66 705 ASP A CA 1
ATOM 5512 C C . ASP A 1 705 ? 11.226 -20.576 0.680 1.00 62.66 705 ASP A C 1
ATOM 5514 O O . ASP A 1 705 ? 12.118 -21.196 1.251 1.00 62.66 705 ASP A O 1
ATOM 5518 N N . ILE A 1 706 ? 9.999 -20.527 1.207 1.00 76.88 706 ILE A N 1
ATOM 5519 C CA . ILE A 1 706 ? 9.670 -21.274 2.431 1.00 76.88 706 ILE A CA 1
ATOM 5520 C C . ILE A 1 706 ? 9.679 -22.770 2.117 1.00 76.88 706 ILE A C 1
ATOM 5522 O O . ILE A 1 706 ? 8.908 -23.250 1.283 1.00 76.88 706 ILE A O 1
ATOM 5526 N N . GLN A 1 707 ? 10.510 -23.513 2.839 1.00 79.62 707 GLN A N 1
ATOM 5527 C CA . GLN A 1 707 ? 10.538 -24.971 2.802 1.00 79.62 707 GLN A CA 1
ATOM 5528 C C . GLN A 1 707 ? 10.057 -25.534 4.139 1.00 79.62 707 GLN A C 1
ATOM 5530 O O . GLN A 1 707 ? 10.060 -24.859 5.163 1.00 79.62 707 GLN A O 1
ATOM 5535 N N . MET A 1 708 ? 9.619 -26.785 4.146 1.00 83.75 708 MET A N 1
ATOM 5536 C CA . MET A 1 708 ? 9.252 -27.515 5.353 1.00 83.75 708 MET A CA 1
ATOM 5537 C C . MET A 1 708 ? 10.340 -28.530 5.665 1.00 83.75 708 MET A C 1
ATOM 5539 O O . MET A 1 708 ? 10.566 -29.460 4.892 1.00 83.75 708 MET A O 1
ATOM 5543 N N . ALA A 1 709 ? 11.003 -28.366 6.805 1.00 83.44 709 ALA A N 1
ATOM 5544 C CA . ALA A 1 709 ? 11.883 -29.384 7.346 1.00 83.44 709 ALA A CA 1
ATOM 5545 C C . ALA A 1 709 ? 11.047 -30.494 7.987 1.00 83.44 709 ALA A C 1
ATOM 5547 O O . ALA A 1 709 ? 10.166 -30.223 8.805 1.00 83.44 709 ALA A O 1
ATOM 5548 N N . VAL A 1 710 ? 11.360 -31.737 7.628 1.00 85.25 710 VAL A N 1
ATOM 5549 C CA . VAL A 1 710 ? 10.809 -32.940 8.256 1.00 85.25 710 VAL A CA 1
ATOM 5550 C C . VAL A 1 710 ? 11.816 -33.434 9.284 1.00 85.25 710 VAL A C 1
ATOM 5552 O O . VAL A 1 710 ? 12.965 -33.728 8.941 1.00 85.25 710 VAL A O 1
ATOM 5555 N N . VAL A 1 711 ? 11.392 -33.510 10.539 1.00 83.00 711 VAL A N 1
ATOM 5556 C CA . VAL A 1 711 ? 12.231 -33.831 11.694 1.00 83.00 711 VAL A CA 1
ATOM 5557 C C . VAL A 1 711 ? 11.712 -35.096 12.361 1.00 83.00 711 VAL A C 1
ATOM 5559 O O . VAL A 1 711 ? 10.514 -35.216 12.614 1.00 83.00 711 VAL A O 1
ATOM 5562 N N . ASP A 1 712 ? 12.601 -36.039 12.657 1.00 80.62 712 ASP A N 1
ATOM 5563 C CA . ASP A 1 712 ? 12.240 -37.231 13.422 1.00 80.62 712 ASP A CA 1
ATOM 5564 C C . ASP A 1 712 ? 12.041 -36.936 14.921 1.00 80.62 712 ASP A C 1
ATOM 5566 O O . ASP A 1 712 ? 12.318 -35.849 15.436 1.00 80.62 712 ASP A O 1
ATOM 5570 N N . MET A 1 713 ? 11.584 -37.950 15.658 1.00 75.50 713 MET A N 1
ATOM 5571 C CA . MET A 1 713 ? 11.403 -37.889 17.114 1.00 75.50 713 MET A CA 1
ATOM 5572 C C . MET A 1 713 ? 12.714 -37.664 17.888 1.00 75.50 713 MET A C 1
ATOM 5574 O O . MET A 1 713 ? 12.672 -37.362 19.079 1.00 75.50 713 MET A O 1
ATOM 5578 N N . GLN A 1 714 ? 13.873 -37.839 17.247 1.00 74.12 714 GLN A N 1
ATOM 5579 C CA . GLN A 1 714 ? 15.190 -37.586 17.827 1.00 74.12 714 GLN A CA 1
ATOM 5580 C C . GLN A 1 714 ? 15.692 -36.159 17.541 1.00 74.12 714 GLN A C 1
ATOM 5582 O O . GLN A 1 714 ? 16.791 -35.814 17.977 1.00 74.12 714 GLN A O 1
ATOM 5587 N N . GLY A 1 715 ? 14.890 -35.311 16.884 1.00 72.75 715 GLY A N 1
ATOM 5588 C CA . GLY A 1 715 ? 15.246 -33.924 16.567 1.00 72.75 715 GLY A CA 1
ATOM 5589 C C . GLY A 1 715 ? 16.131 -33.784 15.337 1.00 72.75 715 GLY A C 1
ATOM 5590 O O . GLY A 1 715 ? 16.590 -32.679 15.030 1.00 72.75 715 GLY A O 1
ATOM 5591 N N . LYS A 1 716 ? 16.360 -34.887 14.623 1.00 78.56 716 LYS A N 1
ATOM 5592 C CA . LYS A 1 716 ? 17.187 -34.914 13.434 1.00 78.56 716 LYS A CA 1
ATOM 5593 C C . LYS A 1 716 ? 16.331 -34.613 12.219 1.00 78.56 716 LYS A C 1
ATOM 5595 O O . LYS A 1 716 ? 15.301 -35.238 11.965 1.00 78.56 716 LYS A O 1
ATOM 5600 N N . LYS A 1 717 ? 16.803 -33.670 11.411 1.00 79.19 717 LYS A N 1
ATOM 5601 C CA . LYS A 1 717 ? 16.222 -33.409 10.100 1.00 79.19 717 LYS A CA 1
ATOM 5602 C C . LYS A 1 717 ? 16.456 -34.606 9.171 1.00 79.19 717 LYS A C 1
ATOM 5604 O O . LYS A 1 717 ? 17.599 -34.995 8.920 1.00 79.19 717 LYS A O 1
ATOM 5609 N N . ILE A 1 718 ? 15.373 -35.118 8.599 1.00 77.69 718 ILE A N 1
ATOM 5610 C CA . ILE A 1 718 ? 15.380 -36.190 7.601 1.00 77.69 718 ILE A CA 1
ATOM 5611 C C . ILE A 1 718 ? 15.461 -35.601 6.190 1.00 77.69 718 ILE A C 1
ATOM 5613 O O . ILE A 1 718 ? 16.305 -36.011 5.396 1.00 77.69 718 ILE A O 1
ATOM 5617 N N . MET A 1 719 ? 14.597 -34.630 5.880 1.00 77.44 719 MET A N 1
ATOM 5618 C CA . MET A 1 719 ? 14.442 -34.073 4.533 1.00 77.44 719 MET A CA 1
ATOM 5619 C C . MET A 1 719 ? 13.753 -32.702 4.538 1.00 77.44 719 MET A C 1
ATOM 5621 O O . MET A 1 719 ? 13.416 -32.164 5.594 1.00 77.44 719 MET A O 1
ATOM 5625 N N . ALA A 1 720 ? 13.554 -32.165 3.336 1.00 78.69 720 ALA A N 1
ATOM 5626 C CA . ALA A 1 720 ? 12.933 -30.885 3.055 1.00 78.69 720 ALA A CA 1
ATOM 5627 C C . ALA A 1 720 ? 11.852 -31.039 1.986 1.00 78.69 720 ALA A C 1
ATOM 5629 O O . ALA A 1 720 ? 12.079 -31.735 0.998 1.00 78.69 720 ALA A O 1
ATOM 5630 N N . ILE A 1 721 ? 10.713 -30.377 2.166 1.00 81.75 721 ILE A N 1
ATOM 5631 C CA . ILE A 1 721 ? 9.608 -30.370 1.203 1.00 81.75 721 ILE A CA 1
ATOM 5632 C C . ILE A 1 721 ? 9.274 -28.919 0.865 1.00 81.75 721 ILE A C 1
ATOM 5634 O O . ILE A 1 721 ? 9.128 -28.097 1.769 1.00 81.75 721 ILE A O 1
ATOM 5638 N N . ASP A 1 722 ? 9.118 -28.595 -0.414 1.00 82.62 722 ASP A N 1
ATOM 5639 C CA . ASP A 1 722 ? 8.729 -27.246 -0.829 1.00 82.62 722 ASP A CA 1
ATOM 5640 C C . ASP A 1 722 ? 7.301 -26.908 -0.385 1.00 82.62 722 ASP A C 1
ATOM 5642 O O . ASP A 1 722 ? 6.396 -27.755 -0.412 1.00 82.62 722 ASP A O 1
ATOM 5646 N N . TRP A 1 723 ? 7.085 -25.654 0.020 1.00 85.75 723 TRP A N 1
ATOM 5647 C CA . TRP A 1 723 ? 5.748 -25.171 0.343 1.00 85.75 723 TRP A CA 1
ATOM 5648 C C . TRP A 1 723 ? 4.898 -25.013 -0.928 1.00 85.75 723 TRP A C 1
ATOM 5650 O O . TRP A 1 723 ? 5.345 -24.417 -1.912 1.00 85.75 723 TRP A O 1
ATOM 5660 N N . PRO A 1 724 ? 3.640 -25.487 -0.936 1.00 85.31 724 PRO A N 1
ATOM 5661 C CA . PRO A 1 724 ? 2.837 -25.493 -2.148 1.00 85.31 724 PRO A CA 1
ATOM 5662 C C . PRO A 1 724 ? 2.299 -24.114 -2.546 1.00 85.31 724 PRO A C 1
ATOM 5664 O O . PRO A 1 724 ? 1.685 -23.389 -1.753 1.00 85.31 724 PRO A O 1
ATOM 5667 N N . GLY A 1 725 ? 2.440 -23.804 -3.836 1.00 74.94 725 GLY A N 1
ATOM 5668 C CA . GLY A 1 725 ? 1.763 -22.678 -4.475 1.00 74.94 725 GLY A CA 1
ATOM 5669 C C . GLY A 1 725 ? 2.270 -21.298 -4.056 1.00 74.94 725 GLY A C 1
ATOM 5670 O O . GLY A 1 725 ? 1.506 -20.344 -4.183 1.00 74.94 725 GLY A O 1
ATOM 5671 N N . LEU A 1 726 ? 3.508 -21.191 -3.553 1.00 77.81 726 LEU A N 1
ATOM 5672 C CA . LEU A 1 726 ? 4.149 -19.898 -3.308 1.00 77.81 726 LEU A CA 1
ATOM 5673 C C . LEU A 1 726 ? 4.565 -19.220 -4.615 1.00 77.81 726 LEU A C 1
ATOM 5675 O O . LEU A 1 726 ? 5.127 -19.829 -5.520 1.00 77.81 726 LEU A O 1
ATOM 5679 N N . ASN A 1 727 ? 4.273 -17.929 -4.684 1.00 72.44 727 ASN A N 1
ATOM 5680 C CA . ASN A 1 727 ? 4.625 -16.990 -5.735 1.00 72.44 727 ASN A CA 1
ATOM 5681 C C . ASN A 1 727 ? 4.601 -15.563 -5.148 1.00 72.44 727 ASN A C 1
ATOM 5683 O O . ASN A 1 727 ? 4.415 -15.362 -3.953 1.00 72.44 727 ASN A O 1
ATOM 5687 N N . GLU A 1 728 ? 4.780 -14.549 -5.986 1.00 63.72 728 GLU A N 1
ATOM 5688 C CA . GLU A 1 728 ? 4.779 -13.131 -5.577 1.00 63.72 728 GLU A CA 1
ATOM 5689 C C . GLU A 1 728 ? 3.467 -12.638 -4.972 1.00 63.72 728 GLU A C 1
ATOM 5691 O O . GLU A 1 728 ? 3.471 -11.729 -4.147 1.00 63.72 728 GLU A O 1
ATOM 5696 N N . PHE A 1 729 ? 2.355 -13.247 -5.359 1.00 67.38 729 PHE A N 1
ATOM 5697 C CA . PHE A 1 729 ? 1.023 -12.876 -4.904 1.00 67.38 729 PHE A CA 1
ATOM 5698 C C . PHE A 1 729 ? 0.528 -13.813 -3.817 1.00 67.38 729 PHE A C 1
ATOM 5700 O O . PHE A 1 729 ? -0.670 -13.874 -3.569 1.00 67.38 729 PHE A O 1
ATOM 5707 N N . THR A 1 730 ? 1.407 -14.580 -3.177 1.00 71.19 730 THR A N 1
ATOM 5708 C CA . THR A 1 730 ? 1.006 -15.503 -2.125 1.00 71.19 730 THR A CA 1
ATOM 5709 C C . THR A 1 730 ? 1.969 -15.491 -0.949 1.00 71.19 730 THR A C 1
ATOM 5711 O O . THR A 1 730 ? 3.139 -15.134 -1.059 1.00 71.19 730 THR A O 1
ATOM 5714 N N . ALA A 1 731 ? 1.460 -15.857 0.221 1.00 75.38 731 ALA A N 1
ATOM 5715 C CA . ALA A 1 731 ? 2.259 -16.053 1.420 1.00 75.38 731 ALA A CA 1
ATOM 5716 C C . ALA A 1 731 ? 1.823 -17.327 2.142 1.00 75.38 731 ALA A C 1
ATOM 5718 O O . ALA A 1 731 ? 0.634 -17.654 2.174 1.00 75.38 731 ALA A O 1
ATOM 5719 N N . ALA A 1 732 ? 2.778 -18.026 2.756 1.00 77.94 732 ALA A N 1
ATOM 5720 C CA . ALA A 1 732 ? 2.462 -19.095 3.694 1.00 77.94 732 ALA A CA 1
ATOM 5721 C C . ALA A 1 732 ? 1.640 -18.513 4.849 1.00 77.94 732 ALA A C 1
ATOM 5723 O O . ALA A 1 732 ? 1.996 -17.471 5.404 1.00 77.94 732 ALA A O 1
ATOM 5724 N N . ALA A 1 733 ? 0.527 -19.164 5.182 1.00 78.88 733 ALA A N 1
ATOM 5725 C CA . ALA A 1 733 ? -0.374 -18.701 6.231 1.00 78.88 733 ALA A CA 1
ATOM 5726 C C . ALA A 1 733 ? -0.431 -19.673 7.411 1.00 78.88 733 ALA A C 1
ATOM 5728 O O . ALA A 1 733 ? -0.418 -19.231 8.555 1.00 78.88 733 ALA A O 1
ATOM 5729 N N . PHE A 1 734 ? -0.509 -20.982 7.148 1.00 83.19 734 PHE A N 1
ATOM 5730 C CA . PHE A 1 734 ? -0.669 -21.981 8.206 1.00 83.19 734 PHE A CA 1
ATOM 5731 C C . PHE A 1 734 ? -0.257 -23.385 7.754 1.00 83.19 734 PHE A C 1
ATOM 5733 O O . PHE A 1 734 ? -0.520 -23.759 6.610 1.00 83.19 734 PHE A O 1
ATOM 5740 N N . ILE A 1 735 ? 0.311 -24.175 8.665 1.00 85.69 735 ILE A N 1
ATOM 5741 C CA . ILE A 1 735 ? 0.520 -25.621 8.519 1.00 85.69 735 ILE A CA 1
ATOM 5742 C C . ILE A 1 735 ? -0.155 -26.372 9.671 1.00 85.69 735 ILE A C 1
ATOM 5744 O O . ILE A 1 735 ? -0.112 -25.946 10.824 1.00 85.69 735 ILE A O 1
ATOM 5748 N N . GLY A 1 736 ? -0.772 -27.511 9.366 1.00 83.94 736 GLY A N 1
ATOM 5749 C CA . GLY A 1 736 ? -1.411 -28.360 10.365 1.00 83.94 736 GLY A CA 1
ATOM 5750 C C . GLY A 1 736 ? -1.632 -29.786 9.878 1.00 83.94 736 GLY A C 1
ATOM 5751 O O . GLY A 1 736 ? -1.361 -30.125 8.728 1.00 83.94 736 GLY A O 1
ATOM 5752 N N . GLN A 1 737 ? -2.148 -30.634 10.763 1.00 81.19 737 GLN A N 1
ATOM 5753 C CA . GLN A 1 737 ? -2.512 -32.012 10.446 1.00 81.19 737 GLN A CA 1
ATOM 5754 C C . GLN A 1 737 ? -4.027 -32.189 10.541 1.00 81.19 737 GLN A C 1
ATOM 5756 O O . GLN A 1 737 ? -4.675 -31.663 11.446 1.00 81.19 737 GLN A O 1
ATOM 5761 N N . SER A 1 738 ? -4.595 -32.939 9.598 1.00 79.56 738 SER A N 1
ATOM 5762 C CA . SER A 1 738 ? -5.983 -33.390 9.663 1.00 79.56 738 SER A CA 1
ATOM 5763 C C . SER A 1 738 ? -6.123 -34.734 8.959 1.00 79.56 738 SER A C 1
ATOM 5765 O O . SER A 1 738 ? -5.555 -34.950 7.892 1.00 79.56 738 SER A O 1
ATOM 5767 N N . GLN A 1 739 ? -6.869 -35.659 9.567 1.00 76.31 739 GLN A N 1
ATOM 5768 C CA . GLN A 1 739 ? -7.133 -37.004 9.028 1.00 76.31 739 GLN A CA 1
ATOM 5769 C C . GLN A 1 739 ? -5.875 -37.824 8.679 1.00 76.31 739 GLN A C 1
ATOM 5771 O O . GLN A 1 739 ? -5.933 -38.685 7.811 1.00 76.31 739 GLN A O 1
ATOM 5776 N N . GLY A 1 740 ? -4.746 -37.589 9.352 1.00 75.81 740 GLY A N 1
ATOM 5777 C CA . GLY A 1 740 ? -3.487 -38.273 9.031 1.00 75.81 740 GLY A CA 1
ATOM 5778 C C . GLY A 1 740 ? -2.684 -37.619 7.907 1.00 75.81 740 GLY A C 1
ATOM 5779 O O . GLY A 1 740 ? -1.609 -38.108 7.591 1.00 75.81 740 GLY A O 1
ATOM 5780 N N . HIS A 1 741 ? -3.163 -36.512 7.336 1.00 81.56 741 HIS A N 1
ATOM 5781 C CA . HIS A 1 741 ? -2.507 -35.818 6.233 1.00 81.56 741 HIS A CA 1
ATOM 5782 C C . HIS A 1 741 ? -2.015 -34.430 6.639 1.00 81.56 741 HIS A C 1
ATOM 5784 O O . HIS A 1 741 ? -2.653 -33.723 7.431 1.00 81.56 741 HIS A O 1
ATOM 5790 N N . LEU A 1 742 ? -0.903 -34.021 6.033 1.00 88.12 742 LEU A N 1
ATOM 5791 C CA . LEU A 1 742 ? -0.360 -32.676 6.163 1.00 88.12 742 LEU A CA 1
ATOM 5792 C C . LEU A 1 742 ? -1.198 -31.691 5.344 1.00 88.12 742 LEU A C 1
ATOM 5794 O O . LEU A 1 742 ? -1.470 -31.938 4.169 1.00 88.12 742 LEU A O 1
ATOM 5798 N N . HIS A 1 743 ? -1.605 -30.590 5.969 1.00 89.12 743 HIS A N 1
ATOM 5799 C CA . HIS A 1 743 ? -2.379 -29.520 5.352 1.00 89.12 743 HIS A CA 1
ATOM 5800 C C . HIS A 1 743 ? -1.604 -28.206 5.420 1.00 89.12 743 HIS A C 1
ATOM 5802 O O . HIS A 1 743 ? -1.141 -27.816 6.492 1.00 89.12 743 HIS A O 1
ATOM 5808 N N . CYS A 1 744 ? -1.541 -27.497 4.296 1.00 88.69 744 CYS A N 1
ATOM 5809 C CA . CYS A 1 744 ? -0.946 -26.167 4.200 1.00 88.69 744 CYS A CA 1
ATOM 5810 C C . CYS A 1 744 ? -1.970 -25.167 3.667 1.00 88.69 744 CYS A C 1
ATOM 5812 O O . CYS A 1 744 ? -2.726 -25.466 2.741 1.00 88.69 744 CYS A O 1
ATOM 5814 N N . ILE A 1 745 ? -1.978 -23.964 4.233 1.00 86.94 745 ILE A N 1
ATOM 5815 C CA . ILE A 1 745 ? -2.788 -22.845 3.760 1.00 86.94 745 ILE A CA 1
ATOM 5816 C C . ILE A 1 745 ? -1.861 -21.783 3.185 1.00 86.94 745 ILE A C 1
ATOM 5818 O O . ILE A 1 745 ? -0.972 -21.274 3.870 1.00 86.94 745 ILE A O 1
ATOM 5822 N N . THR A 1 746 ? -2.119 -21.423 1.935 1.00 85.94 746 THR A N 1
ATOM 5823 C CA . THR A 1 746 ? -1.409 -20.377 1.201 1.00 85.94 746 THR A CA 1
ATOM 5824 C C . THR A 1 746 ? -2.371 -19.217 0.964 1.00 85.94 746 THR A C 1
ATOM 5826 O O . THR A 1 746 ? -3.428 -19.401 0.363 1.00 85.94 746 THR A O 1
ATOM 5829 N N . ALA A 1 747 ? -2.046 -18.029 1.468 1.00 82.69 747 ALA A N 1
ATOM 5830 C CA . ALA A 1 747 ? -2.873 -16.837 1.327 1.00 82.69 747 ALA A CA 1
ATOM 5831 C C . ALA A 1 747 ? -2.528 -16.079 0.049 1.00 82.69 747 ALA A C 1
ATOM 5833 O O . ALA A 1 747 ? -1.370 -15.738 -0.153 1.00 82.69 747 ALA A O 1
ATOM 5834 N N . HIS A 1 748 ? -3.531 -15.777 -0.773 1.00 78.81 748 HIS A N 1
ATOM 5835 C CA . HIS A 1 748 ? -3.417 -14.937 -1.965 1.00 78.81 748 HIS A CA 1
ATOM 5836 C C . HIS A 1 748 ? -3.501 -13.473 -1.573 1.00 78.81 748 HIS A C 1
ATOM 5838 O O . HIS A 1 748 ? -4.448 -13.058 -0.907 1.00 78.81 748 HIS A O 1
ATOM 5844 N N . LYS A 1 749 ? -2.534 -12.687 -2.017 1.00 76.69 749 LYS A N 1
ATOM 5845 C CA . LYS A 1 749 ? -2.365 -11.272 -1.741 1.00 76.69 749 LYS A CA 1
ATOM 5846 C C . LYS A 1 749 ? -2.599 -10.451 -3.003 1.00 76.69 749 LYS A C 1
ATOM 5848 O O . LYS A 1 749 ? -2.205 -10.835 -4.100 1.00 76.69 749 LYS A O 1
ATOM 5853 N N . LYS A 1 750 ? -3.207 -9.284 -2.830 1.00 70.56 750 LYS A N 1
ATOM 5854 C CA . LYS A 1 750 ? -3.304 -8.235 -3.839 1.00 70.56 750 LYS A CA 1
ATOM 5855 C C . LYS A 1 750 ? -2.759 -6.953 -3.243 1.00 70.56 750 LYS A C 1
ATOM 5857 O O . LYS A 1 750 ? -3.235 -6.503 -2.203 1.00 70.56 750 LYS A O 1
ATOM 5862 N N . GLN A 1 751 ? -1.795 -6.367 -3.930 1.00 58.59 751 GLN A N 1
ATOM 5863 C CA . GLN A 1 751 ? -1.206 -5.107 -3.521 1.00 58.59 751 GLN A CA 1
ATOM 5864 C C . GLN A 1 751 ? -2.144 -3.953 -3.914 1.00 58.59 751 GLN A C 1
ATOM 5866 O O . GLN A 1 751 ? -2.444 -3.763 -5.096 1.00 58.59 751 GLN A O 1
ATOM 5871 N N . GLU A 1 752 ? -2.626 -3.183 -2.937 1.00 50.41 752 GLU A N 1
ATOM 5872 C CA . GLU A 1 752 ? -3.301 -1.898 -3.173 1.00 50.41 752 GLU A CA 1
ATOM 5873 C C . GLU A 1 752 ? -2.537 -0.795 -2.425 1.00 50.41 752 GLU A C 1
ATOM 5875 O O . GLU A 1 752 ? -2.710 -0.579 -1.228 1.00 50.41 752 GLU A O 1
ATOM 5880 N N . GLY A 1 753 ? -1.652 -0.091 -3.136 1.00 59.94 753 GLY A N 1
ATOM 5881 C CA . GLY A 1 753 ? -0.721 0.862 -2.519 1.00 59.94 753 GLY A CA 1
ATOM 5882 C C . GLY A 1 753 ? 0.418 0.144 -1.785 1.00 59.94 753 GLY A C 1
ATOM 5883 O O . GLY A 1 753 ? 1.015 -0.773 -2.340 1.00 59.94 753 GLY A O 1
ATOM 5884 N N . HIS A 1 754 ? 0.716 0.549 -0.545 1.00 41.44 754 HIS A N 1
ATOM 5885 C CA . HIS A 1 754 ? 1.734 -0.091 0.309 1.00 41.44 754 HIS A CA 1
ATOM 5886 C C . HIS A 1 754 ? 1.193 -1.273 1.136 1.00 41.44 754 HIS A C 1
ATOM 5888 O O . HIS A 1 754 ? 1.928 -1.849 1.932 1.00 41.44 754 HIS A O 1
ATOM 5894 N N . LEU A 1 755 ? -0.089 -1.626 0.981 1.00 39.78 755 LEU A N 1
ATOM 5895 C CA . LEU A 1 755 ? -0.753 -2.658 1.776 1.00 39.78 755 LEU A CA 1
ATOM 5896 C C . LEU A 1 755 ? -1.027 -3.913 0.933 1.00 39.78 755 LEU A C 1
ATOM 5898 O O . LEU A 1 755 ? -1.616 -3.839 -0.149 1.00 39.78 755 LEU A O 1
ATOM 5902 N N . ASP A 1 756 ? -0.635 -5.070 1.470 1.00 56.88 756 ASP A N 1
ATOM 5903 C CA . ASP A 1 756 ? -0.996 -6.391 0.953 1.00 56.88 756 ASP A CA 1
ATOM 5904 C C . ASP A 1 756 ? -2.367 -6.799 1.508 1.00 56.88 756 ASP A C 1
ATOM 5906 O O . ASP A 1 756 ? -2.514 -7.083 2.699 1.00 56.88 756 ASP A O 1
ATOM 5910 N N . HIS A 1 757 ? -3.386 -6.882 0.654 1.00 70.19 757 HIS A N 1
ATOM 5911 C CA . HIS A 1 757 ? -4.691 -7.416 1.042 1.00 70.19 757 HIS A CA 1
ATOM 5912 C C . HIS A 1 757 ? -4.793 -8.904 0.732 1.00 70.19 757 HIS A C 1
ATOM 5914 O O . HIS A 1 757 ? -4.560 -9.311 -0.403 1.00 70.19 757 HIS A O 1
ATOM 5920 N N . ILE A 1 758 ? -5.220 -9.718 1.703 1.00 72.38 758 ILE A N 1
ATOM 5921 C CA . ILE A 1 758 ? -5.544 -11.126 1.449 1.00 72.38 758 ILE A CA 1
ATOM 5922 C C . ILE A 1 758 ? -6.870 -11.197 0.682 1.00 72.38 758 ILE A C 1
ATOM 5924 O O . ILE A 1 758 ? -7.936 -10.898 1.222 1.00 72.38 758 ILE A O 1
ATOM 5928 N N . ILE A 1 759 ? -6.798 -11.592 -0.586 1.00 79.44 759 ILE A N 1
ATOM 5929 C CA . ILE A 1 759 ? -7.942 -11.726 -1.500 1.00 79.44 759 ILE A CA 1
ATOM 5930 C C . ILE A 1 759 ? -8.465 -13.162 -1.601 1.00 79.44 759 ILE A C 1
ATOM 5932 O O . ILE A 1 759 ? -9.507 -13.400 -2.208 1.00 79.44 759 ILE A O 1
ATOM 5936 N N . GLY A 1 760 ? -7.760 -14.125 -1.012 1.00 79.62 760 GLY A N 1
ATOM 5937 C CA . GLY A 1 760 ? -8.202 -15.511 -0.964 1.00 79.62 760 GLY A CA 1
ATOM 5938 C C . GLY A 1 760 ? -7.229 -16.422 -0.227 1.00 79.62 760 GLY A C 1
ATOM 5939 O O . GLY A 1 760 ? -6.141 -16.004 0.154 1.00 79.62 760 GLY A O 1
ATOM 5940 N N . LEU A 1 761 ? -7.606 -17.687 -0.054 1.00 86.81 761 LEU A N 1
ATOM 5941 C CA . LEU A 1 761 ? -6.808 -18.748 0.557 1.00 86.81 761 LEU A CA 1
ATOM 5942 C C . LEU A 1 761 ? -6.860 -20.008 -0.317 1.00 86.81 761 LEU A C 1
ATOM 5944 O O . LEU A 1 761 ? -7.925 -20.382 -0.802 1.00 86.81 761 LEU A O 1
ATOM 5948 N N . SER A 1 762 ? -5.737 -20.697 -0.470 1.00 84.69 762 SER A N 1
ATOM 5949 C CA . SER A 1 762 ? -5.657 -22.045 -1.036 1.00 84.69 762 SER A CA 1
ATOM 5950 C C . SER A 1 762 ? -5.291 -23.045 0.049 1.00 84.69 762 SER A C 1
ATOM 5952 O O . SER A 1 762 ? -4.326 -22.830 0.778 1.00 84.69 762 SER A O 1
ATOM 5954 N N . ILE A 1 763 ? -6.039 -24.142 0.133 1.00 88.50 763 ILE A N 1
ATOM 5955 C CA . ILE A 1 763 ? -5.796 -25.250 1.058 1.00 88.50 763 ILE A CA 1
ATOM 5956 C C . ILE A 1 763 ? -5.222 -26.423 0.267 1.00 88.50 763 ILE A C 1
ATOM 5958 O O . ILE A 1 763 ? -5.886 -26.986 -0.610 1.00 88.50 763 ILE A O 1
ATOM 5962 N N . TRP A 1 764 ? -3.995 -26.792 0.604 1.00 90.81 764 TRP A N 1
ATOM 5963 C CA . TRP A 1 764 ? -3.229 -27.869 -0.005 1.00 90.81 764 TRP A CA 1
ATOM 5964 C C . TRP A 1 764 ? -3.118 -29.045 0.954 1.00 90.81 764 TRP A C 1
ATOM 5966 O O . TRP A 1 764 ? -2.959 -28.849 2.159 1.00 90.81 764 TRP A O 1
ATOM 5976 N N . VAL A 1 765 ? -3.183 -30.260 0.418 1.00 90.88 765 VAL A N 1
ATOM 5977 C CA . VAL A 1 765 ? -3.015 -31.503 1.175 1.00 90.88 765 VAL A CA 1
ATOM 5978 C C . VAL A 1 765 ? -1.916 -32.329 0.533 1.00 90.88 765 VAL A C 1
ATOM 5980 O O . VAL A 1 765 ? -1.890 -32.460 -0.691 1.00 90.88 765 VAL A O 1
ATOM 5983 N N . LEU A 1 766 ? -1.013 -32.867 1.349 1.00 88.50 766 LEU A N 1
ATOM 5984 C CA . LEU A 1 766 ? 0.028 -33.772 0.875 1.00 88.50 766 LEU A CA 1
ATOM 5985 C C . LEU A 1 766 ? -0.545 -35.193 0.778 1.00 88.50 766 LEU A C 1
ATOM 5987 O O . LEU A 1 766 ? -0.857 -35.820 1.798 1.00 88.50 766 LEU A O 1
ATOM 5991 N N . GLU A 1 767 ? -0.720 -35.677 -0.452 1.00 86.19 767 GLU A N 1
ATOM 5992 C CA . GLU A 1 767 ? -1.222 -37.023 -0.746 1.00 86.19 767 GLU A CA 1
ATOM 5993 C C . GLU A 1 767 ? -0.079 -37.973 -1.116 1.00 86.19 767 GLU A C 1
ATOM 5995 O O . GLU A 1 767 ? 1.001 -37.542 -1.531 1.00 86.19 767 GLU A O 1
ATOM 6000 N N . ASP A 1 768 ? -0.320 -39.272 -0.911 1.00 78.06 768 ASP A N 1
ATOM 6001 C CA . ASP A 1 768 ? 0.658 -40.353 -1.098 1.00 78.06 768 ASP A CA 1
ATOM 6002 C C . ASP A 1 768 ? 1.987 -40.114 -0.368 1.00 78.06 768 ASP A C 1
ATOM 6004 O O . ASP A 1 768 ? 3.061 -40.448 -0.862 1.00 78.06 768 ASP A O 1
ATOM 6008 N N . TYR A 1 769 ? 1.901 -39.509 0.821 1.00 77.31 769 TYR A N 1
ATOM 6009 C CA . TYR A 1 769 ? 3.067 -39.146 1.610 1.00 77.31 769 TYR A CA 1
ATOM 6010 C C . TYR A 1 769 ? 3.708 -40.369 2.276 1.00 77.31 769 TYR A C 1
ATOM 6012 O O . TYR A 1 769 ? 3.200 -40.878 3.280 1.00 77.31 769 TYR A O 1
ATOM 6020 N N . ASP A 1 770 ? 4.851 -40.800 1.744 1.00 70.31 770 ASP A N 1
ATOM 6021 C CA . ASP A 1 770 ? 5.765 -41.726 2.407 1.00 70.31 770 ASP A CA 1
ATOM 6022 C C . ASP A 1 770 ? 6.961 -40.949 2.959 1.00 70.31 770 ASP A C 1
ATOM 6024 O O . ASP A 1 770 ? 7.930 -40.631 2.264 1.00 70.31 770 ASP A O 1
ATOM 6028 N N . ALA A 1 771 ? 6.888 -40.675 4.255 1.00 59.72 771 ALA A N 1
ATOM 6029 C CA . ALA A 1 771 ? 7.897 -39.930 4.981 1.00 59.72 771 ALA A CA 1
ATOM 6030 C C . ALA A 1 771 ? 9.260 -40.660 5.066 1.00 59.72 771 ALA A C 1
ATOM 6032 O O . ALA A 1 771 ? 10.280 -40.021 5.312 1.00 59.72 771 ALA A O 1
ATOM 6033 N N . ALA A 1 772 ? 9.312 -41.979 4.824 1.00 58.03 772 ALA A N 1
ATOM 6034 C CA . ALA A 1 772 ? 10.563 -42.740 4.776 1.00 58.03 772 ALA A CA 1
ATOM 6035 C C . ALA A 1 772 ? 11.272 -42.637 3.415 1.00 58.03 772 ALA A C 1
ATOM 6037 O O . ALA A 1 772 ? 12.498 -42.741 3.356 1.00 58.03 772 ALA A O 1
ATOM 6038 N N . GLN A 1 773 ? 10.520 -42.435 2.328 1.00 58.81 773 GLN A N 1
ATOM 6039 C CA . GLN A 1 773 ? 11.069 -42.322 0.969 1.00 58.81 773 GLN A CA 1
ATOM 6040 C C . GLN A 1 773 ? 11.107 -40.879 0.447 1.00 58.81 773 GLN A C 1
ATOM 6042 O O . GLN A 1 773 ? 11.746 -40.620 -0.570 1.00 58.81 773 GLN A O 1
ATOM 6047 N N . GLY A 1 774 ? 10.446 -39.945 1.135 1.00 59.97 774 GLY A N 1
ATOM 6048 C CA . GLY A 1 774 ? 10.374 -38.533 0.759 1.00 59.97 774 GLY A CA 1
ATOM 6049 C C . GLY A 1 774 ? 9.534 -38.263 -0.480 1.00 59.97 774 GLY A C 1
ATOM 6050 O O . GLY A 1 774 ? 9.724 -37.248 -1.144 1.00 59.97 774 GLY A O 1
ATOM 6051 N N . TYR A 1 775 ? 8.609 -39.170 -0.789 1.00 60.66 775 TYR A N 1
ATOM 6052 C CA . TYR A 1 775 ? 7.657 -39.009 -1.876 1.00 60.66 775 TYR A CA 1
ATOM 6053 C C . TYR A 1 775 ? 6.319 -38.538 -1.320 1.00 60.66 775 TYR A C 1
ATOM 6055 O O . TYR A 1 775 ? 5.824 -39.054 -0.323 1.00 60.66 775 TYR A O 1
ATOM 6063 N N . GLY A 1 776 ? 5.750 -37.540 -1.978 1.00 71.38 776 GLY A N 1
ATOM 6064 C CA . GLY A 1 776 ? 4.433 -36.989 -1.709 1.00 71.38 776 GLY A CA 1
ATOM 6065 C C . GLY A 1 776 ? 4.176 -35.875 -2.711 1.00 71.38 776 GLY A C 1
ATOM 6066 O O . GLY A 1 776 ? 5.115 -35.217 -3.161 1.00 71.38 776 GLY A O 1
ATOM 6067 N N . HIS A 1 777 ? 2.922 -35.676 -3.098 1.00 81.81 777 HIS A N 1
ATOM 6068 C CA . HIS A 1 777 ? 2.565 -34.605 -4.023 1.00 81.81 777 HIS A CA 1
ATOM 6069 C C . HIS A 1 777 ? 1.468 -33.726 -3.434 1.00 81.81 777 HIS A C 1
ATOM 6071 O O . HIS A 1 777 ? 0.531 -34.192 -2.783 1.00 81.81 777 HIS A O 1
ATOM 6077 N N . TRP A 1 778 ? 1.620 -32.420 -3.633 1.00 88.88 778 TRP A N 1
ATOM 6078 C CA . TRP A 1 778 ? 0.669 -31.440 -3.141 1.00 88.88 778 TRP A CA 1
ATOM 6079 C C . TRP A 1 778 ? -0.564 -31.398 -4.030 1.00 88.88 778 TRP A C 1
ATOM 6081 O O . TRP A 1 778 ? -0.477 -31.125 -5.227 1.00 88.88 778 TRP A O 1
ATOM 6091 N N . VAL A 1 779 ? -1.727 -31.604 -3.420 1.00 88.81 779 VAL A N 1
ATOM 6092 C CA . VAL A 1 779 ? -3.020 -31.534 -4.095 1.00 88.81 779 VAL A CA 1
ATOM 6093 C C . VAL A 1 779 ? -3.810 -30.359 -3.540 1.00 88.81 779 VAL A C 1
ATOM 6095 O O . VAL A 1 779 ? -4.087 -30.281 -2.341 1.00 88.81 779 VAL A O 1
ATOM 6098 N N . LEU A 1 780 ? -4.192 -29.429 -4.418 1.00 90.06 780 LEU A N 1
ATOM 6099 C CA . LEU A 1 780 ? -5.085 -28.329 -4.063 1.00 90.06 780 LEU A CA 1
ATOM 6100 C C . LEU A 1 780 ? -6.485 -28.894 -3.803 1.00 90.06 780 LEU A C 1
ATOM 6102 O O . LEU A 1 780 ? -7.148 -29.363 -4.728 1.00 90.06 780 LEU A O 1
ATOM 6106 N N . LYS A 1 781 ? -6.950 -28.845 -2.552 1.00 87.38 781 LYS A N 1
ATOM 6107 C CA . LYS A 1 781 ? -8.292 -29.324 -2.186 1.00 87.38 781 LYS A CA 1
ATOM 6108 C C . LYS A 1 781 ? -9.345 -28.234 -2.278 1.00 87.38 781 LYS A C 1
ATOM 6110 O O . LYS A 1 781 ? -10.485 -28.523 -2.632 1.00 87.38 781 LYS A O 1
ATOM 6115 N N . GLN A 1 782 ? -8.983 -26.994 -1.954 1.00 84.81 782 GLN A N 1
ATOM 6116 C CA . GLN A 1 782 ? -9.943 -25.897 -1.933 1.00 84.81 782 GLN A CA 1
ATOM 6117 C C . GLN A 1 782 ? -9.276 -24.550 -2.203 1.00 84.81 782 GLN A C 1
ATOM 6119 O O . GLN A 1 782 ? -8.230 -24.249 -1.637 1.00 84.81 782 GLN A O 1
ATOM 6124 N N . GLY A 1 783 ? -9.919 -23.730 -3.035 1.00 80.50 783 GLY A N 1
ATOM 6125 C CA . GLY A 1 783 ? -9.645 -22.301 -3.163 1.00 80.50 783 GLY A CA 1
ATOM 6126 C C . GLY A 1 783 ? -10.816 -21.507 -2.589 1.00 80.50 783 GLY A C 1
ATOM 6127 O O . GLY A 1 783 ? -11.971 -21.776 -2.914 1.00 80.50 783 GLY A O 1
ATOM 6128 N N . ILE A 1 784 ? -10.525 -20.556 -1.713 1.00 78.06 784 ILE A N 1
ATOM 6129 C CA . ILE A 1 784 ? -11.486 -19.652 -1.086 1.00 78.06 784 ILE A CA 1
ATOM 6130 C C . ILE A 1 784 ? -11.143 -18.250 -1.578 1.00 78.06 784 ILE A C 1
ATOM 6132 O O . ILE A 1 784 ? -10.030 -17.790 -1.360 1.00 78.06 784 ILE A O 1
ATOM 6136 N N . SER A 1 785 ? -12.070 -17.565 -2.239 1.00 73.69 785 SER A N 1
ATOM 6137 C CA . SER A 1 785 ? -11.923 -16.153 -2.614 1.00 73.69 785 SER A CA 1
ATOM 6138 C C . SER A 1 785 ? -12.715 -15.272 -1.647 1.00 73.69 785 SER A C 1
ATOM 6140 O O . SER A 1 785 ? -13.835 -15.640 -1.283 1.00 73.69 785 SER A O 1
ATOM 6142 N N . CYS A 1 786 ? -12.137 -14.142 -1.241 1.00 55.88 786 CYS A N 1
ATOM 6143 C CA . CYS A 1 786 ? -12.758 -13.159 -0.347 1.00 55.88 786 CYS A CA 1
ATOM 6144 C C . CYS A 1 786 ? -13.876 -12.349 -1.019 1.00 55.88 786 CYS A C 1
ATOM 6146 O O . CYS A 1 786 ? -13.753 -12.045 -2.229 1.00 55.88 786 CYS A O 1
#

Solvent-accessible surface area (backbone atoms only — not comparable to full-atom values): 44191 Å² total; per-residue (Å²): 142,80,83,86,75,80,74,89,84,76,72,65,65,73,82,66,53,56,68,70,59,52,44,53,57,42,64,73,56,74,31,44,68,58,30,51,57,47,26,74,78,38,85,79,37,60,58,47,54,30,58,41,41,61,43,35,42,60,79,62,41,56,49,62,57,50,27,54,51,55,69,69,35,76,45,60,26,45,31,41,36,41,18,24,58,63,65,60,37,68,42,51,40,55,30,46,52,64,42,25,84,34,29,52,25,39,40,39,38,39,27,47,47,92,74,64,84,54,79,98,63,56,71,87,73,63,66,94,54,55,61,33,65,50,64,61,36,36,47,17,32,31,42,35,41,33,44,55,51,32,26,37,24,56,54,91,66,71,49,23,59,46,22,31,35,43,35,44,28,30,32,27,45,44,79,93,50,52,66,20,62,54,62,9,34,92,19,17,56,43,27,28,35,43,37,43,30,47,30,34,64,49,41,59,39,51,33,52,21,74,45,28,30,34,41,38,41,33,38,28,50,71,27,43,39,42,36,37,43,22,56,49,24,29,36,43,35,42,30,50,33,32,80,94,39,72,49,35,32,41,37,44,29,64,44,29,35,34,41,33,51,46,51,61,47,45,81,92,47,36,44,71,50,51,60,88,56,39,38,32,46,32,37,56,45,60,44,45,56,63,96,54,85,70,69,55,71,27,53,58,64,58,49,69,76,40,70,61,33,53,30,42,36,41,32,41,40,40,62,79,80,52,80,88,48,51,76,42,54,75,75,63,76,77,64,44,51,34,35,31,43,35,39,39,34,38,35,48,53,42,61,56,57,41,60,52,42,61,54,52,76,58,43,62,61,26,31,33,44,33,41,40,52,44,71,84,65,92,73,67,89,53,66,60,59,93,86,48,60,51,67,58,62,55,56,68,80,73,61,89,61,75,31,72,45,24,30,35,43,36,40,36,36,58,88,48,73,72,56,55,57,46,52,58,48,51,57,72,22,30,77,54,59,75,46,81,45,79,45,75,52,94,66,90,79,90,82,87,84,87,84,84,88,84,88,84,83,88,82,88,87,86,81,88,86,86,92,86,88,84,86,64,78,68,59,60,58,60,72,72,50,60,71,77,66,56,64,64,50,42,78,75,38,74,69,48,33,50,55,55,49,58,40,69,75,53,86,68,56,68,62,82,78,49,57,46,82,41,79,45,98,80,51,94,51,37,37,44,66,48,69,68,74,80,62,98,68,78,94,54,69,46,52,43,56,87,54,54,71,42,93,82,39,81,58,66,45,82,71,49,76,43,88,70,34,36,37,29,41,31,73,50,96,95,40,67,30,34,36,44,30,26,67,66,72,72,48,69,47,83,41,78,49,72,95,65,67,101,58,91,75,78,82,83,82,87,89,72,97,70,85,63,57,67,49,77,34,73,46,77,47,54,44,80,91,82,38,98,48,44,30,41,41,35,44,32,26,42,37,64,101,64,39,35,62,73,44,27,40,30,35,36,65,79,76,72,47,75,44,81,44,40,79,58,60,54,62,37,98,89,66,61,48,55,27,48,65,55,67,86,41,40,53,26,69,47,95,68,26,43,36,37,49,34,35,65,67,71,73,102,69,79,78,55,63,49,29,28,39,35,21,43,81,84,62,41,61,77,48,76,44,79,55,74,85,58,41,96,49,28,38,84,56,38,40,34,61,55,98,82,29,47,36,39,33,30,31,30,43,43,75,64,84,97,43,76,39,76,50,26,39,37,38,32,34,46,43,81,65,38,84,91,79,74,44,58,48,80,40,81,76,45,79,46,75,109

Sequence (786 aa):
MELGAANPFDEDRLSALPDDVLVHILLLLDNAAAAGRTSVLSRRWRGLWALLPELRFPVDSDPHLVASTLAAHEAALRCLHVGTLDAAPEPVEAWLAVAADRLSGRLVFQNRVPGANAGGDGEEGAGERGAFQLPCFANATAVSLDLGFLGLAVPTAGVFGRLIELSLSCVRFQGPCELGDAVSSLRCPGLQKLRVSEASGLANLAIHSGSLLEMFLDRLDGLQQLTVVAQALKKFSLLNCFVDSRPVANISTNQLIWLQWLDVYDPTTVKLGNLAQLQQLVGTIHVYRLHHPLFSNGFLQLLDQFQVIQKLKLMLFYPKDIGISQYVMEDLTKLPRLTILTIFLQHNGHTFAAALFHVLRMCRDLRKLTLLLHNSDLEASYMCPSGCVCDQPTDWKTEELTLNCLQKVAIDMEEADHQVAFVKRLFTWAVVLKKIKIAFHLSISESKVLRPQCHGRAQEDQGRGGRRLPQRPPLEILSRLPAKPLFRFKCVSKGWCHLIADRLGRRKFPQTLEGFFVGGGGGVNDWRFINLSGKSVPLVDASFSFLTKLPGIKQINLLSAHNGLLLFEHLIDCRYEYIVCSPATEQWMPVPGPGVPPHPRKLMEFDCEDGLTSEVNSFLIFDPAVSSHFHLLQFWHSGGNISLLLNVHIFSSETGVWRESTKEWTKWGGLMEFDEVRSKLGCADVNGMLHVPVYPRHLLSQTKDIQMAVVDMQGKKIMAIDWPGLNEFTAAAFIGQSQGHLHCITAHKKQEGHLDHIIGLSIWVLEDYDAAQGYGHWVLKQGISC

Nearest PDB structures (foldseek):
  8ptx-assembly1_A  TM=4.351E-01  e=4.673E-04  Homo sapiens
  8ptz-assembly1_A  TM=4.558E-01  e=1.571E-03  Homo sapiens
  8pty-assembly1_A  TM=4.556E-01  e=1.817E-03  Homo sapiens
  6s5u-assembly3_B  TM=5.067E-01  e=2.320E-01  Ophiorrhiza pumila
  8xpy-assembly1_A  TM=4.772E-01  e=2.105E-01  Henipavirus nipahense

Radius of gyration: 33.2 Å; Cα contacts (8 Å, |Δi|>4): 1564; chains: 1; bounding box: 60×94×100 Å

InterPro domains:
  IPR001810 F-box domain [PF00646] (14-52)
  IPR001810 F-box domain [PF00646] (475-503)
  IPR001810 F-box domain [SM00256] (17-59)
  IPR001810 F-box domain [SM00256] (469-508)
  IPR036047 F-box-like domain superfamily [SSF81383] (7-64)
  IPR036047 F-box-like domain superfamily [SSF81383] (469-531)
  IPR055312 F-box/LRR-repeat protein 15-like [PTHR34709] (10-451)
  IPR056592 F-box protein At3g26010-like, beta-propeller domain [PF24750] (550-768)

pLDDT: mean 72.29, std 19.16, range [22.22, 97.5]

Secondary structure (DSSP, 8-state):
----PPPTT---SSTTS-HHHHHHHHHTT-SHHHHHHGGGT-GGGGGGGGG-SEEEE-TT--HHHHHHHHHH--SPEEEEEEEEES--HHHHHHHHHHHHHHEEEEEEEEEEPTTTTSSS-GGGG-----EEEPP--TT-SEEEEEEEEEEEEPPSS---TT--EEEEEEEEE-SSS-HHHHHSTTT-TT--EEEEEEEES-SEEEEE-SS--EEEEEEEET--EEEEE-TT--EEEEESSSTTS--EEEEE-S---EEEEES---TTTEEE---TT--EEEEEEESB--SSTT---HHHHHHTT-SEEEEEEEEEE--S--TTPPB-GGG-----EEEEEEEEEE-TTS--HHHHHHHHHT-TT--EEEEEEE----SS--PPPTT-GGG---GGGT-----TT--EEEEEEES-HHHHHHHHHHHHH-TT--EEEEEEE-------------------------------HHHHHHHTS-HHHHHHGGGT-HHHHHHHHHHHHTT-S-----EEEEE-TTSTT-EEEEE-S--S-----TT-HHHHTSTT----EEEEEETTEEEEEEEETTEEEEEEEETTTTEEEEEPPPSS-SS------S--S---PPEEEEEEE--TTT-S--EEEEEEE--SSS--EEEEEEEETTTTEEEE-HHHHS-STTS--EEEE-GGG--EEETTEEEEEEEES--S--TT--EEEEE-TTS-EEEEEEPTT-STTEEEEEEEEETTEEEEEEEEEEEETTEEEEEEEEEEEEEEEETTTTEEEEEEEEEEE-